Protein AF-0000000066903814 (afdb_homodimer)

Structure (mmCIF, N/CA/C/O backbone):
data_AF-0000000066903814-model_v1
#
loop_
_entity.id
_entity.type
_entity.pdbx_description
1 polymer 'BTB domain-containing protein'
#
loop_
_atom_site.group_PDB
_atom_site.id
_atom_site.type_symbol
_atom_site.label_atom_id
_atom_site.label_alt_id
_atom_site.label_comp_id
_atom_site.label_asym_id
_atom_site.label_entity_id
_atom_site.label_seq_id
_atom_site.pdbx_PDB_ins_code
_atom_site.Cartn_x
_atom_site.Cartn_y
_atom_site.Cartn_z
_atom_site.occupancy
_atom_site.B_iso_or_equiv
_atom_site.auth_seq_id
_atom_site.auth_comp_id
_atom_site.auth_asym_id
_atom_site.auth_atom_id
_atom_site.pdbx_PDB_model_num
ATOM 1 N N . MET A 1 1 ? 24.922 -21.5 35.406 1 16.2 1 MET A N 1
ATOM 2 C CA . MET A 1 1 ? 24.5 -22.562 36.312 1 16.2 1 MET A CA 1
ATOM 3 C C . MET A 1 1 ? 23.5 -22.047 37.344 1 16.2 1 MET A C 1
ATOM 5 O O . MET A 1 1 ? 22.547 -22.75 37.688 1 16.2 1 MET A O 1
ATOM 9 N N . SER A 1 2 ? 23.953 -20.922 37.969 1 14.81 2 SER A N 1
ATOM 10 C CA . SER A 1 2 ? 23.953 -20.484 39.344 1 14.81 2 SER A CA 1
ATOM 11 C C . SER A 1 2 ? 22.578 -19.953 39.781 1 14.81 2 SER A C 1
ATOM 13 O O . SER A 1 2 ? 21.766 -19.594 38.906 1 14.81 2 SER A O 1
ATOM 15 N N . GLU A 1 3 ? 22.594 -19.422 41.031 1 14.92 3 GLU A N 1
ATOM 16 C CA . GLU A 1 3 ? 21.828 -19.594 42.281 1 14.92 3 GLU A CA 1
ATOM 17 C C . GLU A 1 3 ? 20.609 -18.656 42.312 1 14.92 3 GLU A C 1
ATOM 19 O O . GLU A 1 3 ? 20.75 -17.453 42.094 1 14.92 3 GLU A O 1
ATOM 24 N N . ALA A 1 4 ? 19.469 -19.203 41.969 1 16.03 4 ALA A N 1
ATOM 25 C CA . ALA A 1 4 ? 18.047 -18.922 41.969 1 16.03 4 ALA A CA 1
ATOM 26 C C . ALA A 1 4 ? 17.594 -18.375 43.312 1 16.03 4 ALA A C 1
ATOM 28 O O . ALA A 1 4 ? 17.406 -19.156 44.281 1 16.03 4 ALA A O 1
ATOM 29 N N . LYS A 1 5 ? 18.266 -17.188 43.531 1 15.12 5 LYS A N 1
ATOM 30 C CA . LYS A 1 5 ? 18.094 -16.688 44.875 1 15.12 5 LYS A CA 1
ATOM 31 C C . LYS A 1 5 ? 16.609 -16.656 45.281 1 15.12 5 LYS A C 1
ATOM 33 O O . LYS A 1 5 ? 15.789 -16.094 44.562 1 15.12 5 LYS A O 1
ATOM 38 N N . SER A 1 6 ? 16.172 -17.328 46.344 1 14.8 6 SER A N 1
ATOM 39 C CA . SER A 1 6 ? 15.094 -17.953 47.094 1 14.8 6 SER A CA 1
ATOM 40 C C . SER A 1 6 ? 14.258 -16.891 47.844 1 14.8 6 SER A C 1
ATOM 42 O O . SER A 1 6 ? 13.078 -17.109 48.094 1 14.8 6 SER A O 1
ATOM 44 N N . SER A 1 7 ? 14.961 -15.773 48.281 1 14.45 7 SER A N 1
ATOM 45 C CA . SER A 1 7 ? 14.711 -15.703 49.719 1 14.45 7 SER A CA 1
ATOM 46 C C . SER A 1 7 ? 13.25 -15.383 50.031 1 14.45 7 SER A C 1
ATOM 48 O O . SER A 1 7 ? 12.539 -14.859 49.156 1 14.45 7 SER A O 1
ATOM 50 N N . ALA A 1 8 ? 12.992 -15.539 51.344 1 14.78 8 ALA A N 1
ATOM 51 C CA . ALA A 1 8 ? 12.086 -16 52.375 1 14.78 8 ALA A CA 1
ATOM 52 C C . ALA A 1 8 ? 11.078 -14.922 52.75 1 14.78 8 ALA A C 1
ATOM 54 O O . ALA A 1 8 ? 9.898 -15.211 52.938 1 14.78 8 ALA A O 1
ATOM 55 N N . VAL A 1 9 ? 11.625 -13.664 53.188 1 14.45 9 VAL A N 1
ATOM 56 C CA . VAL A 1 9 ? 11.375 -13.383 54.594 1 14.45 9 VAL A CA 1
ATOM 57 C C . VAL A 1 9 ? 9.93 -12.922 54.781 1 14.45 9 VAL A C 1
ATOM 59 O O . VAL A 1 9 ? 9.273 -12.508 53.812 1 14.45 9 VAL A O 1
ATOM 62 N N . LYS A 1 10 ? 9.836 -12.047 55.75 1 15.11 10 LYS A N 1
ATOM 63 C CA . LYS A 1 10 ? 9.297 -12.008 57.125 1 15.11 10 LYS A CA 1
ATOM 64 C C . LYS A 1 10 ? 7.902 -11.383 57.125 1 15.11 10 LYS A C 1
ATOM 66 O O . LYS A 1 10 ? 7.5 -10.727 56.156 1 15.11 10 LYS A O 1
ATOM 71 N N . VAL A 1 11 ? 7.691 -10.727 58.219 1 14.52 11 VAL A N 1
ATOM 72 C CA . VAL A 1 11 ? 6.914 -10.766 59.469 1 14.52 11 VAL A CA 1
ATOM 73 C C . VAL A 1 11 ? 5.723 -9.82 59.344 1 14.52 11 VAL A C 1
ATOM 75 O O . VAL A 1 11 ? 4.57 -10.25 59.438 1 14.52 11 VAL A O 1
ATOM 78 N N . SER A 1 12 ? 5.824 -8.844 60.156 1 13.85 12 SER A N 1
ATOM 79 C CA . SER A 1 12 ? 4.984 -8.711 61.344 1 13.85 12 SER A CA 1
ATOM 80 C C . SER A 1 12 ? 3.768 -7.836 61.094 1 13.85 12 SER A C 1
ATOM 82 O O . SER A 1 12 ? 2.637 -8.211 61.406 1 13.85 12 SER A O 1
ATOM 84 N N . ARG A 1 13 ? 4.043 -6.492 61.094 1 13.83 13 ARG A N 1
ATOM 85 C CA . ARG A 1 13 ? 3.641 -5.637 62.219 1 13.83 13 ARG A CA 1
ATOM 86 C C . ARG A 1 13 ? 2.18 -5.215 62.062 1 13.83 13 ARG A C 1
ATOM 88 O O . ARG A 1 13 ? 1.694 -4.996 60.969 1 13.83 13 ARG A O 1
ATOM 95 N N . LYS A 1 14 ? 1.655 -4.887 63.25 1 15.18 14 LYS A N 1
ATOM 96 C CA . LYS A 1 14 ? 0.518 -4.824 64.188 1 15.18 14 LYS A CA 1
ATOM 97 C C . LYS A 1 14 ? -0.471 -3.744 63.75 1 15.18 14 LYS A C 1
ATOM 99 O O . LYS A 1 14 ? -0.247 -3.049 62.75 1 15.18 14 LYS A O 1
ATOM 104 N N . SER A 1 15 ? -0.668 -2.914 64.812 1 13.88 15 SER A N 1
ATOM 105 C CA . SER A 1 15 ? -1.816 -2.699 65.688 1 13.88 15 SER A CA 1
ATOM 106 C C . SER A 1 15 ? -2.592 -1.45 65.25 1 13.88 15 SER A C 1
ATOM 108 O O . SER A 1 15 ? -3.822 -1.419 65.375 1 13.88 15 SER A O 1
ATOM 110 N N . ARG A 1 16 ? -1.778 -0.281 65.062 1 13.82 16 ARG A N 1
ATOM 111 C CA . ARG A 1 16 ? -2.082 0.854 65.938 1 13.82 16 ARG A CA 1
ATOM 112 C C . ARG A 1 16 ? -3.459 1.429 65.625 1 13.82 16 ARG A C 1
ATOM 114 O O . ARG A 1 16 ? -3.867 1.477 64.5 1 13.82 16 ARG A O 1
ATOM 121 N N . THR A 1 17 ? -4.105 1.935 66.75 1 14.23 17 THR A N 1
ATOM 122 C CA . THR A 1 17 ? -5.32 2.289 67.5 1 14.23 17 THR A CA 1
ATOM 123 C C . THR A 1 17 ? -5.906 3.592 66.938 1 14.23 17 THR A C 1
ATOM 125 O O . THR A 1 17 ? -7.121 3.707 66.812 1 14.23 17 THR A O 1
ATOM 128 N N . SER A 1 18 ? -5.047 4.727 67 1 13.9 18 SER A N 1
ATOM 129 C CA . SER A 1 18 ? -5.469 5.754 67.938 1 13.9 18 SER A CA 1
ATOM 130 C C . SER A 1 18 ? -6.684 6.52 67.438 1 13.9 18 SER A C 1
ATOM 132 O O . SER A 1 18 ? -6.977 6.488 66.25 1 13.9 18 SER A O 1
ATOM 134 N N . LYS A 1 19 ? -6.809 7.797 68.062 1 15.09 19 LYS A N 1
ATOM 135 C CA . LYS A 1 19 ? -7.66 8.602 68.938 1 15.09 19 LYS A CA 1
ATOM 136 C C . LYS A 1 19 ? -8.562 9.523 68.125 1 15.09 19 LYS A C 1
ATOM 138 O O . LYS A 1 19 ? -9.781 9.516 68.312 1 15.09 19 LYS A O 1
ATOM 143 N N . ASN A 1 20 ? -8.086 10.812 68.125 1 13.92 20 ASN A N 1
ATOM 144 C CA . ASN A 1 20 ? -8.562 11.906 68.938 1 13.92 20 ASN A CA 1
ATOM 145 C C . ASN A 1 20 ? -9.719 12.656 68.312 1 13.92 20 ASN A C 1
ATOM 147 O O . ASN A 1 20 ? -9.969 12.5 67.125 1 13.92 20 ASN A O 1
ATOM 151 N N . CYS A 1 21 ? -9.719 14 68.562 1 13.92 21 CYS A N 1
ATOM 152 C CA . CYS A 1 21 ? -10.523 14.961 69.312 1 13.92 21 CYS A CA 1
ATOM 153 C C . CYS A 1 21 ? -11.445 15.742 68.375 1 13.92 21 CYS A C 1
ATOM 155 O O . CYS A 1 21 ? -12.648 15.836 68.625 1 13.92 21 CYS A O 1
ATOM 157 N N . ARG A 1 22 ? -10.867 16.891 67.812 1 14.53 22 ARG A N 1
ATOM 158 C CA . ARG A 1 22 ? -11.195 18.219 68.375 1 14.53 22 ARG A CA 1
ATOM 159 C C . ARG A 1 22 ? -12.516 18.719 67.812 1 14.53 22 ARG A C 1
ATOM 161 O O . ARG A 1 22 ? -12.984 18.234 66.75 1 14.53 22 ARG A O 1
ATOM 168 N N . GLN A 1 23 ? -12.609 20.094 67.812 1 14.06 23 GLN A N 1
ATOM 169 C CA . GLN A 1 23 ? -13.398 21.172 68.375 1 14.06 23 GLN A CA 1
ATOM 170 C C . GLN A 1 23 ? -14.508 21.625 67.438 1 14.06 23 GLN A C 1
ATOM 172 O O . GLN A 1 23 ? -14.43 21.406 66.25 1 14.06 23 GLN A O 1
ATOM 177 N N . PRO A 1 24 ? -15.398 22.516 68 1 15 24 PRO A N 1
ATOM 178 C CA . PRO A 1 24 ? -16.797 22.938 68.062 1 15 24 PRO A CA 1
ATOM 179 C C . PRO A 1 24 ? -17.156 23.938 67 1 15 24 PRO A C 1
ATOM 181 O O . PRO A 1 24 ? -18.344 24.156 66.688 1 15 24 PRO A O 1
ATOM 184 N N . VAL A 1 25 ? -16.156 24.469 66.125 1 14.76 25 VAL A N 1
ATOM 185 C CA . VAL A 1 25 ? -16.297 25.922 66.125 1 14.76 25 VAL A CA 1
ATOM 186 C C . VAL A 1 25 ? -17.641 26.297 65.5 1 14.76 25 VAL A C 1
ATOM 188 O O . VAL A 1 25 ? -18.062 25.703 64.5 1 14.76 25 VAL A O 1
ATOM 191 N N . GLU A 1 26 ? -18.25 27.375 66.062 1 14.91 26 GLU A N 1
ATOM 192 C CA . GLU A 1 26 ? -19.484 28.109 66.375 1 14.91 26 GLU A CA 1
ATOM 193 C C . GLU A 1 26 ? -19.922 28.969 65.188 1 14.91 26 GLU A C 1
ATOM 195 O O . GLU A 1 26 ? -21.047 29.469 65.188 1 14.91 26 GLU A O 1
ATOM 200 N N . ALA A 1 27 ? -19.188 29.078 64.062 1 15.43 27 ALA A N 1
ATOM 201 C CA . ALA A 1 27 ? -19.25 30.469 63.656 1 15.43 27 ALA A CA 1
ATOM 202 C C . ALA A 1 27 ? -20.688 30.859 63.281 1 15.43 27 ALA A C 1
ATOM 204 O O . ALA A 1 27 ? -21.391 30.109 62.625 1 15.43 27 ALA A O 1
ATOM 205 N N . SER A 1 28 ? -21.094 32.031 63.906 1 14.28 28 SER A N 1
ATOM 206 C CA . SER A 1 28 ? -22.234 32.875 64.25 1 14.28 28 SER A CA 1
ATOM 207 C C . SER A 1 28 ? -22.844 33.5 62.969 1 14.28 28 SER A C 1
ATOM 209 O O . SER A 1 28 ? -22.125 33.938 62.094 1 14.28 28 SER A O 1
ATOM 211 N N . ILE A 1 29 ? -24.078 33.094 62.625 1 15.68 29 ILE A N 1
ATOM 212 C CA . ILE A 1 29 ? -25.078 33.375 61.594 1 15.68 29 ILE A CA 1
ATOM 213 C C . ILE A 1 29 ? -25.484 34.844 61.625 1 15.68 29 ILE A C 1
ATOM 215 O O . ILE A 1 29 ? -26.516 35.219 61.062 1 15.68 29 ILE A O 1
ATOM 219 N N . THR A 1 30 ? -24.328 35.719 61.812 1 14.16 30 THR A N 1
ATOM 220 C CA . THR A 1 30 ? -24.875 37.031 62.188 1 14.16 30 THR A CA 1
ATOM 221 C C . THR A 1 30 ? -25.938 37.5 61.188 1 14.16 30 THR A C 1
ATOM 223 O O . THR A 1 30 ? -25.766 37.312 59.969 1 14.16 30 THR A O 1
ATOM 226 N N . THR A 1 31 ? -26.984 38.188 61.75 1 14.65 31 THR A N 1
ATOM 227 C CA . THR A 1 31 ? -28.375 38.625 61.625 1 14.65 31 THR A CA 1
ATOM 228 C C . THR A 1 31 ? -28.484 39.844 60.75 1 14.65 31 THR A C 1
ATOM 230 O O . THR A 1 31 ? -29.578 40.188 60.281 1 14.65 31 THR A O 1
ATOM 233 N N . ILE A 1 32 ? -27.328 40.375 60.188 1 14.54 32 ILE A N 1
ATOM 234 C CA . ILE A 1 32 ? -27.562 41.812 60.344 1 14.54 32 ILE A CA 1
ATOM 235 C C . ILE A 1 32 ? -28.844 42.219 59.625 1 14.54 32 ILE A C 1
ATOM 237 O O . ILE A 1 32 ? -29.125 41.719 58.531 1 14.54 32 ILE A O 1
ATOM 241 N N . ALA A 1 33 ? -29.281 43.438 60.094 1 14.75 33 ALA A N 1
ATOM 242 C CA . ALA A 1 33 ? -30.422 44.312 60.344 1 14.75 33 ALA A CA 1
ATOM 243 C C . ALA A 1 33 ? -30.953 44.906 59.031 1 14.75 33 ALA A C 1
ATOM 245 O O . ALA A 1 33 ? -30.234 45 58.031 1 14.75 33 ALA A O 1
ATOM 246 N N . ALA A 1 34 ? -32.094 45.5 59.219 1 14.87 34 ALA A N 1
ATOM 247 C CA . ALA A 1 34 ? -33.438 45.75 58.656 1 14.87 34 ALA A CA 1
ATOM 248 C C . ALA A 1 34 ? -33.438 47 57.781 1 14.87 34 ALA A C 1
ATOM 250 O O . ALA A 1 34 ? -34.219 47.094 56.812 1 14.87 34 ALA A O 1
ATOM 251 N N . GLU A 1 35 ? -32.5 48 58.031 1 14.49 35 GLU A N 1
ATOM 252 C CA . GLU A 1 35 ? -33.312 49.219 58.156 1 14.49 35 GLU A CA 1
ATOM 253 C C . GLU A 1 35 ? -33.969 49.625 56.844 1 14.49 35 GLU A C 1
ATOM 255 O O . GLU A 1 35 ? -33.531 49.188 55.781 1 14.49 35 GLU A O 1
ATOM 260 N N . SER A 1 36 ? -34.406 50.969 56.875 1 14.44 36 SER A N 1
ATOM 261 C CA . SER A 1 36 ? -35.656 51.719 56.656 1 14.44 36 SER A CA 1
ATOM 262 C C . SER A 1 36 ? -35.781 52.188 55.219 1 14.44 36 SER A C 1
ATOM 264 O O . SER A 1 36 ? -34.844 52.062 54.438 1 14.44 36 SER A O 1
ATOM 266 N N . SER A 1 37 ? -36.281 53.531 55.031 1 14.49 37 SER A N 1
ATOM 267 C CA . SER A 1 37 ? -37.562 54.031 54.594 1 14.49 37 SER A CA 1
ATOM 268 C C . SER A 1 37 ? -37.469 54.656 53.188 1 14.49 37 SER A C 1
ATOM 270 O O . SER A 1 37 ? -38.344 54.406 52.344 1 14.49 37 SER A O 1
ATOM 272 N N . SER A 1 38 ? -36.625 55.719 53 1 14.78 38 SER A N 1
ATOM 273 C CA . SER A 1 38 ? -37.375 56.938 52.656 1 14.78 38 SER A CA 1
ATOM 274 C C . SER A 1 38 ? -37.75 56.969 51.188 1 14.78 38 SER A C 1
ATOM 276 O O . SER A 1 38 ? -37.094 56.312 50.375 1 14.78 38 SER A O 1
ATOM 278 N N . THR A 1 39 ? -38.781 57.875 50.812 1 14.84 39 THR A N 1
ATOM 279 C CA . THR A 1 39 ? -39.969 58.031 50 1 14.84 39 THR A CA 1
ATOM 280 C C . THR A 1 39 ? -39.656 58.656 48.656 1 14.84 39 THR A C 1
ATOM 282 O O . THR A 1 39 ? -40.219 58.25 47.625 1 14.84 39 THR A O 1
ATOM 285 N N . SER A 1 40 ? -38.75 59.688 48.469 1 14.96 40 SER A N 1
ATOM 286 C CA . SER A 1 40 ? -39.438 60.812 47.906 1 14.96 40 SER A CA 1
ATOM 287 C C . SER A 1 40 ? -39.656 60.625 46.406 1 14.96 40 SER A C 1
ATOM 289 O O . SER A 1 40 ? -38.938 59.906 45.75 1 14.96 40 SER A O 1
ATOM 291 N N . GLU A 1 41 ? -40.688 61.438 45.781 1 14.78 41 GLU A N 1
ATOM 292 C CA . GLU A 1 41 ? -41.781 61.375 44.812 1 14.78 41 GLU A CA 1
ATOM 293 C C . GLU A 1 41 ? -41.312 61.781 43.438 1 14.78 41 GLU A C 1
ATOM 295 O O . GLU A 1 41 ? -41.688 61.156 42.438 1 14.78 41 GLU A O 1
ATOM 300 N N . SER A 1 42 ? -40.594 62.906 43.219 1 14.84 42 SER A N 1
ATOM 301 C CA . SER A 1 42 ? -41.344 63.875 42.438 1 14.84 42 SER A CA 1
ATOM 302 C C . SER A 1 42 ? -41.344 63.469 40.969 1 14.84 42 SER A C 1
ATOM 304 O O . SER A 1 42 ? -40.5 62.719 40.5 1 14.84 42 SER A O 1
ATOM 306 N N . THR A 1 43 ? -42 64.438 40.094 1 14.77 43 THR A N 1
ATOM 307 C CA . THR A 1 43 ? -43.094 64.5 39.094 1 14.77 43 THR A CA 1
ATOM 308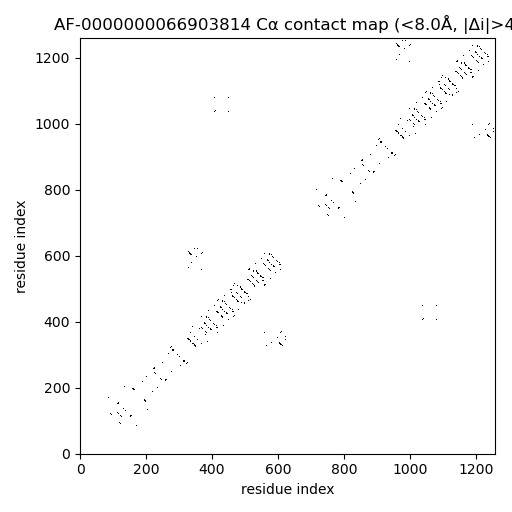 C C . THR A 1 43 ? -42.531 64.375 37.688 1 14.77 43 THR A C 1
ATOM 310 O O . THR A 1 43 ? -42.969 63.531 36.906 1 14.77 43 THR A O 1
ATOM 313 N N . THR A 1 44 ? -42.375 65.5 36.875 1 14.68 44 THR A N 1
ATOM 314 C CA . THR A 1 44 ? -43.344 65.812 35.844 1 14.68 44 THR A CA 1
ATOM 315 C C . THR A 1 44 ? -42.844 65.375 34.469 1 14.68 44 THR A C 1
ATOM 317 O O . THR A 1 44 ? -41.656 65.062 34.312 1 14.68 44 THR A O 1
ATOM 320 N N . PRO A 1 45 ? -42.938 66.312 33.281 1 15.23 45 PRO A N 1
ATOM 321 C CA . PRO A 1 45 ? -43.875 66.25 32.156 1 15.23 45 PRO A CA 1
ATOM 322 C C . PRO A 1 45 ? -43.219 65.688 30.906 1 15.23 45 PRO A C 1
ATOM 324 O O . PRO A 1 45 ? -42 65.5 30.875 1 15.23 45 PRO A O 1
ATOM 327 N N . LEU A 1 46 ? -43.312 66.562 29.688 1 14.66 46 LEU A N 1
ATOM 328 C CA . LEU A 1 46 ? -44.156 66.438 28.484 1 14.66 46 LEU A CA 1
ATOM 329 C C . LEU A 1 46 ? -43.281 66.062 27.281 1 14.66 46 LEU A C 1
ATOM 331 O O . LEU A 1 46 ? -43.625 65.125 26.531 1 14.66 46 LEU A O 1
ATOM 335 N N . SER A 1 47 ? -42.375 66.938 26.609 1 14.28 47 SER A N 1
ATOM 336 C CA . SER A 1 47 ? -42.844 67.5 25.344 1 14.28 47 SER A CA 1
ATOM 337 C C . SER A 1 47 ? -42.406 66.625 24.172 1 14.28 47 SER A C 1
ATOM 339 O O . SER A 1 47 ? -41.531 65.75 24.312 1 14.28 47 SER A O 1
ATOM 341 N N . THR A 1 48 ? -42.125 67.25 22.859 1 14.46 48 THR A N 1
ATOM 342 C CA . THR A 1 48 ? -42.719 67.312 21.531 1 14.46 48 THR A CA 1
ATOM 343 C C . THR A 1 48 ? -41.938 66.438 20.547 1 14.46 48 THR A C 1
ATOM 345 O O . THR A 1 48 ? -40.75 66.125 20.75 1 14.46 48 THR A O 1
ATOM 348 N N . ARG A 1 49 ? -42.562 66.25 19.25 1 15.1 49 ARG A N 1
ATOM 349 C CA . ARG A 1 49 ? -42.812 65.312 18.188 1 15.1 49 ARG A CA 1
ATOM 350 C C . ARG A 1 49 ? -41.656 65.25 17.188 1 15.1 49 ARG A C 1
ATOM 352 O O . ARG A 1 49 ? -41.531 64.312 16.406 1 15.1 49 ARG A O 1
ATOM 359 N N . SER A 1 50 ? -40.656 66.125 17 1 14.76 50 SER A N 1
ATOM 360 C CA . SER A 1 50 ? -40.656 66.625 15.633 1 14.76 50 SER A CA 1
ATOM 361 C C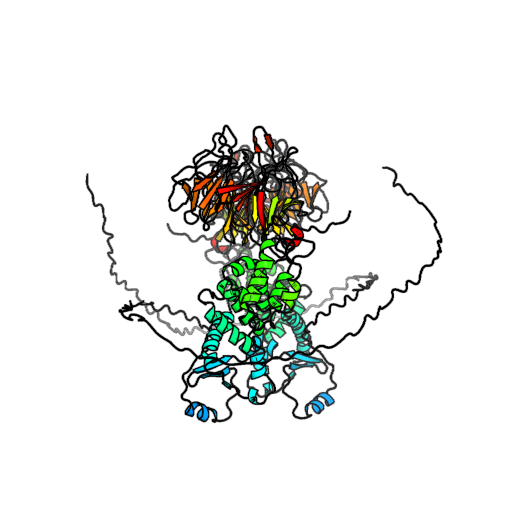 . SER A 1 50 ? -40.25 65.562 14.641 1 14.76 50 SER A C 1
ATOM 363 O O . SER A 1 50 ? -39.562 64.625 15.008 1 14.76 50 SER A O 1
ATOM 365 N N . THR A 1 51 ? -40.5 65.812 13.18 1 15.45 51 THR A N 1
ATOM 366 C CA . THR A 1 51 ? -41.094 65.25 11.953 1 15.45 51 THR A CA 1
ATOM 367 C C . THR A 1 51 ? -40.031 64.5 11.133 1 15.45 51 THR A C 1
ATOM 369 O O . THR A 1 51 ? -40.25 63.406 10.68 1 15.45 51 THR A O 1
ATOM 372 N N . GLU A 1 52 ? -39.062 65.188 10.266 1 15.67 52 GLU A N 1
ATOM 373 C CA . GLU A 1 52 ? -39.219 65.125 8.812 1 15.67 52 GLU A CA 1
ATOM 374 C C . GLU A 1 52 ? -38.406 64 8.211 1 15.67 52 GLU A C 1
ATOM 376 O O . GLU A 1 52 ? -37.312 63.688 8.672 1 15.67 52 GLU A O 1
ATOM 381 N N . PHE A 1 53 ? -38.969 63.125 7.168 1 15.74 53 PHE A N 1
ATOM 382 C CA . PHE A 1 53 ? -38.906 61.844 6.473 1 15.74 53 PHE A CA 1
ATOM 383 C C . PHE A 1 53 ? -37.844 61.844 5.398 1 15.74 53 PHE A C 1
ATOM 385 O O . PHE A 1 53 ? -37.5 60.812 4.84 1 15.74 53 PHE A O 1
ATOM 392 N N . ASN A 1 54 ? -37.125 62.875 4.91 1 14.98 54 ASN A N 1
ATOM 393 C CA . ASN A 1 54 ? -37.188 62.969 3.455 1 14.98 54 ASN A CA 1
ATOM 394 C C . ASN A 1 54 ? -36.469 61.812 2.783 1 14.98 54 ASN A C 1
ATOM 396 O O . ASN A 1 54 ? -37.094 61.062 2.018 1 14.98 54 ASN A O 1
ATOM 400 N N . ASP A 1 55 ? -35.344 62.031 1.832 1 15.88 55 ASP A N 1
ATOM 401 C CA . ASP A 1 55 ? -35.219 62 0.376 1 15.88 55 ASP A CA 1
ATOM 402 C C . ASP A 1 55 ? -34.594 60.719 -0.098 1 15.88 55 ASP A C 1
ATOM 404 O O . ASP A 1 55 ? -33.5 60.344 0.373 1 15.88 55 ASP A O 1
ATOM 408 N N . TYR A 1 56 ? -35.281 59.781 -0.982 1 15.56 56 TYR A N 1
ATOM 409 C CA . TYR A 1 56 ? -35.406 58.438 -1.56 1 15.56 56 TYR A CA 1
ATOM 410 C C . TYR A 1 56 ? -34.375 58.25 -2.689 1 15.56 56 TYR A C 1
ATOM 412 O O . TYR A 1 56 ? -34.531 57.344 -3.52 1 15.56 56 TYR A O 1
ATOM 420 N N . GLY A 1 57 ? -33.281 58.969 -2.924 1 15.77 57 GLY A N 1
ATOM 421 C CA . GLY A 1 57 ? -32.938 59 -4.34 1 15.77 57 GLY A CA 1
ATOM 422 C C . GLY A 1 57 ? -32.812 57.625 -4.953 1 15.77 57 GLY A C 1
ATOM 423 O O . GLY A 1 57 ? -32.656 56.625 -4.234 1 15.77 57 GLY A O 1
ATOM 424 N N . SER A 1 58 ? -32.625 57.469 -6.48 1 15.64 58 SER A N 1
ATOM 425 C CA . SER A 1 58 ? -33 56.875 -7.758 1 15.64 58 SER A CA 1
ATOM 426 C C . SER A 1 58 ? -32.156 55.656 -8.055 1 15.64 58 SER A C 1
ATOM 428 O O . SER A 1 58 ? -30.922 55.688 -8.016 1 15.64 58 SER A O 1
ATOM 430 N N . LEU A 1 59 ? -32.719 54.406 -8 1 15.51 59 LEU A N 1
ATOM 431 C CA . LEU A 1 59 ? -32.5 52.969 -8.273 1 15.51 59 LEU A CA 1
ATOM 432 C C . LEU A 1 59 ? -32.219 52.75 -9.758 1 15.51 59 LEU A C 1
ATOM 434 O O . LEU A 1 59 ? -33.156 52.719 -10.555 1 15.51 59 LEU A O 1
ATOM 438 N N . ALA A 1 60 ? -31.266 53.406 -10.352 1 15.66 60 ALA A N 1
ATOM 439 C CA . ALA A 1 60 ? -31.297 53.344 -11.812 1 15.66 60 ALA A CA 1
ATOM 440 C C . ALA A 1 60 ? -31.375 51.906 -12.281 1 15.66 60 ALA A C 1
ATOM 442 O O . ALA A 1 60 ? -30.969 50.969 -11.562 1 15.66 60 ALA A O 1
ATOM 443 N N . ILE A 1 61 ? -31.516 51.625 -13.758 1 15.52 61 ILE A N 1
ATOM 444 C CA . ILE A 1 61 ? -32.25 50.969 -14.844 1 15.52 61 ILE A CA 1
ATOM 445 C C . ILE A 1 61 ? -31.609 49.625 -15.148 1 15.52 61 ILE A C 1
ATOM 447 O O . ILE A 1 61 ? -30.391 49.438 -15.023 1 15.52 61 ILE A O 1
ATOM 451 N N . LEU A 1 62 ? -32.281 48.5 -15.945 1 15.45 62 LEU A N 1
ATOM 452 C CA . LEU A 1 62 ? -32.844 47.188 -16.219 1 15.45 62 LEU A CA 1
ATOM 453 C C . LEU A 1 62 ? -32.031 46.469 -17.297 1 15.45 62 LEU A C 1
ATOM 455 O O . LEU A 1 62 ? -31.906 45.219 -17.266 1 15.45 62 LEU A O 1
ATOM 459 N N . SER A 1 63 ? -31.406 46.906 -18.438 1 15.55 63 SER A N 1
ATOM 460 C CA . SER A 1 63 ? -31.938 46.375 -19.688 1 15.55 63 SER A CA 1
ATOM 461 C C . SER A 1 63 ? -31.297 45.031 -20.062 1 15.55 63 SER A C 1
ATOM 463 O O . SER A 1 63 ? -32 44.094 -20.359 1 15.55 63 SER A O 1
ATOM 465 N N . SER A 1 64 ? -30.078 44.844 -20.859 1 17.39 64 SER A N 1
ATOM 466 C CA . SER A 1 64 ? -30.062 44.344 -22.219 1 17.39 64 SER A CA 1
ATOM 467 C C . SER A 1 64 ? -29.922 42.812 -22.219 1 17.39 64 SER A C 1
ATOM 469 O O . SER A 1 64 ? -29.484 42.219 -21.234 1 17.39 64 SER A O 1
ATOM 471 N N . ALA A 1 65 ? -29.828 42 -23.609 1 17.22 65 ALA A N 1
ATOM 472 C CA . ALA A 1 65 ? -30.375 40.938 -24.484 1 17.22 65 ALA A CA 1
ATOM 473 C C . ALA A 1 65 ? -29.5 39.688 -24.438 1 17.22 65 ALA A C 1
ATOM 475 O O . ALA A 1 65 ? -28.297 39.75 -24.703 1 17.22 65 ALA A O 1
ATOM 476 N N . LEU A 1 66 ? -29.891 38.5 -23.797 1 17.09 66 LEU A N 1
ATOM 477 C CA . LEU A 1 66 ? -29.438 37.156 -23.438 1 17.09 66 LEU A CA 1
ATOM 478 C C . LEU A 1 66 ? -29.406 36.25 -24.672 1 17.09 66 LEU A C 1
ATOM 480 O O . LEU A 1 66 ? -30.406 35.625 -24.984 1 17.09 66 LEU A O 1
ATOM 484 N N . SER A 1 67 ? -28.812 36.594 -25.828 1 17.69 67 SER A N 1
ATOM 485 C CA . SER A 1 67 ? -29.078 35.75 -27 1 17.69 67 SER A CA 1
ATOM 486 C C . SER A 1 67 ? -28.469 34.375 -26.859 1 17.69 67 SER A C 1
ATOM 488 O O . SER A 1 67 ? -27.25 34.25 -26.641 1 17.69 67 SER A O 1
ATOM 490 N N . LEU A 1 68 ? -29.266 33.219 -26.531 1 17.08 68 LEU A N 1
ATOM 491 C CA . LEU A 1 68 ? -29.109 31.812 -26.188 1 17.08 68 LEU A CA 1
ATOM 492 C C . LEU A 1 68 ? -28.859 30.984 -27.438 1 17.08 68 LEU A C 1
ATOM 494 O O . LEU A 1 68 ? -29.781 30.734 -28.219 1 17.08 68 LEU A O 1
ATOM 498 N N . SER A 1 69 ? -27.953 31.219 -28.359 1 18.25 69 SER A N 1
ATOM 499 C CA . SER A 1 69 ? -28.031 30.406 -29.578 1 18.25 69 SER A CA 1
ATOM 500 C C . SER A 1 69 ? -27.797 28.922 -29.266 1 18.25 69 SER A C 1
ATOM 502 O O . SER A 1 69 ? -26.922 28.594 -28.469 1 18.25 69 SER A O 1
ATOM 504 N N . SER A 1 70 ? -28.797 27.906 -29.594 1 18.48 70 SER A N 1
ATOM 505 C CA . SER A 1 70 ? -29.281 26.547 -29.438 1 18.48 70 SER A CA 1
ATOM 506 C C . SER A 1 70 ? -28.422 25.562 -30.234 1 18.48 70 SER A C 1
ATOM 508 O O . SER A 1 70 ? -28.891 24.484 -30.594 1 18.48 70 SER A O 1
ATOM 510 N N . ALA A 1 71 ? -27.062 25.547 -30.297 1 18.91 71 ALA A N 1
ATOM 511 C CA . ALA A 1 71 ? -26.438 24.672 -31.281 1 18.91 71 ALA A CA 1
ATOM 512 C C . ALA A 1 71 ? -26.75 23.203 -31 1 18.91 71 ALA A C 1
ATOM 514 O O . ALA A 1 71 ? -26.766 22.781 -29.844 1 18.91 71 ALA A O 1
ATOM 515 N N . SER A 1 72 ? -27.312 22.297 -31.969 1 19.03 72 SER A N 1
ATOM 516 C CA . SER A 1 72 ? -27.969 21.016 -32.25 1 19.03 72 SER A CA 1
ATOM 517 C C . SER A 1 72 ? -27.031 19.844 -31.969 1 19.03 72 SER A C 1
ATOM 519 O O . SER A 1 72 ? -26 19.688 -32.625 1 19.03 72 SER A O 1
ATOM 521 N N . LEU A 1 73 ? -26.891 19.359 -30.688 1 17.86 73 LEU A N 1
ATOM 522 C CA . LEU A 1 73 ? -26.141 18.188 -30.25 1 17.86 73 LEU A CA 1
ATOM 523 C C . LEU A 1 73 ? -26.734 16.906 -30.844 1 17.86 73 LEU A C 1
ATOM 525 O O . LEU A 1 73 ? -27.844 16.516 -30.5 1 17.86 73 LEU A O 1
ATOM 529 N N . ILE A 1 74 ? -26.547 16.594 -32.062 1 18.83 74 ILE A N 1
ATOM 530 C CA . ILE A 1 74 ? -27.047 15.398 -32.75 1 18.83 74 ILE A CA 1
ATOM 531 C C . ILE A 1 74 ? -26.453 14.148 -32.094 1 18.83 74 ILE A C 1
ATOM 533 O O . ILE A 1 74 ? -25.234 13.93 -32.188 1 18.83 74 ILE A O 1
ATOM 537 N N . VAL A 1 75 ? -26.906 13.766 -30.828 1 18.7 75 VAL A N 1
ATOM 538 C CA . VAL A 1 75 ? -26.578 12.547 -30.094 1 18.7 75 VAL A CA 1
ATOM 539 C C . VAL A 1 75 ? -27.031 11.328 -30.891 1 18.7 75 VAL A C 1
ATOM 541 O O . VAL A 1 75 ? -28.234 11.172 -31.172 1 18.7 75 VAL A O 1
ATOM 544 N N . GLY A 1 76 ? -26.219 10.75 -31.688 1 19.09 76 GLY A N 1
ATOM 545 C CA . GLY A 1 76 ? -26.438 9.539 -32.469 1 19.09 76 GLY A CA 1
ATOM 546 C C . GLY A 1 76 ? -26.875 8.359 -31.594 1 19.09 76 GLY A C 1
ATOM 547 O O . GLY A 1 76 ? -26.672 8.359 -30.391 1 19.09 76 GLY A O 1
ATOM 548 N N . SER A 1 77 ? -27.828 7.332 -31.953 1 20.53 77 SER A N 1
ATOM 549 C CA . SER A 1 77 ? -28.844 6.352 -31.594 1 20.53 77 SER A CA 1
ATOM 550 C C . SER A 1 77 ? -28.219 5.098 -30.984 1 20.53 77 SER A C 1
ATOM 552 O O . SER A 1 77 ? -28.375 4 -31.531 1 20.53 77 SER A O 1
ATOM 554 N N . ALA A 1 78 ? -27.266 5.125 -30.016 1 18.73 78 ALA A N 1
ATOM 555 C CA . ALA A 1 78 ? -26.719 3.828 -29.625 1 18.73 78 ALA A CA 1
ATOM 556 C C . ALA A 1 78 ? -27.781 2.988 -28.922 1 18.73 78 ALA A C 1
ATOM 558 O O . ALA A 1 78 ? -28.484 3.479 -28.016 1 18.73 78 ALA A O 1
ATOM 559 N N . ALA A 1 79 ? -28.234 1.729 -29.297 1 22.3 79 ALA A N 1
ATOM 560 C CA . ALA A 1 79 ? -29.312 0.794 -28.953 1 22.3 79 ALA A CA 1
ATOM 561 C C . ALA A 1 79 ? -29.078 0.186 -27.578 1 22.3 79 ALA A C 1
ATOM 563 O O . ALA A 1 79 ? -28.344 -0.794 -27.438 1 22.3 79 ALA A O 1
ATOM 564 N N . LYS A 1 80 ? -28.734 0.951 -26.469 1 22.02 80 LYS A N 1
ATOM 565 C CA . LYS A 1 80 ? -28.344 0.467 -25.156 1 22.02 80 LYS A CA 1
ATOM 566 C C . LYS A 1 80 ? -29.531 -0.103 -24.391 1 22.02 80 LYS A C 1
ATOM 568 O O . LYS A 1 80 ? -30.469 0.627 -24.062 1 22.02 80 LYS A O 1
ATOM 573 N N . PHE A 1 81 ? -29.938 -1.326 -24.625 1 21.31 81 PHE A N 1
ATOM 574 C CA . PHE A 1 81 ? -31.078 -1.959 -23.969 1 21.31 81 PHE A CA 1
ATOM 575 C C . PHE A 1 81 ? -30.891 -1.976 -22.453 1 21.31 81 PHE A C 1
ATOM 577 O O . PHE A 1 81 ? -30.266 -2.889 -21.906 1 21.31 81 PHE A O 1
ATOM 584 N N . THR A 1 82 ? -30.438 -0.931 -21.844 1 22.94 82 THR A N 1
ATOM 585 C CA . THR A 1 82 ? -30.203 -0.828 -20.422 1 22.94 82 THR A CA 1
ATOM 586 C C . THR A 1 82 ? -31.516 -0.857 -19.656 1 22.94 82 THR A C 1
ATOM 588 O O . THR A 1 82 ? -32.344 0.046 -19.797 1 22.94 82 THR A O 1
ATOM 591 N N . THR A 1 83 ? -32.094 -2.055 -19.484 1 23.81 83 THR A N 1
ATOM 592 C CA . THR A 1 83 ? -33.344 -2.066 -18.734 1 23.81 83 THR A CA 1
ATOM 593 C C . THR A 1 83 ? -33.156 -1.441 -17.344 1 23.81 83 THR A C 1
ATOM 595 O O . THR A 1 83 ? -32.469 -1.999 -16.5 1 23.81 83 THR A O 1
ATOM 598 N N . GLN A 1 84 ? -33.062 -0.234 -17.234 1 24.44 84 GLN A N 1
ATOM 599 C CA . GLN A 1 84 ? -32.875 0.72 -16.141 1 24.44 84 GLN A CA 1
ATOM 600 C C . GLN A 1 84 ? -34.062 0.72 -15.203 1 24.44 84 GLN A C 1
ATOM 602 O O . GLN A 1 84 ? -35.188 1.06 -15.602 1 24.44 84 GLN A O 1
ATOM 607 N N . ARG A 1 85 ? -34.062 -0.218 -14.234 1 26.36 85 ARG A N 1
ATOM 608 C CA . ARG A 1 85 ? -35.188 -0.068 -13.32 1 26.36 85 ARG A CA 1
ATOM 609 C C . ARG A 1 85 ? -35.219 1.327 -12.703 1 26.36 85 ARG A C 1
ATOM 611 O O . ARG A 1 85 ? -34.344 1.675 -11.914 1 26.36 85 ARG A O 1
ATOM 618 N N . HIS A 1 86 ? -35.719 2.393 -13.453 1 28.77 86 HIS A N 1
ATOM 619 C CA . HIS A 1 86 ? -35.906 3.793 -13.094 1 28.77 86 HIS A CA 1
ATOM 620 C C . HIS A 1 86 ? -36.812 3.934 -11.883 1 28.77 86 HIS A C 1
ATOM 622 O O . HIS A 1 86 ? -37.875 3.312 -11.82 1 28.77 86 HIS A O 1
ATOM 628 N N . PHE A 1 87 ? -36.312 4.098 -10.82 1 30.77 87 PHE A N 1
ATOM 629 C CA . PHE A 1 87 ? -37.125 4.621 -9.742 1 30.77 87 PHE A CA 1
ATOM 630 C C . PHE A 1 87 ? -37.906 5.863 -10.188 1 30.77 87 PHE A C 1
ATOM 632 O O . PHE A 1 87 ? -37.281 6.887 -10.516 1 30.77 87 PHE A O 1
ATOM 639 N N . ASN A 1 88 ? -39 5.773 -10.961 1 34.47 88 ASN A N 1
ATOM 640 C CA . ASN A 1 88 ? -39.75 6.801 -11.664 1 34.47 88 ASN A CA 1
ATOM 641 C C . ASN A 1 88 ? -40.625 7.605 -10.703 1 34.47 88 ASN A C 1
ATOM 643 O O . ASN A 1 88 ? -41.594 7.086 -10.164 1 34.47 88 ASN A O 1
ATOM 647 N N . ILE A 1 89 ? -40.062 8.5 -9.945 1 38.25 89 ILE A N 1
ATOM 648 C CA . ILE A 1 89 ? -40.906 9.523 -9.367 1 38.25 89 ILE A CA 1
ATOM 649 C C . ILE A 1 89 ? -41.594 10.328 -10.484 1 38.25 89 ILE A C 1
ATOM 651 O O . ILE A 1 89 ? -40.906 10.953 -11.305 1 38.25 89 ILE A O 1
ATOM 655 N N . THR A 1 90 ? -42.688 10.016 -10.992 1 40.31 90 THR A N 1
ATOM 656 C CA . THR A 1 90 ? -43.406 10.734 -12.047 1 40.31 90 THR A CA 1
ATOM 657 C C . THR A 1 90 ? -44.312 11.82 -11.461 1 40.31 90 THR A C 1
ATOM 659 O O . THR A 1 90 ? -45.188 11.539 -10.641 1 40.31 90 THR A O 1
ATOM 662 N N . ALA A 1 91 ? -43.906 13.039 -11.547 1 42.19 91 ALA A N 1
ATOM 663 C CA . ALA A 1 91 ? -44.75 14.195 -11.242 1 42.19 91 ALA A CA 1
ATOM 664 C C . ALA A 1 91 ? -45.781 14.406 -12.336 1 42.19 91 ALA A C 1
ATOM 666 O O . ALA A 1 91 ? -45.438 14.539 -13.508 1 42.19 91 ALA A O 1
ATOM 667 N N . THR A 1 92 ? -47 13.953 -12.289 1 41.34 92 THR A N 1
ATOM 668 C CA . THR A 1 92 ? -48.031 14.211 -13.305 1 41.34 92 THR A CA 1
ATOM 669 C C . THR A 1 92 ? -48.906 15.391 -12.898 1 41.34 92 THR A C 1
ATOM 671 O O . THR A 1 92 ? -49.281 15.523 -11.727 1 41.34 92 THR A O 1
ATOM 674 N N . ALA A 1 93 ? -49.062 16.344 -13.68 1 40.41 93 ALA A N 1
ATOM 675 C CA . ALA A 1 93 ? -50 17.453 -13.555 1 40.41 93 ALA A CA 1
ATOM 676 C C . ALA A 1 93 ? -51.438 16.969 -13.57 1 40.41 93 ALA A C 1
ATOM 678 O O . ALA A 1 93 ? -51.875 16.328 -14.523 1 40.41 93 ALA A O 1
ATOM 679 N N . VAL A 1 94 ? -52.156 16.594 -12.547 1 37.38 94 VAL A N 1
ATOM 680 C CA . VAL A 1 94 ? -53.531 16.109 -12.656 1 37.38 94 VAL A CA 1
ATOM 681 C C . VAL A 1 94 ? -54.5 17.234 -12.305 1 37.38 94 VAL A C 1
ATOM 683 O O . VAL A 1 94 ? -54.219 18.078 -11.453 1 37.38 94 VAL A O 1
ATOM 686 N N . ASN A 1 95 ? -55.531 17.594 -13.172 1 33.56 95 ASN A N 1
ATOM 687 C CA . ASN A 1 95 ? -56.719 18.422 -12.914 1 33.56 95 ASN A CA 1
ATOM 688 C C . ASN A 1 95 ? -57.469 17.953 -11.68 1 33.56 95 ASN A C 1
ATOM 690 O O . ASN A 1 95 ? -57.719 16.75 -11.508 1 33.56 95 ASN A O 1
ATOM 694 N N . ARG A 1 96 ? -57.844 18.75 -10.719 1 36.34 96 ARG A N 1
ATOM 695 C CA . ARG A 1 96 ? -58.375 18.578 -9.367 1 36.34 96 ARG A CA 1
ATOM 696 C C . ARG A 1 96 ? -59.562 17.625 -9.359 1 36.34 96 ARG A C 1
ATOM 698 O O . ARG A 1 96 ? -59.719 16.844 -8.422 1 36.34 96 ARG A O 1
ATOM 705 N N . LYS A 1 97 ? -60.719 17.969 -10.203 1 38.47 97 LYS A N 1
ATOM 706 C CA . LYS A 1 97 ? -62.031 17.328 -10.164 1 38.47 97 LYS A CA 1
ATOM 707 C C . LYS A 1 97 ? -61.938 15.852 -10.531 1 38.47 97 LYS A C 1
ATOM 709 O O . LYS A 1 97 ? -62.688 15.031 -10.023 1 38.47 97 LYS A O 1
ATOM 714 N N . ARG A 1 98 ? -61.219 15.484 -11.531 1 34.75 98 ARG A N 1
ATOM 715 C CA . ARG A 1 98 ? -61.125 14.125 -12.062 1 34.75 98 ARG A CA 1
ATOM 716 C C . ARG A 1 98 ? -60.312 13.227 -11.156 1 34.75 98 ARG A C 1
ATOM 718 O O . ARG A 1 98 ? -60.344 12 -11.273 1 34.75 98 ARG A O 1
ATOM 725 N N . ALA A 1 99 ? -59.406 13.867 -10.398 1 34.31 99 ALA A N 1
ATOM 726 C CA . ALA A 1 99 ? -58.594 13.094 -9.477 1 34.31 99 ALA A CA 1
ATOM 727 C C . ALA A 1 99 ? -59.406 12.586 -8.289 1 34.31 99 ALA A C 1
ATOM 729 O O . ALA A 1 99 ? -59.188 11.461 -7.832 1 34.31 99 ALA A O 1
ATOM 730 N N . HIS A 1 100 ? -60.312 13.438 -7.762 1 32.5 100 HIS A N 1
ATOM 731 C CA . HIS A 1 100 ? -61.219 12.992 -6.707 1 32.5 100 HIS A CA 1
ATOM 732 C C . HIS A 1 100 ? -62.156 11.906 -7.215 1 32.5 100 HIS A C 1
ATOM 734 O O . HIS A 1 100 ? -62.5 10.984 -6.477 1 32.5 100 HIS A O 1
ATOM 740 N N . ALA A 1 101 ? -62.938 12.102 -8.391 1 34.66 101 ALA A N 1
ATOM 741 C CA . ALA A 1 101 ? -63.969 11.195 -8.938 1 34.66 101 ALA A CA 1
ATOM 742 C C . ALA A 1 101 ? -63.344 9.867 -9.352 1 34.66 101 ALA A C 1
ATOM 744 O O . ALA A 1 101 ? -63.969 8.82 -9.266 1 34.66 101 ALA A O 1
ATOM 745 N N . GLU A 1 102 ? -62.219 9.922 -10.102 1 33.31 102 GLU A N 1
ATOM 746 C CA . GLU A 1 102 ? -61.562 8.688 -10.523 1 33.31 102 GLU A CA 1
ATOM 747 C C . GLU A 1 102 ? -60.938 7.945 -9.336 1 33.31 102 GLU A C 1
ATOM 749 O O . GLU A 1 102 ? -60.5 6.805 -9.469 1 33.31 102 GLU A O 1
ATOM 754 N N . LEU A 1 103 ? -60.812 8.562 -8.25 1 31.94 103 LEU A N 1
ATOM 755 C CA . LEU A 1 103 ? -60.469 7.98 -6.965 1 31.94 103 LEU A CA 1
ATOM 756 C C . LEU A 1 103 ? -61.625 7.168 -6.391 1 31.94 103 LEU A C 1
ATOM 758 O O . LEU A 1 103 ? -61.469 6.48 -5.379 1 31.94 103 LEU A O 1
ATOM 762 N N . CYS A 1 104 ? -62.875 7.508 -6.633 1 30.44 104 CYS A N 1
ATOM 763 C CA . CYS A 1 104 ? -64 6.77 -6.094 1 30.44 104 CYS A CA 1
ATOM 764 C C . CYS A 1 104 ? -64.188 5.449 -6.824 1 30.44 104 CYS A C 1
ATOM 766 O O . CYS A 1 104 ? -65.25 4.789 -6.672 1 30.44 104 CYS A O 1
ATOM 768 N N . LYS A 1 105 ? -63.719 5.254 -8.086 1 32.44 105 LYS A N 1
ATOM 769 C CA . LYS A 1 105 ? -64.062 3.947 -8.625 1 32.44 105 LYS A CA 1
ATOM 770 C C . LYS A 1 105 ? -63.469 2.822 -7.781 1 32.44 105 LYS A C 1
ATOM 772 O O . LYS A 1 105 ? -62.312 2.918 -7.332 1 32.44 105 LYS A O 1
ATOM 777 N N . PRO A 1 106 ? -64.25 1.633 -7.516 1 28.08 106 PRO A N 1
ATOM 778 C CA . PRO A 1 106 ? -64.125 0.676 -6.414 1 28.08 106 PRO A CA 1
ATOM 779 C C . PRO A 1 106 ? -62.656 0.225 -6.188 1 28.08 106 PRO A C 1
ATOM 781 O O . PRO A 1 106 ? -61.781 0.535 -6.992 1 28.08 106 PRO A O 1
ATOM 784 N N . GLN A 1 107 ? -62.438 -1.227 -6.102 1 27.91 107 GLN A N 1
ATOM 785 C CA . GLN A 1 107 ? -61.781 -2.182 -5.227 1 27.91 107 GLN A CA 1
ATOM 786 C C . GLN A 1 107 ? -60.281 -2.279 -5.559 1 27.91 107 GLN A C 1
ATOM 788 O O . GLN A 1 107 ? -59.656 -3.311 -5.312 1 27.91 107 GLN A O 1
ATOM 793 N N . LEU A 1 108 ? -59.719 -1.523 -6.355 1 30.84 108 LEU A N 1
ATOM 794 C CA . LEU A 1 108 ? -58.469 -1.997 -6.91 1 30.84 108 LEU A CA 1
ATOM 795 C C . LEU A 1 108 ? -57.406 -2.096 -5.824 1 30.84 108 LEU A C 1
ATOM 797 O O . LEU A 1 108 ? -57.375 -1.285 -4.898 1 30.84 108 LEU A O 1
ATOM 801 N N . PRO A 1 109 ? -56.406 -3.178 -5.797 1 34.81 109 PRO A N 1
ATOM 802 C CA . PRO A 1 109 ? -55.469 -3.643 -4.785 1 34.81 109 PRO A CA 1
ATOM 803 C C . PRO A 1 109 ? -54.562 -2.523 -4.262 1 34.81 109 PRO A C 1
ATOM 805 O O . PRO A 1 109 ? -54.312 -1.543 -4.969 1 34.81 109 PRO A O 1
ATOM 808 N N . ALA A 1 110 ? -54.375 -2.18 -2.986 1 39.62 110 ALA A N 1
ATOM 809 C CA . ALA A 1 110 ? -53.875 -1.061 -2.186 1 39.62 110 ALA A CA 1
ATOM 810 C C . ALA A 1 110 ? -52.531 -0.565 -2.703 1 39.62 110 ALA A C 1
ATOM 812 O O . ALA A 1 110 ? -51.562 -1.327 -2.756 1 39.62 110 ALA A O 1
ATOM 813 N N . PRO A 1 111 ? -52.125 0.429 -3.529 1 45.12 111 PRO A N 1
ATOM 814 C CA . PRO A 1 111 ? -51.031 0.998 -4.301 1 45.12 111 PRO A CA 1
ATOM 815 C C . PRO A 1 111 ? -49.812 1.307 -3.438 1 45.12 111 PRO A C 1
ATOM 817 O O . PRO A 1 111 ? -49.938 1.869 -2.348 1 45.12 111 PRO A O 1
ATOM 820 N N . THR A 1 112 ? -48.562 0.439 -3.445 1 55.12 112 THR A N 1
ATOM 821 C CA . THR A 1 112 ? -47.219 0.585 -2.895 1 55.12 112 THR A CA 1
ATOM 822 C C . THR A 1 112 ? -46.75 2.027 -3.021 1 55.12 112 THR A C 1
ATOM 824 O O . THR A 1 112 ? -45.719 2.398 -2.445 1 55.12 112 THR A O 1
ATOM 827 N N . ASN A 1 113 ? -47.281 2.777 -3.693 1 61.56 113 ASN A N 1
ATOM 828 C CA . ASN A 1 113 ? -46.906 4.176 -3.896 1 61.56 113 ASN A CA 1
ATOM 829 C C . ASN A 1 113 ? -47.844 5.109 -3.129 1 61.56 113 ASN A C 1
ATOM 831 O O . ASN A 1 113 ? -49 4.762 -2.852 1 61.56 113 ASN A O 1
ATOM 835 N N . ALA A 1 114 ? -47.281 5.922 -2.469 1 66.31 114 ALA A N 1
ATOM 836 C CA . ALA A 1 114 ? -48.062 7.008 -1.873 1 66.31 114 ALA A CA 1
ATOM 837 C C . ALA A 1 114 ? -48.031 8.258 -2.752 1 66.31 114 ALA A C 1
ATOM 839 O O . ALA A 1 114 ? -47.031 8.508 -3.443 1 66.31 114 ALA A O 1
ATOM 840 N N . THR A 1 115 ? -49.219 8.688 -2.9 1 65.56 115 THR A N 1
ATOM 841 C CA . THR A 1 115 ? -49.312 9.914 -3.676 1 65.56 115 THR A CA 1
ATOM 842 C C . THR A 1 115 ? -49.25 11.141 -2.762 1 65.56 115 THR A C 1
ATOM 844 O O . THR A 1 115 ? -50.031 11.234 -1.805 1 65.56 115 THR A O 1
ATOM 847 N N . LEU A 1 116 ? -48.25 11.914 -2.932 1 68.56 116 LEU A N 1
ATOM 848 C CA . LEU A 1 116 ? -48.125 13.148 -2.176 1 68.56 116 LEU A CA 1
ATOM 849 C C . LEU A 1 116 ? -48.562 14.352 -3.008 1 68.56 116 LEU A C 1
ATOM 851 O O . LEU A 1 116 ? -48.062 14.555 -4.121 1 68.56 116 LEU A O 1
ATOM 855 N N . ILE A 1 117 ? -49.562 14.977 -2.506 1 59.72 117 ILE A N 1
ATOM 856 C CA . ILE A 1 117 ? -50.031 16.188 -3.176 1 59.72 117 ILE A CA 1
ATOM 857 C C . ILE A 1 117 ? -49.219 17.391 -2.68 1 59.72 117 ILE A C 1
ATOM 859 O O . ILE A 1 117 ? -49.281 17.75 -1.503 1 59.72 117 ILE A O 1
ATOM 863 N N . LEU A 1 118 ? -48.281 17.891 -3.311 1 62.69 118 LEU A N 1
ATOM 864 C CA . LEU A 1 118 ? -47.406 18.984 -2.91 1 62.69 118 LEU A CA 1
ATOM 865 C C . LEU A 1 118 ? -48.094 20.328 -3.129 1 62.69 118 LEU A C 1
ATOM 867 O O . LEU A 1 118 ? -48.031 21.219 -2.27 1 62.69 118 LEU A O 1
ATOM 871 N N . ASN A 1 119 ? -48.625 20.625 -4.312 1 57.56 119 ASN A N 1
ATOM 872 C CA . ASN A 1 119 ? -49.438 21.797 -4.625 1 57.56 119 ASN A CA 1
ATOM 873 C C . ASN A 1 119 ? -50.625 21.438 -5.516 1 57.56 119 ASN A C 1
ATOM 875 O O . ASN A 1 119 ? -50.875 20.266 -5.77 1 57.56 119 ASN A O 1
ATOM 879 N N . ARG A 1 120 ? -51.469 22.516 -5.805 1 55.94 120 ARG A N 1
ATOM 880 C CA . ARG A 1 120 ? -52.688 22.344 -6.605 1 55.94 120 ARG A CA 1
ATOM 881 C C . ARG A 1 120 ? -52.375 21.594 -7.898 1 55.94 120 ARG A C 1
ATOM 883 O O . ARG A 1 120 ? -53.219 20.859 -8.422 1 55.94 120 ARG A O 1
ATOM 890 N N . ASN A 1 121 ? -51.062 21.672 -8.312 1 57 121 ASN A N 1
ATOM 891 C CA . ASN A 1 121 ? -50.812 21.172 -9.656 1 57 121 ASN A CA 1
ATOM 892 C C . ASN A 1 121 ? -49.719 20.109 -9.656 1 57 121 ASN A C 1
ATOM 894 O O . ASN A 1 121 ? -49.312 19.641 -10.719 1 57 121 ASN A O 1
ATOM 898 N N . THR A 1 122 ? -49.219 19.766 -8.359 1 63 122 THR A N 1
ATOM 899 C CA . THR A 1 122 ? -48.094 18.828 -8.422 1 63 122 THR A CA 1
ATOM 900 C C . THR A 1 122 ? -48.344 17.656 -7.488 1 63 122 THR A C 1
ATOM 902 O O . THR A 1 122 ? -48.594 17.844 -6.297 1 63 122 THR A O 1
ATOM 905 N N . VAL A 1 123 ? -48.5 16.469 -8.109 1 64.81 123 VAL A N 1
ATOM 906 C CA . VAL A 1 123 ? -48.625 15.234 -7.348 1 64.81 123 VAL A CA 1
ATOM 907 C C . VAL A 1 123 ? -47.438 14.336 -7.594 1 64.81 123 VAL A C 1
ATOM 909 O O . VAL A 1 123 ? -46.969 14.211 -8.727 1 64.81 123 VAL A O 1
ATOM 912 N N . ILE A 1 124 ? -46.75 13.984 -6.398 1 69 124 ILE A N 1
ATOM 913 C CA . ILE A 1 124 ? -45.625 13.062 -6.566 1 69 124 ILE A CA 1
ATOM 914 C C . ILE A 1 124 ? -46 11.711 -5.957 1 69 124 ILE A C 1
ATOM 916 O O . ILE A 1 124 ? -46.781 11.633 -5.02 1 69 124 ILE A O 1
ATOM 920 N N . THR A 1 125 ? -45.5 10.773 -6.684 1 68.81 125 THR A N 1
ATOM 921 C CA . THR A 1 125 ? -45.688 9.422 -6.16 1 68.81 125 THR A CA 1
ATOM 922 C C . THR A 1 125 ? -44.375 8.891 -5.582 1 68.81 125 THR A C 1
ATOM 924 O O . THR A 1 125 ? -43.312 9 -6.215 1 68.81 125 THR A O 1
ATOM 927 N N . ILE A 1 126 ? -44.5 8.625 -4.301 1 73.06 126 ILE A N 1
ATOM 928 C CA . ILE A 1 126 ? -43.312 8.109 -3.658 1 73.06 126 ILE A CA 1
ATOM 929 C C . ILE A 1 126 ? -43.531 6.668 -3.213 1 73.06 126 ILE A C 1
ATOM 931 O O . ILE A 1 126 ? -44.656 6.23 -3.064 1 73.06 126 ILE A O 1
ATOM 935 N N . ASP A 1 127 ? -42.406 6.066 -3.08 1 68.06 127 ASP A N 1
ATOM 936 C CA . ASP A 1 127 ? -42.469 4.711 -2.541 1 68.06 127 ASP A CA 1
ATOM 937 C C . ASP A 1 127 ? -42.625 4.73 -1.022 1 68.06 127 ASP A C 1
ATOM 939 O O . ASP A 1 127 ? -41.781 5.246 -0.306 1 68.06 127 ASP A O 1
ATOM 943 N N . ARG A 1 128 ? -43.75 4.281 -0.579 1 70.75 128 ARG A N 1
ATOM 944 C CA . ARG A 1 128 ? -44.094 4.352 0.839 1 70.75 128 ARG A CA 1
ATOM 945 C C . ARG A 1 128 ? -43.031 3.641 1.687 1 70.75 128 ARG A C 1
ATOM 947 O O . ARG A 1 128 ? -42.625 4.148 2.732 1 70.75 128 ARG A O 1
ATOM 954 N N . LYS A 1 129 ? -42.562 2.59 1.19 1 61.88 129 LYS A N 1
ATOM 955 C CA . LYS A 1 129 ? -41.625 1.791 1.971 1 61.88 129 LYS A CA 1
ATOM 956 C C . LYS A 1 129 ? -40.25 2.475 2.057 1 61.88 129 LYS A C 1
ATOM 958 O O . LYS A 1 129 ? -39.656 2.535 3.131 1 61.88 129 LYS A O 1
ATOM 963 N N . GLU A 1 130 ? -39.844 2.922 0.973 1 72.06 130 GLU A N 1
ATOM 964 C CA . GLU A 1 130 ? -38.562 3.602 0.925 1 72.06 130 GLU A CA 1
ATOM 965 C C . GLU A 1 130 ? -38.531 4.824 1.841 1 72.06 130 GLU A C 1
ATOM 967 O O . GLU A 1 130 ? -37.594 5.023 2.6 1 72.06 130 GLU A O 1
ATOM 972 N N . PHE A 1 131 ? -39.562 5.484 1.857 1 76.44 131 PHE A N 1
ATOM 973 C CA . PHE A 1 131 ? -39.594 6.727 2.625 1 76.44 131 PHE A CA 1
ATOM 974 C C . PHE A 1 131 ? -39.844 6.441 4.102 1 76.44 131 PHE A C 1
ATOM 976 O O . PHE A 1 131 ? -39.375 7.176 4.969 1 76.44 131 PHE A O 1
ATOM 983 N N . ALA A 1 132 ? -40.531 5.383 4.289 1 72.56 132 ALA A N 1
ATOM 984 C CA . ALA A 1 132 ? -40.781 5.023 5.684 1 72.56 132 ALA A CA 1
ATOM 985 C C . ALA A 1 132 ? -39.5 4.559 6.355 1 72.56 132 ALA A C 1
ATOM 987 O O . ALA A 1 132 ? -39.312 4.715 7.566 1 72.56 132 ALA A O 1
ATOM 988 N N . GLN A 1 133 ? -38.594 4.07 5.527 1 70.38 133 GLN A N 1
ATOM 989 C CA . GLN A 1 133 ? -37.344 3.578 6.059 1 70.38 133 GLN A CA 1
ATOM 990 C C . GLN A 1 133 ? -36.438 4.734 6.453 1 70.38 133 GLN A C 1
ATOM 992 O O . GLN A 1 133 ? -35.625 4.609 7.391 1 70.38 133 GLN A O 1
ATOM 997 N N . ILE A 1 134 ? -36.562 5.715 5.801 1 77.94 134 ILE A N 1
ATOM 998 C CA . ILE A 1 134 ? -35.562 6.766 6 1 77.94 134 ILE A CA 1
ATOM 999 C C . ILE A 1 134 ? -36.156 7.898 6.828 1 77.94 134 ILE A C 1
ATOM 1001 O O . ILE A 1 134 ? -35.469 8.812 7.25 1 77.94 134 ILE A O 1
ATOM 1005 N N . SER A 1 135 ? -37.531 7.832 7.172 1 79.88 135 SER A N 1
ATOM 1006 C CA . SER A 1 135 ? -38.219 8.93 7.855 1 79.88 135 SER A CA 1
ATOM 1007 C C . SER A 1 135 ? -39.281 8.406 8.82 1 79.88 135 SER A C 1
ATOM 1009 O O . SER A 1 135 ? -40.281 7.824 8.398 1 79.88 135 SER A O 1
ATOM 1011 N N . PRO A 1 136 ? -39 8.664 10.07 1 72.88 136 PRO A N 1
ATOM 1012 C CA . PRO A 1 136 ? -40.062 8.32 11.031 1 72.88 136 PRO A CA 1
ATOM 1013 C C . PRO A 1 136 ? -41.375 9.016 10.734 1 72.88 136 PRO A C 1
ATOM 1015 O O . PRO A 1 136 ? -42.469 8.469 11.039 1 72.88 136 PRO A O 1
ATOM 1018 N N . TYR A 1 137 ? -41.312 10.188 10.242 1 75.62 137 TYR A N 1
ATOM 1019 C CA . TYR A 1 137 ? -42.531 10.891 9.859 1 75.62 137 TYR A CA 1
ATOM 1020 C C . TYR A 1 137 ? -43.375 10.07 8.875 1 75.62 137 TYR A C 1
ATOM 1022 O O . TYR A 1 137 ? -44.562 9.852 9.094 1 75.62 137 TYR A O 1
ATOM 1030 N N . PHE A 1 138 ? -42.688 9.695 7.879 1 75.56 138 PHE A N 1
ATOM 1031 C CA . PHE A 1 138 ? -43.406 8.93 6.855 1 75.56 138 PHE A CA 1
ATOM 1032 C C . PHE A 1 138 ? -43.75 7.547 7.379 1 75.56 138 PHE A C 1
ATOM 1034 O O . PHE A 1 138 ? -44.781 6.988 6.996 1 75.56 138 PHE A O 1
ATOM 1041 N N . ARG A 1 139 ? -42.938 7.184 8.203 1 71.12 139 ARG A N 1
ATOM 1042 C CA . ARG A 1 139 ? -43.281 5.914 8.836 1 71.12 139 ARG A CA 1
ATOM 1043 C C . ARG A 1 139 ? -44.594 6.027 9.633 1 71.12 139 ARG A C 1
ATOM 1045 O O . ARG A 1 139 ? -45.438 5.141 9.57 1 71.12 139 ARG A O 1
ATOM 1052 N N . ALA A 1 140 ? -44.719 7.125 10.32 1 68 140 ALA A N 1
ATOM 1053 C CA . ALA A 1 140 ? -45.906 7.387 11.094 1 68 140 ALA A CA 1
ATOM 1054 C C . ALA A 1 140 ? -47.094 7.684 10.172 1 68 140 ALA A C 1
ATOM 1056 O O . ALA A 1 140 ? -48.219 7.242 10.438 1 68 140 ALA A O 1
ATOM 1057 N N . ALA A 1 141 ? -46.812 8.383 9.156 1 70.62 141 ALA A N 1
ATOM 1058 C CA . ALA A 1 141 ? -47.875 8.789 8.25 1 70.62 141 ALA A CA 1
ATOM 1059 C C . ALA A 1 141 ? -48.469 7.586 7.512 1 70.62 141 ALA A C 1
ATOM 1061 O O . ALA A 1 141 ? -49.656 7.504 7.305 1 70.62 141 ALA A O 1
ATOM 1062 N N . PHE A 1 142 ? -47.531 6.738 7.156 1 68.88 142 PHE A N 1
ATOM 1063 C CA . PHE A 1 142 ? -48 5.652 6.289 1 68.88 142 PHE A CA 1
ATOM 1064 C C . PHE A 1 142 ? -48.375 4.426 7.113 1 68.88 142 PHE A C 1
ATOM 1066 O O . PHE A 1 142 ? -49.25 3.645 6.711 1 68.88 142 PHE A O 1
ATOM 1073 N N . TYR A 1 143 ? -47.594 4.41 8.141 1 58.06 143 TYR A N 1
ATOM 1074 C CA . TYR A 1 143 ? -47.781 3.156 8.867 1 58.06 143 TYR A CA 1
ATOM 1075 C C . TYR A 1 143 ? -48.25 3.414 10.289 1 58.06 143 TYR A C 1
ATOM 1077 O O . TYR A 1 143 ? -48.312 2.49 11.109 1 58.06 143 TYR A O 1
ATOM 1085 N N . GLY A 1 144 ? -48.5 4.77 10.609 1 54.94 144 GLY A N 1
ATOM 1086 C CA . GLY A 1 144 ? -49 5.129 11.93 1 54.94 144 GLY A CA 1
ATOM 1087 C C . GLY A 1 144 ? -50.5 4.938 12.078 1 54.94 144 GLY A C 1
ATOM 1088 O O . GLY A 1 144 ? -51.188 4.82 11.086 1 54.94 144 GLY A O 1
ATOM 1089 N N . GLY A 1 145 ? -51.094 4.312 13.109 1 46.72 145 GLY A N 1
ATOM 1090 C CA . GLY A 1 145 ? -52.438 3.951 13.531 1 46.72 145 GLY A CA 1
ATOM 1091 C C . GLY A 1 145 ? -53.438 5.074 13.352 1 46.72 145 GLY A C 1
ATOM 1092 O O . GLY A 1 145 ? -54.594 4.961 13.781 1 46.72 145 GLY A O 1
ATOM 1093 N N . PHE A 1 146 ? -53.031 6.262 12.961 1 44.34 146 PHE A N 1
ATOM 1094 C CA . PHE A 1 146 ? -54 7.34 13.031 1 44.34 146 PHE A CA 1
ATOM 1095 C C . PHE A 1 146 ? -54.875 7.352 11.789 1 44.34 146 PHE A C 1
ATOM 1097 O O . PHE A 1 146 ? -54.5 6.844 10.734 1 44.34 146 PHE A O 1
ATOM 1104 N N . SER A 1 147 ? -56.062 7.75 11.883 1 44.22 147 SER A N 1
ATOM 1105 C CA . SER A 1 147 ? -57.125 7.805 10.883 1 44.22 147 SER A CA 1
ATOM 1106 C C . SER A 1 147 ? -56.625 8.422 9.578 1 44.22 147 SER A C 1
ATOM 1108 O O . SER A 1 147 ? -57.031 8.031 8.492 1 44.22 147 SER A O 1
ATOM 1110 N N . GLU A 1 148 ? -55.844 9.398 9.703 1 42.78 148 GLU A N 1
ATOM 1111 C CA . GLU A 1 148 ? -55.281 10.18 8.602 1 42.78 148 GLU A CA 1
ATOM 1112 C C . GLU A 1 148 ? -54.219 9.398 7.84 1 42.78 148 GLU A C 1
ATOM 1114 O O . GLU A 1 148 ? -53.875 9.75 6.715 1 42.78 148 GLU A O 1
ATOM 1119 N N . THR A 1 149 ? -53.688 8.398 8.516 1 43.34 149 THR A N 1
ATOM 1120 C CA . THR A 1 149 ? -52.688 7.527 7.918 1 43.34 149 THR A CA 1
ATOM 1121 C C . THR A 1 149 ? -53.281 6.73 6.758 1 43.34 149 THR A C 1
ATOM 1123 O O . THR A 1 149 ? -52.531 6.137 5.965 1 43.34 149 THR A O 1
ATOM 1126 N N . LYS A 1 150 ? -54.562 6.594 6.82 1 42.88 150 LYS A N 1
ATOM 1127 C CA . LYS A 1 150 ? -55.312 5.91 5.766 1 42.88 150 LYS A CA 1
ATOM 1128 C C . LYS A 1 150 ? -55.281 6.719 4.473 1 42.88 150 LYS A C 1
ATOM 1130 O O . LYS A 1 150 ? -55.719 6.23 3.422 1 42.88 150 LYS A O 1
ATOM 1135 N N . SER A 1 151 ? -55.094 7.934 4.688 1 43.53 151 SER A N 1
ATOM 1136 C CA . SER A 1 151 ? -55.125 8.727 3.463 1 43.53 151 SER A CA 1
ATOM 1137 C C . SER A 1 151 ? -53.781 8.703 2.746 1 43.53 151 SER A C 1
ATOM 1139 O O . SER A 1 151 ? -52.75 8.891 3.371 1 43.53 151 SER A O 1
ATOM 1141 N N . ARG A 1 152 ? -53.625 7.977 1.747 1 49 152 ARG A N 1
ATOM 1142 C CA . ARG A 1 152 ? -52.5 7.891 0.815 1 49 152 ARG A CA 1
ATOM 1143 C C . ARG A 1 152 ? -52 9.273 0.406 1 49 152 ARG A C 1
ATOM 1145 O O . ARG A 1 152 ? -51.062 9.406 -0.366 1 49 152 ARG A O 1
ATOM 1152 N N . LEU A 1 153 ? -52.781 10.242 0.883 1 47.62 153 LEU A N 1
ATOM 1153 C CA . LEU A 1 153 ? -52.5 11.594 0.405 1 47.62 153 LEU A CA 1
ATOM 1154 C C . LEU A 1 153 ? -51.844 12.43 1.487 1 47.62 153 LEU A C 1
ATOM 1156 O O . LEU A 1 153 ? -52.344 12.562 2.594 1 47.62 153 LEU A O 1
ATOM 1160 N N . LEU A 1 154 ? -50.594 12.57 1.473 1 55.84 154 LEU A N 1
ATOM 1161 C CA . LEU A 1 154 ? -49.938 13.539 2.33 1 55.84 154 LEU A CA 1
ATOM 1162 C C . LEU A 1 154 ? -49.875 14.914 1.66 1 55.84 154 LEU A C 1
ATOM 1164 O O . LEU A 1 154 ? -49.438 15.031 0.516 1 55.84 154 LEU A O 1
ATOM 1168 N N . SER A 1 155 ? -50.625 15.82 2.098 1 55.69 155 SER A N 1
ATOM 1169 C CA . SER A 1 155 ? -50.656 17.156 1.517 1 55.69 155 SER A CA 1
ATOM 1170 C C . SER A 1 155 ? -49.688 18.094 2.234 1 55.69 155 SER A C 1
ATOM 1172 O O . SER A 1 155 ? -49.688 18.156 3.467 1 55.69 155 SER A O 1
ATOM 1174 N N . PHE A 1 156 ? -48.719 18.531 1.604 1 58.97 156 PHE A N 1
ATOM 1175 C CA . PHE A 1 156 ? -47.781 19.516 2.143 1 58.97 156 PHE A CA 1
ATOM 1176 C C . PHE A 1 156 ? -48.188 20.938 1.76 1 58.97 156 PHE A C 1
ATOM 1178 O O . PHE A 1 156 ? -48.812 21.141 0.723 1 58.97 156 PHE A O 1
ATOM 1185 N N . ASP A 1 157 ? -48 21.844 2.645 1 56.09 157 ASP A N 1
ATOM 1186 C CA . ASP A 1 157 ? -48.219 23.25 2.305 1 56.09 157 ASP A CA 1
ATOM 1187 C C . ASP A 1 157 ? -47.312 23.672 1.149 1 56.09 157 ASP A C 1
ATOM 1189 O O . ASP A 1 157 ? -46.219 23.094 0.95 1 56.09 157 ASP A O 1
ATOM 1193 N N . ARG A 1 158 ? -47.719 24.625 0.246 1 50.88 158 ARG A N 1
ATOM 1194 C CA . ARG A 1 158 ? -47.094 25.094 -0.993 1 50.88 158 ARG A CA 1
ATOM 1195 C C . ARG A 1 158 ? -45.594 25.344 -0.809 1 50.88 158 ARG A C 1
ATOM 1197 O O . ARG A 1 158 ? -44.812 24.984 -1.668 1 50.88 158 ARG A O 1
ATOM 1204 N N . THR A 1 159 ? -45.188 25.984 0.171 1 53.19 159 THR A N 1
ATOM 1205 C CA . THR A 1 159 ? -43.812 26.391 0.369 1 53.19 159 THR A CA 1
ATOM 1206 C C . THR A 1 159 ? -42.906 25.172 0.601 1 53.19 159 THR A C 1
ATOM 1208 O O . THR A 1 159 ? -41.781 25.141 0.139 1 53.19 159 THR A O 1
ATOM 1211 N N . LYS A 1 160 ? -43.5 24.188 1.021 1 63.5 160 LYS A N 1
ATOM 1212 C CA . LYS A 1 160 ? -42.719 23 1.4 1 63.5 160 LYS A CA 1
ATOM 1213 C C . LYS A 1 160 ? -42.656 22 0.25 1 63.5 160 LYS A C 1
ATOM 1215 O O . LYS A 1 160 ? -41.812 21.125 0.238 1 63.5 160 LYS A O 1
ATOM 1220 N N . SER A 1 161 ? -43.5 22.453 -0.76 1 65.19 161 SER A N 1
ATOM 1221 C CA . SER A 1 161 ? -43.594 21.5 -1.858 1 65.19 161 SER A CA 1
ATOM 1222 C C . SER A 1 161 ? -42.344 21.516 -2.717 1 65.19 161 SER A C 1
ATOM 1224 O O . SER A 1 161 ? -41.812 20.469 -3.102 1 65.19 161 SER A O 1
ATOM 1226 N N . GLU A 1 162 ? -41.875 22.781 -3.008 1 68.62 162 GLU A N 1
ATOM 1227 C CA . GLU A 1 162 ? -40.688 22.875 -3.824 1 68.62 162 GLU A CA 1
ATOM 1228 C C . GLU A 1 162 ? -39.469 22.281 -3.1 1 68.62 162 GLU A C 1
ATOM 1230 O O . GLU A 1 162 ? -38.656 21.578 -3.707 1 68.62 162 GLU A O 1
ATOM 1235 N N . GLU A 1 163 ? -39.469 22.562 -1.824 1 74.19 163 GLU A N 1
ATOM 1236 C CA . GLU A 1 163 ? -38.344 22.062 -1.021 1 74.19 163 GLU A CA 1
ATOM 1237 C C . GLU A 1 163 ? -38.375 20.531 -0.95 1 74.19 163 GLU A C 1
ATOM 1239 O O . GLU A 1 163 ? -37.312 19.891 -0.985 1 74.19 163 GLU A O 1
ATOM 1244 N N . PHE A 1 164 ? -39.531 20.062 -0.949 1 79.75 164 PHE A N 1
ATOM 1245 C CA . PHE A 1 164 ? -39.656 18.609 -0.865 1 79.75 164 PHE A CA 1
ATOM 1246 C C . PHE A 1 164 ? -39.25 17.953 -2.182 1 79.75 164 PHE A C 1
ATOM 1248 O O . PHE A 1 164 ? -38.656 16.875 -2.189 1 79.75 164 PHE A O 1
ATOM 1255 N N . LEU A 1 165 ? -39.594 18.656 -3.227 1 75.38 165 LEU A N 1
ATOM 1256 C CA . LEU A 1 165 ? -39.188 18.141 -4.523 1 75.38 165 LEU A CA 1
ATOM 1257 C C . LEU A 1 165 ? -37.656 18.047 -4.613 1 75.38 165 LEU A C 1
ATOM 1259 O O . LEU A 1 165 ? -37.125 17.078 -5.148 1 75.38 165 LEU A O 1
ATOM 1263 N N . HIS A 1 166 ? -37.062 19.016 -4.082 1 76.69 166 HIS A N 1
ATOM 1264 C CA . HIS A 1 166 ? -35.594 18.984 -4.055 1 76.69 166 HIS A CA 1
ATOM 1265 C C . HIS A 1 166 ? -35.094 17.828 -3.184 1 76.69 166 HIS A C 1
ATOM 1267 O O . HIS A 1 166 ? -34.125 17.172 -3.527 1 76.69 166 HIS A O 1
ATOM 1273 N N . CYS A 1 167 ? -35.75 17.625 -2.133 1 80.12 167 CYS A N 1
ATOM 1274 C CA . CYS A 1 167 ? -35.406 16.516 -1.253 1 80.12 167 CYS A CA 1
ATOM 1275 C C . CYS A 1 167 ? -35.5 15.18 -1.987 1 80.12 167 CYS A C 1
ATOM 1277 O O . CYS A 1 167 ? -34.625 14.328 -1.875 1 80.12 167 CYS A O 1
ATOM 1279 N N . CYS A 1 168 ? -36.531 15.109 -2.705 1 77.75 168 CYS A N 1
ATOM 1280 C CA . CYS A 1 168 ? -36.781 13.859 -3.42 1 77.75 168 CYS A CA 1
ATOM 1281 C C . CYS A 1 168 ? -35.719 13.617 -4.477 1 77.75 168 CYS A C 1
ATOM 1283 O O . CYS A 1 168 ? -35.281 12.484 -4.684 1 77.75 168 CYS A O 1
ATOM 1285 N N . ALA A 1 169 ? -35.344 14.695 -5.051 1 76.5 169 ALA A N 1
ATOM 1286 C CA . ALA A 1 169 ? -34.281 14.57 -6.062 1 76.5 169 ALA A CA 1
ATOM 1287 C C . ALA A 1 169 ? -33 14.039 -5.453 1 76.5 169 ALA A C 1
ATOM 1289 O O . ALA A 1 169 ? -32.344 13.172 -6.035 1 76.5 169 ALA A O 1
ATOM 1290 N N . ILE A 1 170 ? -32.656 14.5 -4.324 1 81.75 170 ILE A N 1
ATOM 1291 C CA . ILE A 1 170 ? -31.438 14.078 -3.658 1 81.75 170 ILE A CA 1
ATOM 1292 C C . ILE A 1 170 ? -31.578 12.648 -3.154 1 81.75 170 ILE A C 1
ATOM 1294 O O . ILE A 1 170 ? -30.656 11.836 -3.285 1 81.75 170 ILE A O 1
ATOM 1298 N N . LEU A 1 171 ? -32.75 12.367 -2.686 1 79.31 171 LEU A N 1
ATOM 1299 C CA . LEU A 1 171 ? -33 11.031 -2.15 1 79.31 171 LEU A CA 1
ATOM 1300 C C . LEU A 1 171 ? -32.938 9.984 -3.258 1 79.31 171 LEU A C 1
ATOM 1302 O O . LEU A 1 171 ? -32.469 8.867 -3.047 1 79.31 171 LEU A O 1
ATOM 1306 N N . ASN A 1 172 ? -33.5 10.32 -4.348 1 72.88 172 ASN A N 1
ATOM 1307 C CA . ASN A 1 172 ? -33.438 9.414 -5.488 1 72.88 172 ASN A CA 1
ATOM 1308 C C . ASN A 1 172 ? -32 9.078 -5.867 1 72.88 172 ASN A C 1
ATOM 1310 O O . ASN A 1 172 ? -31.688 7.941 -6.227 1 72.88 172 ASN A O 1
ATOM 1314 N N . GLN A 1 173 ? -31.219 10.07 -5.766 1 71.44 173 GLN A N 1
ATOM 1315 C CA . GLN A 1 173 ? -29.812 9.836 -6.055 1 71.44 173 GLN A CA 1
ATOM 1316 C C . GLN A 1 173 ? -29.172 8.945 -4.992 1 71.44 173 GLN A C 1
ATOM 1318 O O . GLN A 1 173 ? -28.328 8.102 -5.309 1 71.44 173 GLN A O 1
ATOM 1323 N N . LEU A 1 174 ? -29.578 9.18 -3.787 1 70.44 174 LEU A N 1
ATOM 1324 C CA . LEU A 1 174 ? -29.016 8.422 -2.676 1 70.44 174 LEU A CA 1
ATOM 1325 C C . LEU A 1 174 ? -29.484 6.969 -2.719 1 70.44 174 LEU A C 1
ATOM 1327 O O . LEU A 1 174 ? -28.719 6.062 -2.377 1 70.44 174 LEU A O 1
ATOM 1331 N N . MET A 1 175 ? -30.719 6.742 -3.055 1 60.5 175 MET A N 1
ATOM 1332 C CA . MET A 1 175 ? -31.328 5.414 -2.961 1 60.5 175 MET A CA 1
ATOM 1333 C C . MET A 1 175 ? -31.078 4.613 -4.234 1 60.5 175 MET A C 1
ATOM 1335 O O . MET A 1 175 ? -31.312 3.406 -4.27 1 60.5 175 MET A O 1
ATOM 1339 N N . SER A 1 176 ? -30.766 5.188 -5.227 1 53.84 176 SER A N 1
ATOM 1340 C CA . SER A 1 176 ? -30.484 4.422 -6.441 1 53.84 176 SER A CA 1
ATOM 1341 C C . SER A 1 176 ? -29.359 3.422 -6.219 1 53.84 176 SER A C 1
ATOM 1343 O O . SER A 1 176 ? -28.469 3.656 -5.402 1 53.84 176 SER A O 1
ATOM 1345 N N . GLU A 1 177 ? -29.609 2.037 -6.348 1 45.53 177 GLU A N 1
ATOM 1346 C CA . GLU A 1 177 ? -28.953 0.761 -6.086 1 45.53 177 GLU A CA 1
ATOM 1347 C C . GLU A 1 177 ? -27.438 0.934 -5.977 1 45.53 177 GLU A C 1
ATOM 1349 O O . GLU A 1 177 ? -26.797 0.338 -5.109 1 45.53 177 GLU A O 1
ATOM 1354 N N . ASN A 1 178 ? -26.672 0.904 -7.168 1 43.53 178 ASN A N 1
ATOM 1355 C CA . ASN A 1 178 ? -25.312 0.406 -7.316 1 43.53 178 ASN A CA 1
ATOM 1356 C C . ASN A 1 178 ? -24.312 1.283 -6.57 1 43.53 178 ASN A C 1
ATOM 1358 O O . ASN A 1 178 ? -23.125 0.963 -6.508 1 43.53 178 ASN A O 1
ATOM 1362 N N . LYS A 1 179 ? -24.562 2.639 -6.219 1 45.38 179 LYS A N 1
ATOM 1363 C CA . LYS A 1 179 ? -23.359 3.393 -5.887 1 45.38 179 LYS A CA 1
ATOM 1364 C C . LYS A 1 179 ? -23.609 4.336 -4.711 1 45.38 179 LYS A C 1
ATOM 1366 O O . LYS A 1 179 ? -24.406 5.266 -4.816 1 45.38 179 LYS A O 1
ATOM 1371 N N . TRP A 1 180 ? -23.984 3.889 -3.615 1 44 180 TRP A N 1
ATOM 1372 C CA . TRP A 1 180 ? -24.016 4.75 -2.438 1 44 180 TRP A CA 1
ATOM 1373 C C . TRP A 1 180 ? -22.969 5.859 -2.551 1 44 180 TRP A C 1
ATOM 1375 O O . TRP A 1 180 ? -22.297 6.184 -1.572 1 44 180 TRP A O 1
ATOM 1385 N N . LYS A 1 181 ? -22.672 6.059 -3.719 1 56.56 181 LYS A N 1
ATOM 1386 C CA . LYS A 1 181 ? -21.766 7.203 -3.857 1 56.56 181 LYS A CA 1
ATOM 1387 C C . LYS A 1 181 ? -22.453 8.484 -3.385 1 56.56 181 LYS A C 1
ATOM 1389 O O . LYS A 1 181 ? -23.609 8.742 -3.713 1 56.56 181 LYS A O 1
ATOM 1394 N N . VAL A 1 182 ? -21.891 9.086 -2.43 1 60.81 182 VAL A N 1
ATOM 1395 C CA . VAL A 1 182 ? -22.328 10.391 -1.955 1 60.81 182 VAL A CA 1
ATOM 1396 C C . VAL A 1 182 ? -22.469 11.352 -3.137 1 60.81 182 VAL A C 1
ATOM 1398 O O . VAL A 1 182 ? -21.516 11.547 -3.904 1 60.81 182 VAL A O 1
ATOM 1401 N N . PRO A 1 183 ? -23.766 11.625 -3.465 1 67.88 183 PRO A N 1
ATOM 1402 C CA . PRO A 1 183 ? -23.969 12.547 -4.582 1 67.88 183 PRO A CA 1
ATOM 1403 C C . PRO A 1 183 ? -23.125 13.82 -4.453 1 67.88 183 PRO A C 1
ATOM 1405 O O . PRO A 1 183 ? -22.828 14.258 -3.342 1 67.88 183 PRO A O 1
ATOM 1408 N N . ASN A 1 184 ? -22.688 14.219 -5.566 1 72.56 184 ASN A N 1
ATOM 1409 C CA . ASN A 1 184 ? -21.984 15.5 -5.605 1 72.56 184 ASN A CA 1
ATOM 1410 C C . ASN A 1 184 ? -22.922 16.672 -5.383 1 72.56 184 ASN A C 1
ATOM 1412 O O . ASN A 1 184 ? -23.75 16.984 -6.25 1 72.56 184 ASN A O 1
ATOM 1416 N N . LEU A 1 185 ? -22.938 17.188 -4.258 1 79.88 185 LEU A N 1
ATOM 1417 C CA . LEU A 1 185 ? -23.844 18.281 -3.887 1 79.88 185 LEU 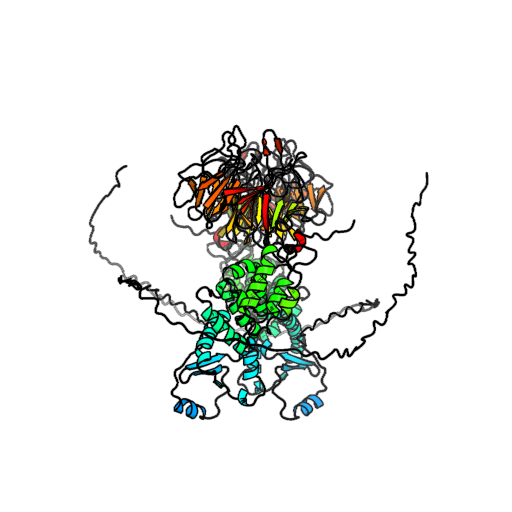A CA 1
ATOM 1418 C C . LEU A 1 185 ? -23.109 19.609 -3.883 1 79.88 185 LEU A C 1
ATOM 1420 O O . LEU A 1 185 ? -23.5 20.531 -3.162 1 79.88 185 LEU A O 1
ATOM 1424 N N . GLU A 1 186 ? -22.094 19.75 -4.602 1 76.62 186 GLU A N 1
ATOM 1425 C CA . GLU A 1 186 ? -21.297 20.984 -4.652 1 76.62 186 GLU A CA 1
ATOM 1426 C C . GLU A 1 186 ? -22.109 22.141 -5.238 1 76.62 186 GLU A C 1
ATOM 1428 O O . GLU A 1 186 ? -21.859 23.297 -4.918 1 76.62 186 GLU A O 1
ATOM 1433 N N . TRP A 1 187 ? -23.141 21.766 -6 1 77.88 187 TRP A N 1
ATOM 1434 C CA . TRP A 1 187 ? -23.938 22.781 -6.676 1 77.88 187 TRP A CA 1
ATOM 1435 C C . TRP A 1 187 ? -24.891 23.469 -5.691 1 77.88 187 TRP A C 1
ATOM 1437 O O . TRP A 1 187 ? -25.391 24.562 -5.965 1 77.88 187 TRP A O 1
ATOM 1447 N N . MET A 1 188 ? -25.062 22.922 -4.648 1 83.5 188 MET A N 1
ATOM 1448 C CA . MET A 1 188 ? -26.047 23.406 -3.691 1 83.5 188 MET A CA 1
ATOM 1449 C C . MET A 1 188 ? -25.484 24.578 -2.889 1 83.5 188 MET A C 1
ATOM 1451 O O . MET A 1 188 ? -24.422 24.469 -2.281 1 83.5 188 MET A O 1
ATOM 1455 N N . ASN A 1 189 ? -26.188 25.766 -2.975 1 86.5 189 ASN A N 1
ATOM 1456 C CA . ASN A 1 189 ? -25.781 26.891 -2.131 1 86.5 189 ASN A CA 1
ATOM 1457 C C . ASN A 1 189 ? -26.344 26.766 -0.717 1 86.5 189 ASN A C 1
ATOM 1459 O O . ASN A 1 189 ? -27.109 25.844 -0.43 1 86.5 189 ASN A O 1
ATOM 1463 N N . LEU A 1 190 ? -25.984 27.672 0.138 1 90.5 190 LEU A N 1
ATOM 1464 C CA . LEU A 1 190 ? -26.297 27.562 1.558 1 90.5 190 LEU A CA 1
ATOM 1465 C C . LEU A 1 190 ? -27.797 27.75 1.792 1 90.5 190 LEU A C 1
ATOM 1467 O O . LEU A 1 190 ? -28.391 27.094 2.648 1 90.5 190 LEU A O 1
ATOM 1471 N N . GLN A 1 191 ? -28.438 28.656 1.085 1 87.69 191 GLN A N 1
ATOM 1472 C CA . GLN A 1 191 ? -29.875 28.906 1.236 1 87.69 191 GLN A CA 1
ATOM 1473 C C . GLN A 1 191 ? -30.688 27.656 0.897 1 87.69 191 GLN A C 1
ATOM 1475 O O . GLN A 1 191 ? -31.609 27.297 1.631 1 87.69 191 GLN A O 1
ATOM 1480 N N . LYS A 1 192 ? -30.266 27.109 -0.211 1 87.25 192 LYS A N 1
ATOM 1481 C CA . LYS A 1 192 ? -30.953 25.875 -0.616 1 87.25 192 LYS A CA 1
ATOM 1482 C C . LYS A 1 192 ? -30.719 24.766 0.395 1 87.25 192 LYS A C 1
ATOM 1484 O O . LYS A 1 192 ? -31.609 23.953 0.655 1 87.25 192 LYS A O 1
ATOM 1489 N N . ALA A 1 193 ? -29.531 24.75 0.904 1 91 193 ALA A N 1
ATOM 1490 C CA . ALA A 1 193 ? -29.219 23.734 1.904 1 91 193 ALA A CA 1
ATOM 1491 C C . ALA A 1 193 ? -30.094 23.891 3.143 1 91 193 ALA A C 1
ATOM 1493 O O . ALA A 1 193 ? -30.562 22.906 3.709 1 91 193 ALA A O 1
ATOM 1494 N N . PHE A 1 194 ? -30.375 25.094 3.502 1 89.81 194 PHE A N 1
ATOM 1495 C CA . PHE A 1 194 ? -31.203 25.344 4.668 1 89.81 194 PHE A CA 1
ATOM 1496 C C . PHE A 1 194 ? -32.656 24.953 4.391 1 89.81 194 PHE A C 1
ATOM 1498 O O . PHE A 1 194 ? -33.344 24.453 5.277 1 89.81 194 PHE A O 1
ATOM 1505 N N . GLU A 1 195 ? -33.062 25.188 3.223 1 86.62 195 GLU A N 1
ATOM 1506 C CA . GLU A 1 195 ? -34.406 24.797 2.84 1 86.62 195 GLU A CA 1
ATOM 1507 C C . GLU A 1 195 ? -34.594 23.281 2.938 1 86.62 195 GLU A C 1
ATOM 1509 O O . GLU A 1 195 ? -35.594 22.812 3.451 1 86.62 195 GLU A O 1
ATOM 1514 N N . ILE A 1 196 ? -33.625 22.734 2.449 1 88 196 ILE A N 1
ATOM 1515 C CA . ILE A 1 196 ? -33.688 21.266 2.488 1 88 196 ILE A CA 1
ATOM 1516 C C . ILE A 1 196 ? -33.594 20.797 3.934 1 88 196 ILE A C 1
ATOM 1518 O O . ILE A 1 196 ? -34.25 19.828 4.32 1 88 196 ILE A O 1
ATOM 1522 N N . LEU A 1 197 ? -32.719 21.422 4.707 1 90.31 197 LEU A N 1
ATOM 1523 C CA . LEU A 1 197 ? -32.594 21.094 6.121 1 90.31 197 LEU A CA 1
ATOM 1524 C C . LEU A 1 197 ? -33.969 21.219 6.824 1 90.31 197 LEU A C 1
ATOM 1526 O O . LEU A 1 197 ? -34.312 20.359 7.629 1 90.31 197 LEU A O 1
ATOM 1530 N N . ASP A 1 198 ? -34.688 22.234 6.52 1 86.56 198 ASP A N 1
ATOM 1531 C CA . ASP A 1 198 ? -35.969 22.484 7.148 1 86.56 198 ASP A CA 1
ATOM 1532 C C . ASP A 1 198 ? -36.969 21.359 6.852 1 86.56 198 ASP A C 1
ATOM 1534 O O . ASP A 1 198 ? -37.594 20.812 7.766 1 86.56 198 ASP A O 1
ATOM 1538 N N . ILE A 1 199 ? -36.969 21.016 5.625 1 83.62 199 ILE A N 1
ATOM 1539 C CA . ILE A 1 199 ? -37.938 20 5.23 1 83.62 199 ILE A CA 1
ATOM 1540 C C . ILE A 1 199 ? -37.5 18.641 5.73 1 83.62 199 ILE A C 1
ATOM 1542 O O . ILE A 1 199 ? -38.312 17.828 6.16 1 83.62 199 ILE A O 1
ATOM 1546 N N . ALA A 1 200 ? -36.25 18.406 5.598 1 87.25 200 ALA A N 1
ATOM 1547 C CA . ALA A 1 200 ? -35.75 17.125 6.074 1 87.25 200 ALA A CA 1
ATOM 1548 C C . ALA A 1 200 ? -35.969 16.953 7.574 1 87.25 200 ALA A C 1
ATOM 1550 O O . ALA A 1 200 ? -36.25 15.859 8.055 1 87.25 200 ALA A O 1
ATOM 1551 N N . SER A 1 201 ? -35.75 18.031 8.289 1 86.62 201 SER A N 1
ATOM 1552 C CA . SER A 1 201 ? -35.969 18 9.727 1 86.62 201 SER A CA 1
ATOM 1553 C C . SER A 1 201 ? -37.438 17.812 10.039 1 86.62 201 SER A C 1
ATOM 1555 O O . SER A 1 201 ? -37.812 17.031 10.93 1 86.62 201 SER A O 1
ATOM 1557 N N . TYR A 1 202 ? -38.25 18.484 9.258 1 79.62 202 TYR A N 1
ATOM 1558 C CA . TYR A 1 202 ? -39.688 18.391 9.445 1 79.62 202 TYR A CA 1
ATOM 1559 C C . TYR A 1 202 ? -40.156 16.969 9.195 1 79.62 202 TYR A C 1
ATOM 1561 O O . TYR A 1 202 ? -41 16.453 9.945 1 79.62 202 TYR A O 1
ATOM 1569 N N . LEU A 1 203 ? -39.625 16.406 8.211 1 78.81 203 LEU A N 1
ATOM 1570 C CA . LEU A 1 203 ? -40.062 15.078 7.82 1 78.81 203 LEU A CA 1
ATOM 1571 C C . LEU A 1 203 ? -39.219 14.008 8.484 1 78.81 203 LEU A C 1
ATOM 1573 O O . LEU A 1 203 ? -39.438 12.812 8.281 1 78.81 203 LEU A O 1
ATOM 1577 N N . LEU A 1 204 ? -38.25 14.406 9.156 1 81.06 204 LEU A N 1
ATOM 1578 C CA . LEU A 1 204 ? -37.375 13.523 9.914 1 81.06 204 LEU A CA 1
ATOM 1579 C C . LEU A 1 204 ? -36.688 12.523 9 1 81.06 204 LEU A C 1
ATOM 1581 O O . LEU A 1 204 ? -36.719 11.312 9.242 1 81.06 204 LEU A O 1
ATOM 1585 N N . ILE A 1 205 ? -36.156 12.977 7.973 1 84.94 205 ILE A N 1
ATOM 1586 C CA . ILE A 1 205 ? -35.406 12.141 7.043 1 84.94 205 ILE A CA 1
ATOM 1587 C C . ILE A 1 205 ? -33.906 12.117 7.449 1 84.94 205 ILE A C 1
ATOM 1589 O O . ILE A 1 205 ? -33.125 12.938 6.988 1 84.94 205 ILE A O 1
ATOM 1593 N N . ASP A 1 206 ? -33.5 11.125 8.062 1 82.38 206 ASP A N 1
ATOM 1594 C CA . ASP A 1 206 ? -32.219 11.094 8.766 1 82.38 206 ASP A CA 1
ATOM 1595 C C . ASP A 1 206 ? -31.047 11.078 7.785 1 82.38 206 ASP A C 1
ATOM 1597 O O . ASP A 1 206 ? -30.094 11.852 7.93 1 82.38 206 ASP A O 1
ATOM 1601 N N . PRO A 1 207 ? -31.078 10.195 6.754 1 82 207 PRO A N 1
ATOM 1602 C CA . PRO A 1 207 ? -29.938 10.172 5.836 1 82 207 PRO A CA 1
ATOM 1603 C C . PRO A 1 207 ? -29.734 11.516 5.133 1 82 207 PRO A C 1
ATOM 1605 O O . PRO A 1 207 ? -28.578 11.898 4.863 1 82 207 PRO A O 1
ATOM 1608 N N . LEU A 1 208 ? -30.781 12.109 4.902 1 86.19 208 LEU A N 1
ATOM 1609 C CA . LEU A 1 208 ? -30.688 13.406 4.23 1 86.19 208 LEU A CA 1
ATOM 1610 C C . LEU A 1 208 ? -30.188 14.477 5.191 1 86.19 208 LEU A C 1
ATOM 1612 O O . LEU A 1 208 ? -29.469 15.398 4.785 1 86.19 208 LEU A O 1
ATOM 1616 N N . LEU A 1 209 ? -30.531 14.344 6.387 1 88.75 209 LEU A N 1
ATOM 1617 C CA . LEU A 1 209 ? -30.078 15.305 7.391 1 88.75 209 LEU A CA 1
ATOM 1618 C C . LEU A 1 209 ? -28.562 15.234 7.551 1 88.75 209 LEU A C 1
ATOM 1620 O O . LEU A 1 209 ? -27.891 16.266 7.617 1 88.75 209 LEU A O 1
ATOM 1624 N N . THR A 1 210 ? -28.109 14.094 7.551 1 88.38 210 THR A N 1
ATOM 1625 C CA . THR A 1 210 ? -26.672 13.914 7.691 1 88.38 210 THR A CA 1
ATOM 1626 C C . THR A 1 210 ? -25.938 14.469 6.477 1 88.38 210 THR A C 1
ATOM 1628 O O . THR A 1 210 ? -24.922 15.164 6.617 1 88.38 210 THR A O 1
ATOM 1631 N N . LEU A 1 211 ? -26.469 14.156 5.352 1 88 211 LEU A N 1
ATOM 1632 C CA . LEU A 1 211 ? -25.844 14.594 4.109 1 88 211 LEU A CA 1
ATOM 1633 C C . LEU A 1 211 ? -25.844 16.125 4.004 1 88 211 LEU A C 1
ATOM 1635 O O . LEU A 1 211 ? -24.844 16.734 3.646 1 88 211 LEU A O 1
ATOM 1639 N N . ILE A 1 212 ? -26.938 16.641 4.293 1 89.5 212 ILE A N 1
ATOM 1640 C CA . ILE A 1 212 ? -27.078 18.078 4.156 1 89.5 212 ILE A CA 1
ATOM 1641 C C . ILE A 1 212 ? -26.266 18.797 5.234 1 89.5 212 ILE A C 1
ATOM 1643 O O . ILE A 1 212 ? -25.75 19.891 5.012 1 89.5 212 ILE A O 1
ATOM 1647 N N . SER A 1 213 ? -26.203 18.188 6.348 1 91.75 213 SER A N 1
ATOM 1648 C CA . SER A 1 213 ? -25.359 18.734 7.406 1 91.75 213 SER A CA 1
ATOM 1649 C C . SER A 1 213 ? -23.922 18.891 6.934 1 91.75 213 SER A C 1
ATOM 1651 O O . SER A 1 213 ? -23.281 19.906 7.184 1 91.75 213 SER A O 1
ATOM 1653 N N . ASP A 1 214 ? -23.469 17.969 6.246 1 90.19 214 ASP A N 1
ATOM 1654 C CA . ASP A 1 214 ? -22.094 18 5.742 1 90.19 214 ASP A CA 1
ATOM 1655 C C . ASP A 1 214 ? -21.922 19.094 4.699 1 90.19 214 ASP A C 1
ATOM 1657 O O . ASP A 1 214 ? -20.875 19.734 4.637 1 90.19 214 ASP A O 1
ATOM 1661 N N . VAL A 1 215 ? -22.938 19.234 3.949 1 89.75 215 VAL A N 1
ATOM 1662 C CA . VAL A 1 215 ? -22.891 20.297 2.941 1 89.75 215 VAL A CA 1
ATOM 1663 C C . VAL A 1 215 ? -22.844 21.656 3.621 1 89.75 215 VAL A C 1
ATOM 1665 O O . VAL A 1 215 ? -22.078 22.531 3.217 1 89.75 215 VAL A O 1
ATOM 1668 N N . ILE A 1 216 ? -23.625 21.828 4.57 1 92.56 216 ILE A N 1
ATOM 1669 C CA . ILE A 1 216 ? -23.688 23.094 5.281 1 92.56 216 ILE A CA 1
ATOM 1670 C C . ILE A 1 216 ? -22.344 23.391 5.934 1 92.56 216 ILE A C 1
ATOM 1672 O O . ILE A 1 216 ? -21.812 24.5 5.809 1 92.56 216 ILE A O 1
ATOM 1676 N N . VAL A 1 217 ? -21.812 22.438 6.523 1 92.5 217 VAL A N 1
ATOM 1677 C CA . VAL A 1 217 ? -20.547 22.625 7.219 1 92.5 217 VAL A CA 1
ATOM 1678 C C . VAL A 1 217 ? -19.438 22.969 6.215 1 92.5 217 VAL A C 1
ATOM 1680 O O . VAL A 1 217 ? -18.562 23.781 6.5 1 92.5 217 VAL A O 1
ATOM 1683 N N . SER A 1 218 ? -19.562 22.375 5.082 1 87.88 218 SER A N 1
ATOM 1684 C CA . SER A 1 218 ? -18.531 22.594 4.078 1 87.88 218 SER A CA 1
ATOM 1685 C C . SER A 1 218 ? -18.641 23.984 3.451 1 87.88 218 SER A C 1
ATOM 1687 O O . SER A 1 218 ? -17.656 24.531 2.963 1 87.88 218 SER A O 1
ATOM 1689 N N . LYS A 1 219 ? -19.781 24.594 3.506 1 89.81 219 LYS A N 1
ATOM 1690 C CA . LYS A 1 219 ? -20 25.844 2.766 1 89.81 219 LYS A CA 1
ATOM 1691 C C . LYS A 1 219 ? -20.125 27.031 3.713 1 89.81 219 LYS A C 1
ATOM 1693 O O . LYS A 1 219 ? -20.062 28.188 3.283 1 89.81 219 LYS A O 1
ATOM 1698 N N . ILE A 1 220 ? -20.141 26.797 4.891 1 91.12 220 ILE A N 1
ATOM 1699 C CA . ILE A 1 220 ? -20.438 27.859 5.852 1 91.12 220 ILE A CA 1
ATOM 1700 C C . ILE A 1 220 ? -19.203 28.734 6.047 1 91.12 220 ILE A C 1
ATOM 1702 O O . ILE A 1 220 ? -18.078 28.25 5.934 1 91.12 220 ILE A O 1
ATOM 1706 N N . ASN A 1 221 ? -19.484 30.047 6.191 1 90.25 221 ASN A N 1
ATOM 1707 C CA . ASN A 1 221 ? -18.422 31 6.527 1 90.25 221 ASN A CA 1
ATOM 1708 C C . ASN A 1 221 ? -18.734 31.734 7.828 1 90.25 221 ASN A C 1
ATOM 1710 O O . ASN A 1 221 ? -19.781 31.516 8.438 1 90.25 221 ASN A O 1
ATOM 1714 N N . ALA A 1 222 ? -17.844 32.594 8.242 1 90.38 222 ALA A N 1
ATOM 1715 C CA . ALA A 1 222 ? -17.953 33.25 9.539 1 90.38 222 ALA A CA 1
ATOM 1716 C C . ALA A 1 222 ? -19.172 34.188 9.578 1 90.38 222 ALA A C 1
ATOM 1718 O O . ALA A 1 222 ? -19.781 34.344 10.633 1 90.38 222 ALA A O 1
ATOM 1719 N N . ASP A 1 223 ? -19.562 34.656 8.438 1 92.44 223 ASP A N 1
ATOM 1720 C CA . ASP A 1 223 ? -20.672 35.594 8.383 1 92.44 223 ASP A CA 1
ATOM 1721 C C . ASP A 1 223 ? -22.016 34.906 8.602 1 92.44 223 ASP A C 1
ATOM 1723 O O . ASP A 1 223 ? -22.969 35.5 9.109 1 92.44 223 ASP A O 1
ATOM 1727 N N . SER A 1 224 ? -22.016 33.719 8.172 1 93.12 224 SER A N 1
ATOM 1728 C CA . SER A 1 224 ? -23.297 33 8.219 1 93.12 224 SER A CA 1
ATOM 1729 C C . SER A 1 224 ? -23.297 31.984 9.344 1 93.12 224 SER A C 1
ATOM 1731 O O . SER A 1 224 ? -24.297 31.281 9.539 1 93.12 224 SER A O 1
ATOM 1733 N N . LEU A 1 225 ? -22.297 31.906 10.086 1 95.12 225 LEU A N 1
ATOM 1734 C CA . LEU A 1 225 ? -22.094 30.844 11.047 1 95.12 225 LEU A CA 1
ATOM 1735 C C . LEU A 1 225 ? -23.125 30.891 12.164 1 95.12 225 LEU A C 1
ATOM 1737 O O . LEU A 1 225 ? -23.734 29.875 12.508 1 95.12 225 LEU A O 1
ATOM 1741 N N . VAL A 1 226 ? -23.344 32.062 12.781 1 95.69 226 VAL A N 1
ATOM 1742 C CA . VAL A 1 226 ? -24.266 32.219 13.906 1 95.69 226 VAL A CA 1
ATOM 1743 C C . VAL A 1 226 ? -25.703 31.938 13.438 1 95.69 226 VAL A C 1
ATOM 1745 O O . VAL A 1 226 ? -26.469 31.266 14.117 1 95.69 226 VAL A O 1
ATOM 1748 N N . LEU A 1 227 ? -26 32.469 12.297 1 92.44 227 LEU A N 1
ATOM 1749 C CA . LEU A 1 227 ? -27.312 32.219 11.727 1 92.44 227 LEU A CA 1
ATOM 1750 C C . LEU A 1 227 ? -27.547 30.734 11.477 1 92.44 227 LEU A C 1
ATOM 1752 O O . LEU A 1 227 ? -28.625 30.203 11.773 1 92.44 227 LEU A O 1
ATOM 1756 N N . ALA A 1 228 ? -26.578 30.125 10.898 1 94.94 228 ALA A N 1
ATOM 1757 C CA . ALA A 1 228 ? -26.656 28.703 10.617 1 94.94 228 ALA A CA 1
ATOM 1758 C C . ALA A 1 228 ? -26.828 27.906 11.906 1 94.94 228 ALA A C 1
ATOM 1760 O O . ALA A 1 228 ? -27.594 26.938 11.953 1 94.94 228 ALA A O 1
ATOM 1761 N N . TYR A 1 229 ? -26.141 28.25 12.945 1 95.62 229 TYR A N 1
ATOM 1762 C CA . TYR A 1 229 ? -26.219 27.578 14.234 1 95.62 229 TYR A CA 1
ATOM 1763 C C . TYR A 1 229 ? -27.625 27.688 14.812 1 95.62 229 TYR A C 1
ATOM 1765 O O . TYR A 1 229 ? -28.219 26.688 15.219 1 95.62 229 TYR A O 1
ATOM 1773 N N . HIS A 1 230 ? -28.125 28.875 14.805 1 93.44 230 HIS A N 1
ATOM 1774 C CA . HIS A 1 230 ? -29.453 29.078 15.359 1 93.44 230 HIS A CA 1
ATOM 1775 C C . HIS A 1 230 ? -30.516 28.328 14.562 1 93.44 230 HIS A C 1
ATOM 1777 O O . HIS A 1 230 ? -31.484 27.812 15.133 1 93.44 230 HIS A O 1
ATOM 1783 N N . LYS A 1 231 ? -30.312 28.266 13.305 1 89.56 231 LYS A N 1
ATOM 1784 C CA . LYS A 1 231 ? -31.234 27.516 12.469 1 89.56 231 LYS A CA 1
ATOM 1785 C C . LYS A 1 231 ? -31.141 26.016 12.766 1 89.56 231 LYS A C 1
ATOM 1787 O O . LYS A 1 231 ? -32.156 25.312 12.773 1 89.56 231 LYS A O 1
ATOM 1792 N N . ALA A 1 232 ? -29.984 25.562 13.008 1 93.38 232 ALA A N 1
ATOM 1793 C CA . ALA A 1 232 ? -29.734 24.141 13.219 1 93.38 232 ALA A CA 1
ATOM 1794 C C . ALA A 1 232 ? -30.219 23.703 14.594 1 93.38 232 ALA A C 1
ATOM 1796 O O . ALA A 1 232 ? -30.625 22.547 14.781 1 93.38 232 ALA A O 1
ATOM 1797 N N . GLU A 1 233 ? -30.156 24.547 15.57 1 89.44 233 GLU A N 1
ATOM 1798 C CA . GLU A 1 233 ? -30.516 24.203 16.953 1 89.44 233 GLU A CA 1
ATOM 1799 C C . GLU A 1 233 ? -31.891 23.578 17.016 1 89.44 233 GLU A C 1
ATOM 1801 O O . GLU A 1 233 ? -32.125 22.641 17.797 1 89.44 233 GLU A O 1
ATOM 1806 N N . ASN A 1 234 ? -32.781 24.016 16.141 1 82.81 234 ASN A N 1
ATOM 1807 C CA . ASN A 1 234 ? -34.156 23.547 16.203 1 82.81 234 ASN A CA 1
ATOM 1808 C C . ASN A 1 234 ? -34.438 22.5 15.125 1 82.81 234 ASN A C 1
ATOM 1810 O O . ASN A 1 234 ? -35.531 21.922 15.062 1 82.81 234 ASN A O 1
ATOM 1814 N N . ARG A 1 235 ? -33.469 22.234 14.359 1 87.06 235 ARG A N 1
ATOM 1815 C CA . ARG A 1 235 ? -33.719 21.359 13.211 1 87.06 235 ARG A CA 1
ATOM 1816 C C . ARG A 1 235 ? -32.906 20.078 13.312 1 87.06 235 ARG A C 1
ATOM 1818 O O . ARG A 1 235 ? -33.406 19 12.984 1 87.06 235 ARG A O 1
ATOM 1825 N N . HIS A 1 236 ? -31.688 20.172 13.688 1 90.69 236 HIS A N 1
ATOM 1826 C CA . HIS A 1 236 ? -30.781 19.047 13.734 1 90.69 236 HIS A CA 1
ATOM 1827 C C . HIS A 1 236 ? -29.688 19.266 14.781 1 90.69 236 HIS A C 1
ATOM 1829 O O . HIS A 1 236 ? -28.656 19.891 14.492 1 90.69 236 HIS A O 1
ATOM 1835 N N . VAL A 1 237 ? -29.781 18.547 15.805 1 88.56 237 VAL A N 1
ATOM 1836 C CA . VAL A 1 237 ? -28.953 18.797 16.984 1 88.56 237 VAL A CA 1
ATOM 1837 C C . VAL A 1 237 ? -27.5 18.469 16.672 1 88.56 237 VAL A C 1
ATOM 1839 O O . VAL A 1 237 ? -26.594 19.25 17 1 88.56 237 VAL A O 1
ATOM 1842 N N . PRO A 1 238 ? -27.25 17.406 16 1 90.06 238 PRO A N 1
ATOM 1843 C CA . PRO A 1 238 ? -25.844 17.109 15.695 1 90.06 238 PRO A CA 1
ATOM 1844 C C . PRO A 1 238 ? -25.188 18.203 14.852 1 90.06 238 PRO A C 1
ATOM 1846 O O . PRO A 1 238 ? -24.016 18.531 15.062 1 90.06 238 PRO A O 1
ATOM 1849 N N . LEU A 1 239 ? -25.906 18.719 13.953 1 92.94 239 LEU A N 1
ATOM 1850 C CA . LEU A 1 239 ? -25.375 19.812 13.148 1 92.94 239 LEU A CA 1
ATOM 1851 C C . LEU A 1 239 ? -25.109 21.047 14.016 1 92.94 239 LEU A C 1
ATOM 1853 O O . LEU A 1 239 ? -24.078 21.719 13.859 1 92.94 239 LEU A O 1
ATOM 1857 N N . ALA A 1 240 ? -26.016 21.328 14.859 1 93.44 240 ALA A N 1
ATOM 1858 C CA . ALA A 1 240 ? -25.859 22.469 15.758 1 93.44 240 ALA A CA 1
ATOM 1859 C C . ALA A 1 240 ? -24.594 22.328 16.609 1 93.44 240 ALA A C 1
ATOM 1861 O O . ALA A 1 240 ? -23.891 23.297 16.844 1 93.44 240 ALA A O 1
ATOM 1862 N N . GLN A 1 241 ? -24.422 21.188 17.016 1 93.38 241 GLN A N 1
ATOM 1863 C CA . GLN A 1 241 ? -23.234 20.938 17.828 1 93.38 241 GLN A CA 1
ATOM 1864 C C . GLN A 1 241 ? -21.969 21.156 17.031 1 93.38 241 GLN A C 1
ATOM 1866 O O . GLN A 1 241 ? -21 21.75 17.531 1 93.38 241 GLN A O 1
ATOM 1871 N N . LYS A 1 242 ? -21.969 20.734 15.828 1 92.5 242 LYS A N 1
ATOM 1872 C CA . LYS A 1 242 ? -20.812 20.953 14.953 1 92.5 242 LYS A CA 1
ATOM 1873 C C . LYS A 1 242 ? -20.594 22.438 14.695 1 92.5 242 LYS A C 1
ATOM 1875 O O . LYS A 1 242 ? -19.453 22.906 14.734 1 92.5 242 LYS A O 1
ATOM 1880 N N . LEU A 1 243 ? -21.625 23.078 14.469 1 94.81 243 LEU A N 1
ATOM 1881 C CA . LEU A 1 243 ? -21.531 24.5 14.18 1 94.81 243 LEU A CA 1
ATOM 1882 C C . LEU A 1 243 ? -21.062 25.281 15.406 1 94.81 243 LEU A C 1
ATOM 1884 O O . LEU A 1 243 ? -20.328 26.25 15.289 1 94.81 243 LEU A O 1
ATOM 1888 N N . TRP A 1 244 ? -21.5 24.859 16.547 1 94.44 244 TRP A N 1
ATOM 1889 C CA . TRP A 1 244 ? -21.062 25.516 17.766 1 94.44 244 TRP A CA 1
ATOM 1890 C C . TRP A 1 244 ? -19.562 25.375 17.953 1 94.44 244 TRP A C 1
ATOM 1892 O O . TRP A 1 244 ? -18.875 26.328 18.328 1 94.44 244 TRP A O 1
ATOM 1902 N N . LYS A 1 245 ? -19.141 24.234 17.703 1 91.69 245 LYS A N 1
ATOM 1903 C CA . LYS A 1 245 ? -17.703 24.016 17.797 1 91.69 245 LYS A CA 1
ATOM 1904 C C . LYS A 1 245 ? -16.938 24.938 16.859 1 91.69 245 LYS A C 1
ATOM 1906 O O . LYS A 1 245 ? -15.875 25.469 17.203 1 91.69 245 LYS A O 1
ATOM 1911 N N . ILE A 1 246 ? -17.531 25.156 15.742 1 91.88 246 ILE A N 1
ATOM 1912 C CA . ILE A 1 246 ? -16.906 26.047 14.773 1 91.88 246 ILE A CA 1
ATOM 1913 C C . ILE A 1 246 ? -16.953 27.484 15.281 1 91.88 246 ILE A C 1
ATOM 1915 O O . ILE A 1 246 ? -16 28.25 15.125 1 91.88 246 ILE A O 1
ATOM 1919 N N . ILE A 1 247 ? -18 27.812 15.836 1 94.69 247 ILE A N 1
ATOM 1920 C CA . ILE A 1 247 ? -18.141 29.141 16.406 1 94.69 247 ILE A CA 1
ATOM 1921 C C . ILE A 1 247 ? -17.047 29.391 17.453 1 94.69 247 ILE A C 1
ATOM 1923 O O . ILE A 1 247 ? -16.406 30.422 17.453 1 94.69 247 ILE A O 1
ATOM 1927 N N . VAL A 1 248 ? -16.891 28.422 18.266 1 93.12 248 VAL A N 1
ATOM 1928 C CA . VAL A 1 248 ? -15.898 28.531 19.328 1 93.12 248 VAL A CA 1
ATOM 1929 C C . VAL A 1 248 ? -14.508 28.672 18.719 1 93.12 248 VAL A C 1
ATOM 1931 O O . VAL A 1 248 ? -13.734 29.562 19.109 1 93.12 248 VAL A O 1
ATOM 1934 N N . ARG A 1 249 ? -14.258 27.938 17.688 1 88.31 249 ARG A N 1
ATOM 1935 C CA . ARG A 1 249 ? -12.93 27.859 17.109 1 88.31 249 ARG A CA 1
ATOM 1936 C C . ARG A 1 249 ? -12.633 29.078 16.234 1 88.31 249 ARG A C 1
ATOM 1938 O O . ARG A 1 249 ? -11.477 29.5 16.109 1 88.31 249 ARG A O 1
ATOM 1945 N N . GLN A 1 250 ? -13.664 29.594 15.68 1 89.12 250 GLN A N 1
ATOM 1946 C CA . GLN A 1 250 ? -13.469 30.719 14.773 1 89.12 250 GLN A CA 1
ATOM 1947 C C . GLN A 1 250 ? -14.055 32 15.367 1 89.12 250 GLN A C 1
ATOM 1949 O O . GLN A 1 250 ? -14.484 32.906 14.625 1 89.12 250 GLN A O 1
ATOM 1954 N N . PHE A 1 251 ? -14.039 32.062 16.609 1 93.5 251 PHE A N 1
ATOM 1955 C CA . PHE A 1 251 ? -14.688 33.219 17.234 1 93.5 251 PHE A CA 1
ATOM 1956 C C . PHE A 1 251 ? -13.945 34.5 16.891 1 93.5 251 PHE A C 1
ATOM 1958 O O . PHE A 1 251 ? -14.539 35.594 16.875 1 93.5 251 PHE A O 1
ATOM 1965 N N . ASP A 1 252 ? -12.664 34.5 16.703 1 89 252 ASP A N 1
ATOM 1966 C CA . ASP A 1 252 ? -11.891 35.656 16.297 1 89 252 ASP A CA 1
ATOM 1967 C C . ASP A 1 252 ? -12.461 36.281 15.023 1 89 252 ASP A C 1
ATOM 1969 O O . ASP A 1 252 ? -12.477 37.5 14.875 1 89 252 ASP A O 1
ATOM 1973 N N . ARG A 1 253 ? -12.945 35.438 14.164 1 91.25 253 ARG A N 1
ATOM 1974 C CA . ARG A 1 253 ? -13.555 35.938 12.938 1 91.25 253 ARG A CA 1
ATOM 1975 C C . ARG A 1 253 ? -14.914 36.562 13.219 1 91.25 253 ARG A C 1
ATOM 1977 O O . ARG A 1 253 ? -15.289 37.562 12.594 1 91.25 253 ARG A O 1
ATOM 1984 N N . LEU A 1 254 ? -15.625 35.969 14.117 1 94.25 254 LEU A N 1
ATOM 1985 C CA . LEU A 1 254 ? -16.922 36.5 14.5 1 94.25 254 LEU A CA 1
ATOM 1986 C C . LEU A 1 254 ? -16.766 37.875 15.188 1 94.25 254 LEU A C 1
ATOM 1988 O O . LEU A 1 254 ? -17.641 38.719 15.078 1 94.25 254 LEU A O 1
ATOM 1992 N N . LEU A 1 255 ? -15.695 38.031 15.891 1 93.81 255 LEU A N 1
ATOM 1993 C CA . LEU A 1 255 ? -15.398 39.312 16.547 1 93.81 255 LEU A CA 1
ATOM 1994 C C . LEU A 1 255 ? -15.18 40.406 15.508 1 93.81 255 LEU A C 1
ATOM 1996 O O . LEU A 1 255 ? -15.633 41.531 15.695 1 93.81 255 LEU A O 1
ATOM 2000 N N . ILE A 1 256 ? -14.523 40.031 14.484 1 91.56 256 ILE A N 1
ATOM 2001 C CA . ILE A 1 256 ? -14.188 41 13.438 1 91.56 256 ILE A CA 1
ATOM 2002 C C . ILE A 1 256 ? -15.445 41.406 12.68 1 91.56 256 ILE A C 1
ATOM 2004 O O . ILE A 1 256 ? -15.664 42.594 12.414 1 91.56 256 ILE A O 1
ATOM 2008 N N . ASN A 1 257 ? -16.266 40.469 12.383 1 93.44 257 ASN A N 1
ATOM 2009 C CA . ASN A 1 257 ? -17.438 40.75 11.578 1 93.44 257 ASN A CA 1
ATOM 2010 C C . ASN A 1 257 ? -18.641 41.094 12.453 1 93.44 257 ASN A C 1
ATOM 2012 O O . ASN A 1 257 ? -19.734 41.375 11.945 1 93.44 257 ASN A O 1
ATOM 2016 N N . ASN A 1 258 ? -18.578 41.062 13.734 1 94.5 258 ASN A N 1
ATOM 2017 C CA . ASN A 1 258 ? -19.562 41.438 14.75 1 94.5 258 ASN A CA 1
ATOM 2018 C C . ASN A 1 258 ? -20.781 40.531 14.711 1 94.5 258 ASN A C 1
ATOM 2020 O O . ASN A 1 258 ? -21.844 40.906 15.242 1 94.5 258 ASN A O 1
ATOM 2024 N N . THR A 1 259 ? -20.609 39.406 14.094 1 95.44 259 THR A N 1
ATOM 2025 C CA . THR A 1 259 ? -21.75 38.5 14.023 1 95.44 259 THR A CA 1
ATOM 2026 C C . THR A 1 259 ? -22.031 37.875 15.391 1 95.44 259 THR A C 1
ATOM 2028 O O . THR A 1 259 ? -23.125 37.344 15.633 1 95.44 259 THR A O 1
ATOM 2031 N N . PHE A 1 260 ? -21.094 37.938 16.297 1 96.38 260 PHE A N 1
ATOM 2032 C CA . PHE A 1 260 ? -21.281 37.406 17.625 1 96.38 260 PHE A CA 1
ATOM 2033 C C . PHE A 1 260 ? -22.375 38.125 18.375 1 96.38 260 PHE A C 1
ATOM 2035 O O . PHE A 1 260 ? -22.906 37.625 19.375 1 96.38 260 PHE A O 1
ATOM 2042 N N . LEU A 1 261 ? -22.734 39.312 17.984 1 95.19 261 LEU A N 1
ATOM 2043 C CA . LEU A 1 261 ? -23.75 40.125 18.625 1 95.19 261 LEU A CA 1
ATOM 2044 C C . LEU A 1 261 ? -25.125 39.469 18.531 1 95.19 261 LEU A C 1
ATOM 2046 O O . LEU A 1 261 ? -26.031 39.781 19.312 1 95.19 261 LEU A O 1
ATOM 2050 N N . ALA A 1 262 ? -25.266 38.562 17.547 1 94.56 262 ALA A N 1
ATOM 2051 C CA . ALA A 1 262 ? -26.547 37.875 17.359 1 94.56 262 ALA A CA 1
ATOM 2052 C C . ALA A 1 262 ? -26.703 36.719 18.344 1 94.56 262 ALA A C 1
ATOM 2054 O O . ALA A 1 262 ? -27.781 36.125 18.453 1 94.56 262 ALA A O 1
ATOM 2055 N N . LEU A 1 263 ? -25.734 36.406 19.125 1 95 263 LEU A N 1
ATOM 2056 C CA . LEU A 1 263 ? -25.797 35.344 20.125 1 95 263 LEU A CA 1
ATOM 2057 C C . LEU A 1 263 ? -26.578 35.812 21.344 1 95 263 LEU A C 1
ATOM 2059 O O . LEU A 1 263 ? -26.609 37 21.656 1 95 263 LEU A O 1
ATOM 2063 N N . SER A 1 264 ? -27.172 34.844 22.016 1 91.69 264 SER A N 1
ATOM 2064 C CA . SER A 1 264 ? -27.906 35.156 23.234 1 91.69 264 SER A CA 1
ATOM 2065 C C . SER A 1 264 ? -26.969 35.312 24.422 1 91.69 264 SER A C 1
ATOM 2067 O O . SER A 1 264 ? -25.781 35 24.328 1 91.69 264 SER A O 1
ATOM 2069 N N . GLU A 1 265 ? -27.5 35.875 25.469 1 91.31 265 GLU A N 1
ATOM 2070 C CA . GLU A 1 265 ? -26.688 36.031 26.672 1 91.31 265 GLU A CA 1
ATOM 2071 C C . GLU A 1 265 ? -26.172 34.688 27.172 1 91.31 265 GLU A C 1
ATOM 2073 O O . GLU A 1 265 ? -25.016 34.594 27.594 1 91.31 265 GLU A O 1
ATOM 2078 N N . ILE A 1 266 ? -27.031 33.719 27.156 1 92.06 266 ILE A N 1
ATOM 2079 C CA . ILE A 1 266 ? -26.672 32.406 27.625 1 92.06 266 ILE A CA 1
ATOM 2080 C C . ILE A 1 266 ? -25.562 31.812 26.766 1 92.06 266 ILE A C 1
ATOM 2082 O O . ILE A 1 266 ? -24.656 31.156 27.266 1 92.06 266 ILE A O 1
ATOM 2086 N N . GLU A 1 267 ? -25.625 32.094 25.516 1 94.44 267 GLU A N 1
ATOM 2087 C CA . GLU A 1 267 ? -24.609 31.594 24.578 1 94.44 267 GLU A CA 1
ATOM 2088 C C . GLU A 1 267 ? -23.281 32.281 24.797 1 94.44 267 GLU A C 1
ATOM 2090 O O . GLU A 1 267 ? -22.219 31.672 24.719 1 94.44 267 GLU A O 1
ATOM 2095 N N . ILE A 1 268 ? -23.344 33.562 25.047 1 94.81 268 ILE A N 1
ATOM 2096 C CA . ILE A 1 268 ? -22.125 34.312 25.328 1 94.81 268 ILE A CA 1
ATOM 2097 C C . ILE A 1 268 ? -21.484 33.781 26.609 1 94.81 268 ILE A C 1
ATOM 2099 O O . ILE A 1 268 ? -20.266 33.625 26.688 1 94.81 268 ILE A O 1
ATOM 2103 N N . LEU A 1 269 ? -22.25 33.562 27.609 1 92.19 269 LEU A N 1
ATOM 2104 C CA . LEU A 1 269 ? -21.734 33 28.859 1 92.19 269 LEU A CA 1
ATOM 2105 C C . LEU A 1 269 ? -21.125 31.625 28.656 1 92.19 269 LEU A C 1
ATOM 2107 O O . LEU A 1 269 ? -20.078 31.312 29.234 1 92.19 269 LEU A O 1
ATOM 2111 N N . LYS A 1 270 ? -21.781 30.875 27.812 1 93.06 270 LYS A N 1
ATOM 2112 C CA . LYS A 1 270 ? -21.266 29.547 27.469 1 93.06 270 LYS A CA 1
ATOM 2113 C C . LYS A 1 270 ? -19.906 29.656 26.766 1 93.06 270 LYS A C 1
ATOM 2115 O O . LYS A 1 270 ? -19.016 28.859 27.031 1 93.06 270 LYS A O 1
ATOM 2120 N N . LEU A 1 271 ? -19.766 30.609 25.906 1 94 271 LEU A N 1
ATOM 2121 C CA . LEU A 1 271 ? -18.516 30.844 25.188 1 94 271 LEU A CA 1
ATOM 2122 C C . LEU A 1 271 ? -17.391 31.203 26.156 1 94 271 LEU A C 1
ATOM 2124 O O . LEU A 1 271 ? -16.266 30.688 26.031 1 94 271 LEU A O 1
ATOM 2128 N N . LEU A 1 272 ? -17.719 32.062 27.062 1 90.88 272 LEU A N 1
ATOM 2129 C CA . LEU A 1 272 ? -16.703 32.594 27.969 1 90.88 272 LEU A CA 1
ATOM 2130 C C . LEU A 1 272 ? -16.172 31.484 28.891 1 90.88 272 LEU A C 1
ATOM 2132 O O . LEU A 1 272 ? -15.055 31.578 29.391 1 90.88 272 LEU A O 1
ATOM 2136 N N . CYS A 1 273 ? -16.938 30.438 29 1 89 273 CYS A N 1
ATOM 2137 C CA . CYS A 1 273 ? -16.516 29.328 29.859 1 89 273 CYS A CA 1
ATOM 2138 C C . CYS A 1 273 ? -15.789 28.266 29.047 1 89 273 CYS A C 1
ATOM 2140 O O . CYS A 1 273 ? -15.188 27.344 29.625 1 89 273 CYS A O 1
ATOM 2142 N N . ASP A 1 274 ? -15.812 28.344 27.812 1 90.44 274 ASP A N 1
ATOM 2143 C CA . ASP A 1 274 ? -15.219 27.328 26.969 1 90.44 274 ASP A CA 1
ATOM 2144 C C . ASP A 1 274 ? -13.703 27.5 26.875 1 90.44 274 ASP A C 1
ATOM 2146 O O . ASP A 1 274 ? -13.219 28.562 26.469 1 90.44 274 ASP A O 1
ATOM 2150 N N . ARG A 1 275 ? -12.938 26.453 27.156 1 87.12 275 ARG A N 1
ATOM 2151 C CA . ARG A 1 275 ? -11.484 26.5 27.156 1 87.12 275 ARG A CA 1
ATOM 2152 C C . ARG A 1 275 ? -10.938 26.609 25.734 1 87.12 275 ARG A C 1
ATOM 2154 O O . ARG A 1 275 ? -9.773 26.984 25.547 1 87.12 275 ARG A O 1
ATOM 2161 N N . HIS A 1 276 ? -11.789 26.359 24.734 1 88.62 276 HIS A N 1
ATOM 2162 C CA . HIS A 1 276 ? -11.336 26.359 23.344 1 88.62 276 HIS A CA 1
ATOM 2163 C C . HIS A 1 276 ? -11.688 27.672 22.656 1 88.62 276 HIS A C 1
ATOM 2165 O O . HIS A 1 276 ? -11.391 27.844 21.469 1 88.62 276 HIS A O 1
ATOM 2171 N N . LEU A 1 277 ? -12.234 28.562 23.359 1 91.25 277 LEU A N 1
ATOM 2172 C CA . LEU A 1 277 ? -12.672 29.812 22.75 1 91.25 277 LEU A CA 1
ATOM 2173 C C . LEU A 1 277 ? -11.5 30.562 22.141 1 91.25 277 LEU A C 1
ATOM 2175 O O . LEU A 1 277 ? -10.531 30.875 22.828 1 91.25 277 LEU A O 1
ATOM 2179 N N . ASN A 1 278 ? -11.672 30.828 20.859 1 89 278 ASN A N 1
ATOM 2180 C CA . ASN A 1 278 ? -10.586 31.484 20.141 1 89 278 ASN A CA 1
ATOM 2181 C C . ASN A 1 278 ? -10.703 33 20.234 1 89 278 ASN A C 1
ATOM 2183 O O . ASN A 1 278 ? -11.141 33.656 19.297 1 89 278 ASN A O 1
ATOM 2187 N N . ILE A 1 279 ? -10.234 33.5 21.344 1 89.44 279 ILE A N 1
ATOM 2188 C CA . ILE A 1 279 ? -10.234 34.938 21.609 1 89.44 279 ILE A CA 1
ATOM 2189 C C . ILE A 1 279 ? -9.031 35.312 22.484 1 89.44 279 ILE A C 1
ATOM 2191 O O . ILE A 1 279 ? -8.609 34.5 23.328 1 89.44 279 ILE A O 1
ATOM 2195 N N . ASN A 1 280 ? -8.438 36.438 22.203 1 83.25 280 ASN A N 1
ATOM 2196 C CA . ASN A 1 280 ? -7.371 36.906 23.078 1 83.25 280 ASN A CA 1
ATOM 2197 C C . ASN A 1 280 ? -7.914 37.406 24.422 1 83.25 280 ASN A C 1
ATOM 2199 O O . ASN A 1 280 ? -8.977 38 24.484 1 83.25 280 ASN A O 1
ATOM 2203 N N . LYS A 1 281 ? -7.148 37.156 25.406 1 83.31 281 LYS A N 1
ATOM 2204 C CA . LYS A 1 281 ? -7.57 37.469 26.766 1 83.31 281 LYS A CA 1
ATOM 2205 C C . LYS A 1 281 ? -7.887 38.969 26.891 1 83.31 281 LYS A C 1
ATOM 2207 O O . LYS A 1 281 ? -8.859 39.344 27.547 1 83.31 281 LYS A O 1
ATOM 2212 N N . ASN A 1 282 ? -7.141 39.812 26.25 1 86.12 282 ASN A N 1
ATOM 2213 C CA . ASN A 1 282 ? -7.301 41.25 26.391 1 86.12 282 ASN A CA 1
ATOM 2214 C C . ASN A 1 282 ? -8.516 41.75 25.609 1 86.12 282 ASN A C 1
ATOM 2216 O O . ASN A 1 282 ? -8.922 42.906 25.766 1 86.12 282 ASN A O 1
ATOM 2220 N N . GLU A 1 283 ? -9.133 40.875 24.875 1 89.62 283 GLU A N 1
ATOM 2221 C CA . GLU A 1 283 ? -10.281 41.281 24.062 1 89.62 283 GLU A CA 1
ATOM 2222 C C . GLU A 1 283 ? -11.586 40.812 24.688 1 89.62 283 GLU A C 1
ATOM 2224 O O . GLU A 1 283 ? -12.672 41.219 24.266 1 89.62 283 GLU A O 1
ATOM 2229 N N . GLU A 1 284 ? -11.523 40.031 25.641 1 91.38 284 GLU A N 1
ATOM 2230 C CA . GLU A 1 284 ? -12.711 39.375 26.203 1 91.38 284 GLU A CA 1
ATOM 2231 C C . GLU A 1 284 ? -13.656 40.406 26.828 1 91.38 284 GLU A C 1
ATOM 2233 O O . GLU A 1 284 ? -14.859 40.375 26.562 1 91.38 284 GLU A O 1
ATOM 2238 N N . THR A 1 285 ? -13.078 41.25 27.672 1 92.38 285 THR A N 1
ATOM 2239 C CA . THR A 1 285 ? -13.906 42.25 28.359 1 92.38 285 THR A CA 1
ATOM 2240 C C . THR A 1 285 ? -14.523 43.219 27.375 1 92.38 285 THR A C 1
ATOM 2242 O O . THR A 1 285 ? -15.688 43.594 27.516 1 92.38 285 THR A O 1
ATOM 2245 N N . THR A 1 286 ? -13.734 43.594 26.469 1 92.88 286 THR A N 1
ATOM 2246 C CA . THR A 1 286 ? -14.234 44.5 25.438 1 92.88 286 THR A CA 1
ATOM 2247 C C . THR A 1 286 ? -15.367 43.844 24.641 1 92.88 286 THR A C 1
ATOM 2249 O O . THR A 1 286 ? -16.359 44.5 24.297 1 92.88 286 THR A O 1
ATOM 2252 N N . MET A 1 287 ? -15.195 42.656 24.359 1 94.25 287 MET A N 1
ATOM 2253 C CA . MET A 1 287 ? -16.219 41.906 23.625 1 94.25 287 MET A CA 1
ATOM 2254 C C . MET A 1 287 ? -17.516 41.844 24.406 1 94.25 287 MET A C 1
ATOM 2256 O O . MET A 1 287 ? -18.594 42.062 23.844 1 94.25 287 MET A O 1
ATOM 2260 N N . VAL A 1 288 ? -17.469 41.594 25.656 1 93.94 288 VAL A N 1
ATOM 2261 C CA . VAL A 1 288 ? -18.656 41.5 26.5 1 93.94 288 VAL A CA 1
ATOM 2262 C C . VAL A 1 288 ? -19.312 42.875 26.594 1 93.94 288 VAL A C 1
ATOM 2264 O O . VAL A 1 288 ? -20.547 42.969 26.516 1 93.94 288 VAL A O 1
ATOM 2267 N N . ARG A 1 289 ? -18.562 43.906 26.797 1 92.69 289 ARG A N 1
ATOM 2268 C CA . ARG A 1 289 ? -19.094 45.25 26.859 1 92.69 289 ARG A CA 1
ATOM 2269 C C . ARG A 1 289 ? -19.812 45.625 25.562 1 92.69 289 ARG A C 1
ATOM 2271 O O . ARG A 1 289 ? -20.891 46.219 25.578 1 92.69 289 ARG A O 1
ATOM 2278 N N . LYS A 1 290 ? -19.188 45.25 24.531 1 94.19 290 LYS A N 1
ATOM 2279 C CA . LYS A 1 290 ? -19.781 45.531 23.219 1 94.19 290 LYS A CA 1
ATOM 2280 C C . LYS A 1 290 ? -21.109 44.781 23.078 1 94.19 290 LYS A C 1
ATOM 2282 O O . LYS A 1 290 ? -22.078 45.344 22.531 1 94.19 290 LYS A O 1
ATOM 2287 N N . TRP A 1 291 ? -21.094 43.594 23.484 1 94.88 291 TRP A N 1
ATOM 2288 C CA . TRP A 1 291 ? -22.328 42.812 23.406 1 94.88 291 TRP A CA 1
ATOM 2289 C C . TRP A 1 291 ? -23.406 43.438 24.281 1 94.88 291 TRP A C 1
ATOM 2291 O O . TRP A 1 291 ? -24.562 43.531 23.859 1 94.88 291 TRP A O 1
ATOM 2301 N N . ILE A 1 292 ? -23.125 43.875 25.469 1 92.56 292 ILE A N 1
ATOM 2302 C CA . ILE A 1 292 ? -24.078 44.469 26.391 1 92.56 292 ILE A CA 1
ATOM 2303 C C . ILE A 1 292 ? -24.641 45.75 25.781 1 92.56 292 ILE A C 1
ATOM 2305 O O . ILE A 1 292 ? -25.844 46 25.828 1 92.56 292 ILE A O 1
ATOM 2309 N N . THR A 1 293 ? -23.812 46.562 25.25 1 91.56 293 THR A N 1
ATOM 2310 C CA . THR A 1 293 ? -24.219 47.812 24.641 1 91.56 293 THR A CA 1
ATOM 2311 C C . THR A 1 293 ? -25.188 47.562 23.484 1 91.56 293 THR A C 1
ATOM 2313 O O . THR A 1 293 ? -26.156 48.312 23.328 1 91.56 293 THR A O 1
ATOM 2316 N N . ALA A 1 294 ? -24.984 46.5 22.797 1 92.12 294 ALA A N 1
ATOM 2317 C CA . ALA A 1 294 ? -25.781 46.25 21.594 1 92.12 294 ALA A CA 1
ATOM 2318 C C . ALA A 1 294 ? -27.109 45.562 21.969 1 92.12 294 ALA A C 1
ATOM 2320 O O . ALA A 1 294 ? -28.109 45.719 21.25 1 92.12 294 ALA A O 1
ATOM 2321 N N . ASN A 1 295 ? -27.172 44.812 23.047 1 89.19 295 ASN A N 1
ATOM 2322 C CA . ASN A 1 295 ? -28.328 43.969 23.297 1 89.19 295 ASN A CA 1
ATOM 2323 C C . ASN A 1 295 ? -29.094 44.406 24.531 1 89.19 295 ASN A C 1
ATOM 2325 O O . ASN A 1 295 ? -30.203 43.938 24.781 1 89.19 295 ASN A O 1
ATOM 2329 N N . ASP A 1 296 ? -28.547 45.125 25.344 1 80.5 296 ASP A N 1
ATOM 2330 C CA . ASP A 1 296 ? -29.219 45.531 26.578 1 80.5 296 ASP A CA 1
ATOM 2331 C C . ASP A 1 296 ? -29.812 46.938 26.453 1 80.5 296 ASP A C 1
ATOM 2333 O O . ASP A 1 296 ? -29.234 47.906 26.953 1 80.5 296 ASP A O 1
ATOM 2337 N N . TYR A 1 297 ? -30.891 47.125 25.703 1 67.44 297 TYR A N 1
ATOM 2338 C CA . TYR A 1 297 ? -31.516 48.438 25.469 1 67.44 297 TYR A CA 1
ATOM 2339 C C . TYR A 1 297 ? -32.219 48.938 26.719 1 67.44 297 TYR A C 1
ATOM 2341 O O . TYR A 1 297 ? -32.188 50.125 27 1 67.44 297 TYR A O 1
ATOM 2349 N N . ASP A 1 298 ? -32.844 48 27.438 1 63.94 298 ASP A N 1
ATOM 2350 C CA . ASP A 1 298 ? -33.656 48.5 28.531 1 63.94 298 ASP A CA 1
ATOM 2351 C C . ASP A 1 298 ? -33 48.219 29.891 1 63.94 298 ASP A C 1
ATOM 2353 O O . ASP A 1 298 ? -33.625 48.406 30.938 1 63.94 298 ASP A O 1
ATOM 2357 N N . GLY A 1 299 ? -31.672 47.875 30 1 62.06 299 GLY A N 1
ATOM 2358 C CA . GLY A 1 299 ? -30.953 47.625 31.234 1 62.06 299 GLY A CA 1
ATOM 2359 C C . GLY A 1 299 ? -31.297 46.312 31.859 1 62.06 299 GLY A C 1
ATOM 2360 O O . GLY A 1 299 ? -30.672 45.906 32.844 1 62.06 299 GLY A O 1
ATOM 2361 N N . SER A 1 300 ? -32.25 45.562 31.375 1 61.97 300 SER A N 1
ATOM 2362 C CA . SER A 1 300 ? -32.75 44.375 32.031 1 61.97 300 SER A CA 1
ATOM 2363 C C . SER A 1 300 ? -32.25 43.094 31.344 1 61.97 300 SER A C 1
ATOM 2365 O O . SER A 1 300 ? -32.344 42 31.875 1 61.97 300 SER A O 1
ATOM 2367 N N . GLY A 1 301 ? -31.641 43.156 30.234 1 69.62 301 GLY A N 1
ATOM 2368 C CA . GLY A 1 301 ? -31.453 41.938 29.453 1 69.62 301 GLY A CA 1
ATOM 2369 C C . GLY A 1 301 ? -30.094 41.312 29.641 1 69.62 301 GLY A C 1
ATOM 2370 O O . GLY A 1 301 ? -29.922 40.094 29.406 1 69.62 301 GLY A O 1
ATOM 2371 N N . ALA A 1 302 ? -29.109 42.031 30.219 1 85.44 302 ALA A N 1
ATOM 2372 C CA . ALA A 1 302 ? -27.75 41.469 30.312 1 85.44 302 ALA A CA 1
ATOM 2373 C C . ALA A 1 302 ? -27.297 41.406 31.766 1 85.44 302 ALA A C 1
ATOM 2375 O O . ALA A 1 302 ? -26.172 41.781 32.094 1 85.44 302 ALA A O 1
ATOM 2376 N N . ILE A 1 303 ? -28.219 40.969 32.562 1 84.56 303 ILE A N 1
ATOM 2377 C CA . ILE A 1 303 ? -27.984 41 34 1 84.56 303 ILE A CA 1
ATOM 2378 C C . ILE A 1 303 ? -26.828 40.094 34.344 1 84.56 303 ILE A C 1
ATOM 2380 O O . ILE A 1 303 ? -25.906 40.5 35.062 1 84.56 303 ILE A O 1
ATOM 2384 N N . GLN A 1 304 ? -26.891 38.938 33.875 1 88.31 304 GLN A N 1
ATOM 2385 C CA . GLN A 1 304 ? -25.875 37.969 34.219 1 88.31 304 GLN A CA 1
ATOM 2386 C C . GLN A 1 304 ? -24.5 38.375 33.688 1 88.31 304 GLN A C 1
ATOM 2388 O O . GLN A 1 304 ? -23.5 38.25 34.375 1 88.31 304 GLN A O 1
ATOM 2393 N N . LEU A 1 305 ? -24.438 38.906 32.562 1 90.25 305 LEU A N 1
ATOM 2394 C CA . LEU A 1 305 ? -23.188 39.312 31.953 1 90.25 305 LEU A CA 1
ATOM 2395 C C . LEU A 1 305 ? -22.594 40.531 32.688 1 90.25 305 LEU A C 1
ATOM 2397 O O . LEU A 1 305 ? -21.375 40.625 32.812 1 90.25 305 LEU A O 1
ATOM 2401 N N . ARG A 1 306 ? -23.453 41.438 33.062 1 88.5 306 ARG A N 1
ATOM 2402 C CA . ARG A 1 306 ? -23 42.594 33.812 1 88.5 306 ARG A CA 1
ATOM 2403 C C . ARG A 1 306 ? -22.391 42.156 35.156 1 88.5 306 ARG A C 1
ATOM 2405 O O . ARG A 1 306 ? -21.391 42.75 35.594 1 88.5 306 ARG A O 1
ATOM 2412 N N . GLN A 1 307 ? -23.078 41.188 35.656 1 88 307 GLN A N 1
ATOM 2413 C CA . GLN A 1 307 ? -22.562 40.688 36.906 1 88 307 GLN A CA 1
ATOM 2414 C C . GLN A 1 307 ? -21.188 40.031 36.719 1 88 307 GLN A C 1
ATOM 2416 O O . GLN A 1 307 ? -20.297 40.219 37.531 1 88 307 GLN A O 1
ATOM 2421 N N . GLU A 1 308 ? -21.031 39.281 35.719 1 87.81 308 GLU A N 1
ATOM 2422 C CA . GLU A 1 308 ? -19.766 38.594 35.438 1 87.81 308 GLU A CA 1
ATOM 2423 C C . GLU A 1 308 ? -18.672 39.594 35.094 1 87.81 308 GLU A C 1
ATOM 2425 O O . GLU A 1 308 ? -17.484 39.312 35.344 1 87.81 308 GLU A O 1
ATOM 2430 N N . LEU A 1 309 ? -19.078 40.656 34.469 1 89.06 309 LEU A N 1
ATOM 2431 C CA . LEU A 1 309 ? -18.125 41.656 34.031 1 89.06 309 LEU A CA 1
ATOM 2432 C C . LEU A 1 309 ? -17.578 42.469 35.219 1 89.06 309 LEU A C 1
ATOM 2434 O O . LEU A 1 309 ? -16.469 43 35.125 1 89.06 309 LEU A O 1
ATOM 2438 N N . CYS A 1 310 ? -18.312 42.344 36.25 1 86.94 310 CYS A N 1
ATOM 2439 C CA . CYS A 1 310 ? -17.922 43.156 37.406 1 86.94 310 CYS A CA 1
ATOM 2440 C C . CYS A 1 310 ? -16.578 42.656 37.938 1 86.94 310 CYS A C 1
ATOM 2442 O O . CYS A 1 310 ? -16.406 41.469 38.25 1 86.94 310 CYS A O 1
ATOM 2444 N N . GLY A 1 311 ? -15.664 43.469 38.094 1 83.12 311 GLY A N 1
ATOM 2445 C CA . GLY A 1 311 ? -14.367 43.188 38.688 1 83.12 311 GLY A CA 1
ATOM 2446 C C . GLY A 1 311 ? -13.375 42.625 37.688 1 83.12 311 GLY A C 1
ATOM 2447 O O . GLY A 1 311 ? -12.258 42.25 38.031 1 83.12 311 GLY A O 1
ATOM 2448 N N . ARG A 1 312 ? -13.805 42.5 36.469 1 87 312 ARG A N 1
ATOM 2449 C CA . ARG A 1 312 ? -12.906 41.938 35.438 1 87 312 ARG A CA 1
ATOM 2450 C C . ARG A 1 312 ? -12.352 43.031 34.531 1 87 312 ARG A C 1
ATOM 2452 O O . ARG A 1 312 ? -13.023 44.031 34.281 1 87 312 ARG A O 1
ATOM 2459 N N . ASN A 1 313 ? -11.094 42.906 34.25 1 83.56 313 ASN A N 1
ATOM 2460 C CA . ASN A 1 313 ? -10.438 43.781 33.281 1 83.56 313 ASN A CA 1
ATOM 2461 C C . ASN A 1 313 ? -9.672 43 32.219 1 83.56 313 ASN A C 1
ATOM 2463 O O . ASN A 1 313 ? -9.773 41.781 32.156 1 83.56 313 ASN A O 1
ATOM 2467 N N . ASP A 1 314 ? -9.078 43.75 31.312 1 81 314 ASP A N 1
ATOM 2468 C CA . ASP A 1 314 ? -8.43 43.156 30.141 1 81 314 ASP A CA 1
ATOM 2469 C C . ASP A 1 314 ? -7.293 42.219 30.562 1 81 314 ASP A C 1
ATOM 2471 O O . ASP A 1 314 ? -6.875 41.375 29.797 1 81 314 ASP A O 1
ATOM 2475 N N . THR A 1 315 ? -6.801 42.344 31.75 1 80.31 315 THR A N 1
ATOM 2476 C CA . THR A 1 315 ? -5.691 41.531 32.25 1 80.31 315 THR A CA 1
ATOM 2477 C C . THR A 1 315 ? -6.199 40.25 32.844 1 80.31 315 THR A C 1
ATOM 2479 O O . THR A 1 315 ? -5.57 39.188 32.719 1 80.31 315 THR A O 1
ATOM 2482 N N . VAL A 1 316 ? -7.273 40.375 33.562 1 80.19 316 VAL A N 1
ATOM 2483 C CA . VAL A 1 316 ? -7.812 39.219 34.281 1 80.19 316 VAL A CA 1
ATOM 2484 C C . VAL A 1 316 ? -8.625 38.344 33.312 1 80.19 316 VAL A C 1
ATOM 2486 O O . VAL A 1 316 ? -8.477 37.125 33.312 1 80.19 316 VAL A O 1
ATOM 2489 N N . GLY A 1 317 ? -9.398 39 32.438 1 83.81 317 GLY A N 1
ATOM 2490 C CA . GLY A 1 317 ? -10.258 38.281 31.5 1 83.81 317 GLY A CA 1
ATOM 2491 C C . GLY A 1 317 ? -11.266 37.375 32.188 1 83.81 317 GLY A C 1
ATOM 2492 O O . GLY A 1 317 ? -11.742 37.688 33.281 1 83.81 317 GLY A O 1
ATOM 2493 N N . PHE A 1 318 ? -11.789 36.406 31.422 1 85 318 PHE A N 1
ATOM 2494 C CA . PHE A 1 318 ? -12.82 35.5 31.953 1 85 318 PHE A CA 1
ATOM 2495 C C . PHE A 1 318 ? -12.273 34.094 32.156 1 85 318 PHE A C 1
ATOM 2497 O O . PHE A 1 318 ? -12.938 33.25 32.75 1 85 318 PHE A O 1
ATOM 2504 N N . SER A 1 319 ? -11.094 33.906 31.578 1 75.5 319 SER A N 1
ATOM 2505 C CA . SER A 1 319 ? -10.523 32.562 31.719 1 75.5 319 SER A CA 1
ATOM 2506 C C . SER A 1 319 ? -9.992 32.312 33.125 1 75.5 319 SER A C 1
ATOM 2508 O O . SER A 1 319 ? -9.5 33.25 33.781 1 75.5 319 SER A O 1
ATOM 2510 N N . GLU A 1 320 ? -10.367 31.203 33.688 1 68.25 320 GLU A N 1
ATOM 2511 C CA . GLU A 1 320 ? -9.938 30.844 35.031 1 68.25 320 GLU A CA 1
ATOM 2512 C C . GLU A 1 320 ? -8.414 30.844 35.156 1 68.25 320 GLU A C 1
ATOM 2514 O O . GLU A 1 320 ? -7.727 31.406 34.281 1 68.25 320 GLU A O 1
ATOM 2519 N N . ASN A 1 321 ? -7.824 30.141 36.125 1 69.69 321 ASN A N 1
ATOM 2520 C CA . ASN A 1 321 ? -6.441 30.078 36.562 1 69.69 321 ASN A CA 1
ATOM 2521 C C . ASN A 1 321 ? -5.508 29.562 35.5 1 69.69 321 ASN A C 1
ATOM 2523 O O . ASN A 1 321 ? -4.285 29.641 35.625 1 69.69 321 ASN A O 1
ATOM 2527 N N . GLU A 1 322 ? -6.129 29.094 34.281 1 77.44 322 GLU A N 1
ATOM 2528 C CA . GLU A 1 322 ? -5.266 28.594 33.219 1 77.44 322 GLU A CA 1
ATOM 2529 C C . GLU A 1 322 ? -5.598 29.25 31.875 1 77.44 322 GLU A C 1
ATOM 2531 O O . GLU A 1 322 ? -6.762 29.531 31.594 1 77.44 322 GLU A O 1
ATOM 2536 N N . PRO A 1 323 ? -4.551 29.5 31.141 1 82.44 323 PRO A N 1
ATOM 2537 C CA . PRO A 1 323 ? -4.824 30.047 29.812 1 82.44 323 PRO A CA 1
ATOM 2538 C C . PRO A 1 323 ? -5.688 29.125 28.953 1 82.44 323 PRO A C 1
ATOM 2540 O O . PRO A 1 323 ? -5.625 27.906 29.109 1 82.44 323 PRO A O 1
ATOM 2543 N N . ARG A 1 324 ? -6.422 29.766 28.094 1 88.12 324 ARG A N 1
ATOM 2544 C CA . ARG A 1 324 ? -7.223 28.969 27.156 1 88.12 324 ARG A CA 1
ATOM 2545 C C . ARG A 1 324 ? -6.332 28.141 26.234 1 88.12 324 ARG A C 1
ATOM 2547 O O . ARG A 1 324 ? -5.168 28.484 26.016 1 88.12 324 ARG A O 1
ATOM 2554 N N . LEU A 1 325 ? -6.91 27.109 25.75 1 88.81 325 LEU A N 1
ATOM 2555 C CA . LEU A 1 325 ? -6.172 26.219 24.859 1 88.81 325 LEU A CA 1
ATOM 2556 C C . LEU A 1 325 ? -5.938 26.875 23.5 1 88.81 325 LEU A C 1
ATOM 2558 O O . LEU A 1 325 ? -6.797 27.609 23.016 1 88.81 325 LEU A O 1
ATOM 2562 N N . PRO A 1 326 ? -4.773 26.688 23.016 1 89.31 326 PRO A N 1
ATOM 2563 C CA . PRO A 1 326 ? -4.543 27.203 21.672 1 89.31 326 PRO A CA 1
ATOM 2564 C C . PRO A 1 326 ? -5.324 26.422 20.609 1 89.31 326 PRO A C 1
ATOM 2566 O O . PRO A 1 326 ? -5.66 25.25 20.812 1 89.31 326 PRO A O 1
ATOM 2569 N N . ASN A 1 327 ? -5.594 27.125 19.484 1 86.88 327 ASN A N 1
ATOM 2570 C CA . ASN A 1 327 ? -6.309 26.469 18.406 1 86.88 327 ASN A CA 1
ATOM 2571 C C . ASN A 1 327 ? -5.375 25.625 17.547 1 86.88 327 ASN A C 1
ATOM 2573 O O . ASN A 1 327 ? -5.828 24.719 16.828 1 86.88 327 ASN A O 1
ATOM 2577 N N . SER A 1 328 ? -4.145 25.969 17.562 1 91.69 328 SER A N 1
ATOM 2578 C CA . SER A 1 328 ? -3.113 25.203 16.859 1 91.69 328 SER A CA 1
ATOM 2579 C C . SER A 1 328 ? -1.808 25.188 17.641 1 91.69 328 SER A C 1
ATOM 2581 O O . SER A 1 328 ? -1.539 26.094 18.438 1 91.69 328 SER A O 1
ATOM 2583 N N . VAL A 1 329 ? -1.138 24.141 17.453 1 94.44 329 VAL A N 1
ATOM 2584 C CA . VAL A 1 329 ? 0.152 24.031 18.141 1 94.44 329 VAL A CA 1
ATOM 2585 C C . VAL A 1 329 ? 1.229 23.625 17.125 1 94.44 329 VAL A C 1
ATOM 2587 O O . VAL A 1 329 ? 0.919 23.203 16.016 1 94.44 329 VAL A O 1
ATOM 2590 N N . LEU A 1 330 ? 2.465 23.844 17.484 1 97.12 330 LEU A N 1
ATOM 2591 C CA . LEU A 1 330 ? 3.602 23.422 16.688 1 97.12 330 LEU A CA 1
ATOM 2592 C C . LEU A 1 330 ? 4.359 22.297 17.375 1 97.12 330 LEU A C 1
ATOM 2594 O O . LEU A 1 330 ? 4.746 22.422 18.531 1 97.12 330 LEU A O 1
ATOM 2598 N N . LEU A 1 331 ? 4.535 21.234 16.656 1 97.44 331 LEU A N 1
ATOM 2599 C CA . LEU A 1 331 ? 5.359 20.141 17.125 1 97.44 331 LEU A CA 1
ATOM 2600 C C . LEU A 1 331 ? 6.773 20.219 16.562 1 97.44 331 LEU A C 1
ATOM 2602 O O . LEU A 1 331 ? 6.953 20.312 15.344 1 97.44 331 LEU A O 1
ATOM 2606 N N . ALA A 1 332 ? 7.73 20.281 17.375 1 98.5 332 ALA A N 1
ATOM 2607 C CA . ALA A 1 332 ? 9.117 20.078 16.984 1 98.5 332 ALA A CA 1
ATOM 2608 C C . ALA A 1 332 ? 9.539 18.625 17.188 1 98.5 332 ALA A C 1
ATOM 2610 O O . ALA A 1 332 ? 9.578 18.141 18.312 1 98.5 332 ALA A O 1
ATOM 2611 N N . SER A 1 333 ? 9.883 17.984 16.141 1 98.5 333 SER A N 1
ATOM 2612 C CA . SER A 1 333 ? 10.156 16.547 16.266 1 98.5 333 SER A CA 1
ATOM 2613 C C . SER A 1 333 ? 11.57 16.219 15.797 1 98.5 333 SER A C 1
ATOM 2615 O O . SER A 1 333 ? 12.031 16.734 14.781 1 98.5 333 SER A O 1
ATOM 2617 N N . GLY A 1 334 ? 12.219 15.359 16.578 1 98.5 334 GLY A N 1
ATOM 2618 C CA . GLY A 1 334 ? 13.539 14.859 16.234 1 98.5 334 GLY A CA 1
ATOM 2619 C C . GLY A 1 334 ? 14.578 15.961 16.094 1 98.5 334 GLY A C 1
ATOM 2620 O O . GLY A 1 334 ? 14.492 16.984 16.781 1 98.5 334 GLY A O 1
ATOM 2621 N N . GLY A 1 335 ? 15.617 15.648 15.305 1 98.69 335 GLY A N 1
ATOM 2622 C CA . GLY A 1 335 ? 16.703 16.609 15.078 1 98.69 335 GLY A CA 1
ATOM 2623 C C . GLY A 1 335 ? 18.047 16.109 15.562 1 98.69 335 GLY A C 1
ATOM 2624 O O . GLY A 1 335 ? 18.156 14.977 16.047 1 98.69 335 GLY A O 1
ATOM 2625 N N . TRP A 1 336 ? 18.969 16.891 15.297 1 98.56 336 TRP A N 1
ATOM 2626 C CA . TRP A 1 336 ? 20.359 16.609 15.68 1 98.56 336 TRP A CA 1
ATOM 2627 C C . TRP A 1 336 ? 20.797 17.516 16.828 1 98.56 336 TRP A C 1
ATOM 2629 O O . TRP A 1 336 ? 20.969 18.719 16.641 1 98.56 336 TRP A O 1
ATOM 2639 N N . SER A 1 337 ? 21.016 16.938 17.953 1 97.88 337 SER A N 1
ATOM 2640 C CA . SER A 1 337 ? 21.484 17.656 19.125 1 97.88 337 SER A CA 1
ATOM 2641 C C . SER A 1 337 ? 23.016 17.578 19.234 1 97.88 337 SER A C 1
ATOM 2643 O O . SER A 1 337 ? 23.672 17.016 18.375 1 97.88 337 SER A O 1
ATOM 2645 N N . ASN A 1 338 ? 23.547 18.141 20.266 1 94.81 338 ASN A N 1
ATOM 2646 C CA . ASN A 1 338 ? 24.984 18.062 20.5 1 94.81 338 ASN A CA 1
ATOM 2647 C C . ASN A 1 338 ? 25.438 16.625 20.719 1 94.81 338 ASN A C 1
ATOM 2649 O O . ASN A 1 338 ? 26.609 16.297 20.484 1 94.81 338 ASN A O 1
ATOM 2653 N N . LEU A 1 339 ? 24.516 15.805 21.125 1 95.06 339 LEU A N 1
ATOM 2654 C CA . LEU A 1 339 ? 24.859 14.414 21.422 1 95.06 339 LEU A CA 1
ATOM 2655 C C . LEU A 1 339 ? 24.5 13.508 20.234 1 95.06 339 LEU A C 1
ATOM 2657 O O . LEU A 1 339 ? 24.656 12.289 20.328 1 95.06 339 LEU A O 1
ATOM 2661 N N . GLY A 1 340 ? 24.016 14.117 19.234 1 96.81 340 GLY A N 1
ATOM 2662 C CA . GLY A 1 340 ? 23.578 13.32 18.094 1 96.81 340 GLY A CA 1
ATOM 2663 C C . GLY A 1 340 ? 22.078 13.414 17.828 1 96.81 340 GLY A C 1
ATOM 2664 O O . GLY A 1 340 ? 21.422 14.32 18.344 1 96.81 340 GLY A O 1
ATOM 2665 N N . PRO A 1 341 ? 21.625 12.438 16.969 1 98.19 341 PRO A N 1
ATOM 2666 C CA . PRO A 1 341 ? 20.188 12.469 16.688 1 98.19 341 PRO A CA 1
ATOM 2667 C C . PRO A 1 341 ? 19.328 12.203 17.922 1 98.19 341 PRO A C 1
ATOM 2669 O O . PRO A 1 341 ? 19.734 11.445 18.812 1 98.19 341 PRO A O 1
ATOM 2672 N N . THR A 1 342 ? 18.125 12.789 17.953 1 97.88 342 THR A N 1
ATOM 2673 C CA . THR A 1 342 ? 17.234 12.641 19.109 1 97.88 342 THR A CA 1
ATOM 2674 C C . THR A 1 342 ? 15.836 12.25 18.641 1 97.88 342 THR A C 1
ATOM 2676 O O . THR A 1 342 ? 15.461 12.477 17.5 1 97.88 342 THR A O 1
ATOM 2679 N N . MET A 1 343 ? 15.094 11.656 19.547 1 96.94 343 MET A N 1
ATOM 2680 C CA . MET A 1 343 ? 13.703 11.305 19.281 1 96.94 343 MET A CA 1
ATOM 2681 C C . MET A 1 343 ? 12.758 12.281 19.969 1 96.94 343 MET A C 1
ATOM 2683 O O . MET A 1 343 ? 11.539 12.086 19.953 1 96.94 343 MET A O 1
ATOM 2687 N N . LEU A 1 344 ? 13.227 13.281 20.562 1 96.75 344 LEU A N 1
ATOM 2688 C CA . LEU A 1 344 ? 12.461 14.211 21.391 1 96.75 344 LEU A CA 1
ATOM 2689 C C . LEU A 1 344 ? 11.422 14.945 20.547 1 96.75 344 LEU A C 1
ATOM 2691 O O . LEU A 1 344 ? 11.719 15.375 19.422 1 96.75 344 LEU A O 1
ATOM 2695 N N . VAL A 1 345 ? 10.219 15.031 21.109 1 97 345 VAL A N 1
ATOM 2696 C CA . VAL A 1 345 ? 9.148 15.844 20.547 1 97 345 VAL A CA 1
ATOM 2697 C C . VAL A 1 345 ? 8.695 16.891 21.562 1 97 345 VAL A C 1
ATOM 2699 O O . VAL A 1 345 ? 8.445 16.562 22.734 1 97 345 VAL A O 1
ATOM 2702 N N . GLU A 1 346 ? 8.664 18.125 21.125 1 97.31 346 GLU A N 1
ATOM 2703 C CA . GLU A 1 346 ? 8.164 19.219 21.953 1 97.31 346 GLU A CA 1
ATOM 2704 C C . GLU A 1 346 ? 7.035 19.969 21.25 1 97.31 346 GLU A C 1
ATOM 2706 O O . GLU A 1 346 ? 7.023 20.062 20.016 1 97.31 346 GLU A O 1
ATOM 2711 N N . THR A 1 347 ? 6.184 20.453 22.062 1 96.94 347 THR A N 1
ATOM 2712 C CA . THR A 1 347 ? 5.047 21.203 21.531 1 96.94 347 THR A CA 1
ATOM 2713 C C . THR A 1 347 ? 5.109 22.656 21.984 1 96.94 347 THR A C 1
ATOM 2715 O O . THR A 1 347 ? 5.281 22.938 23.172 1 96.94 347 THR A O 1
ATOM 2718 N N . LEU A 1 348 ? 4.977 23.531 21.062 1 97.38 348 LEU A N 1
ATOM 2719 C CA . LEU A 1 348 ? 4.898 24.953 21.391 1 97.38 348 LEU A CA 1
ATOM 2720 C C . LEU A 1 348 ? 3.453 25.391 21.594 1 97.38 348 LEU A C 1
ATOM 2722 O O . LEU A 1 348 ? 2.633 25.312 20.688 1 97.38 348 LEU A O 1
ATOM 2726 N N . ASP A 1 349 ? 3.184 25.75 22.781 1 93.31 349 ASP A N 1
ATOM 2727 C CA . ASP A 1 349 ? 1.945 26.438 23.109 1 93.31 349 ASP A CA 1
ATOM 2728 C C . ASP A 1 349 ? 2.133 27.953 23.062 1 93.31 349 ASP A C 1
ATOM 2730 O O . ASP A 1 349 ? 2.631 28.562 24.016 1 93.31 349 ASP A O 1
ATOM 2734 N N . SER A 1 350 ? 1.676 28.516 21.984 1 88 350 SER A N 1
ATOM 2735 C CA . SER A 1 350 ? 1.923 29.938 21.766 1 88 350 SER A CA 1
ATOM 2736 C C . SER A 1 350 ? 1.104 30.781 22.719 1 88 350 SER A C 1
ATOM 2738 O O . SER A 1 350 ? 1.479 31.922 23.031 1 88 350 SER A O 1
ATOM 2740 N N . ARG A 1 351 ? 0.025 30.281 23.156 1 85.38 351 ARG A N 1
ATOM 2741 C CA . ARG A 1 351 ? -0.793 31.031 24.094 1 85.38 351 ARG A CA 1
ATOM 2742 C C . ARG A 1 351 ? -0.143 31.062 25.469 1 85.38 351 ARG A C 1
ATOM 2744 O O . ARG A 1 351 ? -0.122 32.125 26.141 1 85.38 351 ARG A O 1
ATOM 2751 N N . ALA A 1 352 ? 0.308 29.938 25.891 1 87.56 352 ALA A N 1
ATOM 2752 C CA . ALA A 1 352 ? 1.002 29.875 27.172 1 87.56 352 ALA A CA 1
ATOM 2753 C C . ALA A 1 352 ? 2.463 30.281 27.031 1 87.56 352 ALA A C 1
ATOM 2755 O O . ALA A 1 352 ? 3.174 30.438 28.031 1 87.56 352 ALA A O 1
ATOM 2756 N N . GLN A 1 353 ? 2.986 30.5 25.859 1 90.88 353 GLN A N 1
ATOM 2757 C CA . GLN A 1 353 ? 4.344 30.922 25.547 1 90.88 353 GLN A CA 1
ATOM 2758 C C . GLN A 1 353 ? 5.375 29.984 26.156 1 90.88 353 GLN A C 1
ATOM 2760 O O . GLN A 1 353 ? 6.266 30.438 26.891 1 90.88 353 GLN A O 1
ATOM 2765 N N . ARG A 1 354 ? 5.281 28.781 25.766 1 94.62 354 ARG A N 1
ATOM 2766 C CA . ARG A 1 354 ? 6.234 27.797 26.297 1 94.62 354 ARG A CA 1
ATOM 2767 C C . ARG A 1 354 ? 6.301 26.562 25.391 1 94.62 354 ARG A C 1
ATOM 2769 O O . ARG A 1 354 ? 5.328 26.234 24.719 1 94.62 354 ARG A O 1
ATOM 2776 N N . TRP A 1 355 ? 7.473 25.922 25.438 1 97.12 355 TRP A N 1
ATOM 2777 C CA . TRP A 1 355 ? 7.633 24.578 24.875 1 97.12 355 TRP A CA 1
ATOM 2778 C C . TRP A 1 355 ? 7.375 23.516 25.938 1 97.12 355 TRP A C 1
ATOM 2780 O O . TRP A 1 355 ? 7.809 23.641 27.078 1 97.12 355 TRP A O 1
ATOM 2790 N N . ILE A 1 356 ? 6.633 22.531 25.531 1 95.19 356 ILE A N 1
ATOM 2791 C CA . ILE A 1 356 ? 6.324 21.422 26.422 1 95.19 356 ILE A CA 1
ATOM 2792 C C . ILE A 1 356 ? 6.824 20.109 25.828 1 95.19 356 ILE A C 1
ATOM 2794 O O . ILE A 1 356 ? 6.562 19.828 24.656 1 95.19 356 ILE A O 1
ATOM 2798 N N . ARG A 1 357 ? 7.531 19.359 26.656 1 94.19 357 ARG A N 1
ATOM 2799 C CA . ARG A 1 357 ? 7.93 18.031 26.172 1 94.19 357 ARG A CA 1
ATOM 2800 C C . ARG A 1 357 ? 6.711 17.156 25.938 1 94.19 357 ARG A C 1
ATOM 2802 O O . ARG A 1 357 ? 5.855 17.016 26.812 1 94.19 357 ARG A O 1
ATOM 2809 N N . SER A 1 358 ? 6.695 16.609 24.766 1 90.19 358 SER A N 1
ATOM 2810 C CA . SER A 1 358 ? 5.559 15.773 24.391 1 90.19 358 SER A CA 1
ATOM 2811 C C . SER A 1 358 ? 5.844 14.305 24.688 1 90.19 358 SER A C 1
ATOM 2813 O O . SER A 1 358 ? 6.988 13.859 24.609 1 90.19 358 SER A O 1
ATOM 2815 N N . GLU A 1 359 ? 4.766 13.539 24.938 1 83.56 359 GLU A N 1
ATOM 2816 C CA . GLU A 1 359 ? 4.887 12.102 25.172 1 83.56 359 GLU A CA 1
ATOM 2817 C C . GLU A 1 359 ? 4.625 11.305 23.891 1 83.56 359 GLU A C 1
ATOM 2819 O O . GLU A 1 359 ? 4.605 10.078 23.922 1 83.56 359 GLU A O 1
ATOM 2824 N N . LEU A 1 360 ? 4.48 12.031 22.906 1 86.62 360 LEU A N 1
ATOM 2825 C CA . LEU A 1 360 ? 4.203 11.367 21.641 1 86.62 360 LEU A CA 1
ATOM 2826 C C . LEU A 1 360 ? 5.387 10.508 21.203 1 86.62 360 LEU A C 1
ATOM 2828 O O . LEU A 1 360 ? 6.523 10.977 21.172 1 86.62 360 LEU A O 1
ATOM 2832 N N . LYS A 1 361 ? 5.09 9.289 20.859 1 87.06 361 LYS A N 1
ATOM 2833 C CA . LYS A 1 361 ? 6.117 8.383 20.359 1 87.06 361 LYS A CA 1
ATOM 2834 C C . LYS A 1 361 ? 6.105 8.336 18.828 1 87.06 361 LYS A C 1
ATOM 2836 O O . LYS A 1 361 ? 5.762 7.312 18.234 1 87.06 361 LYS A O 1
ATOM 2841 N N . LEU A 1 362 ? 6.613 9.352 18.25 1 91.94 362 LEU A N 1
ATOM 2842 C CA . LEU A 1 362 ? 6.609 9.469 16.797 1 91.94 362 LEU A CA 1
ATOM 2843 C C . LEU A 1 362 ? 7.699 8.602 16.172 1 91.94 362 LEU A C 1
ATOM 2845 O O . LEU A 1 362 ? 7.594 8.195 15.016 1 91.94 362 LEU A O 1
ATOM 2849 N N . PHE A 1 363 ? 8.773 8.406 16.984 1 92.69 363 PHE A N 1
ATOM 2850 C CA . PHE A 1 363 ? 9.938 7.691 16.484 1 92.69 363 PHE A CA 1
ATOM 2851 C C . PHE A 1 363 ? 10.25 6.484 17.359 1 92.69 363 PHE A C 1
ATOM 2853 O O . PHE A 1 363 ? 10.117 6.543 18.578 1 92.69 363 PHE A O 1
ATOM 2860 N N . GLU A 1 364 ? 10.711 5.379 16.75 1 90.44 364 GLU A N 1
ATOM 2861 C CA . GLU A 1 364 ? 11.242 4.242 17.484 1 90.44 364 GLU A CA 1
ATOM 2862 C C . GLU A 1 364 ? 12.711 4.438 17.828 1 90.44 364 GLU A C 1
ATOM 2864 O O . GLU A 1 364 ? 13.195 3.918 18.844 1 90.44 364 GLU A O 1
ATOM 2869 N N . LEU A 1 365 ? 13.383 5.109 17 1 94.69 365 LEU A N 1
ATOM 2870 C CA . LEU A 1 365 ? 14.797 5.43 17.141 1 94.69 365 LEU A CA 1
ATOM 2871 C C . LEU A 1 365 ? 15.055 6.902 16.844 1 94.69 365 LEU A C 1
ATOM 2873 O O . LEU A 1 365 ? 14.25 7.559 16.188 1 94.69 365 LEU A O 1
ATOM 2877 N N . PRO A 1 366 ? 16.203 7.422 17.406 1 97.38 366 PRO A N 1
ATOM 2878 C CA . PRO A 1 366 ? 16.531 8.82 17.094 1 97.38 366 PRO A CA 1
ATOM 2879 C C . PRO A 1 366 ? 16.547 9.102 15.594 1 97.38 366 PRO A C 1
ATOM 2881 O O . PRO A 1 366 ? 16.891 8.219 14.805 1 97.38 366 PRO A O 1
ATOM 2884 N N . ARG A 1 367 ? 16.203 10.328 15.234 1 98.38 367 ARG A N 1
ATOM 2885 C CA . ARG A 1 367 ? 16.062 10.633 13.812 1 98.38 367 ARG A CA 1
ATOM 2886 C C . ARG A 1 367 ? 16.312 12.117 13.547 1 98.38 367 ARG A C 1
ATOM 2888 O O . ARG A 1 367 ? 15.836 12.977 14.281 1 98.38 367 ARG A O 1
ATOM 2895 N N . ALA A 1 368 ? 17.109 12.398 12.57 1 98.75 368 ALA A N 1
ATOM 2896 C CA . ALA A 1 368 ? 17.375 13.75 12.086 1 98.75 368 ALA A CA 1
ATOM 2897 C C . ALA A 1 368 ? 17.297 13.82 10.562 1 98.75 368 ALA A C 1
ATOM 2899 O O . ALA A 1 368 ? 17.328 12.789 9.891 1 98.75 368 ALA A O 1
ATOM 2900 N N . TYR A 1 369 ? 17.125 15.062 10.016 1 98.75 369 TYR A N 1
ATOM 2901 C CA . TYR A 1 369 ? 17.125 15.289 8.57 1 98.75 369 TYR A CA 1
ATOM 2902 C C . TYR A 1 369 ? 15.977 14.547 7.902 1 98.75 369 TYR A C 1
ATOM 2904 O O . TYR A 1 369 ? 16.125 14.023 6.797 1 98.75 369 TYR A O 1
ATOM 2912 N N . HIS A 1 370 ? 14.883 14.406 8.656 1 98.81 370 HIS A N 1
ATOM 2913 C CA . HIS A 1 370 ? 13.648 13.766 8.203 1 98.81 370 HIS A CA 1
ATOM 2914 C C . HIS A 1 370 ? 12.562 14.789 7.926 1 98.81 370 HIS A C 1
ATOM 2916 O O . HIS A 1 370 ? 12.773 15.992 8.102 1 98.81 370 HIS A O 1
ATOM 2922 N N . ALA A 1 371 ? 11.453 14.305 7.426 1 98.75 371 ALA A N 1
ATOM 2923 C CA . ALA A 1 371 ? 10.25 15.125 7.301 1 98.75 371 ALA A CA 1
ATOM 2924 C C . ALA A 1 371 ? 9.078 14.5 8.055 1 98.75 371 ALA A C 1
ATOM 2926 O O . ALA A 1 371 ? 9.008 13.281 8.203 1 98.75 371 ALA A O 1
ATOM 2927 N N . VAL A 1 372 ? 8.234 15.336 8.57 1 98.75 372 VAL A N 1
ATOM 2928 C CA . VAL A 1 372 ? 6.98 14.914 9.188 1 98.75 372 VAL A CA 1
ATOM 2929 C C . VAL A 1 372 ? 5.812 15.688 8.57 1 98.75 372 VAL A C 1
ATOM 2931 O O . VAL A 1 372 ? 5.617 16.875 8.852 1 98.75 372 VAL A O 1
ATOM 2934 N N . ILE A 1 373 ? 4.996 14.984 7.824 1 98.56 373 ILE A N 1
ATOM 2935 C CA . ILE A 1 373 ? 3.92 15.617 7.066 1 98.56 373 ILE A CA 1
ATOM 2936 C C . ILE A 1 373 ? 2.58 15.336 7.746 1 98.56 373 ILE A C 1
ATOM 2938 O O . ILE A 1 373 ? 2.256 14.188 8.039 1 98.56 373 ILE A O 1
ATOM 2942 N N . ASN A 1 374 ? 1.855 16.406 7.992 1 97.62 374 ASN A N 1
ATOM 2943 C CA . ASN A 1 374 ? 0.528 16.297 8.586 1 97.62 374 ASN A CA 1
ATOM 2944 C C . ASN A 1 374 ? -0.562 16.219 7.523 1 97.62 374 ASN A C 1
ATOM 2946 O O . ASN A 1 374 ? -0.718 17.141 6.719 1 97.62 374 ASN A O 1
ATOM 2950 N N . THR A 1 375 ? -1.346 15.133 7.539 1 96.5 375 THR A N 1
ATOM 2951 C CA . THR A 1 375 ? -2.441 14.977 6.59 1 96.5 375 THR A CA 1
ATOM 2952 C C . THR A 1 375 ? -3.783 15.258 7.262 1 96.5 375 THR A C 1
ATOM 2954 O O . THR A 1 375 ? -4.836 14.945 6.707 1 96.5 375 THR A O 1
ATOM 2957 N N . GLY A 1 376 ? -3.779 15.828 8.43 1 93 376 GLY A N 1
ATOM 2958 C CA . GLY A 1 376 ? -4.984 16.062 9.211 1 93 376 GLY A CA 1
ATOM 2959 C C . GLY A 1 376 ? -5.238 15 10.258 1 93 376 GLY A C 1
ATOM 2960 O O . GLY A 1 376 ? -5.199 15.281 11.461 1 93 376 GLY A O 1
ATOM 2961 N N . GLU A 1 377 ? -5.348 13.75 9.867 1 92 377 GLU A N 1
ATOM 2962 C CA . GLU A 1 377 ? -5.602 12.625 10.766 1 92 377 GLU A CA 1
ATOM 2963 C C . GLU A 1 377 ? -4.305 11.922 11.148 1 92 377 GLU A C 1
ATOM 2965 O O . GLU A 1 377 ? -4.219 11.305 12.211 1 92 377 GLU A O 1
ATOM 2970 N N . TYR A 1 378 ? -3.346 12.102 10.258 1 96.38 378 TYR A N 1
ATOM 2971 C CA . TYR A 1 378 ? -2.121 11.336 10.453 1 96.38 378 TYR A CA 1
ATOM 2972 C C . TYR A 1 378 ? -0.89 12.219 10.273 1 96.38 378 TYR A C 1
ATOM 2974 O O . TYR A 1 378 ? -0.934 13.219 9.562 1 96.38 378 TYR A O 1
ATOM 2982 N N . LEU A 1 379 ? 0.186 11.789 10.992 1 97.44 379 LEU A N 1
ATOM 2983 C CA . LEU A 1 379 ? 1.526 12.305 10.742 1 97.44 379 LEU A CA 1
ATOM 2984 C C . LEU A 1 379 ? 2.393 11.258 10.047 1 97.44 379 LEU A C 1
ATOM 2986 O O . LEU A 1 379 ? 2.52 10.133 10.531 1 97.44 379 LEU A O 1
ATOM 2990 N N . PHE A 1 380 ? 2.957 11.625 8.898 1 98.5 380 PHE A N 1
ATOM 2991 C CA . PHE A 1 380 ? 3.855 10.727 8.18 1 98.5 380 PHE A CA 1
ATOM 2992 C C . PHE A 1 380 ? 5.309 11.125 8.398 1 98.5 380 PHE A C 1
ATOM 2994 O O . PHE A 1 380 ? 5.719 12.227 8.023 1 98.5 380 PHE A O 1
ATOM 3001 N N . THR A 1 381 ? 6.098 10.242 9.008 1 98.56 381 THR A N 1
ATOM 3002 C CA . THR A 1 381 ? 7.535 10.438 9.141 1 98.56 381 THR A CA 1
ATOM 3003 C C . THR A 1 381 ? 8.273 9.812 7.953 1 98.56 381 THR A C 1
ATOM 3005 O O . THR A 1 381 ? 8.102 8.633 7.66 1 98.56 381 THR A O 1
ATOM 3008 N N . ILE A 1 382 ? 9.141 10.625 7.316 1 98.69 382 ILE A N 1
ATOM 3009 C CA . ILE A 1 382 ? 9.719 10.18 6.051 1 98.69 382 ILE A CA 1
ATOM 3010 C C . ILE A 1 382 ? 11.227 10.406 6.059 1 98.69 382 ILE A C 1
ATOM 3012 O O . ILE A 1 382 ? 11.688 11.523 6.289 1 98.69 382 ILE A O 1
ATOM 3016 N N . GLY A 1 383 ? 11.984 9.32 5.766 1 98.56 383 GLY A N 1
ATOM 3017 C CA . GLY A 1 383 ? 13.422 9.406 5.602 1 98.56 383 GLY A CA 1
ATOM 3018 C C . GLY A 1 383 ? 14.148 9.789 6.879 1 98.56 383 GLY A C 1
ATOM 3019 O O . GLY A 1 383 ? 13.672 9.5 7.98 1 98.56 383 GLY A O 1
ATOM 3020 N N . GLY A 1 384 ? 15.414 10.312 6.68 1 98.56 384 GLY A N 1
ATOM 3021 C CA . GLY A 1 384 ? 16.203 10.75 7.816 1 98.56 384 GLY A CA 1
ATOM 3022 C C . GLY A 1 384 ? 17.391 9.844 8.094 1 98.56 384 GLY A C 1
ATOM 3023 O O . GLY A 1 384 ? 17.797 9.047 7.242 1 98.56 384 GLY A O 1
ATOM 3024 N N . PHE A 1 385 ? 17.938 10.164 9.25 1 98.31 385 PHE A N 1
ATOM 3025 C CA . PHE A 1 385 ? 19.172 9.531 9.672 1 98.31 385 PHE A CA 1
ATOM 3026 C C . PHE A 1 385 ? 19.234 9.398 11.188 1 98.31 385 PHE A C 1
ATOM 3028 O O . PHE A 1 385 ? 18.859 10.328 11.906 1 98.31 385 PHE A O 1
ATOM 3035 N N . ASN A 1 386 ? 19.672 8.211 11.648 1 97.31 386 ASN A N 1
ATOM 3036 C CA . ASN A 1 386 ? 19.688 8.016 13.094 1 97.31 386 ASN A CA 1
ATOM 3037 C C . ASN A 1 386 ? 21.125 8.031 13.641 1 97.31 386 ASN A C 1
ATOM 3039 O O . ASN A 1 386 ? 21.344 7.711 14.805 1 97.31 386 ASN A O 1
ATOM 3043 N N . GLY A 1 387 ? 22.062 8.32 12.828 1 95.94 387 GLY A N 1
ATOM 3044 C CA . GLY A 1 387 ? 23.453 8.312 13.227 1 95.94 387 GLY A CA 1
ATOM 3045 C C . GLY A 1 387 ? 24.219 7.109 12.703 1 95.94 387 GLY A C 1
ATOM 3046 O O . GLY A 1 387 ? 25.453 7.137 12.625 1 95.94 387 GLY A O 1
ATOM 3047 N N . ALA A 1 388 ? 23.453 6.109 12.281 1 94.19 388 ALA A N 1
ATOM 3048 C CA . ALA A 1 388 ? 24.078 4.871 11.82 1 94.19 388 ALA A CA 1
ATOM 3049 C C . ALA A 1 388 ? 23.469 4.418 10.492 1 94.19 388 ALA A C 1
ATOM 3051 O O . ALA A 1 388 ? 24.188 3.936 9.609 1 94.19 388 ALA A O 1
ATOM 3052 N N . GLU A 1 389 ? 22.219 4.602 10.406 1 93.94 389 GLU A N 1
ATOM 3053 C CA . GLU A 1 389 ? 21.5 4.125 9.227 1 93.94 389 GLU A CA 1
ATOM 3054 C C . GLU A 1 389 ? 20.734 5.262 8.547 1 93.94 389 GLU A C 1
ATOM 3056 O O . GLU A 1 389 ? 20.125 6.086 9.219 1 93.94 389 GLU A O 1
ATOM 3061 N N . TYR A 1 390 ? 20.906 5.293 7.164 1 96.44 390 TYR A N 1
ATOM 3062 C CA . TYR A 1 390 ? 20.094 6.195 6.355 1 96.44 390 TYR A CA 1
ATOM 3063 C C . TYR A 1 390 ? 18.766 5.551 6 1 96.44 390 TYR A C 1
ATOM 3065 O O . TYR A 1 390 ? 18.719 4.387 5.594 1 96.44 390 TYR A O 1
ATOM 3073 N N . TYR A 1 391 ? 17.672 6.316 6.137 1 96.25 391 TYR A N 1
ATOM 3074 C CA . TYR A 1 391 ? 16.359 5.68 6.094 1 96.25 391 TYR A CA 1
ATOM 3075 C C . TYR A 1 391 ? 15.695 5.898 4.738 1 96.25 391 TYR A C 1
ATOM 3077 O O . TYR A 1 391 ? 15.789 6.98 4.16 1 96.25 391 TYR A O 1
ATOM 3085 N N . ARG A 1 392 ? 15.07 4.852 4.238 1 96.5 392 ARG A N 1
ATOM 3086 C CA . ARG A 1 392 ? 14.047 4.945 3.205 1 96.5 392 ARG A CA 1
ATOM 3087 C C . ARG A 1 392 ? 12.656 4.715 3.787 1 96.5 392 ARG A C 1
ATOM 3089 O O . ARG A 1 392 ? 11.656 4.797 3.07 1 96.5 392 ARG A O 1
ATOM 3096 N N . SER A 1 393 ? 12.57 4.555 5.07 1 95.69 393 SER A N 1
ATOM 3097 C CA . SER A 1 393 ? 11.344 4.148 5.742 1 95.69 393 SER A CA 1
ATOM 3098 C C . SER A 1 393 ? 10.344 5.301 5.82 1 95.69 393 SER A C 1
ATOM 3100 O O . SER A 1 393 ? 10.742 6.469 5.852 1 95.69 393 SER A O 1
ATOM 3102 N N . THR A 1 394 ? 9.141 4.988 5.789 1 97.62 394 THR A N 1
ATOM 3103 C CA . THR A 1 394 ? 7.992 5.844 6.07 1 97.62 394 THR A CA 1
ATOM 3104 C C . THR A 1 394 ? 7.109 5.227 7.152 1 97.62 394 THR A C 1
ATOM 3106 O O . THR A 1 394 ? 6.887 4.016 7.164 1 97.62 394 THR A O 1
ATOM 3109 N N . ARG A 1 395 ? 6.711 6.07 8.078 1 97.19 395 ARG A N 1
ATOM 3110 C CA . ARG A 1 395 ? 5.785 5.629 9.117 1 97.19 395 ARG A CA 1
ATOM 3111 C C . ARG A 1 395 ? 4.602 6.586 9.234 1 97.19 395 ARG A C 1
ATOM 3113 O O . ARG A 1 395 ? 4.734 7.781 8.961 1 97.19 395 ARG A O 1
ATOM 3120 N N . ARG A 1 396 ? 3.506 6.055 9.617 1 97.25 396 ARG A N 1
ATOM 3121 C CA . ARG A 1 396 ? 2.285 6.836 9.805 1 97.25 396 ARG A CA 1
ATOM 3122 C C . ARG A 1 396 ? 1.82 6.777 11.258 1 97.25 396 ARG A C 1
ATOM 3124 O O . ARG A 1 396 ? 1.656 5.691 11.82 1 97.25 396 ARG A O 1
ATOM 3131 N N . PHE A 1 397 ? 1.631 7.914 11.906 1 96.75 397 PHE A N 1
ATOM 3132 C CA . PHE A 1 397 ? 1.16 8.07 13.281 1 96.75 397 PHE A CA 1
ATOM 3133 C C . PHE A 1 397 ? -0.253 8.641 13.305 1 96.75 397 PHE A C 1
ATOM 3135 O O . PHE A 1 397 ? -0.5 9.727 12.781 1 96.75 397 PHE A O 1
ATOM 3142 N N . SER A 1 398 ? -1.155 7.895 13.953 1 95.06 398 SER A N 1
ATOM 3143 C CA . SER A 1 398 ? -2.527 8.367 14.094 1 95.06 398 SER A CA 1
ATOM 3144 C C . SER A 1 398 ? -2.656 9.352 15.25 1 95.06 398 SER A C 1
ATOM 3146 O O . SER A 1 398 ? -2.375 9.008 16.406 1 95.06 398 SER A O 1
ATOM 3148 N N . LEU A 1 399 ? -3.09 10.5 14.969 1 92.38 399 LEU A N 1
ATOM 3149 C CA . LEU A 1 399 ? -3.256 11.508 16 1 92.38 399 LEU A CA 1
ATOM 3150 C C . LEU A 1 399 ? -4.359 11.109 16.984 1 92.38 399 LEU A C 1
ATOM 3152 O O . LEU A 1 399 ? -4.27 11.391 18.172 1 92.38 399 LEU A O 1
ATOM 3156 N N . ASN A 1 400 ? -5.309 10.383 16.531 1 88 400 ASN A N 1
ATOM 3157 C CA . ASN A 1 400 ? -6.449 10 17.359 1 88 400 ASN A CA 1
ATOM 3158 C C . ASN A 1 400 ? -6.113 8.812 18.266 1 88 400 ASN A C 1
ATOM 3160 O O . ASN A 1 400 ? -6.422 8.836 19.469 1 88 400 ASN A O 1
ATOM 3164 N N . ASN A 1 401 ? -5.465 7.84 17.703 1 88.44 401 ASN A N 1
ATOM 3165 C CA . ASN A 1 401 ? -5.207 6.625 18.469 1 88.44 401 ASN A CA 1
ATOM 3166 C C . ASN A 1 401 ? -3.768 6.574 18.984 1 88.44 401 ASN A C 1
ATOM 3168 O O . ASN A 1 401 ? -3.424 5.73 19.812 1 88.44 401 ASN A O 1
ATOM 3172 N N . GLN A 1 402 ? -2.932 7.445 18.5 1 88.38 402 GLN A N 1
ATOM 3173 C CA . GLN A 1 402 ? -1.534 7.582 18.906 1 88.38 402 GLN A CA 1
ATOM 3174 C C . GLN A 1 402 ? -0.762 6.289 18.641 1 88.38 402 GLN A C 1
ATOM 3176 O O . GLN A 1 402 ? -0.018 5.824 19.516 1 88.38 402 GLN A O 1
ATOM 3181 N N . GLU A 1 403 ? -1.089 5.715 17.562 1 91.44 403 GLU A N 1
ATOM 3182 C CA . GLU A 1 403 ? -0.396 4.504 17.141 1 91.44 403 GLU A CA 1
ATOM 3183 C C . GLU A 1 403 ? 0.416 4.75 15.875 1 91.44 403 GLU A C 1
ATOM 3185 O O . GLU A 1 403 ? -0.026 5.469 14.977 1 91.44 403 GLU A O 1
ATOM 3190 N N . CYS A 1 404 ? 1.567 4.117 15.914 1 93.75 404 CYS A N 1
ATOM 3191 C CA . CYS A 1 404 ? 2.463 4.227 14.773 1 93.75 404 CYS A CA 1
ATOM 3192 C C . CYS A 1 404 ? 2.496 2.924 13.977 1 93.75 404 CYS A C 1
ATOM 3194 O O . CYS A 1 404 ? 2.672 1.848 14.547 1 93.75 404 CYS A O 1
ATOM 3196 N N . VAL A 1 405 ? 2.281 3.051 12.656 1 93.69 405 VAL A N 1
ATOM 3197 C CA . VAL A 1 405 ? 2.318 1.867 11.805 1 93.69 405 VAL A CA 1
ATOM 3198 C C . VAL A 1 405 ? 3.307 2.084 10.664 1 93.69 405 VAL A C 1
ATOM 3200 O O . VAL A 1 405 ? 3.576 3.225 10.273 1 93.69 405 VAL A O 1
ATOM 3203 N N . GLU A 1 406 ? 3.816 0.955 10.133 1 93.69 406 GLU A N 1
ATOM 3204 C CA . GLU A 1 406 ? 4.742 1.002 9.008 1 93.69 406 GLU A CA 1
ATOM 3205 C C . GLU A 1 406 ? 4 1.25 7.691 1 93.69 406 GLU A C 1
ATOM 3207 O O . GLU A 1 406 ? 2.895 0.743 7.492 1 93.69 406 GLU A O 1
ATOM 3212 N N . VAL A 1 407 ? 4.613 2.059 6.828 1 96.25 407 VAL A N 1
ATOM 3213 C CA . VAL A 1 407 ? 4.168 2.352 5.473 1 96.25 407 VAL A CA 1
ATOM 3214 C C . VAL A 1 407 ? 5.219 1.885 4.469 1 96.25 407 VAL A C 1
ATOM 3216 O O . VAL A 1 407 ? 6.387 1.696 4.824 1 96.25 407 VAL A O 1
ATOM 3219 N N . ALA A 1 408 ? 4.75 1.59 3.223 1 96.06 408 ALA A N 1
ATOM 3220 C CA . ALA A 1 408 ? 5.688 1.158 2.189 1 96.06 408 ALA A CA 1
ATOM 3221 C C . ALA A 1 408 ? 6.922 2.055 2.162 1 96.06 408 ALA A C 1
ATOM 3223 O O . ALA A 1 408 ? 6.812 3.277 2.277 1 96.06 408 ALA A O 1
ATOM 3224 N N . PRO A 1 409 ? 8.094 1.471 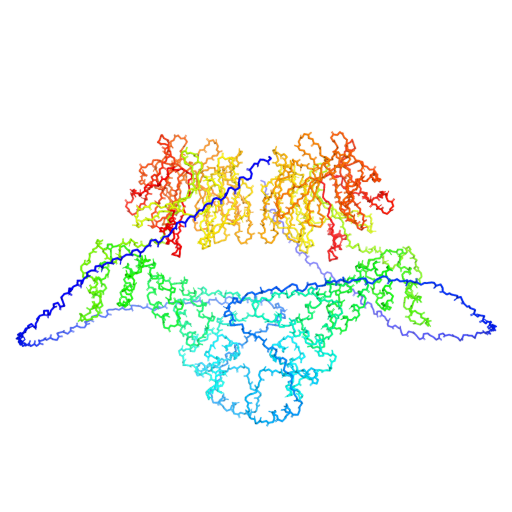2.045 1 96.25 409 PRO A N 1
ATOM 3225 C CA . PRO A 1 409 ? 9.312 2.285 2.008 1 96.25 409 PRO A CA 1
ATOM 3226 C C . PRO A 1 409 ? 9.516 2.986 0.667 1 96.25 409 PRO A C 1
ATOM 3228 O O . PRO A 1 409 ? 8.977 2.543 -0.352 1 96.25 409 PRO A O 1
ATOM 3231 N N . MET A 1 410 ? 10.25 4.051 0.686 1 97.69 410 MET A N 1
ATOM 3232 C CA . MET A 1 410 ? 10.664 4.707 -0.549 1 97.69 410 MET A CA 1
ATOM 3233 C C . MET A 1 410 ? 11.656 3.84 -1.319 1 97.69 410 MET A C 1
ATOM 3235 O O . MET A 1 410 ? 12.234 2.904 -0.762 1 97.69 410 MET A O 1
ATOM 3239 N N . TYR A 1 411 ? 11.828 4.145 -2.586 1 95.75 411 TYR A N 1
ATOM 3240 C CA . TYR A 1 411 ? 12.828 3.463 -3.398 1 95.75 411 TYR A CA 1
ATOM 3241 C C . TYR A 1 411 ? 14.234 3.869 -2.984 1 95.75 411 TYR A C 1
ATOM 3243 O O . TYR A 1 411 ? 15.141 3.035 -2.938 1 95.75 411 TYR A O 1
ATOM 3251 N N . ASP A 1 412 ? 14.367 5.141 -2.668 1 96.38 412 ASP A N 1
ATOM 3252 C CA . ASP A 1 412 ? 15.688 5.637 -2.287 1 96.38 412 ASP A CA 1
ATOM 3253 C C . ASP A 1 412 ? 15.742 5.965 -0.796 1 96.38 412 ASP A C 1
ATOM 3255 O O . ASP A 1 412 ? 14.75 6.422 -0.221 1 96.38 412 ASP A O 1
ATOM 3259 N N . GLN A 1 413 ? 16.922 5.695 -0.211 1 97.19 413 GLN A N 1
ATOM 3260 C CA . GLN A 1 413 ? 17.188 6.309 1.087 1 97.19 413 GLN A CA 1
ATOM 3261 C C . GLN A 1 413 ? 17.297 7.824 0.966 1 97.19 413 GLN A C 1
ATOM 3263 O O . GLN A 1 413 ? 17.906 8.336 0.019 1 97.19 413 GLN A O 1
ATOM 3268 N N . ARG A 1 414 ? 16.625 8.531 1.896 1 98.56 414 ARG A N 1
ATOM 3269 C CA . ARG A 1 414 ? 16.641 9.984 1.762 1 98.56 414 ARG A CA 1
ATOM 3270 C C . ARG A 1 414 ? 16.906 10.656 3.105 1 98.56 414 ARG A C 1
ATOM 3272 O O . ARG A 1 414 ? 15.969 11.102 3.777 1 98.56 414 ARG A O 1
ATOM 3279 N N . CYS A 1 415 ? 18.203 10.852 3.367 1 98.44 415 CYS A N 1
ATOM 3280 C CA . CYS A 1 415 ? 18.625 11.82 4.375 1 98.44 415 CYS A CA 1
ATOM 3281 C C . CYS A 1 415 ? 18.625 13.234 3.805 1 98.44 415 CYS A C 1
ATOM 3283 O O . CYS A 1 415 ? 18.984 13.438 2.645 1 98.44 415 CYS A O 1
ATOM 3285 N N . TYR A 1 416 ? 18.172 14.328 4.59 1 98.38 416 TYR A N 1
ATOM 3286 C CA . TYR A 1 416 ? 18.094 15.695 4.09 1 98.38 416 TYR A CA 1
ATOM 3287 C C . TYR A 1 416 ? 16.938 15.836 3.094 1 98.38 416 TYR A C 1
ATOM 3289 O O . TYR A 1 416 ? 17.062 16.562 2.1 1 98.38 416 TYR A O 1
ATOM 3297 N N . VAL A 1 417 ? 15.859 15.156 3.342 1 98.81 417 VAL A N 1
ATOM 3298 C CA . VAL A 1 417 ? 14.758 15.055 2.387 1 98.81 417 VAL A CA 1
ATOM 3299 C C . VAL A 1 417 ? 13.875 16.297 2.484 1 98.81 417 VAL A C 1
ATOM 3301 O O . VAL A 1 417 ? 13.711 16.875 3.566 1 98.81 417 VAL A O 1
ATOM 3304 N N . GLY A 1 418 ? 13.336 16.812 1.354 1 98.75 418 GLY A N 1
ATOM 3305 C CA . GLY A 1 418 ? 12.211 17.719 1.303 1 98.75 418 GLY A CA 1
ATOM 3306 C C . GLY A 1 418 ? 10.898 17.031 0.968 1 98.75 418 GLY A C 1
ATOM 3307 O O . GLY A 1 418 ? 10.844 16.219 0.052 1 98.75 418 GLY A O 1
ATOM 3308 N N . CYS A 1 419 ? 9.875 17.344 1.763 1 98.81 419 CYS A N 1
ATOM 3309 C CA . CYS A 1 419 ? 8.594 16.703 1.53 1 98.81 419 CYS A CA 1
ATOM 3310 C C . CYS A 1 419 ? 7.453 17.703 1.598 1 98.81 419 CYS A C 1
ATOM 3312 O O . CYS A 1 419 ? 7.617 18.797 2.15 1 98.81 419 CYS A O 1
ATOM 3314 N N . GLY A 1 420 ? 6.32 17.328 1.025 1 98.19 420 GLY A N 1
ATOM 3315 C CA . GLY A 1 420 ? 5.105 18.125 1.103 1 98.19 420 GLY A CA 1
ATOM 3316 C C . GLY A 1 420 ? 3.852 17.344 0.76 1 98.19 420 GLY A C 1
ATOM 3317 O O . GLY A 1 420 ? 3.922 16.328 0.073 1 98.19 420 GLY A O 1
ATOM 3318 N N . LEU A 1 421 ? 2.805 17.828 1.274 1 97.88 421 LEU A N 1
ATOM 3319 C CA . LEU A 1 421 ? 1.496 17.266 0.956 1 97.88 421 LEU A CA 1
ATOM 3320 C C . LEU A 1 421 ? 0.927 17.891 -0.31 1 97.88 421 LEU A C 1
ATOM 3322 O O . LEU A 1 421 ? 0.463 19.031 -0.284 1 97.88 421 LEU A O 1
ATOM 3326 N N . LEU A 1 422 ? 0.914 17.125 -1.364 1 96.62 422 LEU A N 1
ATOM 3327 C CA . LEU A 1 422 ? 0.433 17.641 -2.643 1 96.62 422 LEU A CA 1
ATOM 3328 C C . LEU A 1 422 ? -1.075 17.859 -2.605 1 96.62 422 LEU A C 1
ATOM 3330 O O . LEU A 1 422 ? -1.571 18.875 -3.104 1 96.62 422 LEU A O 1
ATOM 3334 N N . ASP A 1 423 ? -1.742 16.875 -2.16 1 94.56 423 ASP A N 1
ATOM 3335 C CA . ASP A 1 423 ? -3.186 16.859 -1.943 1 94.56 423 ASP A CA 1
ATOM 3336 C C . ASP A 1 423 ? -3.572 15.836 -0.876 1 94.56 423 ASP A C 1
ATOM 3338 O O . ASP A 1 423 ? -2.715 15.352 -0.138 1 94.56 423 ASP A O 1
ATOM 3342 N N . SER A 1 424 ? -4.867 15.57 -0.791 1 93.5 424 SER A N 1
ATOM 3343 C CA . SER A 1 424 ? -5.344 14.758 0.324 1 93.5 424 SER A CA 1
ATOM 3344 C C . SER A 1 424 ? -4.844 13.32 0.215 1 93.5 424 SER A C 1
ATOM 3346 O O . SER A 1 424 ? -4.875 12.57 1.192 1 93.5 424 SER A O 1
ATOM 3348 N N . GLU A 1 425 ? -4.344 12.914 -0.925 1 96.12 425 GLU A N 1
ATOM 3349 C CA . GLU A 1 425 ? -4.023 11.508 -1.113 1 96.12 425 GLU A CA 1
ATOM 3350 C C . GLU A 1 425 ? -2.549 11.312 -1.451 1 96.12 425 GLU A C 1
ATOM 3352 O O . GLU A 1 425 ? -2.08 10.18 -1.577 1 96.12 425 GLU A O 1
ATOM 3357 N N . ARG A 1 426 ? -1.819 12.391 -1.649 1 97.62 426 ARG A N 1
ATOM 3358 C CA . ARG A 1 426 ? -0.474 12.227 -2.189 1 97.62 426 ARG A CA 1
ATOM 3359 C C . ARG A 1 426 ? 0.539 13.047 -1.399 1 97.62 426 ARG A C 1
ATOM 3361 O O . ARG A 1 426 ? 0.314 14.227 -1.13 1 97.62 426 ARG A O 1
ATOM 3368 N N . ILE A 1 427 ? 1.698 12.469 -1.052 1 98.69 427 ILE A N 1
ATOM 3369 C CA . ILE A 1 427 ? 2.857 13.109 -0.447 1 98.69 427 ILE A CA 1
ATOM 3370 C C . ILE A 1 427 ? 4.055 13.008 -1.389 1 98.69 427 ILE A C 1
ATOM 3372 O O . ILE A 1 427 ? 4.312 11.953 -1.965 1 98.69 427 ILE A O 1
ATOM 3376 N N . ILE A 1 428 ? 4.758 14.094 -1.578 1 98.75 428 ILE A N 1
ATOM 3377 C CA . ILE A 1 428 ? 5.938 14.086 -2.436 1 98.75 428 ILE A CA 1
ATOM 3378 C C . ILE A 1 428 ? 7.199 14.156 -1.58 1 98.75 428 ILE A C 1
ATOM 3380 O O . ILE A 1 428 ? 7.234 14.859 -0.566 1 98.75 428 ILE A O 1
ATOM 3384 N N . ALA A 1 429 ? 8.219 13.406 -1.856 1 98.81 429 ALA A N 1
ATOM 3385 C CA . ALA A 1 429 ? 9.555 13.445 -1.274 1 98.81 429 ALA A CA 1
ATOM 3386 C C . ALA A 1 429 ? 10.609 13.727 -2.342 1 98.81 429 ALA A C 1
ATOM 3388 O O . ALA A 1 429 ? 10.656 13.047 -3.369 1 98.81 429 ALA A O 1
ATOM 3389 N N . ILE A 1 430 ? 11.477 14.703 -2.133 1 98.81 430 ILE A N 1
ATOM 3390 C CA . ILE A 1 430 ? 12.406 15.109 -3.178 1 98.81 430 ILE A CA 1
ATOM 3391 C C . ILE A 1 430 ? 13.828 15.148 -2.613 1 98.81 430 ILE A C 1
ATOM 3393 O O . ILE A 1 430 ? 14.031 15.523 -1.456 1 98.81 430 ILE A O 1
ATOM 3397 N N . GLY A 1 431 ? 14.789 14.766 -3.439 1 98.81 431 GLY A N 1
ATOM 3398 C CA . GLY A 1 431 ? 16.203 14.945 -3.137 1 98.81 431 GLY A CA 1
ATOM 3399 C C . GLY A 1 431 ? 16.656 14.133 -1.941 1 98.81 431 GLY A C 1
ATOM 3400 O O . GLY A 1 431 ? 16.188 13.016 -1.728 1 98.81 431 GLY A O 1
ATOM 3401 N N . GLY A 1 432 ? 17.656 14.664 -1.271 1 98.69 432 GLY A N 1
ATOM 3402 C CA . GLY A 1 432 ? 18.234 13.961 -0.137 1 98.69 432 GLY A CA 1
ATOM 3403 C C . GLY A 1 432 ? 19.578 13.312 -0.455 1 98.69 432 GLY A C 1
ATOM 3404 O O . GLY A 1 432 ? 20.25 13.695 -1.417 1 98.69 432 GLY A O 1
ATOM 3405 N N . TYR A 1 433 ? 19.906 12.492 0.443 1 98.5 433 TYR A N 1
ATOM 3406 C CA . TYR A 1 433 ? 21.172 11.781 0.385 1 98.5 433 TYR A CA 1
ATOM 3407 C C . TYR A 1 433 ? 21 10.312 0.75 1 98.5 433 TYR A C 1
ATOM 3409 O O . TYR A 1 433 ? 20.359 9.984 1.758 1 98.5 433 TYR A O 1
ATOM 3417 N N . ASN A 1 434 ? 21.562 9.375 -0.112 1 94.31 434 ASN A N 1
ATOM 3418 C CA . ASN A 1 434 ? 21.297 7.949 0.069 1 94.31 434 ASN A CA 1
ATOM 3419 C C . ASN A 1 434 ? 22.516 7.207 0.592 1 94.31 434 ASN A C 1
ATOM 3421 O O . ASN A 1 434 ? 22.719 6.031 0.281 1 94.31 434 ASN A O 1
ATOM 3425 N N . ASN A 1 435 ? 23.422 7.859 1.312 1 89.62 435 ASN A N 1
ATOM 3426 C CA . ASN A 1 435 ? 24.641 7.289 1.88 1 89.62 435 ASN A CA 1
ATOM 3427 C C . ASN A 1 435 ? 25.766 7.25 0.855 1 89.62 435 ASN A C 1
ATOM 3429 O O . ASN A 1 435 ? 26.922 7.039 1.213 1 89.62 435 ASN A O 1
ATOM 3433 N N . HIS A 1 436 ? 25.406 7.375 -0.435 1 91.12 436 HIS A N 1
ATOM 3434 C CA . HIS A 1 436 ? 26.422 7.332 -1.488 1 91.12 436 HIS A CA 1
ATOM 3435 C C . HIS A 1 436 ? 26.359 8.578 -2.367 1 91.12 436 HIS A C 1
ATOM 3437 O O . HIS A 1 436 ? 27.391 9.18 -2.682 1 91.12 436 HIS A O 1
ATOM 3443 N N . ASP A 1 437 ? 25.141 8.922 -2.74 1 94.06 437 ASP A N 1
ATOM 3444 C CA . ASP A 1 437 ? 24.953 10.031 -3.676 1 94.06 437 ASP A CA 1
ATOM 3445 C C . ASP A 1 437 ? 23.922 11.023 -3.158 1 94.06 437 ASP A C 1
ATOM 3447 O O . ASP A 1 437 ? 22.953 10.633 -2.494 1 94.06 437 ASP A O 1
ATOM 3451 N N . ARG A 1 438 ? 24.234 12.344 -3.531 1 98.06 438 ARG A N 1
ATOM 3452 C CA . ARG A 1 438 ? 23.141 13.297 -3.453 1 98.06 438 ARG A CA 1
ATOM 3453 C C . ARG A 1 438 ? 22.109 13.047 -4.551 1 98.06 438 ARG A C 1
ATOM 3455 O O . ARG A 1 438 ? 22.469 12.672 -5.668 1 98.06 438 ARG A O 1
ATOM 3462 N N . LEU A 1 439 ? 20.891 13.281 -4.266 1 98.44 439 LEU A N 1
ATOM 3463 C CA . LEU A 1 439 ? 19.859 12.781 -5.16 1 98.44 439 LEU A CA 1
ATOM 3464 C C . LEU A 1 439 ? 19.188 13.922 -5.922 1 98.44 439 LEU A C 1
ATOM 3466 O O . LEU A 1 439 ? 18.984 15.008 -5.371 1 98.44 439 LEU A O 1
ATOM 3470 N N . ARG A 1 440 ? 18.859 13.695 -7.137 1 98.38 440 ARG A N 1
ATOM 3471 C CA . ARG A 1 440 ? 17.938 14.539 -7.895 1 98.38 440 ARG A CA 1
ATOM 3472 C C . ARG A 1 440 ? 16.594 13.836 -8.102 1 98.38 440 ARG A C 1
ATOM 3474 O O . ARG A 1 440 ? 15.68 14.406 -8.695 1 98.38 440 ARG A O 1
ATOM 3481 N N . SER A 1 441 ? 16.5 12.586 -7.59 1 98.06 441 SER A N 1
ATOM 3482 C CA . SER A 1 441 ? 15.266 11.812 -7.742 1 98.06 441 SER A CA 1
ATOM 3483 C C . SER A 1 441 ? 14.164 12.336 -6.832 1 98.06 441 SER A C 1
ATOM 3485 O O . SER A 1 441 ? 14.438 13.07 -5.879 1 98.06 441 SER A O 1
ATOM 3487 N N . ALA A 1 442 ? 12.953 12.039 -7.195 1 98.75 442 ALA A N 1
ATOM 3488 C CA . ALA A 1 442 ? 11.75 12.367 -6.434 1 98.75 442 ALA A CA 1
ATOM 3489 C C . ALA A 1 442 ? 10.711 11.25 -6.535 1 98.75 442 ALA A C 1
ATOM 3491 O O . ALA A 1 442 ? 10.695 10.492 -7.508 1 98.75 442 ALA A O 1
ATOM 3492 N N . GLU A 1 443 ? 9.961 11.125 -5.504 1 98.44 443 GLU A N 1
ATOM 3493 C CA . GLU A 1 443 ? 8.93 10.094 -5.441 1 98.44 443 GLU A CA 1
ATOM 3494 C C . GLU A 1 443 ? 7.637 10.648 -4.84 1 98.44 443 GLU A C 1
ATOM 3496 O O . GLU A 1 443 ? 7.664 11.602 -4.066 1 98.44 443 GLU A O 1
ATOM 3501 N N . ILE A 1 444 ? 6.559 10.031 -5.211 1 98.5 444 ILE A N 1
ATOM 3502 C CA . ILE A 1 444 ? 5.254 10.383 -4.656 1 98.5 444 ILE A CA 1
ATOM 3503 C C . ILE A 1 444 ? 4.625 9.156 -4.008 1 98.5 444 ILE A C 1
ATOM 3505 O O . ILE A 1 444 ? 4.598 8.07 -4.602 1 98.5 444 ILE A O 1
ATOM 3509 N N . LEU A 1 445 ? 4.215 9.328 -2.812 1 98.56 445 LEU A N 1
ATOM 3510 C CA . LEU A 1 445 ? 3.416 8.32 -2.131 1 98.56 445 LEU A CA 1
ATOM 3511 C C . LEU A 1 445 ? 1.933 8.5 -2.436 1 98.56 445 LEU A C 1
ATOM 3513 O O . LEU A 1 445 ? 1.368 9.57 -2.176 1 98.56 445 LEU A O 1
ATOM 3517 N N . HIS A 1 446 ? 1.331 7.516 -3.021 1 97.88 446 HIS A N 1
ATOM 3518 C CA . HIS A 1 446 ? -0.125 7.434 -3.059 1 97.88 446 HIS A CA 1
ATOM 3519 C C . HIS A 1 446 ? -0.671 6.754 -1.81 1 97.88 446 HIS A C 1
ATOM 3521 O O . HIS A 1 446 ? -0.625 5.527 -1.695 1 97.88 446 HIS A O 1
ATOM 3527 N N . ILE A 1 447 ? -1.261 7.523 -0.922 1 97.5 447 ILE A N 1
ATOM 3528 C CA . ILE A 1 447 ? -1.576 7.098 0.438 1 97.5 447 ILE A CA 1
ATOM 3529 C C . ILE A 1 447 ? -2.594 5.957 0.399 1 97.5 447 ILE A C 1
ATOM 3531 O O . ILE A 1 447 ? -2.406 4.926 1.048 1 97.5 447 ILE A O 1
ATOM 3535 N N . PRO A 1 448 ? -3.674 6.004 -0.384 1 93.94 448 PRO A N 1
ATOM 3536 C CA . PRO A 1 448 ? -4.703 4.965 -0.336 1 93.94 448 PRO A CA 1
ATOM 3537 C C . PRO A 1 448 ? -4.18 3.596 -0.767 1 93.94 448 PRO A C 1
ATOM 3539 O O . PRO A 1 448 ? -4.598 2.57 -0.225 1 93.94 448 PRO A O 1
ATOM 3542 N N . THR A 1 449 ? -3.248 3.541 -1.664 1 94.62 449 THR A N 1
ATOM 3543 C CA . THR A 1 449 ? -2.748 2.264 -2.158 1 94.62 449 THR A CA 1
ATOM 3544 C C . THR A 1 449 ? -1.449 1.881 -1.452 1 94.62 449 THR A C 1
ATOM 3546 O O . THR A 1 449 ? -0.904 0.801 -1.688 1 94.62 449 THR A O 1
ATOM 3549 N N . ASN A 1 450 ? -0.906 2.736 -0.581 1 96.81 450 ASN A N 1
ATOM 3550 C CA . ASN A 1 450 ? 0.346 2.504 0.131 1 96.81 450 ASN A CA 1
ATOM 3551 C C . ASN A 1 450 ? 1.494 2.217 -0.832 1 96.81 450 ASN A C 1
ATOM 3553 O O . ASN A 1 450 ? 2.184 1.205 -0.698 1 96.81 450 ASN A O 1
ATOM 3557 N N . GLN A 1 451 ? 1.663 3.199 -1.799 1 96.12 451 GLN A N 1
ATOM 3558 C CA . GLN A 1 451 ? 2.602 2.939 -2.885 1 96.12 451 GLN A CA 1
ATOM 3559 C C . GLN A 1 451 ? 3.404 4.191 -3.23 1 96.12 451 GLN A C 1
ATOM 3561 O O . GLN A 1 451 ? 2.832 5.227 -3.57 1 96.12 451 GLN A O 1
ATOM 3566 N N . TRP A 1 452 ? 4.734 4.086 -3.066 1 97.75 452 TRP A N 1
ATOM 3567 C CA . TRP A 1 452 ? 5.609 5.117 -3.609 1 97.75 452 TRP A CA 1
ATOM 3568 C C . TRP A 1 452 ? 5.863 4.891 -5.094 1 97.75 452 TRP A C 1
ATOM 3570 O O . TRP A 1 452 ? 6.055 3.754 -5.531 1 97.75 452 TRP A O 1
ATOM 3580 N N . HIS A 1 453 ? 5.93 5.984 -5.863 1 95.69 453 HIS A N 1
ATOM 3581 C CA . HIS A 1 453 ? 6.266 5.961 -7.285 1 95.69 453 HIS A CA 1
ATOM 3582 C C . HIS A 1 453 ? 7.371 6.961 -7.605 1 95.69 453 HIS A C 1
ATOM 3584 O O . HIS A 1 453 ? 7.34 8.102 -7.137 1 95.69 453 HIS A O 1
ATOM 3590 N N . ARG A 1 454 ? 8.281 6.441 -8.422 1 96.12 454 ARG A N 1
ATOM 3591 C CA . ARG A 1 454 ? 9.297 7.379 -8.898 1 96.12 454 ARG A CA 1
ATOM 3592 C C . ARG A 1 454 ? 8.711 8.328 -9.938 1 96.12 454 ARG A C 1
ATOM 3594 O O . ARG A 1 454 ? 7.902 7.922 -10.773 1 96.12 454 ARG A O 1
ATOM 3601 N N . ILE A 1 455 ? 9.094 9.578 -9.859 1 97.88 455 ILE A N 1
ATOM 3602 C CA . ILE A 1 455 ? 8.695 10.57 -10.852 1 97.88 455 ILE A CA 1
ATOM 3603 C C . ILE A 1 455 ? 9.93 11.141 -11.539 1 97.88 455 ILE A C 1
ATOM 3605 O O . ILE A 1 455 ? 11.055 10.742 -11.242 1 97.88 455 ILE A O 1
ATOM 3609 N N . ALA A 1 456 ? 9.695 12.039 -12.453 1 97.94 456 ALA A N 1
ATOM 3610 C CA . ALA A 1 456 ? 10.797 12.648 -13.188 1 97.94 456 ALA A CA 1
ATOM 3611 C C . ALA A 1 456 ? 11.836 13.234 -12.227 1 97.94 456 ALA A C 1
ATOM 3613 O O . ALA A 1 456 ? 11.484 13.797 -11.188 1 97.94 456 ALA A O 1
ATOM 3614 N N . GLU A 1 457 ? 13.047 13.141 -12.586 1 98.19 457 GLU A N 1
ATOM 3615 C CA . GLU A 1 457 ? 14.133 13.656 -11.766 1 98.19 457 GLU A CA 1
ATOM 3616 C C . GLU A 1 457 ? 14.234 15.18 -11.891 1 98.19 457 GLU A C 1
ATOM 3618 O O . GLU A 1 457 ? 13.945 15.742 -12.945 1 98.19 457 GLU A O 1
ATOM 3623 N N . MET A 1 458 ? 14.609 15.797 -10.836 1 98.5 458 MET A N 1
ATOM 3624 C CA . MET A 1 458 ? 14.883 17.234 -10.852 1 98.5 458 MET A CA 1
ATOM 3625 C C . MET A 1 458 ? 16.078 17.547 -11.742 1 98.5 458 MET A C 1
ATOM 3627 O O . MET A 1 458 ? 16.812 16.641 -12.133 1 98.5 458 MET A O 1
ATOM 3631 N N . SER A 1 459 ? 16.25 18.797 -12.016 1 97.75 459 SER A N 1
ATOM 3632 C CA . SER A 1 459 ? 17.312 19.234 -12.914 1 97.75 459 SER A CA 1
ATOM 3633 C C . SER A 1 459 ? 18.688 19.094 -12.258 1 97.75 459 SER A C 1
ATOM 3635 O O . SER A 1 459 ? 19.688 18.906 -12.945 1 97.75 459 SER A O 1
ATOM 3637 N N . VAL A 1 460 ? 18.719 19.219 -10.969 1 97.88 460 VAL A N 1
ATOM 3638 C CA . VAL A 1 460 ? 19.969 19.109 -10.234 1 97.88 460 VAL A CA 1
ATOM 3639 C C . VAL A 1 460 ? 19.75 18.297 -8.961 1 97.88 460 VAL A C 1
ATOM 3641 O O . VAL A 1 460 ? 18.609 18.109 -8.523 1 97.88 460 VAL A O 1
ATOM 3644 N N . ARG A 1 461 ? 20.859 17.828 -8.422 1 98.56 461 ARG A N 1
ATOM 3645 C CA . ARG A 1 461 ? 20.812 17.141 -7.133 1 98.56 461 ARG A CA 1
ATOM 3646 C C . ARG A 1 461 ? 20.547 18.125 -6.004 1 98.56 461 ARG A C 1
ATOM 3648 O O . ARG A 1 461 ? 21.125 19.219 -5.973 1 98.56 461 ARG A O 1
ATOM 3655 N N . ARG A 1 462 ? 19.625 17.812 -5.129 1 98.69 462 ARG A N 1
ATOM 3656 C CA . ARG A 1 462 ? 19.281 18.719 -4.047 1 98.69 462 ARG A CA 1
ATOM 3657 C C . ARG A 1 462 ? 19.203 17.984 -2.713 1 98.69 462 ARG A C 1
ATOM 3659 O O . ARG A 1 462 ? 18.109 17.594 -2.268 1 98.69 462 ARG A O 1
ATOM 3666 N N . SER A 1 463 ? 20.328 17.875 -2.105 1 98.44 463 SER A N 1
ATOM 3667 C CA . SER A 1 463 ? 20.312 17.531 -0.687 1 98.44 463 SER A CA 1
ATOM 3668 C C . SER A 1 463 ? 20.172 18.781 0.179 1 98.44 463 SER A C 1
ATOM 3670 O O . SER A 1 463 ? 20.688 19.844 -0.162 1 98.44 463 SER A O 1
ATOM 3672 N N . ASP A 1 464 ? 19.391 18.719 1.299 1 97.62 464 ASP A N 1
ATOM 3673 C CA . ASP A 1 464 ? 19.234 19.844 2.213 1 97.62 464 ASP A CA 1
ATOM 3674 C C . ASP A 1 464 ? 18.484 21 1.551 1 97.62 464 ASP A C 1
ATOM 3676 O O . ASP A 1 464 ? 18.75 22.172 1.817 1 97.62 464 ASP A O 1
ATOM 3680 N N . GLY A 1 465 ? 17.734 20.625 0.575 1 98.25 465 GLY A N 1
ATOM 3681 C CA . GLY A 1 465 ? 16.75 21.578 0.055 1 98.25 465 GLY A CA 1
ATOM 3682 C C . GLY A 1 465 ? 15.445 21.562 0.827 1 98.25 465 GLY A C 1
ATOM 3683 O O . GLY A 1 465 ? 15.297 20.812 1.798 1 98.25 465 GLY A O 1
ATOM 3684 N N . HIS A 1 466 ? 14.531 22.422 0.399 1 98.75 466 HIS A N 1
ATOM 3685 C CA . HIS A 1 466 ? 13.211 22.453 1.008 1 98.75 466 HIS A CA 1
ATOM 3686 C C . HIS A 1 466 ? 12.117 22.266 -0.039 1 98.75 466 HIS A C 1
ATOM 3688 O O . HIS A 1 466 ? 12.344 22.484 -1.229 1 98.75 466 HIS A O 1
ATOM 3694 N N . CYS A 1 467 ? 11.047 21.719 0.402 1 98.62 467 CYS A N 1
ATOM 3695 C CA . CYS A 1 467 ? 9.891 21.531 -0.466 1 98.62 467 CYS A CA 1
ATOM 3696 C C . CYS A 1 467 ? 8.664 22.25 0.08 1 98.62 467 CYS A C 1
ATOM 3698 O O . CYS A 1 467 ? 8.32 22.094 1.254 1 98.62 467 CYS A O 1
ATOM 3700 N N . VAL A 1 468 ? 8.023 23.047 -0.737 1 97.44 468 VAL A N 1
ATOM 3701 C CA . VAL A 1 468 ? 6.762 23.688 -0.364 1 97.44 468 VAL A CA 1
ATOM 3702 C C . VAL A 1 468 ? 5.703 23.406 -1.429 1 97.44 468 VAL A C 1
ATOM 3704 O O . VAL A 1 468 ? 6.031 23.203 -2.6 1 97.44 468 VAL A O 1
ATOM 3707 N N . ILE A 1 469 ? 4.531 23.312 -0.983 1 96.62 469 ILE A N 1
ATOM 3708 C CA . ILE A 1 469 ? 3.402 23.078 -1.878 1 96.62 469 ILE A CA 1
ATOM 3709 C C . ILE A 1 469 ? 2.568 24.359 -1.996 1 96.62 469 ILE A C 1
ATOM 3711 O O . ILE A 1 469 ? 2.119 24.906 -0.989 1 96.62 469 ILE A O 1
ATOM 3715 N N . MET A 1 470 ? 2.457 24.812 -3.186 1 92.62 470 MET A N 1
ATOM 3716 C CA . MET A 1 470 ? 1.578 25.938 -3.475 1 92.62 470 MET A CA 1
ATOM 3717 C C . MET A 1 470 ? 0.553 25.562 -4.543 1 92.62 470 MET A C 1
ATOM 3719 O O . MET A 1 470 ? 0.917 25.266 -5.684 1 92.62 470 MET A O 1
ATOM 3723 N N . LYS A 1 471 ? -0.763 25.547 -4.18 1 87.69 471 LYS A N 1
ATOM 3724 C CA . LYS A 1 471 ? -1.848 25.172 -5.078 1 87.69 471 LYS A CA 1
ATOM 3725 C C . LYS A 1 471 ? -1.575 23.812 -5.73 1 87.69 471 LYS A C 1
ATOM 3727 O O . LYS A 1 471 ? -1.596 23.703 -6.957 1 87.69 471 LYS A O 1
ATOM 3732 N N . ASN A 1 472 ? -1.163 22.844 -4.996 1 90.25 472 ASN A N 1
ATOM 3733 C CA . ASN A 1 472 ? -0.952 21.438 -5.359 1 90.25 472 ASN A CA 1
ATOM 3734 C C . ASN A 1 472 ? 0.263 21.281 -6.27 1 90.25 472 ASN A C 1
ATOM 3736 O O . ASN A 1 472 ? 0.375 20.281 -6.988 1 90.25 472 ASN A O 1
ATOM 3740 N N . VAL A 1 473 ? 1.057 22.359 -6.254 1 94.44 473 VAL A N 1
ATOM 3741 C CA . VAL A 1 473 ? 2.305 22.297 -7.008 1 94.44 473 VAL A CA 1
ATOM 3742 C C . VAL A 1 473 ? 3.488 22.266 -6.043 1 94.44 473 VAL A C 1
ATOM 3744 O O . VAL A 1 473 ? 3.562 23.078 -5.117 1 94.44 473 VAL A O 1
ATOM 3747 N N . ALA A 1 474 ? 4.379 21.359 -6.289 1 97.62 474 ALA A N 1
ATOM 3748 C CA . ALA A 1 474 ? 5.551 21.234 -5.426 1 97.62 474 ALA A CA 1
ATOM 3749 C C . ALA A 1 474 ? 6.703 22.094 -5.945 1 97.62 474 ALA A C 1
ATOM 3751 O O . ALA A 1 474 ? 7.027 22.047 -7.133 1 97.62 474 ALA A O 1
ATOM 3752 N N . TYR A 1 475 ? 7.289 22.828 -5.094 1 97.06 475 TYR A N 1
ATOM 3753 C CA . TYR A 1 475 ? 8.469 23.625 -5.395 1 97.06 475 TYR A CA 1
ATOM 3754 C C . TYR A 1 475 ? 9.688 23.109 -4.633 1 97.06 475 TYR A C 1
ATOM 3756 O O . TYR A 1 475 ? 9.641 22.969 -3.408 1 97.06 475 TYR A O 1
ATOM 3764 N N . ALA A 1 476 ? 10.703 22.812 -5.344 1 98.56 476 ALA A N 1
ATOM 3765 C CA . ALA A 1 476 ? 11.992 22.453 -4.758 1 98.56 476 ALA A CA 1
ATOM 3766 C C . ALA A 1 476 ? 12.906 23.656 -4.648 1 98.56 476 ALA A C 1
ATOM 3768 O O . ALA A 1 476 ? 13.195 24.328 -5.648 1 98.56 476 ALA A O 1
ATOM 3769 N N . ILE A 1 477 ? 13.398 23.891 -3.471 1 98.38 477 ILE A N 1
ATOM 3770 C CA . ILE A 1 477 ? 14.07 25.172 -3.197 1 98.38 477 ILE A CA 1
ATOM 3771 C C . ILE A 1 477 ? 15.492 24.906 -2.693 1 98.38 477 ILE A C 1
ATOM 3773 O O . ILE A 1 477 ? 15.68 24.234 -1.669 1 98.38 477 ILE A O 1
ATOM 3777 N N . GLY A 1 478 ? 16.453 25.484 -3.375 1 98.75 478 GLY A N 1
ATOM 3778 C CA . GLY A 1 478 ? 17.844 25.422 -2.924 1 98.75 478 GLY A CA 1
ATOM 3779 C C . GLY A 1 478 ? 18.375 24 -2.85 1 98.75 478 GLY A C 1
ATOM 3780 O O . GLY A 1 478 ? 18.047 23.172 -3.697 1 98.75 478 GLY A O 1
ATOM 3781 N N . GLY A 1 479 ? 19.312 23.797 -1.91 1 98.75 479 GLY A N 1
ATOM 3782 C CA . GLY A 1 479 ? 19.906 22.484 -1.724 1 98.75 479 GLY A CA 1
ATOM 3783 C C . GLY A 1 479 ? 21.391 22.438 -2.045 1 98.75 479 GLY A C 1
ATOM 3784 O O . GLY A 1 479 ? 22 23.484 -2.264 1 98.75 479 GLY A O 1
ATOM 3785 N N . PHE A 1 480 ? 21.875 21.266 -1.947 1 98.69 480 PHE A N 1
ATOM 3786 C CA . PHE A 1 480 ? 23.312 21.016 -2.113 1 98.69 480 PHE A CA 1
ATOM 3787 C C . PHE A 1 480 ? 23.531 19.781 -2.994 1 98.69 480 PHE A C 1
ATOM 3789 O O . PHE A 1 480 ? 22.891 18.75 -2.799 1 98.69 480 PHE A O 1
ATOM 3796 N N . ASP A 1 481 ? 24.406 19.875 -3.93 1 97.94 481 ASP A N 1
ATOM 3797 C CA . ASP A 1 481 ? 24.578 18.766 -4.871 1 97.94 481 ASP A CA 1
ATOM 3798 C C . ASP A 1 481 ? 25.859 17.984 -4.566 1 97.94 481 ASP A C 1
ATOM 3800 O O . ASP A 1 481 ? 26.25 17.109 -5.332 1 97.94 481 ASP A O 1
ATOM 3804 N N . GLY A 1 482 ? 26.516 18.297 -3.479 1 96.31 482 GLY A N 1
ATOM 3805 C CA . GLY A 1 482 ? 27.781 17.656 -3.139 1 96.31 482 GLY A CA 1
ATOM 3806 C C . GLY A 1 482 ? 28.984 18.547 -3.391 1 96.31 482 GLY A C 1
ATOM 3807 O O . GLY A 1 482 ? 30.047 18.344 -2.797 1 96.31 482 GLY A O 1
ATOM 3808 N N . MET A 1 483 ? 28.75 19.531 -4.238 1 96.62 483 MET A N 1
ATOM 3809 C CA . MET A 1 483 ? 29.828 20.453 -4.586 1 96.62 483 MET A CA 1
ATOM 3810 C C . MET A 1 483 ? 29.375 21.906 -4.367 1 96.62 483 MET A C 1
ATOM 3812 O O . MET A 1 483 ? 30.156 22.719 -3.877 1 96.62 483 MET A O 1
ATOM 3816 N N . ASN A 1 484 ? 28.156 22.141 -4.805 1 96.88 484 ASN A N 1
ATOM 3817 C CA . ASN A 1 484 ? 27.656 23.516 -4.746 1 96.88 484 ASN A CA 1
ATOM 3818 C C . ASN A 1 484 ? 26.297 23.578 -4.078 1 96.88 484 ASN A C 1
ATOM 3820 O O . ASN A 1 484 ? 25.469 22.688 -4.25 1 96.88 484 ASN A O 1
ATOM 3824 N N . CYS A 1 485 ? 26.109 24.766 -3.359 1 98.44 485 CYS A N 1
ATOM 3825 C CA . CYS A 1 485 ? 24.75 25.141 -2.939 1 98.44 485 CYS A CA 1
ATOM 3826 C C . CYS A 1 485 ? 23.984 25.797 -4.078 1 98.44 485 CYS A C 1
ATOM 3828 O O . CYS A 1 485 ? 24.594 26.406 -4.965 1 98.44 485 CYS A O 1
ATOM 3830 N N . HIS A 1 486 ? 22.688 25.719 -4.012 1 98.44 486 HIS A N 1
ATOM 3831 C CA . HIS A 1 486 ? 21.891 26.203 -5.137 1 98.44 486 HIS A CA 1
ATOM 3832 C C . HIS A 1 486 ? 21.094 27.453 -4.746 1 98.44 486 HIS A C 1
ATOM 3834 O O . HIS A 1 486 ? 20.594 27.547 -3.627 1 98.44 486 HIS A O 1
ATOM 3840 N N . ALA A 1 487 ? 20.922 28.359 -5.723 1 98.19 487 ALA A N 1
ATOM 3841 C CA . ALA A 1 487 ? 19.984 29.469 -5.598 1 98.19 487 ALA A CA 1
ATOM 3842 C C . ALA A 1 487 ? 18.734 29.219 -6.422 1 98.19 487 ALA A C 1
ATOM 3844 O O . ALA A 1 487 ? 17.766 29.984 -6.328 1 98.19 487 ALA A O 1
ATOM 3845 N N . SER A 1 488 ? 18.719 28.156 -7.094 1 97.56 488 SER A N 1
ATOM 3846 C CA . SER A 1 488 ? 17.641 27.891 -8.047 1 97.56 488 SER A CA 1
ATOM 3847 C C . SER A 1 488 ? 16.438 27.25 -7.355 1 97.56 488 SER A C 1
ATOM 3849 O O . SER A 1 488 ? 16.562 26.688 -6.266 1 97.56 488 SER A O 1
ATOM 3851 N N . ILE A 1 489 ? 15.32 27.438 -7.992 1 97.06 489 ILE A N 1
ATOM 3852 C CA . ILE A 1 489 ? 14.047 26.828 -7.629 1 97.06 489 ILE A CA 1
ATOM 3853 C C . ILE A 1 489 ? 13.445 26.141 -8.844 1 97.06 489 ILE A C 1
ATOM 3855 O O . ILE A 1 489 ? 13.547 26.625 -9.969 1 97.06 489 ILE A O 1
ATOM 3859 N N . GLU A 1 490 ? 12.891 25.016 -8.641 1 97.62 490 GLU A N 1
ATOM 3860 C CA . GLU A 1 490 ? 12.148 24.359 -9.703 1 97.62 490 GLU A CA 1
ATOM 3861 C C . GLU A 1 490 ? 10.812 23.812 -9.188 1 97.62 490 GLU A C 1
ATOM 3863 O O . GLU A 1 490 ? 10.648 23.609 -7.988 1 97.62 490 GLU A O 1
ATOM 3868 N N . TYR A 1 491 ? 9.867 23.734 -10.023 1 96.69 491 TYR A N 1
ATOM 3869 C CA . TYR A 1 491 ? 8.555 23.234 -9.648 1 96.69 491 TYR A CA 1
ATOM 3870 C C . TYR A 1 491 ? 8.164 22.047 -10.516 1 96.69 491 TYR A C 1
ATOM 3872 O O . TYR A 1 491 ? 8.594 21.938 -11.664 1 96.69 491 TYR A O 1
ATOM 3880 N N . TYR A 1 492 ? 7.363 21.219 -9.891 1 97.75 492 TYR A N 1
ATOM 3881 C CA . TYR A 1 492 ? 6.965 19.969 -10.531 1 97.75 492 TYR A CA 1
ATOM 3882 C C . TYR A 1 492 ? 5.578 20.109 -11.156 1 97.75 492 TYR A C 1
ATOM 3884 O O . TYR A 1 492 ? 4.641 20.578 -10.508 1 97.75 492 TYR A O 1
ATOM 3892 N N . GLU A 1 493 ? 5.48 19.594 -12.453 1 92.81 493 GLU A N 1
ATOM 3893 C CA . GLU A 1 493 ? 4.203 19.484 -13.148 1 92.81 493 GLU A CA 1
ATOM 3894 C C . GLU A 1 493 ? 3.768 18.031 -13.297 1 92.81 493 GLU A C 1
ATOM 3896 O O . GLU A 1 493 ? 4.23 17.328 -14.195 1 92.81 493 GLU A O 1
ATOM 3901 N N . PRO A 1 494 ? 2.764 17.625 -12.453 1 89.75 494 PRO A N 1
ATOM 3902 C CA . PRO A 1 494 ? 2.391 16.219 -12.438 1 89.75 494 PRO A CA 1
ATOM 3903 C C . PRO A 1 494 ? 1.815 15.742 -13.773 1 89.75 494 PRO A C 1
ATOM 3905 O O . PRO A 1 494 ? 1.976 14.578 -14.141 1 89.75 494 PRO A O 1
ATOM 3908 N N . GLN A 1 495 ? 1.12 16.578 -14.469 1 87.06 495 GLN A N 1
ATOM 3909 C CA . GLN A 1 495 ? 0.487 16.188 -15.727 1 87.06 495 GLN A CA 1
ATOM 3910 C C . GLN A 1 495 ? 1.528 15.773 -16.766 1 87.06 495 GLN A C 1
ATOM 3912 O O . GLN A 1 495 ? 1.331 14.797 -17.484 1 87.06 495 GLN A O 1
ATOM 3917 N N . ARG A 1 496 ? 2.641 16.391 -16.812 1 90.81 496 ARG A N 1
ATOM 3918 C CA . ARG A 1 496 ? 3.691 16.109 -17.781 1 90.81 496 ARG A CA 1
ATOM 3919 C C . ARG A 1 496 ? 4.82 15.305 -17.141 1 90.81 496 ARG A C 1
ATOM 3921 O O . ARG A 1 496 ? 5.746 14.867 -17.812 1 90.81 496 ARG A O 1
ATOM 3928 N N . ASP A 1 497 ? 4.703 15.133 -15.836 1 94.94 497 ASP A N 1
ATOM 3929 C CA . ASP A 1 497 ? 5.773 14.477 -15.086 1 94.94 497 ASP A CA 1
ATOM 3930 C C . ASP A 1 497 ? 7.133 15.094 -15.414 1 94.94 497 ASP A C 1
ATOM 3932 O O . ASP A 1 497 ? 8.055 14.398 -15.836 1 94.94 497 ASP A O 1
ATOM 3936 N N . ARG A 1 498 ? 7.215 16.359 -15.117 1 96.94 498 ARG A N 1
ATOM 3937 C CA . ARG A 1 498 ? 8.43 17.109 -15.422 1 96.94 498 ARG A CA 1
ATOM 3938 C C . ARG A 1 498 ? 8.648 18.219 -14.414 1 96.94 498 ARG A C 1
ATOM 3940 O O . ARG A 1 498 ? 7.691 18.781 -13.867 1 96.94 498 ARG A O 1
ATOM 3947 N N . TRP A 1 499 ? 9.945 18.578 -14.227 1 98.06 499 TRP A N 1
ATOM 3948 C CA . TRP A 1 499 ? 10.328 19.719 -13.398 1 98.06 499 TRP A CA 1
ATOM 3949 C C . TRP A 1 499 ? 10.711 20.922 -14.266 1 98.06 499 TRP A C 1
ATOM 3951 O O . TRP A 1 499 ? 11.375 20.766 -15.289 1 98.06 499 TRP A O 1
ATOM 3961 N N . PHE A 1 500 ? 10.312 22.047 -13.852 1 96.38 500 PHE A N 1
ATOM 3962 C CA . PHE A 1 500 ? 10.633 23.297 -14.547 1 96.38 500 PHE A CA 1
ATOM 3963 C C . PHE A 1 500 ? 11.414 24.234 -13.641 1 96.38 500 PHE A C 1
ATOM 3965 O O . PHE A 1 500 ? 11.055 24.422 -12.477 1 96.38 500 PHE A O 1
ATOM 3972 N N . ILE A 1 501 ? 12.406 24.812 -14.188 1 95.31 501 ILE A N 1
ATOM 3973 C CA . ILE A 1 501 ? 13.219 25.75 -13.43 1 95.31 501 ILE A CA 1
ATOM 3974 C C . ILE A 1 501 ? 12.531 27.125 -13.391 1 95.31 501 ILE A C 1
ATOM 3976 O O . ILE A 1 501 ? 12.086 27.625 -14.422 1 95.31 501 ILE A O 1
ATOM 3980 N N . VAL A 1 502 ? 12.43 27.656 -12.188 1 92.38 502 VAL A N 1
ATOM 3981 C CA . VAL A 1 502 ? 11.914 29.016 -12.055 1 92.38 502 VAL A CA 1
ATOM 3982 C C . VAL A 1 502 ? 12.945 30.016 -12.562 1 92.38 502 VAL A C 1
ATOM 3984 O O . VAL A 1 502 ? 14.133 29.906 -12.258 1 92.38 502 VAL A O 1
ATOM 3987 N N . SER A 1 503 ? 12.547 30.891 -13.352 1 87.06 503 SER A N 1
ATOM 3988 C CA . SER A 1 503 ? 13.438 31.797 -14.07 1 87.06 503 SER A CA 1
ATOM 3989 C C . SER A 1 503 ? 14.266 32.656 -13.109 1 87.06 503 SER A C 1
ATOM 3991 O O . SER A 1 503 ? 15.438 32.906 -13.367 1 87.06 503 SER A O 1
ATOM 3993 N N . ASN A 1 504 ? 13.727 33.094 -12.047 1 90 504 ASN A N 1
ATOM 3994 C CA . ASN A 1 504 ? 14.461 33.969 -11.133 1 90 504 ASN A CA 1
ATOM 3995 C C . ASN A 1 504 ? 15.023 33.188 -9.945 1 90 504 ASN A C 1
ATOM 3997 O O . ASN A 1 504 ? 14.266 32.656 -9.133 1 90 504 ASN A O 1
ATOM 4001 N N . ASN A 1 505 ? 16.312 33.312 -9.852 1 94.38 505 ASN A N 1
ATOM 4002 C CA . ASN A 1 505 ? 16.984 32.688 -8.727 1 94.38 505 ASN A CA 1
ATOM 4003 C C . ASN A 1 505 ? 16.812 33.5 -7.445 1 94.38 505 ASN A C 1
ATOM 4005 O O . ASN A 1 505 ? 16.547 34.688 -7.496 1 94.38 505 ASN A O 1
ATOM 4009 N N . MET A 1 506 ? 16.938 32.812 -6.355 1 96.5 506 MET A N 1
ATOM 4010 C CA . MET A 1 506 ? 17.062 33.5 -5.086 1 96.5 506 MET A CA 1
ATOM 4011 C C . MET A 1 506 ? 18.281 34.406 -5.082 1 96.5 506 MET A C 1
ATOM 4013 O O . MET A 1 506 ? 19.203 34.25 -5.891 1 96.5 506 MET A O 1
ATOM 4017 N N . SER A 1 507 ? 18.328 35.312 -4.145 1 95.5 507 SER A N 1
ATOM 4018 C CA . SER A 1 507 ? 19.438 36.25 -4.062 1 95.5 507 SER A CA 1
ATOM 4019 C C . SER A 1 507 ? 20.703 35.562 -3.596 1 95.5 507 SER A C 1
ATOM 4021 O O . SER A 1 507 ? 21.812 36.031 -3.855 1 95.5 507 SER A O 1
ATOM 4023 N N . SER A 1 508 ? 20.578 34.469 -2.857 1 96.88 508 SER A N 1
ATOM 4024 C CA . SER A 1 508 ? 21.719 33.719 -2.35 1 96.88 508 SER A CA 1
ATOM 4025 C C . SER A 1 508 ? 21.516 32.219 -2.58 1 96.88 508 SER A C 1
ATOM 4027 O O . SER A 1 508 ? 20.391 31.734 -2.66 1 96.88 508 SER A O 1
ATOM 4029 N N . ARG A 1 509 ? 22.688 31.562 -2.721 1 98.31 509 ARG A N 1
ATOM 4030 C CA . ARG A 1 509 ? 22.641 30.094 -2.656 1 98.31 509 ARG A CA 1
ATOM 4031 C C . ARG A 1 509 ? 22.312 29.625 -1.244 1 98.31 509 ARG A C 1
ATOM 4033 O O . ARG A 1 509 ? 22.797 30.203 -0.266 1 98.31 509 ARG A O 1
ATOM 4040 N N . ARG A 1 510 ? 21.547 28.625 -1.159 1 98.75 510 ARG A N 1
ATOM 4041 C CA . ARG A 1 510 ? 21.109 28.234 0.177 1 98.75 510 ARG A CA 1
ATOM 4042 C C . ARG A 1 510 ? 21 26.719 0.287 1 98.75 510 ARG A C 1
ATOM 4044 O O . ARG A 1 510 ? 20.219 26.094 -0.438 1 98.75 510 ARG A O 1
ATOM 4051 N N . SER A 1 511 ? 21.734 26.094 1.118 1 98.69 511 SER A N 1
ATOM 4052 C CA . SER A 1 511 ? 21.547 24.734 1.614 1 98.69 511 SER A CA 1
ATOM 4053 C C . SER A 1 511 ? 21.062 24.75 3.059 1 98.69 511 SER A C 1
ATOM 4055 O O . SER A 1 511 ? 21.422 25.625 3.84 1 98.69 511 SER A O 1
ATOM 4057 N N . GLY A 1 512 ? 20.203 23.75 3.451 1 98.69 512 GLY A N 1
ATOM 4058 C CA . GLY A 1 512 ? 19.562 23.828 4.758 1 98.69 512 GLY A CA 1
ATOM 4059 C C . GLY A 1 512 ? 18.625 25 4.895 1 98.69 512 GLY A C 1
ATOM 4060 O O . GLY A 1 512 ? 18.547 25.641 5.949 1 98.69 512 GLY A O 1
ATOM 4061 N N . VAL A 1 513 ? 17.969 25.359 3.84 1 98.56 513 VAL A N 1
ATOM 4062 C CA . VAL A 1 513 ? 17.094 26.531 3.711 1 98.56 513 VAL A CA 1
ATOM 4063 C C . VAL A 1 513 ? 15.719 26.203 4.273 1 98.56 513 VAL A C 1
ATOM 4065 O O . VAL A 1 513 ? 15.305 25.047 4.305 1 98.56 513 VAL A O 1
ATOM 4068 N N . GLY A 1 514 ? 15.055 27.25 4.766 1 98.5 514 GLY A N 1
ATOM 4069 C CA . GLY A 1 514 ? 13.648 27.172 5.129 1 98.5 514 GLY A CA 1
ATOM 4070 C C . GLY A 1 514 ? 12.75 27.969 4.203 1 98.5 514 GLY A C 1
ATOM 4071 O O . GLY A 1 514 ? 13.109 29.062 3.768 1 98.5 514 GLY A O 1
ATOM 4072 N N . ALA A 1 515 ? 11.633 27.344 3.895 1 98.25 515 ALA A N 1
ATOM 4073 C CA . ALA A 1 515 ? 10.656 28.016 3.039 1 98.25 515 ALA A CA 1
ATOM 4074 C C . ALA A 1 515 ? 9.234 27.75 3.514 1 98.25 515 ALA A C 1
ATOM 4076 O O . ALA A 1 515 ? 8.961 26.703 4.121 1 98.25 515 ALA A O 1
ATOM 4077 N N . ALA A 1 516 ? 8.359 28.688 3.281 1 97.25 516 ALA A N 1
ATOM 4078 C CA . ALA A 1 516 ? 6.945 28.578 3.633 1 97.25 516 ALA A CA 1
ATOM 4079 C C . ALA A 1 516 ? 6.078 29.422 2.707 1 97.25 516 ALA A C 1
ATOM 4081 O O . ALA A 1 516 ? 6.574 30.344 2.043 1 97.25 516 ALA A O 1
ATOM 4082 N N . ILE A 1 517 ? 4.844 29.047 2.631 1 93.81 517 ILE A N 1
ATOM 4083 C CA . ILE A 1 517 ? 3.869 29.844 1.899 1 93.81 517 ILE A CA 1
ATOM 4084 C C . ILE A 1 517 ? 3.025 30.656 2.881 1 93.81 517 ILE A C 1
ATOM 4086 O O . ILE A 1 517 ? 2.406 30.094 3.787 1 93.81 517 ILE A O 1
ATOM 4090 N N . LEU A 1 518 ? 3.055 31.859 2.771 1 87.19 518 LEU A N 1
ATOM 4091 C CA . LEU A 1 518 ? 2.258 32.75 3.604 1 87.19 518 LEU A CA 1
ATOM 4092 C C . LEU A 1 518 ? 1.543 33.781 2.748 1 87.19 518 LEU A C 1
ATOM 4094 O O . LEU A 1 518 ? 2.18 34.5 1.973 1 87.19 518 LEU A O 1
ATOM 4098 N N . GLU A 1 519 ? 0.289 33.906 2.875 1 81 519 GLU A N 1
ATOM 4099 C CA . GLU A 1 519 ? -0.527 34.875 2.133 1 81 519 GLU A CA 1
ATOM 4100 C C . GLU A 1 519 ? -0.295 34.75 0.63 1 81 519 GLU A C 1
ATOM 4102 O O . GLU A 1 519 ? -0.113 35.75 -0.061 1 81 519 GLU A O 1
ATOM 4107 N N . GLY A 1 520 ? -0.009 33.594 0.176 1 83.5 520 GLY A N 1
ATOM 4108 C CA . GLY A 1 520 ? 0.082 33.281 -1.242 1 83.5 520 GLY A CA 1
ATOM 4109 C C . GLY A 1 520 ? 1.465 33.531 -1.817 1 83.5 520 GLY A C 1
ATOM 4110 O O . GLY A 1 520 ? 1.684 33.344 -3.018 1 83.5 520 GLY A O 1
ATOM 4111 N N . VAL A 1 521 ? 2.342 33.938 -1.013 1 90.38 521 VAL A N 1
ATOM 4112 C CA . VAL A 1 521 ? 3.686 34.188 -1.522 1 90.38 521 VAL A CA 1
ATOM 4113 C C . VAL A 1 521 ? 4.648 33.156 -0.972 1 90.38 521 VAL A C 1
ATOM 4115 O O . VAL A 1 521 ? 4.41 32.562 0.092 1 90.38 521 VAL A O 1
ATOM 4118 N N . LEU A 1 522 ? 5.695 32.969 -1.733 1 94.5 522 LEU A N 1
ATOM 4119 C CA . LEU A 1 522 ? 6.758 32.062 -1.312 1 94.5 522 LEU A CA 1
ATOM 4120 C C . LEU A 1 522 ? 7.789 32.812 -0.459 1 94.5 522 LEU A C 1
ATOM 4122 O O . LEU A 1 522 ? 8.469 33.719 -0.941 1 94.5 522 LEU A O 1
ATOM 4126 N N . PHE A 1 523 ? 7.852 32.5 0.83 1 96.38 523 PHE A N 1
ATOM 4127 C CA . PHE A 1 523 ? 8.766 33.062 1.813 1 96.38 523 PHE A CA 1
ATOM 4128 C C . PHE A 1 523 ? 9.977 32.156 2.002 1 96.38 523 PHE A C 1
ATOM 4130 O O . PHE A 1 523 ? 9.836 30.938 2.178 1 96.38 523 PHE A O 1
ATOM 4137 N N . ILE A 1 524 ? 11.203 32.688 1.896 1 97.75 524 ILE A N 1
ATOM 4138 C CA . ILE A 1 524 ? 12.445 31.938 2.064 1 97.75 524 ILE A CA 1
ATOM 4139 C C . ILE A 1 524 ? 13.312 32.594 3.131 1 97.75 524 ILE A C 1
ATOM 4141 O O . ILE A 1 524 ? 13.383 33.844 3.201 1 97.75 524 ILE A O 1
ATOM 4145 N N . CYS A 1 525 ? 14.031 31.812 3.945 1 98.06 525 CYS A N 1
ATOM 4146 C CA . CYS A 1 525 ? 14.945 32.406 4.91 1 98.06 525 CYS A CA 1
ATOM 4147 C C . CYS A 1 525 ? 16.062 31.422 5.281 1 98.06 525 CYS A C 1
ATOM 4149 O O . CYS A 1 525 ? 15.906 30.203 5.102 1 98.06 525 CYS A O 1
ATOM 4151 N N . GLY A 1 526 ? 17.172 31.938 5.73 1 98.69 526 GLY A N 1
ATOM 4152 C CA . GLY A 1 526 ? 18.266 31.156 6.289 1 98.69 526 GLY A CA 1
ATOM 4153 C C . GLY A 1 526 ? 18.969 30.297 5.262 1 98.69 526 GLY A C 1
ATOM 4154 O O . GLY A 1 526 ? 18.953 30.594 4.066 1 98.69 526 GLY A O 1
ATOM 4155 N N . GLY A 1 527 ? 19.719 29.344 5.77 1 98.75 527 GLY A N 1
ATOM 4156 C CA . GLY A 1 527 ? 20.5 28.453 4.918 1 98.75 527 GLY A CA 1
ATOM 4157 C C . GLY A 1 527 ? 21.984 28.703 4.992 1 98.75 527 GLY A C 1
ATOM 4158 O O . GLY A 1 527 ? 22.453 29.531 5.789 1 98.75 527 GLY A O 1
ATOM 4159 N N . PHE A 1 528 ? 22.641 27.906 4.293 1 98.62 528 PHE A N 1
ATOM 4160 C CA . PHE A 1 528 ? 24.094 27.969 4.141 1 98.62 528 PHE A CA 1
ATOM 4161 C C . PHE A 1 528 ? 24.469 28.281 2.695 1 98.62 528 PHE A C 1
ATOM 4163 O O . PHE A 1 528 ? 24.016 27.594 1.774 1 98.62 528 PHE A O 1
ATOM 4170 N N . ASP A 1 529 ? 25.281 29.219 2.486 1 98 529 ASP A N 1
ATOM 4171 C CA . ASP A 1 529 ? 25.562 29.641 1.12 1 98 529 ASP A CA 1
ATOM 4172 C C . ASP A 1 529 ? 26.875 29.047 0.619 1 98 529 ASP A C 1
ATOM 4174 O O . ASP A 1 529 ? 27.359 29.406 -0.454 1 98 529 ASP A O 1
ATOM 4178 N N . GLY A 1 530 ? 27.422 28.188 1.369 1 96.31 530 GLY A N 1
ATOM 4179 C CA . GLY A 1 530 ? 28.719 27.609 1.049 1 96.31 530 GLY A CA 1
ATOM 4180 C C . GLY A 1 530 ? 29.844 28.172 1.894 1 96.31 530 GLY A C 1
ATOM 4181 O O . GLY A 1 530 ? 30.891 27.531 2.051 1 96.31 530 GLY A O 1
ATOM 4182 N N . THR A 1 531 ? 29.625 29.312 2.434 1 95.88 531 THR A N 1
ATOM 4183 C CA . THR A 1 531 ? 30.656 29.984 3.232 1 95.88 531 THR A CA 1
ATOM 4184 C C . THR A 1 531 ? 30.125 30.328 4.621 1 95.88 531 THR A C 1
ATOM 4186 O O . THR A 1 531 ? 30.812 30.094 5.625 1 95.88 531 THR A O 1
ATOM 4189 N N . SER A 1 532 ? 28.922 30.844 4.633 1 96.06 532 SER A N 1
ATOM 4190 C CA . SER A 1 532 ? 28.359 31.281 5.902 1 96.06 532 SER A CA 1
ATOM 4191 C C . SER A 1 532 ? 26.891 30.875 6.035 1 96.06 532 SER A C 1
ATOM 4193 O O . SER A 1 532 ? 26.219 30.656 5.031 1 96.06 532 SER A O 1
ATOM 4195 N N . ARG A 1 533 ? 26.531 30.75 7.297 1 98.06 533 ARG A N 1
ATOM 4196 C CA . ARG A 1 533 ? 25.094 30.609 7.57 1 98.06 533 ARG A CA 1
ATOM 4197 C C . ARG A 1 533 ? 24.375 31.938 7.445 1 98.06 533 ARG A C 1
ATOM 4199 O O . ARG A 1 533 ? 24.891 32.969 7.859 1 98.06 533 ARG A O 1
ATOM 4206 N N . LEU A 1 534 ? 23.203 31.906 6.941 1 98.31 534 LEU A N 1
ATOM 4207 C CA . LEU A 1 534 ? 22.5 33.125 6.59 1 98.31 534 LEU A CA 1
ATOM 4208 C C . LEU A 1 534 ? 21.375 33.406 7.582 1 98.31 534 LEU A C 1
ATOM 4210 O O . LEU A 1 534 ? 20.797 32.5 8.148 1 98.31 534 LEU A O 1
ATOM 4214 N N . GLN A 1 535 ? 21.078 34.688 7.781 1 98.06 535 GLN A N 1
ATOM 4215 C CA . GLN A 1 535 ? 19.891 35.125 8.516 1 98.06 535 GLN A CA 1
ATOM 4216 C C . GLN A 1 535 ? 18.922 35.844 7.602 1 98.06 535 GLN A C 1
ATOM 4218 O O . GLN A 1 535 ? 17.828 36.219 8.023 1 98.06 535 GLN A O 1
ATOM 4223 N N . THR A 1 536 ? 19.312 36.031 6.371 1 98.06 536 THR A N 1
ATOM 4224 C CA . THR A 1 536 ? 18.531 36.844 5.438 1 98.06 536 THR A CA 1
ATOM 4225 C C . THR A 1 536 ? 17.25 36.125 5.047 1 98.06 536 THR A C 1
ATOM 4227 O O . THR A 1 536 ? 17.188 34.906 5.059 1 98.06 536 THR A O 1
ATOM 4230 N N . CYS A 1 537 ? 16.219 36.938 4.711 1 97.88 537 CYS A N 1
ATOM 4231 C CA . CYS A 1 537 ? 14.906 36.469 4.281 1 97.88 537 CYS A CA 1
ATOM 4232 C C . CYS A 1 537 ? 14.445 37.188 3.037 1 97.88 537 CYS A C 1
ATOM 4234 O O . CYS A 1 537 ? 14.781 38.375 2.844 1 97.88 537 CYS A O 1
ATOM 4236 N N . GLU A 1 538 ? 13.758 36.562 2.207 1 96.69 538 GLU A N 1
ATOM 4237 C CA . GLU A 1 538 ? 13.195 37.156 1.005 1 96.69 538 GLU A CA 1
ATOM 4238 C C . GLU A 1 538 ? 11.906 36.438 0.584 1 96.69 538 GLU A C 1
ATOM 4240 O O . GLU A 1 538 ? 11.609 35.344 1.073 1 96.69 538 GLU A O 1
ATOM 4245 N N . PHE A 1 539 ? 11.117 37.094 -0.156 1 95.19 539 PHE A N 1
ATOM 4246 C CA . PHE A 1 539 ? 9.906 36.469 -0.69 1 95.19 539 PHE A CA 1
ATOM 4247 C C . PHE A 1 539 ? 9.734 36.812 -2.166 1 95.19 539 PHE A C 1
ATOM 4249 O O . PHE A 1 539 ? 10.344 37.75 -2.668 1 95.19 539 PHE A O 1
ATOM 4256 N N . ILE A 1 540 ? 9 35.938 -2.832 1 91.75 540 ILE A N 1
ATOM 4257 C CA . ILE A 1 540 ? 8.664 36.188 -4.23 1 91.75 540 ILE A CA 1
ATOM 4258 C C . ILE A 1 540 ? 7.16 36 -4.438 1 91.75 540 ILE A C 1
ATOM 4260 O O . ILE A 1 540 ? 6.574 35.062 -3.904 1 91.75 540 ILE A O 1
ATOM 4264 N N . ASP A 1 541 ? 6.582 37 -4.992 1 82.31 541 ASP A N 1
ATOM 4265 C CA . ASP A 1 541 ? 5.234 36.812 -5.523 1 82.31 541 ASP A CA 1
ATOM 4266 C C . ASP A 1 541 ? 5.27 36.219 -6.918 1 82.31 541 ASP A C 1
ATOM 4268 O O . ASP A 1 541 ? 5.758 36.844 -7.863 1 82.31 541 ASP A O 1
ATOM 4272 N N . THR A 1 542 ? 4.793 35.031 -7.055 1 73.81 542 THR A N 1
ATOM 4273 C CA . THR A 1 542 ? 4.922 34.281 -8.297 1 73.81 542 THR A CA 1
ATOM 4274 C C . THR A 1 542 ? 4.262 35 -9.453 1 73.81 542 THR A C 1
ATOM 4276 O O . THR A 1 542 ? 4.602 34.781 -10.617 1 73.81 542 THR A O 1
ATOM 4279 N N . ARG A 1 543 ? 3.303 35.906 -9.141 1 74.88 543 ARG A N 1
ATOM 4280 C CA . ARG A 1 543 ? 2.648 36.688 -10.18 1 74.88 543 ARG A CA 1
ATOM 4281 C C . ARG A 1 543 ? 3.576 37.781 -10.711 1 74.88 543 ARG A C 1
ATOM 4283 O O . ARG A 1 543 ? 3.619 38.031 -11.914 1 74.88 543 ARG A O 1
ATOM 4290 N N . GLU A 1 544 ? 4.32 38.344 -9.844 1 79.44 544 GLU A N 1
ATOM 4291 C CA . GLU A 1 544 ? 5.246 39.406 -10.195 1 79.44 544 GLU A CA 1
ATOM 4292 C C . GLU A 1 544 ? 6.578 38.844 -10.695 1 79.44 544 GLU A C 1
ATOM 4294 O O . GLU A 1 544 ? 7.195 39.438 -11.602 1 79.44 544 GLU A O 1
ATOM 4299 N N . GLY A 1 545 ? 7.035 37.844 -10.109 1 78.69 545 GLY A N 1
ATOM 4300 C CA . GLY A 1 545 ? 8.258 37.156 -10.5 1 78.69 545 GLY A CA 1
ATOM 4301 C C . GLY A 1 545 ? 9.516 37.844 -9.984 1 78.69 545 GLY A C 1
ATOM 4302 O O . GLY A 1 545 ? 10.586 37.719 -10.57 1 78.69 545 GLY A O 1
ATOM 4303 N N . LYS A 1 546 ? 9.398 38.719 -9.023 1 87.62 546 LYS A N 1
ATOM 4304 C CA . LYS A 1 546 ? 10.555 39.406 -8.477 1 87.62 546 LYS A CA 1
ATOM 4305 C C . LYS A 1 546 ? 10.727 39.094 -6.988 1 87.62 546 LYS A C 1
ATOM 4307 O O . LYS A 1 546 ? 9.742 39 -6.25 1 87.62 546 LYS A O 1
ATOM 4312 N N . TRP A 1 547 ? 12.008 39.031 -6.586 1 92.81 547 TRP A N 1
ATOM 4313 C CA . TRP A 1 547 ? 12.312 38.781 -5.184 1 92.81 547 TRP A CA 1
ATOM 4314 C C . TRP A 1 547 ? 12.391 40.062 -4.391 1 92.81 547 TRP A C 1
ATOM 4316 O O . TRP A 1 547 ? 12.914 41.062 -4.883 1 92.81 547 TRP A O 1
ATOM 4326 N N . HIS A 1 548 ? 11.898 40.031 -3.248 1 93.94 548 HIS A N 1
ATOM 4327 C CA . HIS A 1 548 ? 11.953 41.156 -2.314 1 93.94 548 HIS A CA 1
ATOM 4328 C C . HIS A 1 548 ? 12.625 40.75 -1.004 1 93.94 548 HIS A C 1
ATOM 4330 O O . HIS A 1 548 ? 12.32 39.688 -0.453 1 93.94 548 HIS A O 1
ATOM 4336 N N . ARG A 1 549 ? 13.453 41.656 -0.546 1 95.12 549 ARG A N 1
ATOM 4337 C CA . ARG A 1 549 ? 14.133 41.375 0.715 1 95.12 549 ARG A CA 1
ATOM 4338 C C . ARG A 1 549 ? 13.242 41.719 1.904 1 95.12 549 ARG A C 1
ATOM 4340 O O . ARG A 1 549 ? 12.484 42.688 1.854 1 95.12 549 ARG A O 1
ATOM 4347 N N . LEU A 1 550 ? 13.367 40.938 2.938 1 96.44 550 LEU A N 1
ATOM 4348 C CA . LEU A 1 550 ? 12.672 41.156 4.199 1 96.44 550 LEU A CA 1
ATOM 4349 C C . LEU A 1 550 ? 13.664 41.344 5.344 1 96.44 550 LEU A C 1
ATOM 4351 O O . LEU A 1 550 ? 14.867 41.125 5.168 1 96.44 550 LEU A O 1
ATOM 4355 N N . ARG A 1 551 ? 13.117 41.781 6.484 1 97.5 551 ARG A N 1
ATOM 4356 C CA . ARG A 1 551 ? 13.961 41.875 7.668 1 97.5 551 ARG A CA 1
ATOM 4357 C C . ARG A 1 551 ? 14.617 40.531 7.996 1 97.5 551 ARG A C 1
ATOM 4359 O O . ARG A 1 551 ? 13.977 39.5 7.898 1 97.5 551 ARG A O 1
ATOM 4366 N N . SER A 1 552 ? 15.898 40.594 8.367 1 98.12 552 SER A N 1
ATOM 4367 C CA . SER A 1 552 ? 16.656 39.375 8.672 1 98.12 552 SER A CA 1
ATOM 4368 C C . SER A 1 552 ? 16.25 38.781 10.023 1 98.12 552 SER A C 1
ATOM 4370 O O . SER A 1 552 ? 15.828 39.531 10.914 1 98.12 552 SER A O 1
ATOM 4372 N N . MET A 1 553 ? 16.391 37.531 10.07 1 98.19 553 MET A N 1
ATOM 4373 C CA . MET A 1 553 ? 16.234 36.875 11.359 1 98.19 553 MET A CA 1
ATOM 4374 C C . MET A 1 553 ? 17.219 37.438 12.375 1 98.19 553 MET A C 1
ATOM 4376 O O . MET A 1 553 ? 18.234 38.031 12.008 1 98.19 553 MET A O 1
ATOM 4380 N N . ASN A 1 554 ? 16.906 37.156 13.656 1 96.88 554 ASN A N 1
ATOM 4381 C CA . ASN A 1 554 ? 17.797 37.625 14.719 1 96.88 554 ASN A CA 1
ATOM 4382 C C . ASN A 1 554 ? 19.094 36.812 14.742 1 96.88 554 ASN A C 1
ATOM 4384 O O . ASN A 1 554 ? 20.109 37.281 15.266 1 96.88 554 ASN A O 1
ATOM 4388 N N . ARG A 1 555 ? 19.047 35.531 14.266 1 95.69 555 ARG A N 1
ATOM 4389 C CA . ARG A 1 555 ? 20.203 34.656 14.273 1 95.69 555 ARG A CA 1
ATOM 4390 C C . ARG A 1 555 ? 20.328 33.906 12.945 1 95.69 555 ARG A C 1
ATOM 4392 O O . ARG A 1 555 ? 19.328 33.5 12.359 1 95.69 555 ARG A O 1
ATOM 4399 N N . PRO A 1 556 ? 21.641 33.781 12.516 1 97.75 556 PRO A N 1
ATOM 4400 C CA . PRO A 1 556 ? 21.828 32.938 11.344 1 97.75 556 PRO A CA 1
ATOM 4401 C C . PRO A 1 556 ? 21.562 31.453 11.648 1 97.75 556 PRO A C 1
ATOM 4403 O O . PRO A 1 556 ? 21.875 30.984 12.742 1 97.75 556 PRO A O 1
ATOM 4406 N N . ARG A 1 557 ? 21.062 30.734 10.727 1 98.5 557 ARG A N 1
ATOM 4407 C CA . ARG A 1 557 ? 20.781 29.328 10.969 1 98.5 557 ARG A CA 1
ATOM 4408 C C . ARG A 1 557 ? 20.609 28.578 9.656 1 98.5 557 ARG A C 1
ATOM 4410 O O . ARG A 1 557 ? 20.047 29.109 8.695 1 98.5 557 ARG A O 1
ATOM 4417 N N . SER A 1 558 ? 21.062 27.422 9.617 1 98.69 558 SER A N 1
ATOM 4418 C CA . SER A 1 558 ? 20.75 26.422 8.602 1 98.69 558 SER A CA 1
ATOM 4419 C C . SER A 1 558 ? 20.156 25.172 9.234 1 98.69 558 SER A C 1
ATOM 4421 O O . SER A 1 558 ? 20.281 24.953 10.445 1 98.69 558 SER A O 1
ATOM 4423 N N . ASN A 1 559 ? 19.391 24.344 8.422 1 98.69 559 ASN A N 1
ATOM 4424 C CA . ASN A 1 559 ? 18.828 23.078 8.883 1 98.69 559 ASN A CA 1
ATOM 4425 C C . ASN A 1 559 ? 17.984 23.25 10.148 1 98.69 559 ASN A C 1
ATOM 4427 O O . ASN A 1 559 ? 18.203 22.562 11.141 1 98.69 559 ASN A O 1
ATOM 4431 N N . PHE A 1 560 ? 17.062 24.188 10.125 1 98.81 560 PHE A N 1
ATOM 4432 C CA . PHE A 1 560 ? 16.141 24.5 11.211 1 98.81 560 PHE A CA 1
ATOM 4433 C C . PHE A 1 560 ? 14.719 24.109 10.844 1 98.81 560 PHE A C 1
ATOM 4435 O O . PHE A 1 560 ? 14.445 23.734 9.703 1 98.81 560 PHE A O 1
ATOM 4442 N N . GLY A 1 561 ? 13.859 24.062 11.852 1 98.81 561 GLY A N 1
ATOM 4443 C CA . GLY A 1 561 ? 12.445 23.875 11.578 1 98.81 561 GLY A CA 1
ATOM 4444 C C . GLY A 1 561 ? 11.742 25.141 11.141 1 98.81 561 GLY A C 1
ATOM 4445 O O . GLY A 1 561 ? 12.07 26.234 11.617 1 98.81 561 GLY A O 1
ATOM 4446 N N . ILE A 1 562 ? 10.773 25.031 10.305 1 98.81 562 ILE A N 1
ATOM 4447 C CA . ILE A 1 562 ? 10 26.172 9.836 1 98.81 562 ILE A CA 1
ATOM 4448 C C . ILE A 1 562 ? 8.555 25.75 9.594 1 98.81 562 ILE A C 1
ATOM 4450 O O . ILE A 1 562 ? 8.297 24.672 9.078 1 98.81 562 ILE A O 1
ATOM 4454 N N . GLU A 1 563 ? 7.637 26.547 10.008 1 98.25 563 GLU A N 1
ATOM 4455 C CA . GLU A 1 563 ? 6.211 26.312 9.805 1 98.25 563 GLU A CA 1
ATOM 4456 C C . GLU A 1 563 ? 5.406 27.594 10 1 98.25 563 GLU A C 1
ATOM 4458 O O . GLU A 1 563 ? 5.887 28.547 10.609 1 98.25 563 GLU A O 1
ATOM 4463 N N . VAL A 1 564 ? 4.289 27.609 9.414 1 96.56 564 VAL A N 1
ATOM 4464 C CA . VAL A 1 564 ? 3.393 28.75 9.594 1 96.56 564 VAL A CA 1
ATOM 4465 C C . VAL A 1 564 ? 2.447 28.469 10.766 1 96.56 564 VAL A C 1
ATOM 4467 O O . VAL A 1 564 ? 1.815 27.422 10.828 1 96.56 564 VAL A O 1
ATOM 4470 N N . LEU A 1 565 ? 2.408 29.344 11.68 1 93.81 565 LEU A N 1
ATOM 4471 C CA . LEU A 1 565 ? 1.512 29.297 12.828 1 93.81 565 LEU A CA 1
ATOM 4472 C C . LEU A 1 565 ? 0.884 30.656 13.086 1 93.81 565 LEU A C 1
ATOM 4474 O O . LEU A 1 565 ? 1.594 31.672 13.203 1 93.81 565 LEU A O 1
ATOM 4478 N N . ASN A 1 566 ? -0.455 30.75 13.219 1 85.5 566 ASN A N 1
ATOM 4479 C CA . ASN A 1 566 ? -1.182 31.984 13.492 1 85.5 566 ASN A CA 1
ATOM 4480 C C . ASN A 1 566 ? -0.783 33.094 12.523 1 85.5 566 ASN A C 1
ATOM 4482 O O . ASN A 1 566 ? -0.472 34.219 12.945 1 85.5 566 ASN A O 1
ATOM 4486 N N . ASN A 1 567 ? -0.604 32.781 11.273 1 86.38 567 ASN A N 1
ATOM 4487 C CA . ASN A 1 567 ? -0.305 33.656 10.164 1 86.38 567 ASN A CA 1
ATOM 4488 C C . ASN A 1 567 ? 1.082 34.281 10.305 1 86.38 567 ASN A C 1
ATOM 4490 O O . ASN A 1 567 ? 1.311 35.406 9.859 1 86.38 567 ASN A O 1
ATOM 4494 N N . GLN A 1 568 ? 1.895 33.656 11.023 1 94.31 568 GLN A N 1
ATOM 4495 C CA . GLN A 1 568 ? 3.307 34 11.125 1 94.31 568 GLN A CA 1
ATOM 4496 C C . GLN A 1 568 ? 4.199 32.844 10.703 1 94.31 568 GLN A C 1
ATOM 4498 O O . GLN A 1 568 ? 3.795 31.688 10.789 1 94.31 568 GLN A O 1
ATOM 4503 N N . VAL A 1 569 ? 5.379 33.156 10.211 1 97.38 569 VAL A N 1
ATOM 4504 C CA . VAL A 1 569 ? 6.371 32.125 9.938 1 97.38 569 VAL A CA 1
ATOM 4505 C C . VAL A 1 569 ? 7.227 31.906 11.18 1 97.38 569 VAL A C 1
ATOM 4507 O O . VAL A 1 569 ? 7.918 32.812 11.648 1 97.38 569 VAL A O 1
ATOM 4510 N N . VAL A 1 570 ? 7.16 30.734 11.719 1 98.25 570 VAL A N 1
ATOM 4511 C CA . VAL A 1 570 ? 7.922 30.391 12.922 1 98.25 570 VAL A CA 1
ATOM 4512 C C . VAL A 1 570 ? 9.125 29.531 12.539 1 98.25 570 VAL A C 1
ATOM 4514 O O . VAL A 1 570 ? 8.992 28.578 11.781 1 98.25 570 VAL A O 1
ATOM 4517 N N . VAL A 1 571 ? 10.297 29.875 12.977 1 98.75 571 VAL A N 1
ATOM 4518 C CA . VAL A 1 571 ? 11.508 29.078 12.797 1 98.75 571 VAL A CA 1
ATOM 4519 C C . VAL A 1 571 ? 12.047 28.641 14.156 1 98.75 571 VAL A C 1
ATOM 4521 O O . VAL A 1 571 ? 11.969 29.406 15.133 1 98.75 571 VAL A O 1
ATOM 4524 N N . ALA A 1 572 ? 12.547 27.469 14.281 1 98.81 572 ALA A N 1
ATOM 4525 C CA . ALA A 1 572 ? 13.047 26.938 15.555 1 98.81 572 ALA A CA 1
ATOM 4526 C C . ALA A 1 572 ? 14.328 26.125 15.344 1 98.81 572 ALA A C 1
ATOM 4528 O O . ALA A 1 572 ? 14.406 25.312 14.43 1 98.81 572 ALA A O 1
ATOM 4529 N N . GLY A 1 573 ?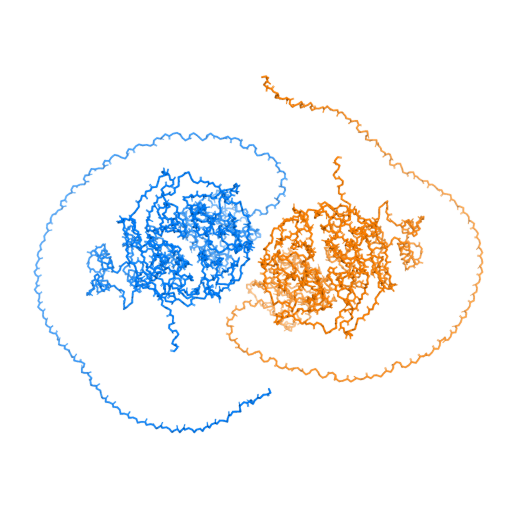 15.281 26.375 16.203 1 98.75 573 GLY A N 1
ATOM 4530 C CA . GLY A 1 573 ? 16.531 25.625 16.188 1 98.75 573 GLY A CA 1
ATOM 4531 C C . GLY A 1 573 ? 17.359 25.891 14.945 1 98.75 573 GLY A C 1
ATOM 4532 O O . GLY A 1 573 ? 17.297 26.969 14.359 1 98.75 573 GLY A O 1
ATOM 4533 N N . GLY A 1 574 ? 18.266 24.938 14.672 1 98.69 574 GLY A N 1
ATOM 4534 C CA . GLY A 1 574 ? 19.156 25.047 13.531 1 98.69 574 GLY A CA 1
ATOM 4535 C C . GLY A 1 574 ? 20.625 25.094 13.922 1 98.69 574 GLY A C 1
ATOM 4536 O O . GLY A 1 574 ? 20.953 25.016 15.102 1 98.69 574 GLY A O 1
ATOM 4537 N N . TYR A 1 575 ? 21.375 25.172 12.906 1 98.44 575 TYR A N 1
ATOM 4538 C CA . TYR A 1 575 ? 22.828 25.297 13.078 1 98.44 575 TYR A CA 1
ATOM 4539 C C . TYR A 1 575 ? 23.281 26.719 12.75 1 98.44 575 TYR A C 1
ATOM 4541 O O . TYR A 1 575 ? 23.094 27.188 11.625 1 98.44 575 TYR A O 1
ATOM 4549 N N . GLY A 1 576 ? 23.969 27.312 13.727 1 96.56 576 GLY A N 1
ATOM 4550 C CA . GLY A 1 576 ? 24.297 28.734 13.609 1 96.56 576 GLY A CA 1
ATOM 4551 C C . GLY A 1 576 ? 25.734 28.969 13.195 1 96.56 576 GLY A C 1
ATOM 4552 O O . GLY A 1 576 ? 26.234 30.078 13.32 1 96.56 576 GLY A O 1
ATOM 4553 N N . GLY A 1 577 ? 26.406 27.953 12.734 1 93.56 577 GLY A N 1
ATOM 4554 C CA . GLY A 1 577 ? 27.812 28.125 12.375 1 93.56 577 GLY A CA 1
ATOM 4555 C C . GLY A 1 577 ? 28.734 28.109 13.57 1 93.56 577 GLY A C 1
ATOM 4556 O O . GLY A 1 577 ? 28.797 27.125 14.305 1 93.56 577 GLY A O 1
ATOM 4557 N N . MET A 1 578 ? 29.266 29.297 13.812 1 90.38 578 MET A N 1
ATOM 4558 C CA . MET A 1 578 ? 30.266 29.406 14.875 1 90.38 578 MET A CA 1
ATOM 4559 C C . MET A 1 578 ? 29.641 29.125 16.234 1 90.38 578 MET A C 1
ATOM 4561 O O . MET A 1 578 ? 30.297 28.562 17.125 1 90.38 578 MET A O 1
ATOM 4565 N N . VAL A 1 579 ? 28.406 29.422 16.406 1 92.81 579 VAL A N 1
ATOM 4566 C CA . VAL A 1 579 ? 27.766 29.266 17.703 1 92.81 579 VAL A CA 1
ATOM 4567 C C . VAL A 1 579 ? 27.25 27.844 17.859 1 92.81 579 VAL A C 1
ATOM 4569 O O . VAL A 1 579 ? 26.859 27.438 18.969 1 92.81 579 VAL A O 1
ATOM 4572 N N . GLY A 1 580 ? 27.359 27.078 16.797 1 95.56 580 GLY A N 1
ATOM 4573 C CA . GLY A 1 580 ? 26.922 25.688 16.844 1 95.56 580 GLY A CA 1
ATOM 4574 C C . GLY A 1 580 ? 25.406 25.547 16.766 1 95.56 580 GLY A C 1
ATOM 4575 O O . GLY A 1 580 ? 24.734 26.359 16.125 1 95.56 580 GLY A O 1
ATOM 4576 N N . THR A 1 581 ? 24.906 24.438 17.328 1 98 581 THR A N 1
ATOM 4577 C CA . THR A 1 581 ? 23.484 24.141 17.328 1 98 581 THR A CA 1
ATOM 4578 C C . THR A 1 581 ? 22.734 25.047 18.297 1 98 581 THR A C 1
ATOM 4580 O O . THR A 1 581 ? 23.188 25.25 19.422 1 98 581 THR A O 1
ATOM 4583 N N . ILE A 1 582 ? 21.609 25.609 17.875 1 97.88 582 ILE A N 1
ATOM 4584 C CA . ILE A 1 582 ? 20.891 26.547 18.719 1 97.88 582 ILE A CA 1
ATOM 4585 C C . ILE A 1 582 ? 19.484 26.031 19.016 1 97.88 582 ILE A C 1
ATOM 4587 O O . ILE A 1 582 ? 19.016 25.094 18.344 1 97.88 582 ILE A O 1
ATOM 4591 N N . GLY A 1 583 ? 18.812 26.562 20.016 1 98.19 583 GLY A N 1
ATOM 4592 C CA . GLY A 1 583 ? 17.469 26.156 20.406 1 98.19 583 GLY A CA 1
ATOM 4593 C C . GLY A 1 583 ? 16.453 27.281 20.297 1 98.19 583 GLY A C 1
ATOM 4594 O O . GLY A 1 583 ? 15.266 27.078 20.547 1 98.19 583 GLY A O 1
ATOM 4595 N N . GLU A 1 584 ? 16.922 28.469 19.891 1 98.19 584 GLU A N 1
ATOM 4596 C CA . GLU A 1 584 ? 16.094 29.672 19.859 1 98.19 584 GLU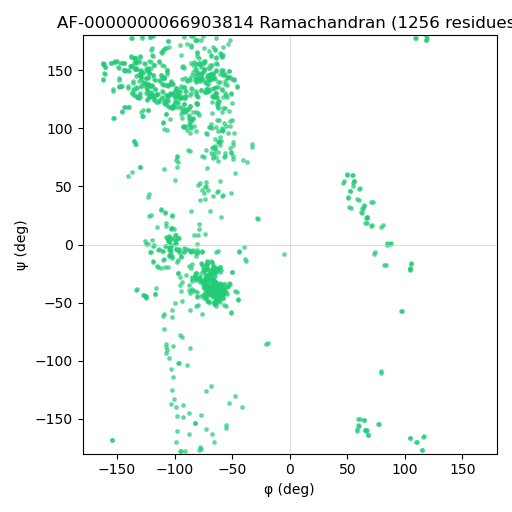 A CA 1
ATOM 4597 C C . GLU A 1 584 ? 14.984 29.562 18.812 1 98.19 584 GLU A C 1
ATOM 4599 O O . GLU A 1 584 ? 15.195 28.984 17.75 1 98.19 584 GLU A O 1
ATOM 4604 N N . THR A 1 585 ? 13.875 30.094 19.141 1 98.62 585 THR A N 1
ATOM 4605 C CA . THR A 1 585 ? 12.695 30.156 18.281 1 98.62 585 THR A CA 1
ATOM 4606 C C . THR A 1 585 ? 12.273 31.609 18.047 1 98.62 585 THR A C 1
ATOM 4608 O O . THR A 1 585 ? 12.328 32.438 18.969 1 98.62 585 THR A O 1
ATOM 4611 N N . GLU A 1 586 ? 11.938 31.969 16.859 1 98.19 586 GLU A N 1
ATOM 4612 C CA . GLU A 1 586 ? 11.438 33.312 16.547 1 98.19 586 GLU A CA 1
ATOM 4613 C C . GLU A 1 586 ? 10.367 33.25 15.453 1 98.19 586 GLU A C 1
ATOM 4615 O O . GLU A 1 586 ? 10.242 32.25 14.742 1 98.19 586 GLU A O 1
ATOM 4620 N N . ALA A 1 587 ? 9.539 34.219 15.406 1 97.81 587 ALA A N 1
ATOM 4621 C CA . ALA A 1 587 ? 8.414 34.281 14.469 1 97.81 587 ALA A CA 1
ATOM 4622 C C . ALA A 1 587 ? 8.445 35.594 13.68 1 97.81 587 ALA A C 1
ATOM 4624 O O . ALA A 1 587 ? 8.758 36.656 14.227 1 97.81 587 ALA A O 1
ATOM 4625 N N . TYR A 1 588 ? 8.164 35.469 12.438 1 96.94 588 TYR A N 1
ATOM 4626 C CA . TYR A 1 588 ? 8.109 36.656 11.555 1 96.94 588 TYR A CA 1
ATOM 4627 C C . TYR A 1 588 ? 6.672 37.125 11.375 1 96.94 588 TYR A C 1
ATOM 4629 O O . TYR A 1 588 ? 5.789 36.344 11.016 1 96.94 588 TYR A O 1
ATOM 4637 N N . ASP A 1 589 ? 6.484 38.312 11.602 1 90.88 589 ASP A N 1
ATOM 4638 C CA . ASP A 1 589 ? 5.199 38.969 11.344 1 90.88 589 ASP A CA 1
ATOM 4639 C C . ASP A 1 589 ? 5.25 39.812 10.062 1 90.88 589 ASP A C 1
ATOM 4641 O O . ASP A 1 589 ? 5.918 40.844 10.016 1 90.88 589 ASP A O 1
ATOM 4645 N N . PHE A 1 590 ? 4.504 39.531 9.109 1 87.44 590 PHE A N 1
ATOM 4646 C CA . PHE A 1 590 ? 4.527 40.156 7.809 1 87.44 590 PHE A CA 1
ATOM 4647 C C . PHE A 1 590 ? 4.02 41.594 7.91 1 87.44 590 PHE A C 1
ATOM 4649 O O . PHE A 1 590 ? 4.484 42.469 7.184 1 87.44 590 PHE A O 1
ATOM 4656 N N . ARG A 1 591 ? 3.047 41.812 8.742 1 85.56 591 ARG A N 1
ATOM 4657 C CA . ARG A 1 591 ? 2.447 43.125 8.859 1 85.56 591 ARG A CA 1
ATOM 4658 C C . ARG A 1 591 ? 3.455 44.125 9.391 1 85.56 591 ARG A C 1
ATOM 4660 O O . ARG A 1 591 ? 3.561 45.25 8.867 1 85.56 591 ARG A O 1
ATOM 4667 N N . SER A 1 592 ? 4.199 43.719 10.344 1 90.56 592 SER A N 1
ATOM 4668 C CA . SER A 1 592 ? 5.164 44.625 10.953 1 90.56 592 SER A CA 1
ATOM 4669 C C . SER A 1 592 ? 6.551 44.438 10.344 1 90.56 592 SER A C 1
ATOM 4671 O O . SER A 1 592 ? 7.469 45.219 10.648 1 90.56 592 SER A O 1
ATOM 4673 N N . ASN A 1 593 ? 6.75 43.469 9.461 1 93 593 ASN A N 1
ATOM 4674 C CA . ASN A 1 593 ? 8.055 43.125 8.898 1 93 593 ASN A CA 1
ATOM 4675 C C . ASN A 1 593 ? 9.117 43.031 9.992 1 93 593 ASN A C 1
ATOM 4677 O O . ASN A 1 593 ? 10.156 43.688 9.914 1 93 593 ASN A O 1
ATOM 4681 N N . SER A 1 594 ? 8.836 42.25 10.914 1 95.88 594 SER A N 1
ATOM 4682 C CA . SER A 1 594 ? 9.75 42.125 12.039 1 95.88 594 SER A CA 1
ATOM 4683 C C . SER A 1 594 ? 9.727 40.688 12.594 1 95.88 594 SER A C 1
ATOM 4685 O O . SER A 1 594 ? 8.766 39.969 12.375 1 95.88 594 SER A O 1
ATOM 4687 N N . TRP A 1 595 ? 10.82 40.375 13.234 1 97.62 595 TRP A N 1
ATOM 4688 C CA . TRP A 1 595 ? 10.93 39.094 13.922 1 97.62 595 TRP A CA 1
ATOM 4689 C C . TRP A 1 595 ? 10.727 39.25 15.422 1 97.62 595 TRP A C 1
ATOM 4691 O O . TRP A 1 595 ? 11.305 40.156 16.031 1 97.62 595 TRP A O 1
ATOM 4701 N N . ILE A 1 596 ? 9.859 38.406 15.969 1 95.56 596 ILE A N 1
ATOM 4702 C CA . ILE A 1 596 ? 9.609 38.406 17.406 1 95.56 596 ILE A CA 1
ATOM 4703 C C . ILE A 1 596 ? 10.203 37.125 18.016 1 95.56 596 ILE A C 1
ATOM 4705 O O . ILE A 1 596 ? 10.055 36.031 17.469 1 95.56 596 ILE A O 1
ATOM 4709 N N . GLU A 1 597 ? 10.859 37.312 19.172 1 96.56 597 GLU A N 1
ATOM 4710 C CA . GLU A 1 597 ? 11.438 36.156 19.844 1 96.56 597 GLU A CA 1
ATOM 4711 C C . GLU A 1 597 ? 10.367 35.344 20.562 1 96.56 597 GLU A C 1
ATOM 4713 O O . GLU A 1 597 ? 9.484 35.906 21.219 1 96.56 597 GLU A O 1
ATOM 4718 N N . LEU A 1 598 ? 10.398 34.062 20.375 1 97.25 598 LEU A N 1
ATOM 4719 C CA . LEU A 1 598 ? 9.555 33.125 21.094 1 97.25 598 LEU A CA 1
ATOM 4720 C C . LEU A 1 598 ? 10.375 32.312 22.094 1 97.25 598 LEU A C 1
ATOM 4722 O O . LEU A 1 598 ? 11.602 32.406 22.109 1 97.25 598 LEU A O 1
ATOM 4726 N N . PRO A 1 599 ? 9.641 31.578 22.984 1 97.31 599 PRO A N 1
ATOM 4727 C CA . PRO A 1 599 ? 10.406 30.781 23.938 1 97.31 599 PRO A CA 1
ATOM 4728 C C . PRO A 1 599 ? 11.367 29.812 23.266 1 97.31 599 PRO A C 1
ATOM 4730 O O . PRO A 1 599 ? 11.055 29.25 22.219 1 97.31 599 PRO A O 1
ATOM 4733 N N . THR A 1 600 ? 12.492 29.594 23.922 1 98 600 THR A N 1
ATOM 4734 C CA . THR A 1 600 ? 13.523 28.688 23.422 1 98 600 THR A CA 1
ATOM 4735 C C . THR A 1 600 ? 13.164 27.234 23.719 1 98 600 THR A C 1
ATOM 4737 O O . THR A 1 600 ? 12.641 26.938 24.797 1 98 600 THR A O 1
ATOM 4740 N N . MET A 1 601 ? 13.484 26.359 22.797 1 98.06 601 MET A N 1
ATOM 4741 C CA . MET A 1 601 ? 13.242 24.953 23.031 1 98.06 601 MET A CA 1
ATOM 4742 C C . MET A 1 601 ? 14.078 24.438 24.203 1 98.06 601 MET A C 1
ATOM 4744 O O . MET A 1 601 ? 15.094 25.047 24.562 1 98.06 601 MET A O 1
ATOM 4748 N N . SER A 1 602 ? 13.648 23.297 24.734 1 96.69 602 SER A N 1
ATOM 4749 C CA . SER A 1 602 ? 14.367 22.734 25.875 1 96.69 602 SER A CA 1
ATOM 4750 C C . SER A 1 602 ? 15.695 22.125 25.438 1 96.69 602 SER A C 1
ATOM 4752 O O . SER A 1 602 ? 16.641 22.047 26.234 1 96.69 602 SER A O 1
ATOM 4754 N N . LEU A 1 603 ? 15.742 21.672 24.25 1 97.31 603 LEU A N 1
ATOM 4755 C CA . LEU A 1 603 ? 16.938 21.047 23.703 1 97.31 603 LEU A CA 1
ATOM 4756 C C . LEU A 1 603 ? 17.406 21.781 22.438 1 97.31 603 LEU A C 1
ATOM 4758 O O . LEU A 1 603 ? 16.625 22.031 21.531 1 97.31 603 LEU A O 1
ATOM 4762 N N . ARG A 1 604 ? 18.703 22.156 22.484 1 98.12 604 ARG A N 1
ATOM 4763 C CA . ARG A 1 604 ? 19.312 22.672 21.266 1 98.12 604 ARG A CA 1
ATOM 4764 C C . ARG A 1 604 ? 19.422 21.594 20.188 1 98.12 604 ARG A C 1
ATOM 4766 O O . ARG A 1 604 ? 19.984 20.531 20.438 1 98.12 604 ARG A O 1
ATOM 4773 N N . ARG A 1 605 ? 18.922 21.859 19.031 1 98 605 ARG A N 1
ATOM 4774 C CA . ARG A 1 605 ? 18.984 20.844 18 1 98 605 ARG A CA 1
ATOM 4775 C C . ARG A 1 605 ? 18.797 21.453 16.609 1 98 605 ARG A C 1
ATOM 4777 O O . ARG A 1 605 ? 18.109 22.469 16.453 1 98 605 ARG A O 1
ATOM 4784 N N . SER A 1 606 ? 19.438 20.906 15.641 1 98.62 606 SER A N 1
ATOM 4785 C CA . SER A 1 606 ? 19.297 21.188 14.211 1 98.62 606 SER A CA 1
ATOM 4786 C C . SER A 1 606 ? 18.641 20.031 13.477 1 98.62 606 SER A C 1
ATOM 4788 O O . SER A 1 606 ? 18.438 18.953 14.062 1 98.62 606 SER A O 1
ATOM 4790 N N . ALA A 1 607 ? 18.234 20.25 12.258 1 98.75 607 ALA A N 1
ATOM 4791 C CA . ALA A 1 607 ? 17.719 19.203 11.398 1 98.75 607 ALA A CA 1
ATOM 4792 C C . ALA A 1 607 ? 16.453 18.578 12 1 98.75 607 ALA A C 1
ATOM 4794 O O . ALA A 1 607 ? 16.219 17.391 11.859 1 98.75 607 ALA A O 1
ATOM 4795 N N . LEU A 1 608 ? 15.703 19.391 12.805 1 98.69 608 LEU A N 1
ATOM 4796 C CA . LEU A 1 608 ? 14.391 19 13.312 1 98.69 608 LEU A CA 1
ATOM 4797 C C . LEU A 1 608 ? 13.297 19.328 12.305 1 98.69 608 LEU A C 1
ATOM 4799 O O . LEU A 1 608 ? 13.555 19.984 11.297 1 98.69 608 LEU A O 1
ATOM 4803 N N . TYR A 1 609 ? 12.109 18.875 12.562 1 98.75 609 TYR A N 1
ATOM 4804 C CA . TYR A 1 609 ? 10.969 19.188 11.703 1 98.75 609 TYR A CA 1
ATOM 4805 C C . TYR A 1 609 ? 9.836 19.812 12.5 1 98.75 609 TYR A C 1
ATOM 4807 O O . TYR A 1 609 ? 9.516 19.359 13.602 1 98.75 609 TYR A O 1
ATOM 4815 N N . LEU A 1 610 ? 9.312 20.906 12.055 1 98.69 610 LEU A N 1
ATOM 4816 C CA . LEU A 1 610 ? 8.148 21.531 12.664 1 98.69 610 LEU A CA 1
ATOM 4817 C C . LEU A 1 610 ? 6.871 21.156 11.93 1 98.69 610 LEU A C 1
ATOM 4819 O O . LEU A 1 610 ? 6.812 21.219 10.703 1 98.69 610 LEU A O 1
ATOM 4823 N N . THR A 1 611 ? 5.938 20.75 12.695 1 98.06 611 THR A N 1
ATOM 4824 C CA . THR A 1 611 ? 4.645 20.375 12.141 1 98.06 611 THR A CA 1
ATOM 4825 C C . THR A 1 611 ? 3.508 21.062 12.891 1 98.06 611 THR A C 1
ATOM 4827 O O . THR A 1 611 ? 3.445 21 14.125 1 98.06 611 THR A O 1
ATOM 4830 N N . ARG A 1 612 ? 2.613 21.672 12.164 1 97 612 ARG A N 1
ATOM 4831 C CA . ARG A 1 612 ? 1.446 22.312 12.766 1 97 612 ARG A CA 1
ATOM 4832 C C . ARG A 1 612 ? 0.308 21.312 12.945 1 97 612 ARG A C 1
ATOM 4834 O O . ARG A 1 612 ? -0.005 20.547 12.023 1 97 612 ARG A O 1
ATOM 4841 N N . VAL A 1 613 ? -0.205 21.281 14.133 1 95 613 VAL A N 1
ATOM 4842 C CA . VAL A 1 613 ? -1.35 20.438 14.438 1 95 613 VAL A CA 1
ATOM 4843 C C . VAL A 1 613 ? -2.531 21.297 14.875 1 95 613 VAL A C 1
ATOM 4845 O O . VAL A 1 613 ? -2.406 22.109 15.797 1 95 613 VAL A O 1
ATOM 4848 N N . GLU A 1 614 ? -3.68 21.156 14.25 1 88.69 614 GLU A N 1
ATOM 4849 C CA . GLU A 1 614 ? -4.875 21.938 14.539 1 88.69 614 GLU A CA 1
ATOM 4850 C C . GLU A 1 614 ? -6.035 21.047 14.953 1 88.69 614 GLU A C 1
ATOM 4852 O O . GLU A 1 614 ? -7.172 21.516 15.086 1 88.69 614 GLU A O 1
ATOM 4857 N N . ASN A 1 615 ? -5.809 19.969 15.438 1 79.44 615 ASN A N 1
ATOM 4858 C CA . ASN A 1 615 ? -6.844 19.047 15.914 1 79.44 615 ASN A CA 1
ATOM 4859 C C . ASN A 1 615 ? -7.273 19.375 17.344 1 79.44 615 ASN A C 1
ATOM 4861 O O . ASN A 1 615 ? -6.582 19.016 18.297 1 79.44 615 ASN A O 1
ATOM 4865 N N . HIS A 1 616 ? -8.477 19.922 17.547 1 78.5 616 HIS A N 1
ATOM 4866 C CA . HIS A 1 616 ? -8.945 20.422 18.828 1 78.5 616 HIS A CA 1
ATOM 4867 C C . HIS A 1 616 ? -9.188 19.281 19.812 1 78.5 616 HIS A C 1
ATOM 4869 O O . HIS A 1 616 ? -9.148 19.484 21.031 1 78.5 616 HIS A O 1
ATOM 4875 N N . GLU A 1 617 ? -9.391 18.172 19.234 1 78.75 617 GLU A N 1
ATOM 4876 C CA . GLU A 1 617 ? -9.672 17.031 20.109 1 78.75 617 GLU A CA 1
ATOM 4877 C C . GLU A 1 617 ? -8.398 16.547 20.797 1 78.75 617 GLU A C 1
ATOM 4879 O O . GLU A 1 617 ? -8.461 15.961 21.875 1 78.75 617 GLU A O 1
ATOM 4884 N N . ILE A 1 618 ? -7.324 16.906 20.234 1 86.69 618 ILE A N 1
ATOM 4885 C CA . ILE A 1 618 ? -6.113 16.266 20.734 1 86.69 618 ILE A CA 1
ATOM 4886 C C . ILE A 1 618 ? -5.176 17.328 21.312 1 86.69 618 ILE A C 1
ATOM 4888 O O . ILE A 1 618 ? -4.238 17.016 22.047 1 86.69 618 ILE A O 1
ATOM 4892 N N . ILE A 1 619 ? -5.375 18.562 21.047 1 88.56 619 ILE A N 1
ATOM 4893 C CA . ILE A 1 619 ? -4.469 19.641 21.406 1 88.56 619 ILE A CA 1
ATOM 4894 C C . ILE A 1 619 ? -4.312 19.688 22.922 1 88.56 619 ILE A C 1
ATOM 4896 O O . ILE A 1 619 ? -3.225 19.969 23.438 1 88.56 619 ILE A O 1
ATOM 4900 N N . ASP A 1 620 ? -5.395 19.391 23.609 1 86.25 620 ASP A N 1
ATOM 4901 C CA . ASP A 1 620 ? -5.324 19.422 25.062 1 86.25 620 ASP A CA 1
ATOM 4902 C C . ASP A 1 620 ? -4.262 18.453 25.578 1 86.25 620 ASP A C 1
ATOM 4904 O O . ASP A 1 620 ? -3.48 18.797 26.469 1 86.25 620 ASP A O 1
ATOM 4908 N N . ALA A 1 621 ? -4.188 17.344 24.984 1 84.75 621 ALA A N 1
ATOM 4909 C CA . ALA A 1 621 ? -3.229 16.328 25.391 1 84.75 621 ALA A CA 1
ATOM 4910 C C . ALA A 1 621 ? -1.798 16.766 25.078 1 84.75 621 ALA A C 1
ATOM 4912 O O . ALA A 1 621 ? -0.857 16.344 25.766 1 84.75 621 ALA A O 1
ATOM 4913 N N . PHE A 1 622 ? -1.62 17.609 24.109 1 87.88 622 PHE A N 1
ATOM 4914 C CA . PHE A 1 622 ? -0.296 18.047 23.688 1 87.88 622 PHE A CA 1
ATOM 4915 C C . PHE A 1 622 ? 0.218 19.172 24.578 1 87.88 622 PHE A C 1
ATOM 4917 O O . PHE A 1 622 ? 1.427 19.328 24.766 1 87.88 622 PHE A O 1
ATOM 4924 N N . VAL A 1 623 ? -0.704 19.906 25.109 1 89 623 VAL A N 1
ATOM 4925 C CA . VAL A 1 623 ? -0.257 21.094 25.812 1 89 623 VAL A CA 1
ATOM 4926 C C . VAL A 1 623 ? -0.372 20.891 27.328 1 89 623 VAL A C 1
ATOM 4928 O O . VAL A 1 623 ? 0.247 21.609 28.109 1 89 623 VAL A O 1
ATOM 4931 N N . ARG A 1 624 ? -1.138 19.984 27.719 1 85.5 624 ARG A N 1
ATOM 4932 C CA . ARG A 1 624 ? -1.286 19.641 29.141 1 85.5 624 ARG A CA 1
ATOM 4933 C C . ARG A 1 624 ? -1.13 18.141 29.359 1 85.5 624 ARG A C 1
ATOM 4935 O O . ARG A 1 624 ? -2.102 17.453 29.672 1 85.5 624 ARG A O 1
ATOM 4942 N N . PRO A 1 625 ? 0.109 17.672 29.109 1 78.31 625 PRO A N 1
ATOM 4943 C CA . PRO A 1 625 ? 0.313 16.234 29.266 1 78.31 625 PRO A CA 1
ATOM 4944 C C . PRO A 1 625 ? -0.001 15.75 30.688 1 78.31 625 PRO A C 1
ATOM 4946 O O . PRO A 1 625 ? 0.162 16.5 31.656 1 78.31 625 PRO A O 1
ATOM 4949 N N . LYS A 1 626 ? -0.81 14.594 30.75 1 67.31 626 LYS A N 1
ATOM 4950 C CA . LYS A 1 626 ? -1.193 14.023 32.031 1 67.31 626 LYS A CA 1
ATOM 4951 C C . LYS A 1 626 ? 0.035 13.633 32.875 1 67.31 626 LYS A C 1
ATOM 4953 O O . LYS A 1 626 ? 1.018 13.125 32.312 1 67.31 626 LYS A O 1
ATOM 4958 N N . CYS A 1 627 ? 0.398 14.453 33.75 1 55.16 627 CYS A N 1
ATOM 4959 C CA . CYS A 1 627 ? 1.496 14.148 34.688 1 55.16 627 CYS A CA 1
ATOM 4960 C C . CYS A 1 627 ? 1.464 12.688 35.094 1 55.16 627 CYS A C 1
ATOM 4962 O O . CYS A 1 627 ? 0.502 12.242 35.719 1 55.16 627 CYS A O 1
ATOM 4964 N N . THR A 1 628 ? 1.757 11.688 34.344 1 42.94 628 THR A N 1
ATOM 4965 C CA . THR A 1 628 ? 1.997 10.453 35.062 1 42.94 628 THR A CA 1
ATOM 4966 C C . THR A 1 628 ? 2.973 10.688 36.219 1 42.94 628 THR A C 1
ATOM 4968 O O . THR A 1 628 ? 4.082 11.18 36 1 42.94 628 THR A O 1
ATOM 4971 N N . THR A 1 629 ? 2.447 11.102 37.344 1 35.38 629 THR A N 1
ATOM 4972 C CA . THR A 1 629 ? 3.199 10.992 38.594 1 35.38 629 THR A CA 1
ATOM 4973 C C . THR A 1 629 ? 4.109 9.766 38.594 1 35.38 629 THR A C 1
ATOM 4975 O O . THR A 1 629 ? 3.629 8.633 38.5 1 35.38 629 THR A O 1
ATOM 4978 N N . THR A 1 630 ? 5.258 9.906 38.031 1 29.92 630 THR A N 1
ATOM 4979 C CA . THR A 1 630 ? 6.184 9.039 38.75 1 29.92 630 THR A CA 1
ATOM 4980 C C . THR A 1 630 ? 6.301 9.453 40.219 1 29.92 630 THR A C 1
ATOM 4982 O O . THR A 1 630 ? 6.402 10.641 40.5 1 29.92 630 THR A O 1
ATOM 4985 N N . MET B 1 1 ? 16.375 24.734 -51.469 1 18.23 1 MET B N 1
ATOM 4986 C CA . MET B 1 1 ? 15.914 23.656 -52.344 1 18.23 1 MET B CA 1
ATOM 4987 C C . MET B 1 1 ? 14.672 22.984 -51.75 1 18.23 1 MET B C 1
ATOM 4989 O O . MET B 1 1 ? 14.633 22.641 -50.594 1 18.23 1 MET B O 1
ATOM 4993 N N . SER B 1 2 ? 13.359 22.766 -52.438 1 17.58 2 SER B N 1
ATOM 4994 C CA . SER B 1 2 ? 11.984 23.219 -52.312 1 17.58 2 SER B CA 1
ATOM 4995 C C . SER B 1 2 ? 11.164 22.297 -51.438 1 17.58 2 SER B C 1
ATOM 4997 O O . SER B 1 2 ? 11.57 21.156 -51.156 1 17.58 2 SER B O 1
ATOM 4999 N N . GLU B 1 3 ? 9.859 22.641 -51.219 1 17.7 3 GLU B N 1
ATOM 5000 C CA . GLU B 1 3 ? 8.828 22.844 -50.219 1 17.7 3 GLU B CA 1
ATOM 5001 C C . GLU B 1 3 ? 8.062 21.562 -49.938 1 17.7 3 GLU B C 1
ATOM 5003 O O . GLU B 1 3 ? 7.973 21.125 -48.781 1 17.7 3 GLU B O 1
ATOM 5008 N N . ALA B 1 4 ? 6.938 21.531 -50.469 1 19.12 4 ALA B N 1
ATOM 5009 C CA . ALA B 1 4 ? 5.531 21.344 -50.125 1 19.12 4 ALA B CA 1
ATOM 5010 C C . ALA B 1 4 ? 5.078 19.922 -50.438 1 19.12 4 ALA B C 1
ATOM 5012 O O . ALA B 1 4 ? 4.688 19.609 -51.562 1 19.12 4 ALA B O 1
ATOM 5013 N N . LYS B 1 5 ? 5.828 18.922 -49.844 1 17.95 5 LYS B N 1
ATOM 5014 C CA . LYS B 1 5 ? 5.93 17.484 -49.969 1 17.95 5 LYS B CA 1
ATOM 5015 C C . LYS B 1 5 ? 4.684 16.797 -49.438 1 17.95 5 LYS B C 1
ATOM 5017 O O . LYS B 1 5 ? 4.789 15.867 -48.625 1 17.95 5 LYS B O 1
ATOM 5022 N N . SER B 1 6 ? 3.352 17.562 -49.5 1 18.44 6 SER B N 1
ATOM 5023 C CA . SER B 1 6 ? 2.131 17.359 -48.719 1 18.44 6 SER B CA 1
ATOM 5024 C C . SER B 1 6 ? 1.33 16.172 -49.25 1 18.44 6 SER B C 1
ATOM 5026 O O . SER B 1 6 ? 0.13 16.297 -49.5 1 18.44 6 SER B O 1
ATOM 5028 N N . SER B 1 7 ? 1.934 15 -49.406 1 17.33 7 SER B N 1
ATOM 5029 C CA . SER B 1 7 ? 1.467 13.961 -50.312 1 17.33 7 SER B CA 1
ATOM 5030 C C . SER B 1 7 ? 0.099 13.43 -49.906 1 17.33 7 SER B C 1
ATOM 5032 O O . SER B 1 7 ? -0.111 13.094 -48.75 1 17.33 7 SER B O 1
ATOM 5034 N N . ALA B 1 8 ? -1.005 13.891 -50.594 1 17.95 8 ALA B N 1
ATOM 5035 C CA . ALA B 1 8 ? -2.465 13.875 -50.656 1 17.95 8 ALA B CA 1
ATOM 5036 C C . ALA B 1 8 ? -3.002 12.445 -50.688 1 17.95 8 ALA B C 1
ATOM 5038 O O . ALA B 1 8 ? -2.617 11.648 -51.531 1 17.95 8 ALA B O 1
ATOM 5039 N N . VAL B 1 9 ? -3.373 11.945 -49.469 1 18.28 9 VAL B N 1
ATOM 5040 C CA . VAL B 1 9 ? -3.783 10.609 -49.031 1 18.28 9 VAL B CA 1
ATOM 5041 C C . VAL B 1 9 ? -4.957 10.133 -49.875 1 18.28 9 VAL B C 1
ATOM 5043 O O . VAL B 1 9 ? -5.984 10.812 -49.969 1 18.28 9 VAL B O 1
ATOM 5046 N N . LYS B 1 10 ? -4.812 9.25 -50.875 1 17.08 10 LYS B N 1
ATOM 5047 C CA . LYS B 1 10 ? -5.508 8.648 -52.031 1 17.08 10 LYS B CA 1
ATOM 5048 C C . LYS B 1 10 ? -6.684 7.797 -51.562 1 17.08 10 LYS B C 1
ATOM 5050 O O . LYS B 1 10 ? -6.492 6.773 -50.875 1 17.08 10 LYS B O 1
ATOM 5055 N N . VAL B 1 11 ? -7.863 8.359 -51.094 1 17.61 11 VAL B N 1
ATOM 5056 C CA . VAL B 1 11 ? -9.023 7.727 -50.469 1 17.61 11 VAL B CA 1
ATOM 5057 C C . VAL B 1 11 ? -9.719 6.824 -51.5 1 17.61 11 VAL B C 1
ATOM 5059 O O . VAL B 1 11 ? -10.633 7.262 -52.219 1 17.61 11 VAL B O 1
ATOM 5062 N N . SER B 1 12 ? -9.086 6.031 -52.344 1 15.8 12 SER B N 1
ATOM 5063 C CA . SER B 1 12 ? -9.82 5.473 -53.5 1 15.8 12 SER B CA 1
ATOM 5064 C C . SER B 1 12 ? -10.812 4.406 -53.031 1 15.8 12 SER B C 1
ATOM 5066 O O . SER B 1 12 ? -10.422 3.377 -52.5 1 15.8 12 SER B O 1
ATOM 5068 N N . ARG B 1 13 ? -11.828 4.734 -52.281 1 16.69 13 ARG B N 1
ATOM 5069 C CA . ARG B 1 13 ? -12.672 3.682 -51.719 1 16.69 13 ARG B CA 1
ATOM 5070 C C . ARG B 1 13 ? -13.336 2.871 -52.844 1 16.69 13 ARG B C 1
ATOM 5072 O O . ARG B 1 13 ? -14.164 3.396 -53.594 1 16.69 13 ARG B O 1
ATOM 5079 N N . LYS B 1 14 ? -12.664 1.832 -53.312 1 15.33 14 LYS B N 1
ATOM 5080 C CA . LYS B 1 14 ? -12.977 0.88 -54.375 1 15.33 14 LYS B CA 1
ATOM 5081 C C . LYS B 1 14 ? -14.258 0.113 -54.062 1 15.33 14 LYS B C 1
ATOM 5083 O O . LYS B 1 14 ? -14.562 -0.146 -52.906 1 15.33 14 LYS B O 1
ATOM 5088 N N . SER B 1 15 ? -15.109 -0.284 -55.031 1 16.23 15 SER B N 1
ATOM 5089 C CA . SER B 1 15 ? -16.422 -0.559 -55.594 1 16.23 15 SER B CA 1
ATOM 5090 C C . SER B 1 15 ? -16.891 -1.976 -55.281 1 16.23 15 SER B C 1
ATOM 5092 O O . SER B 1 15 ? -18.062 -2.209 -55.031 1 16.23 15 SER B O 1
ATOM 5094 N N . ARG B 1 16 ? -15.875 -3.068 -55.219 1 15.11 16 ARG B N 1
ATOM 5095 C CA . ARG B 1 16 ? -16.172 -4.238 -56.031 1 15.11 16 ARG B CA 1
ATOM 5096 C C . ARG B 1 16 ? -17.234 -5.109 -55.375 1 15.11 16 ARG B C 1
ATOM 5098 O O . ARG B 1 16 ? -17.312 -5.188 -54.156 1 15.11 16 ARG B O 1
ATOM 5105 N N . THR B 1 17 ? -18.141 -5.84 -56.062 1 16.47 17 THR B N 1
ATOM 5106 C CA . THR B 1 17 ? -19.469 -6.391 -56.344 1 16.47 17 THR B CA 1
ATOM 5107 C C . THR B 1 17 ? -19.562 -7.832 -55.844 1 16.47 17 THR B C 1
ATOM 5109 O O . THR B 1 17 ? -20.656 -8.406 -55.781 1 16.47 17 THR B O 1
ATOM 5112 N N . SER B 1 18 ? -18.469 -8.414 -55.094 1 15.65 18 SER B N 1
ATOM 5113 C CA . SER B 1 18 ? -18.391 -9.828 -55.469 1 15.65 18 SER B CA 1
ATOM 5114 C C . SER B 1 18 ? -19.625 -10.578 -55 1 15.65 18 SER B C 1
ATOM 5116 O O . SER B 1 18 ? -20.25 -10.219 -54 1 15.65 18 SER B O 1
ATOM 5118 N N . LYS B 1 19 ? -20.062 -11.641 -55.781 1 16.91 19 LYS B N 1
ATOM 5119 C CA . LYS B 1 19 ? -21.141 -12.484 -56.281 1 16.91 19 LYS B CA 1
ATOM 5120 C C . LYS B 1 19 ? -21.438 -13.633 -55.312 1 16.91 19 LYS B C 1
ATOM 5122 O O . LYS B 1 19 ? -22.188 -14.555 -55.656 1 16.91 19 LYS B O 1
ATOM 5127 N N . ASN B 1 20 ? -21.203 -13.461 -54.031 1 16.77 20 ASN B N 1
ATOM 5128 C CA . ASN B 1 20 ? -21.109 -14.75 -53.375 1 16.77 20 ASN B CA 1
ATOM 5129 C C . ASN B 1 20 ? -22.422 -15.539 -53.5 1 16.77 20 ASN B C 1
ATOM 5131 O O . ASN B 1 20 ? -23.484 -15.023 -53.156 1 16.77 20 ASN B O 1
ATOM 5135 N N . CYS B 1 21 ? -22.359 -16.547 -54.344 1 15.61 21 CYS B N 1
ATOM 5136 C CA . CYS B 1 21 ? -23.297 -17.531 -54.906 1 15.61 21 CYS B CA 1
ATOM 5137 C C . CYS B 1 21 ? -23.891 -18.406 -53.812 1 15.61 21 CYS B C 1
ATOM 5139 O O . CYS B 1 21 ? -23.172 -19.031 -53.062 1 15.61 21 CYS B O 1
ATOM 5141 N N . ARG B 1 22 ? -25.031 -18.078 -53.375 1 17.34 22 ARG B N 1
ATOM 5142 C CA . ARG B 1 22 ? -25.922 -18.641 -52.344 1 17.34 22 ARG B CA 1
ATOM 5143 C C . ARG B 1 22 ? -26.359 -20.047 -52.75 1 17.34 22 ARG B C 1
ATOM 5145 O O . ARG B 1 22 ? -27.516 -20.422 -52.562 1 17.34 22 ARG B O 1
ATOM 5152 N N . GLN B 1 23 ? -25.281 -20.891 -53.25 1 15.47 23 GLN B N 1
ATOM 5153 C CA . GLN B 1 23 ? -25.875 -22.078 -53.875 1 15.47 23 GLN B CA 1
ATOM 5154 C C . GLN B 1 23 ? -26.781 -22.812 -52.875 1 15.47 23 GLN B C 1
ATOM 5156 O O . GLN B 1 23 ? -26.516 -22.812 -51.656 1 15.47 23 GLN B O 1
ATOM 5161 N N . PRO B 1 24 ? -27.938 -23.344 -53.312 1 17.42 24 PRO B N 1
ATOM 5162 C CA . PRO B 1 24 ? -29.234 -23.844 -52.844 1 17.42 24 PRO B CA 1
ATOM 5163 C C . PRO B 1 24 ? -29.156 -25.234 -52.25 1 17.42 24 PRO B C 1
ATOM 5165 O O . PRO B 1 24 ? -30.172 -25.797 -51.844 1 17.42 24 PRO B O 1
ATOM 5168 N N . VAL B 1 25 ? -28.062 -25.531 -51.5 1 16.98 25 VAL B N 1
ATOM 5169 C CA . VAL B 1 25 ? -27.844 -26.969 -51.438 1 16.98 25 VAL B CA 1
ATOM 5170 C C . VAL B 1 25 ? -29.125 -27.672 -50.969 1 16.98 25 VAL B C 1
ATOM 5172 O O . VAL B 1 25 ? -29.672 -27.312 -49.906 1 16.98 25 VAL B O 1
ATOM 5175 N N . GLU B 1 26 ? -29.734 -28.469 -51.812 1 15.44 26 GLU B N 1
ATOM 5176 C CA . GLU B 1 26 ? -30.938 -29.281 -51.969 1 15.44 26 GLU B CA 1
ATOM 5177 C C . GLU B 1 26 ? -31 -30.391 -50.938 1 15.44 26 GLU B C 1
ATOM 5179 O O . GLU B 1 26 ? -29.984 -31.016 -50.625 1 15.44 26 GLU B O 1
ATOM 5184 N N . ALA B 1 27 ? -32 -30.422 -50.062 1 17.52 27 ALA B N 1
ATOM 5185 C CA . ALA B 1 27 ? -32.562 -31.172 -48.906 1 17.52 27 ALA B CA 1
ATOM 5186 C C . ALA B 1 27 ? -32.875 -32.625 -49.312 1 17.52 27 ALA B C 1
ATOM 5188 O O . ALA B 1 27 ? -33.375 -33.375 -48.469 1 17.52 27 ALA B O 1
ATOM 5189 N N . SER B 1 28 ? -32.25 -33.25 -50.375 1 14.91 28 SER B N 1
ATOM 5190 C CA . SER B 1 28 ? -33.062 -34.344 -50.875 1 14.91 28 SER B CA 1
ATOM 5191 C C . SER B 1 28 ? -33.156 -35.5 -49.875 1 14.91 28 SER B C 1
ATOM 5193 O O . SER B 1 28 ? -32.219 -35.75 -49.125 1 14.91 28 SER B O 1
ATOM 5195 N N . ILE B 1 29 ? -34.406 -36.094 -49.594 1 17.48 29 ILE B N 1
ATOM 5196 C CA . ILE B 1 29 ? -35.281 -36.938 -48.781 1 17.48 29 ILE B CA 1
ATOM 5197 C C . ILE B 1 29 ? -34.938 -38.406 -49 1 17.48 29 ILE B C 1
ATOM 5199 O O . ILE B 1 29 ? -35.469 -39.281 -48.312 1 17.48 29 ILE B O 1
ATOM 5203 N N . THR B 1 30 ? -33.812 -38.781 -49.719 1 14.89 30 THR B N 1
ATOM 5204 C CA . THR B 1 30 ? -34.062 -40.031 -50.406 1 14.89 30 THR B CA 1
ATOM 5205 C C . THR B 1 30 ? -34.281 -41.156 -49.438 1 14.89 30 THR B C 1
ATOM 5207 O O . THR B 1 30 ? -33.625 -41.25 -48.406 1 14.89 30 THR B O 1
ATOM 5210 N N . THR B 1 31 ? -35.25 -42.156 -49.75 1 16.33 31 THR B N 1
ATOM 5211 C CA . THR B 1 31 ? -36.156 -43.25 -49.406 1 16.33 31 THR B CA 1
ATOM 5212 C C . THR B 1 31 ? -35.438 -44.562 -49.25 1 16.33 31 THR B C 1
ATOM 5214 O O . THR B 1 31 ? -35.938 -45.5 -48.625 1 16.33 31 THR B O 1
ATOM 5217 N N . ILE B 1 32 ? -34.031 -44.688 -49.25 1 15.09 32 ILE B N 1
ATOM 5218 C CA . ILE B 1 32 ? -33.75 -45.969 -49.906 1 15.09 32 ILE B CA 1
ATOM 5219 C C . ILE B 1 32 ? -34.219 -47.125 -49.031 1 15.09 32 ILE B C 1
ATOM 5221 O O . ILE B 1 32 ? -34 -47.125 -47.812 1 15.09 32 ILE B O 1
ATOM 5225 N N . ALA B 1 33 ? -34.781 -48.25 -49.656 1 15.96 33 ALA B N 1
ATOM 5226 C CA . ALA B 1 33 ? -35.625 -49.438 -49.625 1 15.96 33 ALA B CA 1
ATOM 5227 C C . ALA B 1 33 ? -34.812 -50.625 -49.094 1 15.96 33 ALA B C 1
ATOM 5229 O O . ALA B 1 33 ? -35.375 -51.656 -48.75 1 15.96 33 ALA B O 1
ATOM 5230 N N . ALA B 1 34 ? -33.594 -50.594 -48.844 1 15.76 34 ALA B N 1
ATOM 5231 C CA . ALA B 1 34 ? -33.062 -51.875 -49.312 1 15.76 34 ALA B CA 1
ATOM 5232 C C . ALA B 1 34 ? -33.688 -53.031 -48.5 1 15.76 34 ALA B C 1
ATOM 5234 O O . ALA B 1 34 ? -34.125 -52.812 -47.375 1 15.76 34 ALA B O 1
ATOM 5235 N N . GLU B 1 35 ? -33.25 -54.281 -48.938 1 15.55 35 GLU B N 1
ATOM 5236 C CA . GLU B 1 35 ? -33.594 -55.656 -49.281 1 15.55 35 GLU B CA 1
ATOM 5237 C C . GLU B 1 35 ? -33.5 -56.562 -48.031 1 15.55 35 GLU B C 1
ATOM 5239 O O . GLU B 1 35 ? -32.812 -56.219 -47.062 1 15.55 35 GLU B O 1
ATOM 5244 N N . SER B 1 36 ? -33.938 -57.844 -48.156 1 15.23 36 SER B N 1
ATOM 5245 C CA . SER B 1 36 ? -34.719 -58.938 -47.562 1 15.23 36 SER B CA 1
ATOM 5246 C C . SER B 1 36 ? -33.812 -59.875 -46.781 1 15.23 36 SER B C 1
ATOM 5248 O O . SER B 1 36 ? -34.25 -60.469 -45.812 1 15.23 36 SER B O 1
ATOM 5250 N N . SER B 1 37 ? -32.562 -60.188 -47.094 1 14.97 37 SER B N 1
ATOM 5251 C CA . SER B 1 37 ? -32.438 -61.656 -47.219 1 14.97 37 SER B CA 1
ATOM 5252 C C . SER B 1 37 ? -32.438 -62.312 -45.844 1 14.97 37 SER B C 1
ATOM 5254 O O . SER B 1 37 ? -32.125 -61.656 -44.844 1 14.97 37 SER B O 1
ATOM 5256 N N . SER B 1 38 ? -32.344 -63.75 -45.812 1 14.92 38 SER B N 1
ATOM 5257 C CA . SER B 1 38 ? -32.969 -64.938 -45.281 1 14.92 38 SER B CA 1
ATOM 5258 C C . SER B 1 38 ? -32.188 -65.5 -44.062 1 14.92 38 SER B C 1
ATOM 5260 O O . SER B 1 38 ? -32.812 -65.875 -43.062 1 14.92 38 SER B O 1
ATOM 5262 N N . THR B 1 39 ? -30.922 -65.938 -44.156 1 15.12 39 THR B N 1
ATOM 5263 C CA . THR B 1 39 ? -30.844 -67.375 -43.938 1 15.12 39 THR B CA 1
ATOM 5264 C C . THR B 1 39 ? -30.812 -67.75 -42.438 1 15.12 39 THR B C 1
ATOM 5266 O O . THR B 1 39 ? -30.453 -66.875 -41.625 1 15.12 39 THR B O 1
ATOM 5269 N N . SER B 1 40 ? -30.203 -68.938 -42.062 1 14.69 40 SER B N 1
ATOM 5270 C CA . SER B 1 40 ? -30.594 -70.188 -41.438 1 14.69 40 SER B CA 1
ATOM 5271 C C . SER B 1 40 ? -30.156 -70.25 -39.969 1 14.69 40 SER B C 1
ATOM 5273 O O . SER B 1 40 ? -29.375 -69.438 -39.531 1 14.69 40 SER B O 1
ATOM 5275 N N . GLU B 1 41 ? -29.609 -71.438 -39.469 1 14.83 41 GLU B N 1
ATOM 5276 C CA . GLU B 1 41 ? -30.172 -72.438 -38.562 1 14.83 41 GLU B CA 1
ATOM 5277 C C . GLU B 1 41 ? -29.562 -72.375 -37.156 1 14.83 41 GLU B C 1
ATOM 5279 O O . GLU B 1 41 ? -30.281 -72.25 -36.156 1 14.83 41 GLU B O 1
ATOM 5284 N N . SER B 1 42 ? -28.453 -73.125 -36.844 1 14.79 42 SER B N 1
ATOM 5285 C CA . SER B 1 42 ? -28.672 -74.312 -36 1 14.79 42 SER B CA 1
ATOM 5286 C C . SER B 1 42 ? -28.344 -74.062 -34.531 1 14.79 42 SER B C 1
ATOM 5288 O O . SER B 1 42 ? -27.734 -73 -34.219 1 14.79 42 SER B O 1
ATOM 5290 N N . THR B 1 43 ? -27.672 -75.062 -33.75 1 14.76 43 THR B N 1
ATOM 5291 C CA . THR B 1 43 ? -28.141 -75.938 -32.688 1 14.76 43 THR B CA 1
ATOM 5292 C C . THR B 1 43 ? -27.594 -75.5 -31.328 1 14.76 43 THR B C 1
ATOM 5294 O O . THR B 1 43 ? -28.359 -75.375 -30.375 1 14.76 43 THR B O 1
ATOM 5297 N N . THR B 1 44 ? -26.406 -76.062 -30.812 1 15.36 44 THR B N 1
ATOM 5298 C CA . THR B 1 44 ? -26.547 -77.062 -29.781 1 15.36 44 THR B CA 1
ATOM 5299 C C . THR B 1 44 ? -26.375 -76.5 -28.391 1 15.36 44 THR B C 1
ATOM 5301 O O . THR B 1 44 ? -25.781 -75.438 -28.234 1 15.36 44 THR B O 1
ATOM 5304 N N . PRO B 1 45 ? -26.078 -77.312 -27.281 1 15.52 45 PRO B N 1
ATOM 5305 C CA . PRO B 1 45 ? -26.781 -77.688 -26.047 1 15.52 45 PRO B CA 1
ATOM 5306 C C . PRO B 1 45 ? -26.25 -76.938 -24.828 1 15.52 45 PRO B C 1
ATOM 5308 O O . PRO B 1 45 ? -27 -76.25 -24.156 1 15.52 45 PRO B O 1
ATOM 5311 N N . LEU B 1 46 ? -25.484 -77.688 -23.938 1 14.86 46 LEU B N 1
ATOM 5312 C CA . LEU B 1 46 ? -25.938 -78.25 -22.672 1 14.86 46 LEU B CA 1
ATOM 5313 C C . LEU B 1 46 ? -25.391 -77.438 -21.484 1 14.86 46 LEU B C 1
ATOM 5315 O O . LEU B 1 46 ? -26.156 -77 -20.609 1 14.86 46 LEU B O 1
ATOM 5319 N N . SER B 1 47 ? -24.203 -77.875 -20.766 1 14.73 47 SER B N 1
ATOM 5320 C CA . SER B 1 47 ? -24.297 -78.5 -19.469 1 14.73 47 SER B CA 1
ATOM 5321 C C . SER B 1 47 ? -24.031 -77.562 -18.328 1 14.73 47 SER B C 1
ATOM 5323 O O . SER B 1 47 ? -23.469 -76.5 -18.547 1 14.73 47 SER B O 1
ATOM 5325 N N . THR B 1 48 ? -23.875 -78 -17 1 14.42 48 THR B N 1
ATOM 5326 C CA . THR B 1 48 ? -24.438 -77.938 -15.648 1 14.42 48 THR B CA 1
ATOM 5327 C C . THR B 1 48 ? -23.531 -77.125 -14.711 1 14.42 48 THR B C 1
ATOM 5329 O O . THR B 1 48 ? -24.016 -76.375 -13.898 1 14.42 48 THR B O 1
ATOM 5332 N N . ARG B 1 49 ? -22.156 -77.562 -14.43 1 14.8 49 ARG B N 1
ATOM 5333 C CA . ARG B 1 49 ? -21.828 -78.062 -13.102 1 14.8 49 ARG B CA 1
ATOM 5334 C C . ARG B 1 49 ? -21.672 -76.938 -12.102 1 14.8 49 ARG B C 1
ATOM 5336 O O . ARG B 1 49 ? -21.359 -75.812 -12.484 1 14.8 49 ARG B O 1
ATOM 5343 N N . SER B 1 50 ? -21.438 -77.188 -10.711 1 14.96 50 SER B N 1
ATOM 5344 C CA . SER B 1 50 ? -21.844 -77.125 -9.312 1 14.96 50 SER B CA 1
ATOM 5345 C C . SER B 1 50 ? -21 -76.062 -8.57 1 14.96 50 SER B C 1
ATOM 5347 O O . SER B 1 50 ? -21.531 -75.188 -7.926 1 14.96 50 SER B O 1
ATOM 5349 N N . THR B 1 51 ? -19.734 -76.5 -8.062 1 15.47 51 THR B N 1
ATOM 5350 C CA . THR B 1 51 ? -19.469 -76.75 -6.652 1 15.47 51 THR B CA 1
ATOM 5351 C C . THR B 1 51 ? -19.031 -75.5 -5.922 1 15.47 51 THR B C 1
ATOM 5353 O O . THR B 1 51 ? -18.594 -74.5 -6.547 1 15.47 51 THR B O 1
ATOM 5356 N N . GLU B 1 52 ? -18.359 -75.625 -4.594 1 16.02 52 GLU B N 1
ATOM 5357 C CA . GLU B 1 52 ? -18.469 -75.375 -3.154 1 16.02 52 GLU B CA 1
ATOM 5358 C C . GLU B 1 52 ? -17.453 -74.375 -2.686 1 16.02 52 GLU B C 1
ATOM 5360 O O . GLU B 1 52 ? -17.469 -73.938 -1.52 1 16.02 52 GLU B O 1
ATOM 5365 N N . PHE B 1 53 ? -16.797 -73.625 -3.471 1 15.16 53 PHE B N 1
ATOM 5366 C CA . PHE B 1 53 ? -15.555 -73.188 -2.846 1 15.16 53 PHE B CA 1
ATOM 5367 C C . PHE B 1 53 ? -15.82 -72.5 -1.526 1 15.16 53 PHE B C 1
ATOM 5369 O O . PHE B 1 53 ? -16.719 -71.625 -1.441 1 15.16 53 PHE B O 1
ATOM 5376 N N . ASN B 1 54 ? -15.109 -72.875 -0.363 1 15.45 54 ASN B N 1
ATOM 5377 C CA . ASN B 1 54 ? -14.914 -72.938 1.081 1 15.45 54 ASN B CA 1
ATOM 5378 C C . ASN B 1 54 ? -14.688 -71.562 1.688 1 15.45 54 ASN B C 1
ATOM 5380 O O . ASN B 1 54 ? -14.359 -70.625 0.974 1 15.45 54 ASN B O 1
ATOM 5384 N N . ASP B 1 55 ? -14.258 -71.438 3.104 1 15.91 55 ASP B N 1
ATOM 5385 C CA . ASP B 1 55 ? -14.57 -71.062 4.473 1 15.91 55 ASP B CA 1
ATOM 5386 C C . ASP B 1 55 ? -13.75 -69.812 4.891 1 15.91 55 ASP B C 1
ATOM 5388 O O . ASP B 1 55 ? -13.977 -69.25 5.965 1 15.91 55 ASP B O 1
ATOM 5392 N N . TYR B 1 56 ? -12.648 -69.438 4.281 1 15.64 56 TYR B N 1
ATOM 5393 C CA . TYR B 1 56 ? -11.586 -69.062 5.215 1 15.64 56 TYR B CA 1
ATOM 5394 C C . TYR B 1 56 ? -12.023 -67.938 6.152 1 15.64 56 TYR B C 1
ATOM 5396 O O . TYR B 1 56 ? -12.93 -67.188 5.828 1 15.64 56 TYR B O 1
ATOM 5404 N N . GLY B 1 57 ? -11.125 -67.625 7.277 1 15.9 57 GLY B N 1
ATOM 5405 C CA . GLY B 1 57 ? -10.93 -67.375 8.703 1 15.9 57 GLY B CA 1
ATOM 5406 C C . GLY B 1 57 ? -11.25 -65.938 9.125 1 15.9 57 GLY B C 1
ATOM 5407 O O . GLY B 1 57 ? -11.383 -65.062 8.281 1 15.9 57 GLY B O 1
ATOM 5408 N N . SER B 1 58 ? -11.164 -65.625 10.531 1 16.11 58 SER B N 1
ATOM 5409 C CA . SER B 1 58 ? -11.727 -65 11.719 1 16.11 58 SER B CA 1
ATOM 5410 C C . SER B 1 58 ? -11.109 -63.625 11.953 1 16.11 58 SER B C 1
ATOM 5412 O O . SER B 1 58 ? -9.922 -63.5 12.273 1 16.11 58 SER B O 1
ATOM 5414 N N . LEU B 1 59 ? -11.281 -62.594 11.164 1 14.98 59 LEU B N 1
ATOM 5415 C CA . LEU B 1 59 ? -10.812 -61.25 11.445 1 14.98 59 LEU B CA 1
ATOM 5416 C C . LEU B 1 59 ? -11.258 -60.781 12.828 1 14.98 59 LEU B C 1
ATOM 5418 O O . LEU B 1 59 ? -12.445 -60.562 13.047 1 14.98 59 LEU B O 1
ATOM 5422 N N . ALA B 1 60 ? -10.57 -61.125 13.906 1 15.59 60 ALA B N 1
ATOM 5423 C CA . ALA B 1 60 ? -10.742 -61 15.352 1 15.59 60 ALA B CA 1
ATOM 5424 C C . ALA B 1 60 ? -11.023 -59.531 15.727 1 15.59 60 ALA B C 1
ATOM 5426 O O . ALA B 1 60 ? -10.82 -58.625 14.914 1 15.59 60 ALA B O 1
ATOM 5427 N N . ILE B 1 61 ? -10.305 -58.938 16.922 1 15.93 61 ILE B N 1
ATOM 5428 C CA . ILE B 1 61 ? -10.656 -58.688 18.312 1 15.93 61 ILE B CA 1
ATOM 5429 C C . ILE B 1 61 ? -10.859 -57.188 18.547 1 15.93 61 ILE B C 1
ATOM 5431 O O . ILE B 1 61 ? -11.883 -56.781 19.078 1 15.93 61 ILE B O 1
ATOM 5435 N N . LEU B 1 62 ? -9.75 -56.219 18.922 1 16.34 62 LEU B N 1
ATOM 5436 C CA . LEU B 1 62 ? -9.586 -55.656 20.25 1 16.34 62 LEU B CA 1
ATOM 5437 C C . LEU B 1 62 ? -10.328 -54.312 20.359 1 16.34 62 LEU B C 1
ATOM 5439 O O . LEU B 1 62 ? -10.445 -53.594 19.375 1 16.34 62 LEU B O 1
ATOM 5443 N N . SER B 1 63 ? -10.922 -53.719 21.656 1 16.47 63 SER B N 1
ATOM 5444 C CA . SER B 1 63 ? -11.992 -53.062 22.406 1 16.47 63 SER B CA 1
ATOM 5445 C C . SER B 1 63 ? -11.688 -51.594 22.609 1 16.47 63 SER B C 1
ATOM 5447 O O . SER B 1 63 ? -12.586 -50.75 22.484 1 16.47 63 SER B O 1
ATOM 5449 N N . SER B 1 64 ? -10.523 -51 23.219 1 18 64 SER B N 1
ATOM 5450 C CA . SER B 1 64 ? -10.625 -50.25 24.453 1 18 64 SER B CA 1
ATOM 5451 C C . SER B 1 64 ? -11.148 -48.844 24.203 1 18 64 SER B C 1
ATOM 5453 O O . SER B 1 64 ? -11.125 -48.375 23.062 1 18 64 SER B O 1
ATOM 5455 N N . ALA B 1 65 ? -11.273 -47.75 25.469 1 17.34 65 ALA B N 1
ATOM 5456 C CA . ALA B 1 65 ? -12.102 -46.844 26.266 1 17.34 65 ALA B CA 1
ATOM 5457 C C . ALA B 1 65 ? -11.742 -45.406 25.984 1 17.34 65 ALA B C 1
ATOM 5459 O O . ALA B 1 65 ? -10.672 -44.938 26.375 1 17.34 65 ALA B O 1
ATOM 5460 N N . LEU B 1 66 ? -11.844 -44.719 24.938 1 16.89 66 LEU B N 1
ATOM 5461 C CA . LEU B 1 66 ? -11.461 -43.375 24.609 1 16.89 66 LEU B CA 1
ATOM 5462 C C . LEU B 1 66 ? -12.266 -42.375 25.453 1 16.89 66 LEU B C 1
ATOM 5464 O O . LEU B 1 66 ? -13.477 -42.25 25.281 1 16.89 66 LEU B O 1
ATOM 5468 N N . SER B 1 67 ? -11.883 -42.062 26.781 1 17.78 67 SER B N 1
ATOM 5469 C CA . SER B 1 67 ? -12.547 -41.219 27.781 1 17.78 67 SER B CA 1
ATOM 5470 C C . SER B 1 67 ? -12.523 -39.75 27.344 1 17.78 67 SER B C 1
ATOM 5472 O O . SER B 1 67 ? -11.461 -39.188 27.078 1 17.78 67 SER B O 1
ATOM 5474 N N . LEU B 1 68 ? -13.539 -39.156 26.797 1 17.89 68 LEU B N 1
ATOM 5475 C CA . LEU B 1 68 ? -13.875 -37.844 26.266 1 17.89 68 LEU B CA 1
ATOM 5476 C C . LEU B 1 68 ? -14.055 -36.812 27.391 1 17.89 68 LEU B C 1
ATOM 5478 O O . LEU B 1 68 ? -15.062 -36.844 28.094 1 17.89 68 LEU B O 1
ATOM 5482 N N . SER B 1 69 ? -13.125 -36.562 28.344 1 18.14 69 SER B N 1
ATOM 5483 C CA . SER B 1 69 ? -13.469 -35.688 29.453 1 18.14 69 SER B CA 1
ATOM 5484 C C . SER B 1 69 ? -13.797 -34.281 28.953 1 18.14 69 SER B C 1
ATOM 5486 O O . SER B 1 69 ? -13.078 -33.719 28.125 1 18.14 69 SER B O 1
ATOM 5488 N N . SER B 1 70 ? -15.117 -33.719 29.156 1 19.25 70 SER B N 1
ATOM 5489 C CA . SER B 1 70 ? -15.961 -32.562 28.828 1 19.25 70 SER B CA 1
ATOM 5490 C C . SER B 1 70 ? -15.523 -31.328 29.594 1 19.25 70 SER B C 1
ATOM 5492 O O . SER B 1 70 ? -15.891 -31.156 30.766 1 19.25 70 SER B O 1
ATOM 5494 N N . ALA B 1 71 ? -14.266 -30.859 29.656 1 18.72 71 ALA B N 1
ATOM 5495 C CA . ALA B 1 71 ? -13.898 -29.766 30.547 1 18.72 71 ALA B CA 1
ATOM 5496 C C . ALA B 1 71 ? -14.734 -28.516 30.25 1 18.72 71 ALA B C 1
ATOM 5498 O O . ALA B 1 71 ? -15.008 -28.219 29.094 1 18.72 71 ALA B O 1
ATOM 5499 N N . SER B 1 72 ? -15.477 -27.844 31.312 1 18.91 72 SER B N 1
ATOM 5500 C CA . SER B 1 72 ? -16.469 -26.812 31.594 1 18.91 72 SER B CA 1
ATOM 5501 C C . SER B 1 72 ? -15.953 -25.422 31.25 1 18.91 72 SER B C 1
ATOM 5503 O O . SER B 1 72 ? -14.969 -24.969 31.844 1 18.91 72 SER B O 1
ATOM 5505 N N . LEU B 1 73 ? -15.914 -24.953 30.047 1 18.5 73 LEU B N 1
ATOM 5506 C CA . LEU B 1 73 ? -15.57 -23.609 29.609 1 18.5 73 LEU B CA 1
ATOM 5507 C C . LEU B 1 73 ? -16.469 -22.578 30.281 1 18.5 73 LEU B C 1
ATOM 5509 O O . LEU B 1 73 ? -17.672 -22.516 30.016 1 18.5 73 LEU B O 1
ATOM 5513 N N . ILE B 1 74 ? -16.297 -22.234 31.516 1 18.66 74 ILE B N 1
ATOM 5514 C CA . ILE B 1 74 ? -17.062 -21.234 32.281 1 18.66 74 ILE B CA 1
ATOM 5515 C C . ILE B 1 74 ? -16.875 -19.859 31.641 1 18.66 74 ILE B C 1
ATOM 5517 O O . ILE B 1 74 ? -15.773 -19.312 31.625 1 18.66 74 ILE B O 1
ATOM 5521 N N . VAL B 1 75 ? -17.594 -19.547 30.531 1 19.5 75 VAL B N 1
ATOM 5522 C CA . VAL B 1 75 ? -17.734 -18.25 29.875 1 19.5 75 VAL B CA 1
ATOM 5523 C C . VAL B 1 75 ? -18.359 -17.25 30.844 1 19.5 75 VAL B C 1
ATOM 5525 O O . VAL B 1 75 ? -19.484 -17.438 31.297 1 19.5 75 VAL B O 1
ATOM 5528 N N . GLY B 1 76 ? -17.625 -16.578 31.688 1 19.11 76 GLY B N 1
ATOM 5529 C CA . GLY B 1 76 ? -18.047 -15.539 32.625 1 19.11 76 GLY B CA 1
ATOM 5530 C C . GLY B 1 76 ? -18.891 -14.461 31.953 1 19.11 76 GLY B C 1
ATOM 5531 O O . GLY B 1 76 ? -18.844 -14.297 30.734 1 19.11 76 GLY B O 1
ATOM 5532 N N . SER B 1 77 ? -20.016 -13.82 32.594 1 20.3 77 SER B N 1
ATOM 5533 C CA . SER B 1 77 ? -21.266 -13.086 32.469 1 20.3 77 SER B CA 1
ATOM 5534 C C . SER B 1 77 ? -21.031 -11.641 32.062 1 20.3 77 SER B C 1
ATOM 5536 O O . SER B 1 77 ? -21.469 -10.711 32.75 1 20.3 77 SER B O 1
ATOM 5538 N N . ALA B 1 78 ? -20.141 -11.203 31.188 1 19.62 78 ALA B N 1
ATOM 5539 C CA . ALA B 1 78 ? -20.109 -9.766 30.969 1 19.62 78 ALA B CA 1
ATOM 5540 C C . ALA B 1 78 ? -21.469 -9.258 30.484 1 19.62 78 ALA B C 1
ATOM 5542 O O . ALA B 1 78 ? -22.062 -9.844 29.578 1 19.62 78 ALA B O 1
ATOM 5543 N N . ALA B 1 79 ? -22.281 -8.438 31.172 1 21.22 79 ALA B N 1
ATOM 5544 C CA . ALA B 1 79 ? -23.609 -7.844 31.109 1 21.22 79 ALA B CA 1
ATOM 5545 C C . ALA B 1 79 ? -23.734 -6.945 29.875 1 21.22 79 ALA B C 1
ATOM 5547 O O . ALA B 1 79 ? -23.344 -5.777 29.922 1 21.22 79 ALA B O 1
ATOM 5548 N N . LYS B 1 80 ? -23.312 -7.336 28.625 1 22.72 80 LYS B N 1
ATOM 5549 C CA . LYS B 1 80 ? -23.312 -6.539 27.406 1 22.72 80 LYS B CA 1
ATOM 5550 C C . LYS B 1 80 ? -24.734 -6.227 26.969 1 22.72 80 LYS B C 1
ATOM 5552 O O . LYS B 1 80 ? -25.531 -7.141 26.688 1 22.72 80 LYS B O 1
ATOM 5557 N N . PHE B 1 81 ? -25.359 -5.199 27.5 1 21.69 81 PHE B N 1
ATOM 5558 C CA . PHE B 1 81 ? -26.703 -4.781 27.109 1 21.69 81 PHE B CA 1
ATOM 5559 C C . PHE B 1 81 ? -26.797 -4.637 25.594 1 21.69 81 PHE B C 1
ATOM 5561 O O . PHE B 1 81 ? -26.469 -3.58 25.047 1 21.69 81 PHE B O 1
ATOM 5568 N N . THR B 1 82 ? -26.25 -5.609 24.844 1 23.27 82 THR B N 1
ATOM 5569 C CA . THR B 1 82 ? -26.344 -5.613 23.375 1 23.27 82 THR B CA 1
ATOM 5570 C C . THR B 1 82 ? -27.797 -5.809 22.938 1 23.27 82 THR B C 1
ATOM 5572 O O . THR B 1 82 ? -28.391 -6.852 23.188 1 23.27 82 THR B O 1
ATOM 5575 N N . THR B 1 83 ? -28.625 -4.754 23.031 1 24.41 83 THR B N 1
ATOM 5576 C CA . THR B 1 83 ? -29.984 -4.945 22.516 1 24.41 83 THR B CA 1
ATOM 5577 C C . THR B 1 83 ? -29.953 -5.547 21.125 1 24.41 83 THR B C 1
ATOM 5579 O O . THR B 1 83 ? -29.531 -4.887 20.172 1 24.41 83 THR B O 1
ATOM 5582 N N . GLN B 1 84 ? -29.656 -6.746 21.016 1 24.8 84 GLN B N 1
ATOM 5583 C CA . GLN B 1 84 ? -29.531 -7.664 19.891 1 24.8 84 GLN B CA 1
ATOM 5584 C C . GLN B 1 84 ? -30.891 -7.887 19.219 1 24.8 84 GLN B C 1
ATOM 5586 O O . GLN B 1 84 ? -31.812 -8.406 19.844 1 24.8 84 GLN B O 1
ATOM 5591 N N . ARG B 1 85 ? -31.312 -6.984 18.312 1 26.53 85 ARG B N 1
ATOM 5592 C CA . ARG B 1 85 ? -32.531 -7.363 17.625 1 26.53 85 ARG B CA 1
ATOM 5593 C C . ARG B 1 85 ? -32.438 -8.773 17.047 1 26.53 85 ARG B C 1
ATOM 5595 O O . ARG B 1 85 ? -31.656 -9.016 16.125 1 26.53 85 ARG B O 1
ATOM 5602 N N . HIS B 1 86 ? -32.625 -9.836 17.906 1 28.98 86 HIS B N 1
ATOM 5603 C CA . HIS B 1 86 ? -32.656 -11.258 17.609 1 28.98 86 HIS B CA 1
ATOM 5604 C C . HIS B 1 86 ? -33.75 -11.586 16.594 1 28.98 86 HIS B C 1
ATOM 5606 O O . HIS B 1 86 ? -34.875 -11.156 16.75 1 28.98 86 HIS B O 1
ATOM 5612 N N . PHE B 1 87 ? -33.406 -11.703 15.445 1 30.42 87 PHE B N 1
ATOM 5613 C CA . PHE B 1 87 ? -34.344 -12.398 14.539 1 30.42 87 PHE B CA 1
ATOM 5614 C C . PHE B 1 87 ? -34.781 -13.734 15.133 1 30.42 87 PHE B C 1
ATOM 5616 O O . PHE B 1 87 ? -33.938 -14.617 15.352 1 30.42 87 PHE B O 1
ATOM 5623 N N . ASN B 1 88 ? -35.688 -13.781 16.062 1 34.31 88 ASN B N 1
ATOM 5624 C CA . ASN B 1 88 ? -36.156 -14.898 16.891 1 34.31 88 ASN B CA 1
ATOM 5625 C C . ASN B 1 88 ? -37.031 -15.867 16.094 1 34.31 88 ASN B C 1
ATOM 5627 O O . ASN B 1 88 ? -38.125 -15.531 15.719 1 34.31 88 ASN B O 1
ATOM 5631 N N . ILE B 1 89 ? -36.375 -16.688 15.242 1 38.69 89 ILE B N 1
ATOM 5632 C CA . ILE B 1 89 ? -37.125 -17.859 14.805 1 38.69 89 ILE B CA 1
ATOM 5633 C C . ILE B 1 89 ? -37.469 -18.734 16 1 38.69 89 ILE B C 1
ATOM 5635 O O . ILE B 1 89 ? -36.594 -19.203 16.719 1 38.69 89 ILE B O 1
ATOM 5639 N N . THR B 1 90 ? -38.531 -18.578 16.688 1 40.12 90 THR B N 1
ATOM 5640 C CA . THR B 1 90 ? -38.938 -19.375 17.828 1 40.12 90 THR B CA 1
ATOM 5641 C C . THR B 1 90 ? -39.719 -20.609 17.375 1 40.12 90 THR B C 1
ATOM 5643 O O . THR B 1 90 ? -40.75 -20.484 16.703 1 40.12 90 THR B O 1
ATOM 5646 N N . ALA B 1 91 ? -39.094 -21.75 17.375 1 43.03 91 ALA B N 1
ATOM 5647 C CA . ALA B 1 91 ? -39.781 -23.031 17.188 1 43.03 91 ALA B CA 1
ATOM 5648 C C . ALA B 1 91 ? -40.594 -23.391 18.422 1 43.03 91 ALA B C 1
ATOM 5650 O O . ALA B 1 91 ? -40.094 -23.438 19.531 1 43.03 91 ALA B O 1
ATOM 5651 N N . THR B 1 92 ? -41.906 -23.141 18.594 1 42.41 92 THR B N 1
ATOM 5652 C CA . THR B 1 92 ? -42.719 -23.516 19.734 1 42.41 92 THR B CA 1
ATOM 5653 C C . THR B 1 92 ? -43.469 -24.828 19.469 1 42.41 92 THR B C 1
ATOM 5655 O O . THR B 1 92 ? -43.938 -25.047 18.359 1 42.41 92 THR B O 1
ATOM 5658 N N . ALA B 1 93 ? -43.375 -25.797 20.266 1 41.62 93 ALA B N 1
ATOM 5659 C CA . ALA B 1 93 ? -44.094 -27.062 20.266 1 41.62 93 ALA B CA 1
ATOM 5660 C C . ALA B 1 93 ? -45.594 -26.812 20.516 1 41.62 93 ALA B C 1
ATOM 5662 O O . ALA B 1 93 ? -45.969 -26.219 21.531 1 41.62 93 ALA B O 1
ATOM 5663 N N . VAL B 1 94 ? -46.594 -26.594 19.688 1 37.72 94 VAL B N 1
ATOM 5664 C CA . VAL B 1 94 ? -48 -26.359 20 1 37.72 94 VAL B CA 1
ATOM 5665 C C . VAL B 1 94 ? -48.812 -27.641 19.812 1 37.72 94 VAL B C 1
ATOM 5667 O O . VAL B 1 94 ? -48.5 -28.453 18.938 1 37.72 94 VAL B O 1
ATOM 5670 N N . ASN B 1 95 ? -49.625 -28.156 20.797 1 34.81 95 ASN B N 1
ATOM 5671 C CA . ASN B 1 95 ? -50.688 -29.172 20.703 1 34.81 95 ASN B CA 1
ATOM 5672 C C . ASN B 1 95 ? -51.688 -28.828 19.594 1 34.81 95 ASN B C 1
ATOM 5674 O O . ASN B 1 95 ? -52.094 -27.672 19.453 1 34.81 95 ASN B O 1
ATOM 5678 N N . ARG B 1 96 ? -52.062 -29.688 18.656 1 37.16 96 ARG B N 1
ATOM 5679 C CA . ARG B 1 96 ? -52.781 -29.609 17.391 1 37.16 96 ARG B CA 1
ATOM 5680 C C . ARG B 1 96 ? -54.094 -28.859 17.562 1 37.16 96 ARG B C 1
ATOM 5682 O O . ARG B 1 96 ? -54.5 -28.094 16.688 1 37.16 96 ARG B O 1
ATOM 5689 N N . LYS B 1 97 ? -55.094 -29.406 18.547 1 38.69 97 LYS B N 1
ATOM 5690 C CA . LYS B 1 97 ? -56.469 -28.984 18.688 1 38.69 97 LYS B CA 1
ATOM 5691 C C . LYS B 1 97 ? -56.562 -27.516 19.109 1 38.69 97 LYS B C 1
ATOM 5693 O O . LYS B 1 97 ? -57.5 -26.812 18.688 1 38.69 97 LYS B O 1
ATOM 5698 N N . ARG B 1 98 ? -55.75 -27.047 20 1 36.06 98 ARG B N 1
ATOM 5699 C CA . ARG B 1 98 ? -55.844 -25.688 20.531 1 36.06 98 ARG B CA 1
ATOM 5700 C C . ARG B 1 98 ? -55.281 -24.672 19.531 1 36.06 98 ARG B C 1
ATOM 5702 O O . ARG B 1 98 ? -55.531 -23.469 19.656 1 36.06 98 ARG B O 1
ATOM 5709 N N . ALA B 1 99 ? -54.375 -25.141 18.656 1 33.81 99 ALA B N 1
ATOM 5710 C CA . ALA B 1 99 ? -53.812 -24.234 17.641 1 33.81 99 ALA B CA 1
ATOM 5711 C C . ALA B 1 99 ? -54.844 -23.875 16.594 1 33.81 99 ALA B C 1
ATOM 5713 O O . ALA B 1 99 ? -54.938 -22.734 16.141 1 33.81 99 ALA B O 1
ATOM 5714 N N . HIS B 1 100 ? -55.688 -24.859 16.188 1 34.06 100 HIS B N 1
ATOM 5715 C CA . HIS B 1 100 ? -56.812 -24.562 15.273 1 34.06 100 HIS B CA 1
ATOM 5716 C C . HIS B 1 100 ? -57.844 -23.656 15.938 1 34.06 100 HIS B C 1
ATOM 5718 O O . HIS B 1 100 ? -58.406 -22.781 15.281 1 34.06 100 HIS B O 1
ATOM 5724 N N . ALA B 1 101 ? -58.375 -23.969 17.203 1 35.91 101 ALA B N 1
ATOM 5725 C CA . ALA B 1 101 ? -59.438 -23.234 17.906 1 35.91 101 ALA B CA 1
ATOM 5726 C C . ALA B 1 101 ? -59 -21.812 18.234 1 35.91 101 ALA B C 1
ATOM 5728 O O . ALA B 1 101 ? -59.781 -20.891 18.219 1 35.91 101 ALA B O 1
ATOM 5729 N N . GLU B 1 102 ? -57.75 -21.703 18.797 1 34.69 102 GLU B N 1
ATOM 5730 C CA . GLU B 1 102 ? -57.25 -20.375 19.172 1 34.69 102 GLU B CA 1
ATOM 5731 C C . GLU B 1 102 ? -57.031 -19.5 17.953 1 34.69 102 GLU B C 1
ATOM 5733 O O . GLU B 1 102 ? -56.844 -18.297 18.078 1 34.69 102 GLU B O 1
ATOM 5738 N N . LEU B 1 103 ? -56.938 -20.094 16.781 1 33.81 103 LEU B N 1
ATOM 5739 C CA . LEU B 1 103 ? -56.906 -19.328 15.547 1 33.81 103 LEU B CA 1
ATOM 5740 C C . LEU B 1 103 ? -58.25 -18.734 15.234 1 33.81 103 LEU B C 1
ATOM 5742 O O . LEU B 1 103 ? -58.406 -17.969 14.281 1 33.81 103 LEU B O 1
ATOM 5746 N N . CYS B 1 104 ? -59.344 -19.297 15.664 1 29.53 104 CYS B N 1
ATOM 5747 C CA . CYS B 1 104 ? -60.656 -18.75 15.336 1 29.53 104 CYS B CA 1
ATOM 5748 C C . CYS B 1 104 ? -60.969 -17.516 16.172 1 29.53 104 CYS B C 1
ATOM 5750 O O . CYS B 1 104 ? -62.094 -17.031 16.203 1 29.53 104 CYS B O 1
ATOM 5752 N N . LYS B 1 105 ? -60.219 -17.266 17.359 1 33.91 105 LYS B N 1
ATOM 5753 C CA . LYS B 1 105 ? -60.719 -16.047 17.984 1 33.91 105 LYS B CA 1
ATOM 5754 C C . LYS B 1 105 ? -60.531 -14.836 17.078 1 33.91 105 LYS B C 1
ATOM 5756 O O . LYS B 1 105 ? -59.562 -14.742 16.344 1 33.91 105 LYS B O 1
ATOM 5761 N N . PRO B 1 106 ? -61.562 -13.852 17 1 29.23 106 PRO B N 1
ATOM 5762 C CA . PRO B 1 106 ? -61.812 -12.812 16 1 29.23 106 PRO B CA 1
ATOM 5763 C C . PRO B 1 106 ? -60.562 -12.109 15.523 1 29.23 106 PRO B C 1
ATOM 5765 O O . PRO B 1 106 ? -59.5 -12.289 16.109 1 29.23 106 PRO B O 1
ATOM 5768 N N . GLN B 1 107 ? -60.625 -10.664 15.32 1 28.62 107 GLN B N 1
ATOM 5769 C CA . GLN B 1 107 ? -60.25 -9.578 14.422 1 28.62 107 GLN B CA 1
ATOM 5770 C C . GLN B 1 107 ? -58.781 -9.211 14.609 1 28.62 107 GLN B C 1
ATOM 5772 O O . GLN B 1 107 ? -58.375 -8.055 14.406 1 28.62 107 GLN B O 1
ATOM 5777 N N . LEU B 1 108 ? -57.938 -9.93 15.25 1 31.28 108 LEU B N 1
ATOM 5778 C CA . LEU B 1 108 ? -56.719 -9.227 15.633 1 31.28 108 LEU B CA 1
ATOM 5779 C C . LEU B 1 108 ? -55.844 -8.922 14.406 1 31.28 108 LEU B C 1
ATOM 5781 O O . LEU B 1 108 ? -55.812 -9.711 13.461 1 31.28 108 LEU B O 1
ATOM 5785 N N . PRO B 1 109 ? -55.031 -7.676 14.188 1 35.53 109 PRO B N 1
ATOM 5786 C CA . PRO B 1 109 ? -54.344 -7.094 13.031 1 35.53 109 PRO B CA 1
ATOM 5787 C C . PRO B 1 109 ? -53.344 -8.055 12.406 1 35.53 109 PRO B C 1
ATOM 5789 O O . PRO B 1 109 ? -52.812 -8.93 13.086 1 35.53 109 PRO B O 1
ATOM 5792 N N . ALA B 1 110 ? -53.219 -8.445 11.047 1 39.81 110 ALA B N 1
ATOM 5793 C CA . ALA B 1 110 ? -52.656 -9.477 10.18 1 39.81 110 ALA B CA 1
ATOM 5794 C C . ALA B 1 110 ? -51.188 -9.695 10.469 1 39.81 110 ALA B C 1
ATOM 5796 O O . ALA B 1 110 ? -50.375 -8.766 10.359 1 39.81 110 ALA B O 1
ATOM 5797 N N . PRO B 1 111 ? -50.438 -10.617 11.148 1 45.66 111 PRO B N 1
ATOM 5798 C CA . PRO B 1 111 ? -49.125 -10.969 11.695 1 45.66 111 PRO B CA 1
ATOM 5799 C C . PRO B 1 111 ? -48.062 -11.117 10.625 1 45.66 111 PRO B C 1
ATOM 5801 O O . PRO B 1 111 ? -48.312 -11.727 9.578 1 45.66 111 PRO B O 1
ATOM 5804 N N . THR B 1 112 ? -46.875 -10.117 10.336 1 56.09 112 THR B N 1
ATOM 5805 C CA . THR B 1 112 ? -45.625 -10.07 9.547 1 56.09 112 THR B CA 1
ATOM 5806 C C . THR B 1 112 ? -44.906 -11.414 9.57 1 56.09 112 THR B C 1
ATOM 5808 O O . THR B 1 112 ? -43.969 -11.633 8.812 1 56.09 112 THR B O 1
ATOM 5811 N N . ASN B 1 113 ? -45.125 -12.281 10.242 1 62.28 113 ASN B N 1
ATOM 5812 C CA . ASN B 1 113 ? -44.5 -13.602 10.367 1 62.28 113 ASN B CA 1
ATOM 5813 C C . ASN B 1 113 ? -45.344 -14.688 9.719 1 62.28 113 ASN B C 1
ATOM 5815 O O . ASN B 1 113 ? -46.562 -14.539 9.617 1 62.28 113 ASN B O 1
ATOM 5819 N N . ALA B 1 114 ? -44.75 -15.43 8.938 1 66.69 114 ALA B N 1
ATOM 5820 C CA . ALA B 1 114 ? -45.406 -16.641 8.445 1 66.69 114 ALA B CA 1
ATOM 5821 C C . ALA B 1 114 ? -45 -17.844 9.289 1 66.69 114 ALA B C 1
ATOM 5823 O O . ALA B 1 114 ? -43.906 -17.922 9.828 1 66.69 114 ALA B O 1
ATOM 5824 N N . THR B 1 115 ? -46.031 -18.5 9.57 1 65.56 115 THR B N 1
ATOM 5825 C CA . THR B 1 115 ? -45.812 -19.719 10.336 1 65.56 115 THR B CA 1
ATOM 5826 C C . THR B 1 115 ? -45.688 -20.922 9.406 1 65.56 115 THR B C 1
ATOM 5828 O O . THR B 1 115 ? -46.531 -21.156 8.555 1 65.56 115 THR B O 1
ATOM 5831 N N . LEU B 1 116 ? -44.531 -21.5 9.406 1 68.56 116 LEU B N 1
ATOM 5832 C CA . LEU B 1 116 ? -44.281 -22.703 8.625 1 68.56 116 LEU B CA 1
ATOM 5833 C C . LEU B 1 116 ? -44.406 -23.953 9.492 1 68.56 116 LEU B C 1
ATOM 5835 O O . LEU B 1 116 ? -43.719 -24.047 10.523 1 68.56 116 LEU B O 1
ATOM 5839 N N . ILE B 1 117 ? -45.312 -24.75 9.125 1 60.56 117 ILE B N 1
ATOM 5840 C CA . ILE B 1 117 ? -45.469 -26.016 9.828 1 60.56 117 ILE B CA 1
ATOM 5841 C C . ILE B 1 117 ? -44.531 -27.062 9.211 1 60.56 117 ILE B C 1
ATOM 5843 O O . ILE B 1 117 ? -44.719 -27.438 8.047 1 60.56 117 ILE B O 1
ATOM 5847 N N . LEU B 1 118 ? -43.5 -27.391 9.68 1 62.66 118 LEU B N 1
ATOM 5848 C CA . LEU B 1 118 ? -42.5 -28.328 9.141 1 62.66 118 LEU B CA 1
ATOM 5849 C C . LEU B 1 118 ? -42.906 -29.781 9.438 1 62.66 118 LEU B C 1
ATOM 5851 O O . LEU B 1 118 ? -42.812 -30.641 8.57 1 62.66 118 LEU B O 1
ATOM 5855 N N . ASN B 1 119 ? -43.188 -30.125 10.68 1 57.78 119 ASN B N 1
ATOM 5856 C CA . ASN B 1 119 ? -43.719 -31.422 11.078 1 57.78 119 ASN B CA 1
ATOM 5857 C C . ASN B 1 119 ? -44.844 -31.266 12.125 1 57.78 119 ASN B C 1
ATOM 5859 O O . ASN B 1 119 ? -45.219 -30.141 12.445 1 57.78 119 ASN B O 1
ATOM 5863 N N . ARG B 1 120 ? -45.438 -32.469 12.508 1 56.19 120 ARG B N 1
ATOM 5864 C CA . ARG B 1 120 ? -46.562 -32.5 13.469 1 56.19 120 ARG B CA 1
ATOM 5865 C C . ARG B 1 120 ? -46.219 -31.688 14.719 1 56.19 120 ARG B C 1
ATOM 5867 O O . ARG B 1 120 ? -47.094 -31.109 15.352 1 56.19 120 ARG B O 1
ATOM 5874 N N . ASN B 1 121 ? -44.844 -31.547 14.93 1 57.62 121 ASN B N 1
ATOM 5875 C CA . ASN B 1 121 ? -44.5 -31.016 16.234 1 57.62 121 ASN B CA 1
ATOM 5876 C C . ASN B 1 121 ? -43.625 -29.766 16.109 1 57.62 121 ASN B C 1
ATOM 5878 O O . ASN B 1 121 ? -43.156 -29.219 17.125 1 57.62 121 ASN B O 1
ATOM 5882 N N . THR B 1 122 ? -43.344 -29.391 14.781 1 63.22 122 THR B N 1
ATOM 5883 C CA . THR B 1 122 ? -42.406 -28.281 14.703 1 63.22 122 THR B CA 1
ATOM 5884 C C . THR B 1 122 ? -42.969 -27.156 13.828 1 63.22 122 THR B C 1
ATOM 5886 O O . THR B 1 122 ? -43.344 -27.391 12.68 1 63.22 122 THR B O 1
ATOM 5889 N N . VAL B 1 123 ? -43.219 -25.984 14.469 1 64.75 123 VAL B N 1
ATOM 5890 C CA . VAL B 1 123 ? -43.688 -24.797 13.75 1 64.75 123 VAL B CA 1
ATOM 5891 C C . VAL B 1 123 ? -42.625 -23.703 13.852 1 64.75 123 VAL B C 1
ATOM 5893 O O . VAL B 1 123 ? -42.031 -23.484 14.914 1 64.75 123 VAL B O 1
ATOM 5896 N N . ILE B 1 124 ? -42.219 -23.281 12.586 1 69.19 124 ILE B N 1
ATOM 5897 C CA . ILE B 1 124 ? -41.281 -22.172 12.617 1 69.19 124 ILE B CA 1
ATOM 5898 C C . ILE B 1 124 ? -41.938 -20.906 12.078 1 69.19 124 ILE B C 1
ATOM 5900 O O . ILE B 1 124 ? -42.844 -20.984 11.258 1 69.19 124 ILE B O 1
ATOM 5904 N N . THR B 1 125 ? -41.5 -19.875 12.758 1 69 125 THR B N 1
ATOM 5905 C CA . THR B 1 125 ? -41.969 -18.594 12.281 1 69 125 THR B CA 1
ATOM 5906 C C . THR B 1 125 ? -40.875 -17.844 11.539 1 69 125 THR B C 1
ATOM 5908 O O . THR B 1 125 ? -39.75 -17.75 12.023 1 69 125 THR B O 1
ATOM 5911 N N . ILE B 1 126 ? -41.25 -17.641 10.297 1 73.12 126 ILE B N 1
ATOM 5912 C CA . ILE B 1 126 ? -40.25 -16.938 9.5 1 73.12 126 ILE B CA 1
ATOM 5913 C C . ILE B 1 126 ? -40.781 -15.555 9.109 1 73.12 126 ILE B C 1
ATOM 5915 O O . ILE B 1 126 ? -42 -15.328 9.125 1 73.12 126 ILE B O 1
ATOM 5919 N N . ASP B 1 127 ? -39.781 -14.742 8.836 1 67.81 127 ASP B N 1
ATOM 5920 C CA . ASP B 1 127 ? -40.156 -13.43 8.328 1 67.81 127 ASP B CA 1
ATOM 5921 C C . ASP B 1 127 ? -40.531 -13.492 6.848 1 67.81 127 ASP B C 1
ATOM 5923 O O . ASP B 1 127 ? -39.688 -13.867 6.012 1 67.81 127 ASP B O 1
ATOM 5927 N N . ARG B 1 128 ? -41.812 -13.289 6.562 1 70.62 128 ARG B N 1
ATOM 5928 C CA . ARG B 1 128 ? -42.312 -13.43 5.207 1 70.62 128 ARG B CA 1
ATOM 5929 C C . ARG B 1 128 ? -41.531 -12.555 4.23 1 70.62 128 ARG B C 1
ATOM 5931 O O . ARG B 1 128 ? -41.219 -12.992 3.127 1 70.62 128 ARG B O 1
ATOM 5938 N N . LYS B 1 129 ? -41.156 -11.406 4.688 1 61.62 129 LYS B N 1
ATOM 5939 C CA . LYS B 1 129 ? -40.469 -10.469 3.797 1 61.62 129 LYS B CA 1
ATOM 5940 C C . LYS B 1 129 ? -39.031 -10.906 3.514 1 61.62 129 LYS B C 1
ATOM 5942 O O . LYS B 1 129 ? -38.594 -10.867 2.367 1 61.62 129 LYS B O 1
ATOM 5947 N N . GLU B 1 130 ? -38.438 -11.281 4.523 1 72.12 130 GLU B N 1
ATOM 5948 C CA . GLU B 1 130 ? -37.031 -11.719 4.379 1 72.12 130 GLU B CA 1
ATOM 5949 C C . GLU B 1 130 ? -36.938 -12.93 3.455 1 72.12 130 GLU B C 1
ATOM 5951 O O . GLU B 1 130 ? -36.094 -12.969 2.568 1 72.12 130 GLU B O 1
ATOM 5956 N N . PHE B 1 131 ? -37.812 -13.766 3.568 1 76.38 131 PHE B N 1
ATOM 5957 C CA . PHE B 1 131 ? -37.719 -15 2.795 1 76.38 131 PHE B CA 1
ATOM 5958 C C . PHE B 1 131 ? -38.25 -14.781 1.373 1 76.38 131 PHE B C 1
ATOM 5960 O O . PHE B 1 131 ? -37.75 -15.422 0.433 1 76.38 131 PHE B O 1
ATOM 5967 N N . ALA B 1 132 ? -39.125 -13.852 1.294 1 72.56 132 ALA B N 1
ATOM 5968 C CA . ALA B 1 132 ? -39.625 -13.555 -0.05 1 72.56 132 ALA B CA 1
ATOM 5969 C C . ALA B 1 132 ? -38.531 -12.867 -0.885 1 72.56 132 ALA B C 1
ATOM 5971 O O . ALA B 1 132 ? -38.531 -13 -2.111 1 72.56 132 ALA B O 1
ATOM 5972 N N . GLN B 1 133 ? -37.656 -12.227 -0.174 1 70.62 133 GLN B N 1
ATOM 5973 C CA . GLN B 1 133 ? -36.562 -11.523 -0.863 1 70.62 133 GLN B CA 1
ATOM 5974 C C . GLN B 1 133 ? -35.531 -12.5 -1.398 1 70.62 133 GLN B C 1
ATOM 5976 O O . GLN B 1 133 ? -34.906 -12.25 -2.434 1 70.62 133 GLN B O 1
ATOM 5981 N N . ILE B 1 134 ? -35.406 -13.492 -0.754 1 77.75 134 ILE B N 1
ATOM 5982 C CA . ILE B 1 134 ? -34.281 -14.352 -1.101 1 77.75 134 ILE B CA 1
ATOM 5983 C C . ILE B 1 134 ? -34.781 -15.578 -1.857 1 77.75 134 ILE B C 1
ATOM 5985 O O . ILE B 1 134 ? -33.969 -16.359 -2.381 1 77.75 134 ILE B O 1
ATOM 5989 N N . SER B 1 135 ? -36.188 -15.758 -2.018 1 79.69 135 SER B N 1
ATOM 5990 C CA . SER B 1 135 ? -36.75 -16.969 -2.615 1 79.69 135 SER B CA 1
ATOM 5991 C C . SER B 1 135 ? -38 -16.641 -3.42 1 79.69 135 SER B C 1
ATOM 5993 O O . SER B 1 135 ? -39.031 -16.25 -2.855 1 79.69 135 SER B O 1
ATOM 5995 N N . PRO B 1 136 ? -37.875 -16.859 -4.684 1 72.69 136 PRO B N 1
ATOM 5996 C CA . PRO B 1 136 ? -39.094 -16.719 -5.488 1 72.69 136 PRO B CA 1
ATOM 5997 C C . PRO B 1 136 ? -40.219 -17.625 -5.02 1 72.69 136 PRO B C 1
ATOM 5999 O O . PRO B 1 136 ? -41.406 -17.281 -5.172 1 72.69 136 PRO B O 1
ATOM 6002 N N . TYR B 1 137 ? -39.906 -18.75 -4.547 1 75.62 137 TYR B N 1
ATOM 6003 C CA . TYR B 1 137 ? -40.938 -19.672 -4.012 1 75.62 137 TYR B CA 1
ATOM 6004 C C . TYR B 1 137 ? -41.719 -18.984 -2.908 1 75.62 137 TYR B C 1
ATOM 6006 O O . TYR B 1 137 ? -42.969 -18.969 -2.957 1 75.62 137 TYR B O 1
ATOM 6014 N N . PHE B 1 138 ? -41 -18.484 -2.031 1 75.88 138 PHE B N 1
ATOM 6015 C CA . PHE B 1 138 ? -41.688 -17.844 -0.911 1 75.88 138 PHE B CA 1
ATOM 6016 C C . PHE B 1 138 ? -42.375 -16.547 -1.356 1 75.88 138 PHE B C 1
ATOM 6018 O O . PHE B 1 138 ? -43.406 -16.172 -0.824 1 75.88 138 PHE B O 1
ATOM 6025 N N . ARG B 1 139 ? -41.75 -16.062 -2.258 1 71.25 139 ARG B N 1
ATOM 6026 C CA . ARG B 1 139 ? -42.375 -14.883 -2.824 1 71.25 139 ARG B CA 1
ATOM 6027 C C . ARG B 1 139 ? -43.75 -15.234 -3.441 1 71.25 139 ARG B C 1
ATOM 6029 O O . ARG B 1 139 ? -44.719 -14.516 -3.246 1 71.25 139 ARG B O 1
ATOM 6036 N N . ALA B 1 140 ? -43.75 -16.344 -4.137 1 67.88 140 ALA B N 1
ATOM 6037 C CA . ALA B 1 140 ? -45 -16.828 -4.738 1 67.88 140 ALA B CA 1
ATOM 6038 C C . ALA B 1 140 ? -45.969 -17.312 -3.672 1 67.88 140 ALA B C 1
ATOM 6040 O O . ALA B 1 140 ? -47.188 -17.078 -3.771 1 67.88 140 ALA B O 1
ATOM 6041 N N . ALA B 1 141 ? -45.438 -17.938 -2.699 1 71.06 141 ALA B N 1
ATOM 6042 C CA . ALA B 1 141 ? -46.281 -18.516 -1.654 1 71.06 141 ALA B CA 1
ATOM 6043 C C . ALA B 1 141 ? -46.969 -17.422 -0.825 1 71.06 141 ALA B C 1
ATOM 6045 O O . ALA B 1 141 ? -48.125 -17.562 -0.45 1 71.06 141 ALA B O 1
ATOM 6046 N N . PHE B 1 142 ? -46.188 -16.438 -0.627 1 69.31 142 PHE B N 1
ATOM 6047 C CA . PHE B 1 142 ? -46.719 -15.438 0.305 1 69.31 142 PHE B CA 1
ATOM 6048 C C . PHE B 1 142 ? -47.406 -14.305 -0.441 1 69.31 142 PHE B C 1
ATOM 6050 O O . PHE B 1 142 ? -48.312 -13.672 0.087 1 69.31 142 PHE B O 1
ATOM 6057 N N . TYR B 1 143 ? -46.844 -14.227 -1.597 1 58.25 143 TYR B N 1
ATOM 6058 C CA . TYR B 1 143 ? -47.344 -13.039 -2.273 1 58.25 143 TYR B CA 1
ATOM 6059 C C . TYR B 1 143 ? -47.969 -13.391 -3.627 1 58.25 143 TYR B C 1
ATOM 6061 O O . TYR B 1 143 ? -48.281 -12.508 -4.418 1 58.25 143 TYR B O 1
ATOM 6069 N N . GLY B 1 144 ? -47.938 -14.812 -3.936 1 54.78 144 GLY B N 1
ATOM 6070 C CA . GLY B 1 144 ? -48.469 -15.305 -5.188 1 54.78 144 GLY B CA 1
ATOM 6071 C C . GLY B 1 144 ? -49.969 -15.469 -5.156 1 54.78 144 GLY B C 1
ATOM 6072 O O . GLY B 1 144 ? -50.562 -15.656 -4.09 1 54.78 144 GLY B O 1
ATOM 6073 N N . GLY B 1 145 ? -50.969 -14.617 -5.617 1 48.09 145 GLY B N 1
ATOM 6074 C CA . GLY B 1 145 ? -52.406 -14.516 -5.852 1 48.09 145 GLY B CA 1
ATOM 6075 C C . GLY B 1 145 ? -53.125 -15.812 -5.598 1 48.09 145 GLY B C 1
ATOM 6076 O O . GLY B 1 145 ? -54.344 -15.914 -5.863 1 48.09 145 GLY B O 1
ATOM 6077 N N . PHE B 1 146 ? -52.469 -16.938 -5.359 1 44.56 146 PHE B N 1
ATOM 6078 C CA . PHE B 1 146 ? -53.25 -18.172 -5.324 1 44.56 146 PHE B CA 1
ATOM 6079 C C . PHE B 1 146 ? -53.938 -18.344 -3.977 1 44.56 146 PHE B C 1
ATOM 6081 O O . PHE B 1 146 ? -53.5 -17.766 -2.973 1 44.56 146 PHE B O 1
ATOM 6088 N N . SER B 1 147 ? -55.062 -18.938 -3.957 1 44.03 147 SER B N 1
ATOM 6089 C CA . SER B 1 147 ? -55.969 -19.188 -2.818 1 44.03 147 SER B CA 1
ATOM 6090 C C . SER B 1 147 ? -55.156 -19.703 -1.616 1 44.03 147 SER B C 1
ATOM 6092 O O . SER B 1 147 ? -55.5 -19.391 -0.47 1 44.03 147 SER B O 1
ATOM 6094 N N . GLU B 1 148 ? -54.25 -20.531 -1.889 1 42.5 148 GLU B N 1
ATOM 6095 C CA . GLU B 1 148 ? -53.438 -21.203 -0.882 1 42.5 148 GLU B CA 1
ATOM 6096 C C . GLU B 1 148 ? -52.438 -20.219 -0.242 1 42.5 148 GLU B C 1
ATOM 6098 O O . GLU B 1 148 ? -51.906 -20.5 0.829 1 42.5 148 GLU B O 1
ATOM 6103 N N . THR B 1 149 ? -52.219 -19.141 -0.978 1 43.62 149 THR B N 1
ATOM 6104 C CA . THR B 1 149 ? -51.344 -18.078 -0.489 1 43.62 149 THR B CA 1
ATOM 6105 C C . THR B 1 149 ? -51.938 -17.406 0.749 1 43.62 149 THR B C 1
ATOM 6107 O O . THR B 1 149 ? -51.219 -16.703 1.476 1 43.62 149 THR B O 1
ATOM 6110 N N . LYS B 1 150 ? -53.219 -17.516 0.818 1 43.16 150 LYS B N 1
ATOM 6111 C CA . LYS B 1 150 ? -53.938 -17 1.976 1 43.16 150 LYS B CA 1
ATOM 6112 C C . LYS B 1 150 ? -53.594 -17.781 3.24 1 43.16 150 LYS B C 1
ATOM 6114 O O . LYS B 1 150 ? -53.906 -17.359 4.348 1 43.16 150 LYS B O 1
ATOM 6119 N N . SER B 1 151 ? -53.156 -18.953 2.961 1 42.84 151 SER B N 1
ATOM 6120 C CA . SER B 1 151 ? -52.875 -19.719 4.168 1 42.84 151 SER B CA 1
ATOM 6121 C C . SER B 1 151 ? -51.469 -19.453 4.684 1 42.84 151 SER B C 1
ATOM 6123 O O . SER B 1 151 ? -50.531 -19.484 3.912 1 42.84 151 SER B O 1
ATOM 6125 N N . ARG B 1 152 ? -51.219 -18.609 5.594 1 49 152 ARG B N 1
ATOM 6126 C CA . ARG B 1 152 ? -50 -18.312 6.336 1 49 152 ARG B CA 1
ATOM 6127 C C . ARG B 1 152 ? -49.25 -19.594 6.695 1 49 152 ARG B C 1
ATOM 6129 O O . ARG B 1 152 ? -48.219 -19.547 7.379 1 49 152 ARG B O 1
ATOM 6136 N N . LEU B 1 153 ? -49.875 -20.688 6.301 1 47.78 153 LEU B N 1
ATOM 6137 C CA . LEU B 1 153 ? -49.281 -21.969 6.715 1 47.78 153 LEU B CA 1
ATOM 6138 C C . LEU B 1 153 ? -48.656 -22.688 5.535 1 47.78 153 LEU B C 1
ATOM 6140 O O . LEU B 1 153 ? -49.312 -22.922 4.516 1 47.78 153 LEU B O 1
ATOM 6144 N N . LEU B 1 154 ? -47.406 -22.625 5.355 1 56.06 154 LEU B N 1
ATOM 6145 C CA . LEU B 1 154 ? -46.688 -23.469 4.395 1 56.06 154 LEU B CA 1
ATOM 6146 C C . LEU B 1 154 ? -46.312 -24.812 5.027 1 56.06 154 LEU B C 1
ATOM 6148 O O . LEU B 1 154 ? -45.688 -24.828 6.102 1 56.06 154 LEU B O 1
ATOM 6152 N N . SER B 1 155 ? -46.906 -25.844 4.676 1 55.5 155 SER B N 1
ATOM 6153 C CA . SER B 1 155 ? -46.625 -27.156 5.234 1 55.5 155 SER B CA 1
ATOM 6154 C C . SER B 1 155 ? -45.625 -27.922 4.371 1 55.5 155 SER B C 1
ATOM 6156 O O . SER B 1 155 ? -45.75 -27.984 3.148 1 55.5 155 SER B O 1
ATOM 6158 N N . PHE B 1 156 ? -44.469 -28.156 4.836 1 58.72 156 PHE B N 1
ATOM 6159 C CA . PHE B 1 156 ? -43.469 -28.953 4.156 1 58.72 156 PHE B CA 1
ATOM 6160 C C . PHE B 1 156 ? -43.562 -30.422 4.562 1 58.72 156 PHE B C 1
ATOM 6162 O O . PHE B 1 156 ? -44 -30.734 5.672 1 58.72 156 PHE B O 1
ATOM 6169 N N . ASP B 1 157 ? -43.344 -31.312 3.66 1 55.78 157 ASP B N 1
ATOM 6170 C CA . ASP B 1 157 ? -43.25 -32.719 3.99 1 55.78 157 ASP B CA 1
ATOM 6171 C C . ASP B 1 157 ? -42.156 -33 5.008 1 55.78 157 ASP B C 1
ATOM 6173 O O . ASP B 1 157 ? -41.188 -32.25 5.07 1 55.78 157 ASP B O 1
ATOM 6177 N N . ARG B 1 158 ? -42.25 -33.969 5.949 1 51.12 158 ARG B N 1
ATOM 6178 C CA . ARG B 1 158 ? -41.438 -34.344 7.094 1 51.12 158 ARG B CA 1
ATOM 6179 C C . ARG B 1 158 ? -39.969 -34.344 6.711 1 51.12 158 ARG B C 1
ATOM 6181 O O . ARG B 1 158 ? -39.094 -33.875 7.469 1 51.12 158 ARG B O 1
ATOM 6188 N N . THR B 1 159 ? -39.594 -34.906 5.688 1 53.56 159 THR B N 1
ATOM 6189 C CA . THR B 1 159 ? -38.188 -35.094 5.309 1 53.56 159 THR B CA 1
ATOM 6190 C C . THR B 1 159 ? -37.531 -33.781 4.98 1 53.56 159 THR B C 1
ATOM 6192 O O . THR B 1 159 ? -36.344 -33.562 5.262 1 53.56 159 THR B O 1
ATOM 6195 N N . LYS B 1 160 ? -38.281 -32.875 4.684 1 63.06 160 LYS B N 1
ATOM 6196 C CA . LYS B 1 160 ? -37.781 -31.609 4.223 1 63.06 160 LYS B CA 1
ATOM 6197 C C . LYS B 1 160 ? -37.719 -30.594 5.355 1 63.06 160 LYS B C 1
ATOM 6199 O O . LYS B 1 160 ? -37.094 -29.547 5.234 1 63.06 160 LYS B O 1
ATOM 6204 N N . SER B 1 161 ? -38.281 -31.141 6.492 1 65 161 SER B N 1
ATOM 6205 C CA . SER B 1 161 ? -38.406 -30.203 7.598 1 65 161 SER B CA 1
ATOM 6206 C C . SER B 1 161 ? -37.062 -29.984 8.273 1 65 161 SER B C 1
ATOM 6208 O O . SER B 1 161 ? -36.688 -28.844 8.586 1 65 161 SER B O 1
ATOM 6210 N N . GLU B 1 162 ? -36.344 -31.141 8.484 1 68.81 162 GLU B N 1
ATOM 6211 C CA . GLU B 1 162 ? -35.031 -31 9.125 1 68.81 162 GLU B CA 1
ATOM 6212 C C . GLU B 1 162 ? -34.062 -30.203 8.242 1 68.81 162 GLU B C 1
ATOM 6214 O O . GLU B 1 162 ? -33.312 -29.359 8.734 1 68.81 162 GLU B O 1
ATOM 6219 N N . GLU B 1 163 ? -34.188 -30.516 6.977 1 73.94 163 GLU B N 1
ATOM 6220 C CA . GLU B 1 163 ? -33.281 -29.828 6.031 1 73.94 163 GLU B CA 1
ATOM 6221 C C . GLU B 1 163 ? -33.594 -28.328 5.98 1 73.94 163 GLU B C 1
ATOM 6223 O O . GLU B 1 163 ? -32.688 -27.5 5.879 1 73.94 163 GLU B O 1
ATOM 6228 N N . PHE B 1 164 ? -34.812 -28.078 6.148 1 79.75 164 PHE B N 1
ATOM 6229 C CA . PHE B 1 164 ? -35.219 -26.672 6.098 1 79.75 164 PHE B CA 1
ATOM 6230 C C . PHE B 1 164 ? -34.781 -25.938 7.355 1 79.75 164 PHE B C 1
ATOM 6232 O O . PHE B 1 164 ? -34.375 -24.781 7.297 1 79.75 164 PHE B O 1
ATOM 6239 N N . LEU B 1 165 ? -34.812 -26.672 8.43 1 75.5 165 LEU B N 1
ATOM 6240 C CA . LEU B 1 165 ? -34.312 -26.062 9.664 1 75.5 165 LEU B CA 1
ATOM 6241 C C . LEU B 1 165 ? -32.844 -25.703 9.547 1 75.5 165 LEU B C 1
ATOM 6243 O O . LEU B 1 165 ? -32.438 -24.641 10.016 1 75.5 165 LEU B O 1
ATOM 6247 N N . HIS B 1 166 ? -32.188 -26.562 8.945 1 76.56 166 HIS B N 1
ATOM 6248 C CA . HIS B 1 166 ? -30.766 -26.266 8.719 1 76.56 166 HIS B CA 1
ATOM 6249 C C . HIS B 1 166 ? -30.594 -25.062 7.801 1 76.56 166 HIS B C 1
ATOM 6251 O O . HIS B 1 166 ? -29.703 -24.234 8.016 1 76.56 166 HIS B O 1
ATOM 6257 N N . CYS B 1 167 ? -31.406 -24.984 6.836 1 79.94 167 CYS B N 1
ATOM 6258 C CA . CYS B 1 167 ? -31.375 -23.844 5.93 1 79.94 167 CYS B CA 1
ATOM 6259 C C . CYS B 1 167 ? -31.625 -22.547 6.68 1 79.94 167 CYS B C 1
ATOM 6261 O O . CYS B 1 167 ? -30.906 -21.562 6.469 1 79.94 167 CYS B O 1
ATOM 6263 N N . CYS B 1 168 ? -32.531 -22.656 7.547 1 77.88 168 CYS B N 1
ATOM 6264 C CA . CYS B 1 168 ? -32.906 -21.453 8.297 1 77.88 168 CYS B CA 1
ATOM 6265 C C . CYS B 1 168 ? -31.75 -21.016 9.211 1 77.88 168 CYS B C 1
ATOM 6267 O O . CYS B 1 168 ? -31.5 -19.812 9.367 1 77.88 168 CYS B O 1
ATOM 6269 N N . ALA B 1 169 ? -31.125 -21.984 9.711 1 76.75 169 ALA B N 1
ATOM 6270 C CA . ALA B 1 169 ? -29.984 -21.656 10.57 1 76.75 169 ALA B CA 1
ATOM 6271 C C . ALA B 1 169 ? -28.906 -20.922 9.797 1 76.75 169 ALA B C 1
ATOM 6273 O O . ALA B 1 169 ? -28.328 -19.953 10.289 1 76.75 169 ALA B O 1
ATOM 6274 N N . ILE B 1 170 ? -28.656 -21.344 8.641 1 81.62 170 ILE B N 1
ATOM 6275 C CA . ILE B 1 170 ? -27.609 -20.719 7.824 1 81.62 170 ILE B CA 1
ATOM 6276 C C . ILE B 1 170 ? -28.078 -19.344 7.359 1 81.62 170 ILE B C 1
ATOM 6278 O O . ILE B 1 170 ? -27.312 -18.391 7.375 1 81.62 170 ILE B O 1
ATOM 6282 N N . LEU B 1 171 ? -29.328 -19.266 7.039 1 79.31 171 LEU B N 1
ATOM 6283 C CA . LEU B 1 171 ? -29.875 -18.016 6.555 1 79.31 171 LEU B CA 1
ATOM 6284 C C . LEU B 1 171 ? -29.875 -16.953 7.656 1 79.31 171 LEU B C 1
ATOM 6286 O O . LEU B 1 171 ? -29.625 -15.781 7.395 1 79.31 171 LEU B O 1
ATOM 6290 N N . ASN B 1 172 ? -30.188 -17.375 8.82 1 73.12 172 ASN B N 1
ATOM 6291 C CA . ASN B 1 172 ? -30.141 -16.453 9.953 1 73.12 172 ASN B CA 1
ATOM 6292 C C . ASN B 1 172 ? -28.75 -15.875 10.141 1 73.12 172 ASN B C 1
ATOM 6294 O O . ASN B 1 172 ? -28.609 -14.695 10.469 1 73.12 172 ASN B O 1
ATOM 6298 N N . GLN B 1 173 ? -27.859 -16.719 9.922 1 71.81 173 GLN B N 1
ATOM 6299 C CA . GLN B 1 173 ? -26.484 -16.234 10.016 1 71.81 173 GLN B CA 1
ATOM 6300 C C . GLN B 1 173 ? -26.172 -15.258 8.891 1 71.81 173 GLN B C 1
ATOM 6302 O O . GLN B 1 173 ? -25.453 -14.266 9.094 1 71.81 173 GLN B O 1
ATOM 6307 N N . LEU B 1 174 ? -26.672 -15.57 7.758 1 70.38 174 LEU B N 1
ATOM 6308 C CA . LEU B 1 174 ? -26.422 -14.742 6.59 1 70.38 174 LEU B CA 1
ATOM 6309 C C . LEU B 1 174 ? -27.109 -13.391 6.715 1 70.38 174 LEU B C 1
ATOM 6311 O O . LEU B 1 174 ? -26.578 -12.367 6.281 1 70.38 174 LEU B O 1
ATOM 6315 N N . MET B 1 175 ? -28.359 -13.383 7.199 1 60.25 175 MET B N 1
ATOM 6316 C CA . MET B 1 175 ? -29.188 -12.188 7.199 1 60.25 175 MET B CA 1
ATOM 6317 C C . MET B 1 175 ? -28.922 -11.336 8.438 1 60.25 175 MET B C 1
ATOM 6319 O O . MET B 1 175 ? -29.375 -10.188 8.516 1 60.25 175 MET B O 1
ATOM 6323 N N . SER B 1 176 ? -28.422 -11.844 9.383 1 53.88 176 SER B N 1
ATOM 6324 C CA . SER B 1 176 ? -28.125 -11.016 10.547 1 53.88 176 SER B CA 1
ATOM 6325 C C . SER B 1 176 ? -27.234 -9.836 10.18 1 53.88 176 SER B C 1
ATOM 6327 O O . SER B 1 176 ? -26.438 -9.922 9.242 1 53.88 176 SER B O 1
ATOM 6329 N N . GLU B 1 177 ? -27.703 -8.523 10.352 1 45.19 177 GLU B N 1
ATOM 6330 C CA . GLU B 1 177 ? -27.312 -7.156 10.016 1 45.19 177 GLU B CA 1
ATOM 6331 C C . GLU B 1 177 ? -25.828 -7.082 9.672 1 45.19 177 GLU B C 1
ATOM 6333 O O . GLU B 1 177 ? -25.438 -6.379 8.734 1 45.19 177 GLU B O 1
ATOM 6338 N N . ASN B 1 178 ? -24.906 -6.941 10.727 1 43.88 178 ASN B N 1
ATOM 6339 C CA . ASN B 1 178 ? -23.656 -6.211 10.648 1 43.88 178 ASN B CA 1
ATOM 6340 C C . ASN B 1 178 ? -22.672 -6.879 9.688 1 43.88 178 ASN B C 1
ATOM 6342 O O . ASN B 1 178 ? -21.609 -6.324 9.391 1 43.88 178 ASN B O 1
ATOM 6346 N N . LYS B 1 179 ? -22.641 -8.266 9.445 1 45.16 179 LYS B N 1
ATOM 6347 C CA . LYS B 1 179 ? -21.375 -8.758 8.898 1 45.16 179 LYS B CA 1
ATOM 6348 C C . LYS B 1 179 ? -21.625 -9.766 7.781 1 45.16 179 LYS B C 1
ATOM 6350 O O . LYS B 1 179 ? -22.203 -10.828 8.016 1 45.16 179 LYS B O 1
ATOM 6355 N N . TRP B 1 180 ? -22.203 -9.414 6.766 1 44.5 180 TRP B N 1
ATOM 6356 C CA . TRP B 1 180 ? -22.234 -10.289 5.598 1 44.5 180 TRP B CA 1
ATOM 6357 C C . TRP B 1 180 ? -21 -11.195 5.57 1 44.5 180 TRP B C 1
ATOM 6359 O O . TRP B 1 180 ? -20.422 -11.43 4.508 1 44.5 180 TRP B O 1
ATOM 6369 N N . LYS B 1 181 ? -20.516 -11.297 6.695 1 56.91 181 LYS B N 1
ATOM 6370 C CA . LYS B 1 181 ? -19.422 -12.266 6.711 1 56.91 181 LYS B CA 1
ATOM 6371 C C . LYS B 1 181 ? -19.922 -13.664 6.332 1 56.91 181 LYS B C 1
ATOM 6373 O O . LYS B 1 181 ? -20.969 -14.109 6.812 1 56.91 181 LYS B O 1
ATOM 6378 N N . VAL B 1 182 ? -19.359 -14.156 5.32 1 60.72 182 VAL B N 1
ATOM 6379 C CA . VAL B 1 182 ? -19.625 -15.531 4.898 1 60.72 182 VAL B CA 1
ATOM 6380 C C . VAL B 1 182 ? -19.438 -16.484 6.082 1 60.72 182 VAL B C 1
ATOM 6382 O O . VAL B 1 182 ? -18.375 -16.484 6.715 1 60.72 182 VAL B O 1
ATOM 6385 N N . PRO B 1 183 ? -20.609 -16.969 6.59 1 68 183 PRO B N 1
ATOM 6386 C CA . PRO B 1 183 ? -20.5 -17.906 7.715 1 68 183 PRO B CA 1
ATOM 6387 C C . PRO B 1 183 ? -19.484 -19.016 7.465 1 68 183 PRO B C 1
ATOM 6389 O O . PRO B 1 183 ? -19.266 -19.422 6.316 1 68 183 PRO B O 1
ATOM 6392 N N . ASN B 1 184 ? -18.812 -19.312 8.5 1 71.94 184 ASN B N 1
ATOM 6393 C CA . ASN B 1 184 ? -17.891 -20.453 8.422 1 71.94 184 ASN B CA 1
ATOM 6394 C C . ASN B 1 184 ? -18.641 -21.781 8.32 1 71.94 184 ASN B C 1
ATOM 6396 O O . ASN B 1 184 ? -19.266 -22.219 9.289 1 71.94 184 ASN B O 1
ATOM 6400 N N . LEU B 1 185 ? -18.719 -22.297 7.207 1 79.88 185 LEU B N 1
ATOM 6401 C CA . LEU B 1 185 ? -19.469 -23.531 6.949 1 79.88 185 LEU B CA 1
ATOM 6402 C C . LEU B 1 185 ? -18.516 -24.719 6.824 1 79.88 185 LEU B C 1
ATOM 6404 O O . LEU B 1 185 ? -18.828 -25.703 6.152 1 79.88 185 LEU B O 1
ATOM 6408 N N . GLU B 1 186 ? -17.391 -24.672 7.383 1 76.38 186 GLU B N 1
ATOM 6409 C CA . GLU B 1 186 ? -16.391 -25.734 7.309 1 76.38 186 GLU B CA 1
ATOM 6410 C C . GLU B 1 186 ? -16.891 -27 7.984 1 76.38 186 GLU B C 1
ATOM 6412 O O . GLU B 1 186 ? -16.5 -28.109 7.609 1 76.38 186 GLU B O 1
ATOM 6417 N N . TRP B 1 187 ? -17.875 -26.812 8.891 1 78.06 187 TRP B N 1
ATOM 6418 C CA . TRP B 1 187 ? -18.391 -27.953 9.656 1 78.06 187 TRP B CA 1
ATOM 6419 C C . TRP B 1 187 ? -19.312 -28.797 8.797 1 78.06 187 TRP B C 1
ATOM 6421 O O . TRP B 1 187 ? -19.578 -29.969 9.125 1 78.06 187 TRP B O 1
ATOM 6431 N N . MET B 1 188 ? -19.734 -28.297 7.785 1 83.5 188 MET B N 1
ATOM 6432 C CA . MET B 1 188 ? -20.75 -28.969 6.965 1 83.5 188 MET B CA 1
ATOM 6433 C C . MET B 1 188 ? -20.109 -30.031 6.078 1 83.5 188 MET B C 1
ATOM 6435 O O . MET B 1 188 ? -19.172 -29.734 5.332 1 83.5 188 MET B O 1
ATOM 6439 N N . ASN B 1 189 ? -20.562 -31.328 6.238 1 86.62 189 ASN B N 1
ATOM 6440 C CA . ASN B 1 189 ? -20.094 -32.375 5.328 1 86.62 189 ASN B CA 1
ATOM 6441 C C . ASN B 1 189 ? -20.859 -32.344 4.008 1 86.62 189 ASN B C 1
ATOM 6443 O O . ASN B 1 189 ? -21.797 -31.578 3.842 1 86.62 189 ASN B O 1
ATOM 6447 N N . LEU B 1 190 ? -20.469 -33.188 3.094 1 90.44 190 LEU B N 1
ATOM 6448 C CA . LEU B 1 190 ? -20.984 -33.156 1.733 1 90.44 190 LEU B CA 1
ATOM 6449 C C . LEU B 1 190 ? -22.453 -33.594 1.701 1 90.44 190 LEU B C 1
ATOM 6451 O O . LEU B 1 190 ? -23.25 -33.062 0.945 1 90.44 190 LEU B O 1
ATOM 6455 N N . GLN B 1 191 ? -22.828 -34.594 2.479 1 87.75 191 GLN B N 1
ATOM 6456 C CA . GLN B 1 191 ? -24.188 -35.094 2.521 1 87.75 191 GLN B CA 1
ATOM 6457 C C . GLN B 1 191 ? -25.156 -34 2.986 1 87.75 191 GLN B C 1
ATOM 6459 O O . GLN B 1 191 ? -26.219 -33.812 2.393 1 87.75 191 GLN B O 1
ATOM 6464 N N . LYS B 1 192 ? -24.688 -33.375 4.031 1 87.25 192 LYS B N 1
ATOM 6465 C CA . LYS B 1 192 ? -25.516 -32.281 4.543 1 87.25 192 LYS B CA 1
ATOM 6466 C C . LYS B 1 192 ? -25.625 -31.141 3.527 1 87.25 192 LYS B C 1
ATOM 6468 O O . LYS B 1 192 ? -26.672 -30.516 3.402 1 87.25 192 LYS B O 1
ATOM 6473 N N . ALA B 1 193 ? -24.531 -30.938 2.861 1 90.94 193 ALA B N 1
ATOM 6474 C CA . ALA B 1 193 ? -24.547 -29.891 1.841 1 90.94 193 ALA B CA 1
ATOM 6475 C C . ALA B 1 193 ? -25.547 -30.219 0.731 1 90.94 193 ALA B C 1
ATOM 6477 O O . ALA B 1 193 ? -26.25 -29.328 0.249 1 90.94 193 ALA B O 1
ATOM 6478 N N . PHE B 1 194 ? -25.656 -31.453 0.387 1 89.69 194 PHE B N 1
ATOM 6479 C CA . PHE B 1 194 ? -26.594 -31.859 -0.657 1 89.69 194 PHE B CA 1
ATOM 6480 C C . PHE B 1 194 ? -28.031 -31.734 -0.178 1 89.69 194 PHE B C 1
ATOM 6482 O O . PHE B 1 194 ? -28.922 -31.375 -0.954 1 89.69 194 PHE B O 1
ATOM 6489 N N . GLU B 1 195 ? -28.219 -32 1.029 1 86.5 195 GLU B N 1
ATOM 6490 C CA . GLU B 1 195 ? -29.547 -31.844 1.602 1 86.5 195 GLU B CA 1
ATOM 6491 C C . GLU B 1 195 ? -30 -30.391 1.554 1 86.5 195 GLU B C 1
ATOM 6493 O O . GLU B 1 195 ? -31.141 -30.094 1.194 1 86.5 195 GLU B O 1
ATOM 6498 N N . ILE B 1 196 ? -29.094 -29.672 1.898 1 87.75 196 ILE B N 1
ATOM 6499 C CA . ILE B 1 196 ? -29.406 -28.25 1.89 1 87.75 196 ILE B CA 1
ATOM 6500 C C . ILE B 1 196 ? -29.578 -27.766 0.451 1 87.75 196 ILE B C 1
ATOM 6502 O O . ILE B 1 196 ? -30.453 -26.953 0.169 1 87.75 196 ILE B O 1
ATOM 6506 N N . LEU B 1 197 ? -28.75 -28.25 -0.431 1 90.31 197 LEU B N 1
ATOM 6507 C CA . LEU B 1 197 ? -28.891 -27.906 -1.843 1 90.31 197 LEU B CA 1
ATOM 6508 C C . LEU B 1 197 ? -30.281 -28.281 -2.355 1 90.31 197 LEU B C 1
ATOM 6510 O O . LEU B 1 197 ? -30.891 -27.5 -3.088 1 90.31 197 LEU B O 1
ATOM 6514 N N . ASP B 1 198 ? -30.781 -29.406 -1.979 1 86.56 198 ASP B N 1
ATOM 6515 C CA . ASP B 1 198 ? -32.094 -29.891 -2.424 1 86.56 198 ASP B CA 1
ATOM 6516 C C . ASP B 1 198 ? -33.188 -28.938 -1.979 1 86.56 198 ASP B C 1
ATOM 6518 O O . ASP B 1 198 ? -34.031 -28.516 -2.789 1 86.56 198 ASP B O 1
ATOM 6522 N N . ILE B 1 199 ? -33.094 -28.594 -0.763 1 83.62 199 ILE B N 1
ATOM 6523 C CA . ILE B 1 199 ? -34.156 -27.766 -0.218 1 83.62 199 ILE B CA 1
ATOM 6524 C C . ILE B 1 199 ? -34.031 -26.344 -0.756 1 83.62 199 ILE B C 1
ATOM 6526 O O . ILE B 1 199 ? -35.031 -25.688 -1.054 1 83.62 199 ILE B O 1
ATOM 6530 N N . ALA B 1 200 ? -32.844 -25.906 -0.793 1 87.12 200 ALA B N 1
ATOM 6531 C CA . ALA B 1 200 ? -32.625 -24.562 -1.314 1 87.12 200 ALA B CA 1
ATOM 6532 C C . ALA B 1 200 ? -33.062 -24.469 -2.768 1 87.12 200 ALA B C 1
ATOM 6534 O O . ALA B 1 200 ? -33.625 -23.438 -3.184 1 87.12 200 ALA B O 1
ATOM 6535 N N . SER B 1 201 ? -32.781 -25.484 -3.523 1 86.62 201 SER B N 1
ATOM 6536 C CA . SER B 1 201 ? -33.219 -25.5 -4.918 1 86.62 201 SER B CA 1
ATOM 6537 C C . SER B 1 201 ? -34.719 -25.578 -5.02 1 86.62 201 SER B C 1
ATOM 6539 O O . SER B 1 201 ? -35.344 -24.891 -5.84 1 86.62 201 SER B O 1
ATOM 6541 N N . TYR B 1 202 ? -35.281 -26.359 -4.145 1 79.56 202 TYR B N 1
ATOM 6542 C CA . TYR B 1 202 ? -36.719 -26.531 -4.125 1 79.56 202 TYR B CA 1
ATOM 6543 C C . TYR B 1 202 ? -37.406 -25.219 -3.785 1 79.56 202 TYR B C 1
ATOM 6545 O O . TYR B 1 202 ? -38.406 -24.859 -4.41 1 79.56 202 TYR B O 1
ATOM 6553 N N . LEU B 1 203 ? -36.844 -24.562 -2.865 1 78.81 203 LEU B N 1
ATOM 6554 C CA . LEU B 1 203 ? -37.438 -23.328 -2.396 1 78.81 203 LEU B CA 1
ATOM 6555 C C . LEU B 1 203 ? -36.906 -22.125 -3.154 1 78.81 203 LEU B C 1
ATOM 6557 O O . LEU B 1 203 ? -37.312 -20.984 -2.895 1 78.81 203 LEU B O 1
ATOM 6561 N N . LEU B 1 204 ? -35.969 -22.359 -3.963 1 80.75 204 LEU B N 1
ATOM 6562 C CA . LEU B 1 204 ? -35.375 -21.359 -4.824 1 80.75 204 LEU B CA 1
ATOM 6563 C C . LEU B 1 204 ? -34.75 -20.234 -3.996 1 80.75 204 LEU B C 1
ATOM 6565 O O . LEU B 1 204 ? -35.031 -19.062 -4.215 1 80.75 204 LEU B O 1
ATOM 6569 N N . ILE B 1 205 ? -34 -20.578 -3.061 1 84.88 205 ILE B N 1
ATOM 6570 C CA . ILE B 1 205 ? -33.281 -19.609 -2.232 1 84.88 205 ILE B CA 1
ATOM 6571 C C . ILE B 1 205 ? -31.906 -19.328 -2.836 1 84.88 205 ILE B C 1
ATOM 6573 O O . ILE B 1 205 ? -30.922 -20 -2.496 1 84.88 205 ILE B O 1
ATOM 6577 N N . ASP B 1 206 ? -31.75 -18.281 -3.475 1 82 206 ASP B N 1
ATOM 6578 C CA . ASP B 1 206 ? -30.609 -18.031 -4.344 1 82 206 ASP B CA 1
ATOM 6579 C C . ASP B 1 206 ? -29.344 -17.812 -3.527 1 82 206 ASP B C 1
ATOM 6581 O O . ASP B 1 206 ? -28.297 -18.406 -3.807 1 82 206 ASP B O 1
ATOM 6585 N N . PRO B 1 207 ? -29.391 -16.938 -2.488 1 81.81 207 PRO B N 1
ATOM 6586 C CA . PRO B 1 207 ? -28.156 -16.703 -1.732 1 81.81 207 PRO B CA 1
ATOM 6587 C C . PRO B 1 207 ? -27.609 -17.969 -1.085 1 81.81 207 PRO B C 1
ATOM 6589 O O . PRO B 1 207 ? -26.391 -18.141 -0.979 1 81.81 207 PRO B O 1
ATOM 6592 N N . LEU B 1 208 ? -28.484 -18.75 -0.732 1 86.12 208 LEU B N 1
ATOM 6593 C CA . LEU B 1 208 ? -28.078 -20 -0.101 1 86.12 208 LEU B CA 1
ATOM 6594 C C . LEU B 1 208 ? -27.531 -20.969 -1.137 1 86.12 208 LEU B C 1
ATOM 6596 O O . LEU B 1 208 ? -26.625 -21.75 -0.847 1 86.12 208 LEU B O 1
ATOM 6600 N N . LEU B 1 209 ? -28.078 -20.922 -2.275 1 88.62 209 LEU B N 1
ATOM 6601 C CA . LEU B 1 209 ? -27.594 -21.797 -3.348 1 88.62 209 LEU B CA 1
ATOM 6602 C C . LEU B 1 209 ? -26.156 -21.453 -3.713 1 88.62 209 LEU B C 1
ATOM 6604 O O . LEU B 1 209 ? -25.328 -22.359 -3.889 1 88.62 209 LEU B O 1
ATOM 6608 N N . THR B 1 210 ? -25.906 -20.25 -3.74 1 88.25 210 THR B N 1
ATOM 6609 C CA . THR B 1 210 ? -24.562 -19.812 -4.074 1 88.25 210 THR B CA 1
ATOM 6610 C C . THR B 1 210 ? -23.578 -20.219 -2.98 1 88.25 210 THR B C 1
ATOM 6612 O O . THR B 1 210 ? -22.484 -20.734 -3.27 1 88.25 210 THR B O 1
ATOM 6615 N N . LEU B 1 211 ? -24 -20 -1.797 1 87.88 211 LEU B N 1
ATOM 6616 C CA . LEU B 1 211 ? -23.141 -20.312 -0.659 1 87.88 211 LEU B CA 1
ATOM 6617 C C . LEU B 1 211 ? -22.875 -21.812 -0.58 1 87.88 211 LEU B C 1
ATOM 6619 O O . LEU B 1 211 ? -21.734 -22.234 -0.375 1 87.88 211 LEU B O 1
ATOM 6623 N N . ILE B 1 212 ? -23.875 -22.531 -0.716 1 89.38 212 ILE B N 1
ATOM 6624 C CA . ILE B 1 212 ? -23.75 -23.969 -0.584 1 89.38 212 ILE B CA 1
ATOM 6625 C C . ILE B 1 212 ? -22.984 -24.531 -1.775 1 89.38 212 ILE B C 1
ATOM 6627 O O . ILE B 1 212 ? -22.25 -25.531 -1.645 1 89.38 212 ILE B O 1
ATOM 6631 N N . SER B 1 213 ? -23.188 -23.953 -2.885 1 91.56 213 SER B N 1
ATOM 6632 C CA . SER B 1 213 ? -22.406 -24.344 -4.059 1 91.56 213 SER B CA 1
ATOM 6633 C C . SER B 1 213 ? -20.922 -24.234 -3.795 1 91.56 213 SER B C 1
ATOM 6635 O O . SER B 1 213 ? -20.156 -25.141 -4.141 1 91.56 213 SER B O 1
ATOM 6637 N N . ASP B 1 214 ? -20.531 -23.234 -3.154 1 90.12 214 ASP B N 1
ATOM 6638 C CA . ASP B 1 214 ? -19.125 -23.031 -2.848 1 90.12 214 ASP B CA 1
ATOM 6639 C C . ASP B 1 214 ? -18.609 -24.062 -1.852 1 90.12 214 ASP B C 1
ATOM 6641 O O . ASP B 1 214 ? -17.469 -24.516 -1.949 1 90.12 214 ASP B O 1
ATOM 6645 N N . VAL B 1 215 ? -19.469 -24.375 -0.974 1 89.75 215 VAL B N 1
ATOM 6646 C CA . VAL B 1 215 ? -19.109 -25.391 0.005 1 89.75 215 VAL B CA 1
ATOM 6647 C C . VAL B 1 215 ? -18.922 -26.734 -0.695 1 89.75 215 VAL B C 1
ATOM 6649 O O . VAL B 1 215 ? -17.969 -27.453 -0.413 1 89.75 215 VAL B O 1
ATOM 6652 N N . ILE B 1 216 ? -19.797 -27.047 -1.531 1 92.5 216 ILE B N 1
ATOM 6653 C CA . ILE B 1 216 ? -19.734 -28.312 -2.246 1 92.5 216 ILE B CA 1
ATOM 6654 C C . ILE B 1 216 ? -18.453 -28.375 -3.08 1 92.5 216 ILE B C 1
ATOM 6656 O O . ILE B 1 216 ? -17.734 -29.375 -3.045 1 92.5 216 ILE B O 1
ATOM 6660 N N . VAL B 1 217 ? -18.172 -27.359 -3.73 1 92.38 217 VAL B N 1
ATOM 6661 C CA . VAL B 1 217 ? -17 -27.328 -4.594 1 92.38 217 VAL B CA 1
ATOM 6662 C C . VAL B 1 217 ? -15.734 -27.453 -3.752 1 92.38 217 VAL B C 1
ATOM 6664 O O . VAL B 1 217 ? -14.773 -28.109 -4.164 1 92.38 217 VAL B O 1
ATOM 6667 N N . SER B 1 218 ? -15.797 -26.891 -2.598 1 87.88 218 SER B N 1
ATOM 6668 C CA . SER B 1 218 ? -14.617 -26.906 -1.745 1 87.88 218 SER B CA 1
ATOM 6669 C C . SER B 1 218 ? -14.406 -28.297 -1.13 1 87.88 218 SER B C 1
ATOM 6671 O O . SER B 1 218 ? -13.281 -28.672 -0.797 1 87.88 218 SER B O 1
ATOM 6673 N N . LYS B 1 219 ? -15.422 -29.109 -1.033 1 89.69 219 LYS B N 1
ATOM 6674 C CA . LYS B 1 219 ? -15.32 -30.359 -0.29 1 89.69 219 LYS B CA 1
ATOM 6675 C C . LYS B 1 219 ? -15.367 -31.562 -1.229 1 89.69 219 LYS B C 1
ATOM 6677 O O . LYS B 1 219 ? -15.039 -32.688 -0.83 1 89.69 219 LYS B O 1
ATOM 6682 N N . ILE B 1 220 ? -15.578 -31.328 -2.396 1 91.06 220 ILE B N 1
ATOM 6683 C CA . ILE B 1 220 ? -15.805 -32.438 -3.328 1 91.06 220 ILE B CA 1
ATOM 6684 C C . ILE B 1 220 ? -14.477 -33.094 -3.701 1 91.06 220 ILE B C 1
ATOM 6686 O O . ILE B 1 220 ? -13.438 -32.406 -3.734 1 91.06 220 ILE B O 1
ATOM 6690 N N . ASN B 1 221 ? -14.523 -34.438 -3.838 1 90.12 221 ASN B N 1
ATOM 6691 C CA . ASN B 1 221 ? -13.375 -35.188 -4.324 1 90.12 221 ASN B CA 1
ATOM 6692 C C . ASN B 1 221 ? -13.719 -35.969 -5.582 1 90.12 221 ASN B C 1
ATOM 6694 O O . ASN B 1 221 ? -14.867 -35.969 -6.039 1 90.12 221 ASN B O 1
ATOM 6698 N N . ALA B 1 222 ? -12.766 -36.656 -6.133 1 90.31 222 ALA B N 1
ATOM 6699 C CA . ALA B 1 222 ? -12.93 -37.344 -7.41 1 90.31 222 ALA B CA 1
ATOM 6700 C C . ALA B 1 222 ? -13.961 -38.469 -7.301 1 90.31 222 ALA B C 1
ATOM 6702 O O . ALA B 1 222 ? -14.664 -38.781 -8.266 1 90.31 222 ALA B O 1
ATOM 6703 N N . ASP B 1 223 ? -14.109 -39 -6.102 1 92.44 223 ASP B N 1
ATOM 6704 C CA . ASP B 1 223 ? -15.023 -40.125 -5.91 1 92.44 223 ASP B CA 1
ATOM 6705 C C . ASP B 1 223 ? -16.484 -39.656 -5.93 1 92.44 223 ASP B C 1
ATOM 6707 O O . ASP B 1 223 ? -17.375 -40.438 -6.309 1 92.44 223 ASP B O 1
ATOM 6711 N N . SER B 1 224 ? -16.625 -38.5 -5.5 1 93 224 SER B N 1
ATOM 6712 C CA . SER B 1 224 ? -18 -38.031 -5.367 1 93 224 SER B CA 1
ATOM 6713 C C . SER B 1 224 ? -18.344 -37.031 -6.465 1 93 224 SER B C 1
ATOM 6715 O O . SER B 1 224 ? -19.453 -36.5 -6.504 1 93 224 SER B O 1
ATOM 6717 N N . LEU B 1 225 ? -17.484 -36.781 -7.352 1 95.12 225 LEU B N 1
ATOM 6718 C CA . LEU B 1 225 ? -17.609 -35.719 -8.32 1 95.12 225 LEU B CA 1
ATOM 6719 C C . LEU B 1 225 ? -18.766 -35.969 -9.281 1 95.12 225 LEU B C 1
ATOM 6721 O O . LEU B 1 225 ? -19.578 -35.062 -9.523 1 95.12 225 LEU B O 1
ATOM 6725 N N . VAL B 1 226 ? -18.859 -37.156 -9.875 1 95.62 226 VAL B N 1
ATOM 6726 C CA . VAL B 1 226 ? -19.891 -37.469 -10.859 1 95.62 226 VAL B CA 1
ATOM 6727 C C . VAL B 1 226 ? -21.266 -37.469 -10.195 1 95.62 226 VAL B C 1
ATOM 6729 O O . VAL B 1 226 ? -22.234 -36.938 -10.75 1 95.62 226 VAL B O 1
ATOM 6732 N N . LEU B 1 227 ? -21.312 -38 -9.039 1 92.44 227 LEU B N 1
ATOM 6733 C CA . LEU B 1 227 ? -22.562 -38 -8.289 1 92.44 227 LEU B CA 1
ATOM 6734 C C . LEU B 1 227 ? -23 -36.562 -7.988 1 92.44 227 LEU B C 1
ATOM 6736 O O . LEU B 1 227 ? -24.188 -36.25 -8.125 1 92.44 227 LEU B O 1
ATOM 6740 N N . ALA B 1 228 ? -22.078 -35.781 -7.527 1 94.88 228 ALA B N 1
ATOM 6741 C CA . ALA B 1 228 ? -22.375 -34.406 -7.223 1 94.88 228 ALA B CA 1
ATOM 6742 C C . ALA B 1 228 ? -22.859 -33.656 -8.469 1 94.88 228 ALA B C 1
ATOM 6744 O O . ALA B 1 228 ? -23.781 -32.844 -8.391 1 94.88 228 ALA B O 1
ATOM 6745 N N . TYR B 1 229 ? -22.25 -33.906 -9.594 1 95.56 229 TYR B N 1
ATOM 6746 C CA . TYR B 1 229 ? -22.625 -33.281 -10.852 1 95.56 229 TYR B CA 1
ATOM 6747 C C . TYR B 1 229 ? -24.062 -33.625 -11.227 1 95.56 229 TYR B C 1
ATOM 6749 O O . TYR B 1 229 ? -24.859 -32.75 -11.539 1 95.56 229 TYR B O 1
ATOM 6757 N N . HIS B 1 230 ? -24.359 -34.875 -11.172 1 93.38 230 HIS B N 1
ATOM 6758 C CA . HIS B 1 230 ? -25.688 -35.312 -11.539 1 93.38 230 HIS B CA 1
ATOM 6759 C C . HIS B 1 230 ? -26.75 -34.75 -10.594 1 93.38 230 HIS B C 1
ATOM 6761 O O . HIS B 1 230 ? -27.859 -34.438 -11.023 1 93.38 230 HIS B O 1
ATOM 6767 N N . LYS B 1 231 ? -26.375 -34.625 -9.375 1 89.56 231 LYS B N 1
ATOM 6768 C CA . LYS B 1 231 ? -27.297 -34.031 -8.406 1 89.56 231 LYS B CA 1
ATOM 6769 C C . LYS B 1 231 ? -27.5 -32.562 -8.688 1 89.56 231 LYS B C 1
ATOM 6771 O O . LYS B 1 231 ? -28.609 -32.031 -8.547 1 89.56 231 LYS B O 1
ATOM 6776 N N . ALA B 1 232 ? -26.484 -31.922 -9.094 1 93.31 232 ALA B N 1
ATOM 6777 C CA . ALA B 1 232 ? -26.531 -30.484 -9.312 1 93.31 232 ALA B CA 1
ATOM 6778 C C . ALA B 1 232 ? -27.266 -30.141 -10.602 1 93.31 232 ALA B C 1
ATOM 6780 O O . ALA B 1 232 ? -27.875 -29.078 -10.719 1 93.31 232 ALA B O 1
ATOM 6781 N N . GLU B 1 233 ? -27.188 -30.984 -11.602 1 89.44 233 GLU B N 1
ATOM 6782 C CA . GLU B 1 233 ? -27.781 -30.719 -12.914 1 89.44 233 GLU B CA 1
ATOM 6783 C C . GLU B 1 233 ? -29.25 -30.344 -12.789 1 89.44 233 GLU B C 1
ATOM 6785 O O . GLU B 1 233 ? -29.734 -29.469 -13.516 1 89.44 233 GLU B O 1
ATOM 6790 N N . ASN B 1 234 ? -29.938 -30.922 -11.805 1 82.56 234 ASN B N 1
ATOM 6791 C CA . ASN B 1 234 ? -31.359 -30.688 -11.672 1 82.56 234 ASN B CA 1
ATOM 6792 C C . ASN B 1 234 ? -31.672 -29.703 -10.547 1 82.56 234 ASN B C 1
ATOM 6794 O O . ASN B 1 234 ? -32.812 -29.344 -10.312 1 82.56 234 ASN B O 1
ATOM 6798 N N . ARG B 1 235 ? -30.656 -29.266 -9.914 1 86.75 235 ARG B N 1
ATOM 6799 C CA . ARG B 1 235 ? -30.891 -28.438 -8.734 1 86.75 235 ARG B CA 1
ATOM 6800 C C . ARG B 1 235 ? -30.328 -27.031 -8.922 1 86.75 235 ARG B C 1
ATOM 6802 O O . ARG B 1 235 ? -30.969 -26.062 -8.516 1 86.75 235 ARG B O 1
ATOM 6809 N N . HIS B 1 236 ? -29.188 -26.938 -9.453 1 90.62 236 HIS B N 1
ATOM 6810 C CA . HIS B 1 236 ? -28.5 -25.672 -9.617 1 90.62 236 HIS B CA 1
ATOM 6811 C C . HIS B 1 236 ? -27.547 -25.703 -10.797 1 90.62 236 HIS B C 1
ATOM 6813 O O . HIS B 1 236 ? -26.391 -26.141 -10.664 1 90.62 236 HIS B O 1
ATOM 6819 N N . VAL B 1 237 ? -27.891 -25.031 -11.797 1 88.19 237 VAL B N 1
ATOM 6820 C CA . VAL B 1 237 ? -27.203 -25.141 -13.078 1 88.19 237 VAL B CA 1
ATOM 6821 C C . VAL B 1 237 ? -25.797 -24.547 -12.969 1 88.19 237 VAL B C 1
ATOM 6823 O O . VAL B 1 237 ? -24.828 -25.156 -13.414 1 88.19 237 VAL B O 1
ATOM 6826 N N . PRO B 1 238 ? -25.656 -23.453 -12.312 1 89.94 238 PRO B N 1
ATOM 6827 C CA . PRO B 1 238 ? -24.297 -22.906 -12.203 1 89.94 238 PRO B CA 1
ATOM 6828 C C . PRO B 1 238 ? -23.344 -23.859 -11.469 1 89.94 238 PRO B C 1
ATOM 6830 O O . PRO B 1 238 ? -22.188 -23.984 -11.852 1 89.94 238 PRO B O 1
ATOM 6833 N N . LEU B 1 239 ? -23.828 -24.469 -10.5 1 92.94 239 LEU B N 1
ATOM 6834 C CA . LEU B 1 239 ? -23.016 -25.453 -9.789 1 92.94 239 LEU B CA 1
ATOM 6835 C C . LEU B 1 239 ? -22.656 -26.625 -10.695 1 92.94 239 LEU B C 1
ATOM 6837 O O . LEU B 1 239 ? -21.516 -27.094 -10.695 1 92.94 239 LEU B O 1
ATOM 6841 N N . ALA B 1 240 ? -23.609 -27.078 -11.422 1 93.31 240 ALA B N 1
ATOM 6842 C CA . ALA B 1 240 ? -23.391 -28.188 -12.352 1 93.31 240 ALA B CA 1
ATOM 6843 C C . ALA B 1 240 ? -22.297 -27.828 -13.367 1 93.31 240 ALA B C 1
ATOM 6845 O O . ALA B 1 240 ? -21.469 -28.672 -13.703 1 93.31 240 ALA B O 1
ATOM 6846 N N . GLN B 1 241 ? -22.375 -26.688 -13.758 1 93.31 241 GLN B N 1
ATOM 6847 C CA . GLN B 1 241 ? -21.375 -26.234 -14.727 1 93.31 241 GLN B CA 1
ATOM 6848 C C . GLN B 1 241 ? -19.984 -26.219 -14.109 1 93.31 241 GLN B C 1
ATOM 6850 O O . GLN B 1 241 ? -19.016 -26.641 -14.75 1 93.31 241 GLN B O 1
ATOM 6855 N N . LYS B 1 242 ? -19.891 -25.797 -12.922 1 92.5 242 LYS B N 1
ATOM 6856 C CA . LYS B 1 242 ? -18.625 -25.781 -12.219 1 92.5 242 LYS B CA 1
ATOM 6857 C C . LYS B 1 242 ? -18.094 -27.203 -12.016 1 92.5 242 LYS B C 1
ATOM 6859 O O . LYS B 1 242 ? -16.906 -27.469 -12.211 1 92.5 242 LYS B O 1
ATOM 6864 N N . LEU B 1 243 ? -18.953 -28.016 -11.648 1 94.75 243 LEU B N 1
ATOM 6865 C CA . LEU B 1 243 ? -18.578 -29.406 -11.391 1 94.75 243 LEU B CA 1
ATOM 6866 C C . LEU B 1 243 ? -18.172 -30.094 -12.68 1 94.75 243 LEU B C 1
ATOM 6868 O O . LEU B 1 243 ? -17.25 -30.922 -12.68 1 94.75 243 LEU B O 1
ATOM 6872 N N . TRP B 1 244 ? -18.828 -29.781 -13.75 1 94.38 244 TRP B N 1
ATOM 6873 C CA . TRP B 1 244 ? -18.453 -30.359 -15.031 1 94.38 244 TRP B CA 1
ATOM 6874 C C . TRP B 1 244 ? -17.031 -29.953 -15.422 1 94.38 244 TRP B C 1
ATOM 6876 O O . TRP B 1 244 ? -16.25 -30.781 -15.898 1 94.38 244 TRP B O 1
ATOM 6886 N N . LYS B 1 245 ? -16.781 -28.75 -15.211 1 91.69 245 LYS B N 1
ATOM 6887 C CA . LYS B 1 245 ? -15.43 -28.297 -15.5 1 91.69 245 LYS B CA 1
ATOM 6888 C C . LYS B 1 245 ? -14.398 -29.062 -14.68 1 91.69 245 LYS B C 1
ATOM 6890 O O . LYS B 1 245 ? -13.32 -29.391 -15.172 1 91.69 245 LYS B O 1
ATOM 6895 N N . ILE B 1 246 ? -14.789 -29.359 -13.508 1 91.88 246 ILE B N 1
ATOM 6896 C CA . ILE B 1 246 ? -13.891 -30.109 -12.641 1 91.88 246 ILE B CA 1
ATOM 6897 C C . ILE B 1 246 ? -13.758 -31.547 -13.156 1 91.88 246 ILE B C 1
ATOM 6899 O O . ILE B 1 246 ? -12.664 -32.125 -13.141 1 91.88 246 ILE B O 1
ATOM 6903 N N . ILE B 1 247 ? -14.797 -32.062 -13.57 1 94.69 247 ILE B N 1
ATOM 6904 C CA . ILE B 1 247 ? -14.781 -33.406 -14.133 1 94.69 247 ILE B CA 1
ATOM 6905 C C . ILE B 1 247 ? -13.82 -33.469 -15.32 1 94.69 247 ILE B C 1
ATOM 6907 O O . ILE B 1 247 ? -12.992 -34.375 -15.414 1 94.69 247 ILE B O 1
ATOM 6911 N N . VAL B 1 248 ? -13.938 -32.5 -16.141 1 93.12 248 VAL B N 1
ATOM 6912 C CA . VAL B 1 248 ? -13.086 -32.438 -17.328 1 93.12 248 VAL B CA 1
ATOM 6913 C C . VAL B 1 248 ? -11.625 -32.344 -16.906 1 93.12 248 VAL B C 1
ATOM 6915 O O . VAL B 1 248 ? -10.773 -33.062 -17.422 1 93.12 248 VAL B O 1
ATOM 6918 N N . ARG B 1 249 ? -11.375 -31.547 -15.914 1 88.38 249 ARG B N 1
ATOM 6919 C CA . ARG B 1 249 ? -10.008 -31.219 -15.516 1 88.38 249 ARG B CA 1
ATOM 6920 C C . ARG B 1 249 ? -9.391 -32.375 -14.711 1 88.38 249 ARG B C 1
ATOM 6922 O O . ARG B 1 249 ? -8.172 -32.562 -14.75 1 88.38 249 ARG B O 1
ATOM 6929 N N . GLN B 1 250 ? -10.227 -33.062 -14.023 1 89.19 250 GLN B N 1
ATOM 6930 C CA . GLN B 1 250 ? -9.719 -34.125 -13.164 1 89.19 250 GLN B CA 1
ATOM 6931 C C . GLN B 1 250 ? -10.141 -35.5 -13.688 1 89.19 250 GLN B C 1
ATOM 6933 O O . GLN B 1 250 ? -10.312 -36.438 -12.906 1 89.19 250 GLN B O 1
ATOM 6938 N N . PHE B 1 251 ? -10.281 -35.562 -14.93 1 93.5 251 PHE B N 1
ATOM 6939 C CA . PHE B 1 251 ? -10.797 -36.812 -15.477 1 93.5 251 PHE B CA 1
ATOM 6940 C C . PHE B 1 251 ? -9.805 -37.969 -15.25 1 93.5 251 PHE B C 1
ATOM 6942 O O . PHE B 1 251 ? -10.195 -39.125 -15.164 1 93.5 251 PHE B O 1
ATOM 6949 N N . ASP B 1 252 ? -8.531 -37.719 -15.242 1 88.88 252 ASP B N 1
ATOM 6950 C CA . ASP B 1 252 ? -7.523 -38.719 -14.961 1 88.88 252 ASP B CA 1
ATOM 6951 C C . ASP B 1 252 ? -7.797 -39.438 -13.633 1 88.88 252 ASP B C 1
ATOM 6953 O O . ASP B 1 252 ? -7.574 -40.625 -13.508 1 88.88 252 ASP B O 1
ATOM 6957 N N . ARG B 1 253 ? -8.305 -38.688 -12.695 1 91.19 253 ARG B N 1
ATOM 6958 C CA . ARG B 1 253 ? -8.641 -39.281 -11.406 1 91.19 253 ARG B CA 1
ATOM 6959 C C . ARG B 1 253 ? -9.898 -40.125 -11.508 1 91.19 253 ARG B C 1
ATOM 6961 O O . ARG B 1 253 ? -10 -41.156 -10.859 1 91.19 253 ARG B O 1
ATOM 6968 N N . LEU B 1 254 ? -10.82 -39.688 -12.305 1 94.19 254 LEU B N 1
ATOM 6969 C CA . LEU B 1 254 ? -12.047 -40.438 -12.508 1 94.19 254 LEU B CA 1
ATOM 6970 C C . LEU B 1 254 ? -11.758 -41.75 -13.234 1 94.19 254 LEU B C 1
ATOM 6972 O O . LEU B 1 254 ? -12.445 -42.75 -13.023 1 94.19 254 LEU B O 1
ATOM 6976 N N . LEU B 1 255 ? -10.766 -41.719 -14.086 1 93.69 255 LEU B N 1
ATOM 6977 C CA . LEU B 1 255 ? -10.344 -42.938 -14.789 1 93.69 255 LEU B CA 1
ATOM 6978 C C . LEU B 1 255 ? -9.797 -43.969 -13.812 1 93.69 255 LEU B C 1
ATOM 6980 O O . LEU B 1 255 ? -10.07 -45.156 -13.953 1 93.69 255 LEU B O 1
ATOM 6984 N N . ILE B 1 256 ? -9.086 -43.5 -12.883 1 91.44 256 ILE B N 1
ATOM 6985 C CA . ILE B 1 256 ? -8.453 -44.375 -11.906 1 91.44 256 ILE B CA 1
ATOM 6986 C C . ILE B 1 256 ? -9.516 -44.969 -10.984 1 91.44 256 ILE B C 1
ATOM 6988 O O . ILE B 1 256 ? -9.492 -46.188 -10.711 1 91.44 256 ILE B O 1
ATOM 6992 N N . ASN B 1 257 ? -10.422 -44.188 -10.555 1 93.31 257 ASN B N 1
ATOM 6993 C CA . ASN B 1 257 ? -11.414 -44.656 -9.609 1 93.31 257 ASN B CA 1
ATOM 6994 C C . ASN B 1 257 ? -12.641 -45.219 -10.32 1 93.31 257 ASN B C 1
ATOM 6996 O O . ASN B 1 257 ? -13.594 -45.688 -9.672 1 93.31 257 ASN B O 1
ATOM 7000 N N . ASN B 1 258 ? -12.781 -45.188 -11.609 1 94.44 258 ASN B N 1
ATOM 7001 C CA . ASN B 1 258 ? -13.797 -45.75 -12.492 1 94.44 258 ASN B CA 1
ATOM 7002 C C . ASN B 1 258 ? -15.156 -45.062 -12.273 1 94.44 258 ASN B C 1
ATOM 7004 O O . ASN B 1 258 ? -16.188 -45.625 -12.648 1 94.44 258 ASN B O 1
ATOM 7008 N N . THR B 1 259 ? -15.086 -43.906 -11.664 1 95.44 259 THR B N 1
ATOM 7009 C CA . THR B 1 259 ? -16.344 -43.219 -11.43 1 95.44 259 THR B CA 1
ATOM 7010 C C . THR B 1 259 ? -16.922 -42.656 -12.742 1 95.44 259 THR B C 1
ATOM 7012 O O . THR B 1 259 ? -18.109 -42.344 -12.82 1 95.44 259 THR B O 1
ATOM 7015 N N . PHE B 1 260 ? -16.125 -42.562 -13.758 1 96.31 260 PHE B N 1
ATOM 7016 C CA . PHE B 1 260 ? -16.578 -42.094 -15.047 1 96.31 260 PHE B CA 1
ATOM 7017 C C . PHE B 1 260 ? -17.625 -43 -15.648 1 96.31 260 PHE B C 1
ATOM 7019 O O . PHE B 1 260 ? -18.359 -42.625 -16.547 1 96.31 260 PHE B O 1
ATOM 7026 N N . LEU B 1 261 ? -17.719 -44.219 -15.234 1 95.19 261 LEU B N 1
ATOM 7027 C CA . LEU B 1 261 ? -18.656 -45.219 -15.758 1 95.19 261 LEU B CA 1
ATOM 7028 C C . LEU B 1 261 ? -20.094 -44.812 -15.46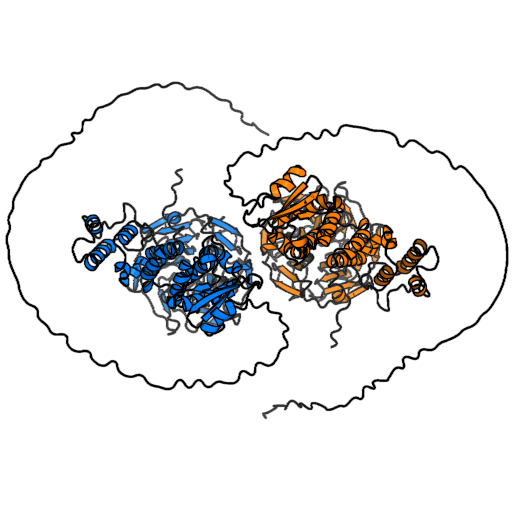1 1 95.19 261 LEU B C 1
ATOM 7030 O O . LEU B 1 261 ? -21.016 -45.281 -16.109 1 95.19 261 LEU B O 1
ATOM 7034 N N . ALA B 1 262 ? -20.25 -43.938 -14.453 1 94.5 262 ALA B N 1
ATOM 7035 C CA . ALA B 1 262 ? -21.578 -43.469 -14.078 1 94.5 262 ALA B CA 1
ATOM 7036 C C . ALA B 1 262 ? -22.078 -42.375 -15.016 1 94.5 262 ALA B C 1
ATOM 7038 O O . ALA B 1 262 ? -23.25 -42 -14.977 1 94.5 262 ALA B O 1
ATOM 7039 N N . LEU B 1 263 ? -21.281 -41.906 -15.914 1 94.81 263 LEU B N 1
ATOM 7040 C CA . LEU B 1 263 ? -21.688 -40.875 -16.875 1 94.81 263 LEU B CA 1
ATOM 7041 C C . LEU B 1 263 ? -22.531 -41.5 -17.984 1 94.81 263 LEU B C 1
ATOM 7043 O O . LEU B 1 263 ? -22.391 -42.688 -18.312 1 94.81 263 LEU B O 1
ATOM 7047 N N . SER B 1 264 ? -23.359 -40.656 -18.562 1 91.56 264 SER B N 1
ATOM 7048 C CA . SER B 1 264 ? -24.188 -41.094 -19.688 1 91.56 264 SER B CA 1
ATOM 7049 C C . SER B 1 264 ? -23.406 -41.094 -21 1 91.56 264 SER B C 1
ATOM 7051 O O . SER B 1 264 ? -22.297 -40.562 -21.047 1 91.56 264 SER B O 1
ATOM 7053 N N . GLU B 1 265 ? -23.953 -41.75 -21.969 1 91 265 GLU B N 1
ATOM 7054 C CA . GLU B 1 265 ? -23.297 -41.781 -23.281 1 91 265 GLU B CA 1
ATOM 7055 C C . GLU B 1 265 ? -23.094 -40.344 -23.828 1 91 265 GLU B C 1
ATOM 7057 O O . GLU B 1 265 ? -22.047 -40.062 -24.391 1 91 265 GLU B O 1
ATOM 7062 N N . ILE B 1 266 ? -24.109 -39.562 -23.672 1 91.75 266 ILE B N 1
ATOM 7063 C CA . ILE B 1 266 ? -24.062 -38.188 -24.156 1 91.75 266 ILE B CA 1
ATOM 7064 C C . ILE B 1 266 ? -22.953 -37.406 -23.438 1 91.75 266 ILE B C 1
ATOM 7066 O O . ILE B 1 266 ? -22.25 -36.594 -24.062 1 91.75 266 ILE B O 1
ATOM 7070 N N . GLU B 1 267 ? -22.797 -37.688 -22.203 1 94.38 267 GLU B N 1
ATOM 7071 C CA . GLU B 1 267 ? -21.766 -37 -21.422 1 94.38 267 GLU B CA 1
ATOM 7072 C C . GLU B 1 267 ? -20.375 -37.469 -21.828 1 94.38 267 GLU B C 1
ATOM 7074 O O . GLU B 1 267 ? -19.438 -36.656 -21.875 1 94.38 267 GLU B O 1
ATOM 7079 N N . ILE B 1 268 ? -20.25 -38.719 -22.062 1 94.69 268 ILE B N 1
ATOM 7080 C CA . ILE B 1 268 ? -18.969 -39.25 -22.531 1 94.69 268 ILE B CA 1
ATOM 7081 C C . ILE B 1 268 ? -18.609 -38.625 -23.875 1 94.69 268 ILE B C 1
ATOM 7083 O O . ILE B 1 268 ? -17.453 -38.25 -24.109 1 94.69 268 ILE B O 1
ATOM 7087 N N . LEU B 1 269 ? -19.531 -38.531 -24.766 1 92.12 269 LEU B N 1
ATOM 7088 C CA . LEU B 1 269 ? -19.297 -37.938 -26.078 1 92.12 269 LEU B CA 1
ATOM 7089 C C . LEU B 1 269 ? -18.906 -36.469 -25.922 1 92.12 269 LEU B C 1
ATOM 7091 O O . LEU B 1 269 ? -18.031 -35.969 -26.625 1 92.12 269 LEU B O 1
ATOM 7095 N N . LYS B 1 270 ? -19.562 -35.844 -25 1 92.94 270 LYS B N 1
ATOM 7096 C CA . LYS B 1 270 ? -19.25 -34.438 -24.703 1 92.94 270 LYS B CA 1
ATOM 7097 C C . LYS B 1 270 ? -17.812 -34.281 -24.188 1 92.94 270 LYS B C 1
ATOM 7099 O O . LYS B 1 270 ? -17.109 -33.344 -24.562 1 92.94 270 LYS B O 1
ATOM 7104 N N . LEU B 1 271 ? -17.391 -35.188 -23.359 1 93.94 271 LEU B N 1
ATOM 7105 C CA . LEU B 1 271 ? -16.031 -35.188 -22.812 1 93.94 271 LEU B CA 1
ATOM 7106 C C . LEU B 1 271 ? -15.008 -35.375 -23.938 1 93.94 271 LEU B C 1
ATOM 7108 O O . LEU B 1 271 ? -14 -34.656 -23.953 1 93.94 271 LEU B O 1
ATOM 7112 N N . LEU B 1 272 ? -15.305 -36.281 -24.812 1 90.81 272 LEU B N 1
ATOM 7113 C CA . LEU B 1 272 ? -14.344 -36.625 -25.859 1 90.81 272 LEU B CA 1
ATOM 7114 C C . LEU B 1 272 ? -14.141 -35.469 -26.812 1 90.81 272 LEU B C 1
ATOM 7116 O O . LEU B 1 272 ? -13.102 -35.375 -27.469 1 90.81 272 LEU B O 1
ATOM 7120 N N . CYS B 1 273 ? -15.078 -34.562 -26.812 1 88.94 273 CYS B N 1
ATOM 7121 C CA . CYS B 1 273 ? -14.984 -33.406 -27.703 1 88.94 273 CYS B CA 1
ATOM 7122 C C . CYS B 1 273 ? -14.352 -32.219 -27 1 88.94 273 CYS B C 1
ATOM 7124 O O . CYS B 1 273 ? -14.008 -31.219 -27.625 1 88.94 273 CYS B O 1
ATOM 7126 N N . ASP B 1 274 ? -14.188 -32.312 -25.766 1 90.31 274 ASP B N 1
ATOM 7127 C CA . ASP B 1 274 ? -13.672 -31.188 -25 1 90.31 274 ASP B CA 1
ATOM 7128 C C . ASP B 1 274 ? -12.156 -31.094 -25.109 1 90.31 274 ASP B C 1
ATOM 7130 O O . ASP B 1 274 ? -11.445 -32.062 -24.781 1 90.31 274 ASP B O 1
ATOM 7134 N N . ARG B 1 275 ? -11.625 -29.938 -25.469 1 87.06 275 ARG B N 1
ATOM 7135 C CA . ARG B 1 275 ? -10.195 -29.734 -25.656 1 87.06 275 ARG B CA 1
ATOM 7136 C C . ARG B 1 275 ? -9.453 -29.734 -24.328 1 87.06 275 ARG B C 1
ATOM 7138 O O . ARG B 1 275 ? -8.234 -29.891 -24.297 1 87.06 275 ARG B O 1
ATOM 7145 N N . HIS B 1 276 ? -10.195 -29.609 -23.203 1 88.62 276 HIS B N 1
ATOM 7146 C CA . HIS B 1 276 ? -9.57 -29.516 -21.891 1 88.62 276 HIS B CA 1
ATOM 7147 C C . HIS B 1 276 ? -9.586 -30.859 -21.172 1 88.62 276 HIS B C 1
ATOM 7149 O O . HIS B 1 276 ? -9.117 -30.969 -20.047 1 88.62 276 HIS B O 1
ATOM 7155 N N . LEU B 1 277 ? -10.047 -31.859 -21.828 1 91.25 277 LEU B N 1
ATOM 7156 C CA . LEU B 1 277 ? -10.172 -33.156 -21.172 1 91.25 277 LEU B CA 1
ATOM 7157 C C . LEU B 1 277 ? -8.812 -33.688 -20.734 1 91.25 277 LEU B C 1
ATOM 7159 O O . LEU B 1 277 ? -7.906 -33.844 -21.562 1 91.25 277 LEU B O 1
ATOM 7163 N N . ASN B 1 278 ? -8.766 -33.938 -19.453 1 88.88 278 ASN B N 1
ATOM 7164 C CA . ASN B 1 278 ? -7.492 -34.406 -18.891 1 88.88 278 ASN B CA 1
ATOM 7165 C C . ASN B 1 278 ? -7.352 -35.938 -19 1 88.88 278 ASN B C 1
ATOM 7167 O O . ASN B 1 278 ? -7.52 -36.625 -18.016 1 88.88 278 ASN B O 1
ATOM 7171 N N . ILE B 1 279 ? -6.973 -36.344 -20.156 1 89.25 279 ILE B N 1
ATOM 7172 C CA . ILE B 1 279 ? -6.762 -37.75 -20.438 1 89.25 279 ILE B CA 1
ATOM 7173 C C . ILE B 1 279 ? -5.645 -37.906 -21.469 1 89.25 279 ILE B C 1
ATOM 7175 O O . ILE B 1 279 ? -5.477 -37.062 -22.344 1 89.25 279 ILE B O 1
ATOM 7179 N N . ASN B 1 280 ? -4.832 -38.938 -21.312 1 82.81 280 ASN B N 1
ATOM 7180 C CA . ASN B 1 280 ? -3.822 -39.25 -22.328 1 82.81 280 ASN B CA 1
ATOM 7181 C C . ASN B 1 280 ? -4.453 -39.812 -23.594 1 82.81 280 ASN B C 1
ATOM 7183 O O . ASN B 1 280 ? -5.395 -40.594 -23.516 1 82.81 280 ASN B O 1
ATOM 7187 N N . LYS B 1 281 ? -3.885 -39.438 -24.672 1 82.94 281 LYS B N 1
ATOM 7188 C CA . LYS B 1 281 ? -4.422 -39.844 -25.969 1 82.94 281 LYS B CA 1
ATOM 7189 C C . LYS B 1 281 ? -4.492 -41.375 -26.062 1 82.94 281 LYS B C 1
ATOM 7191 O O . LYS B 1 281 ? -5.469 -41.938 -26.594 1 82.94 281 LYS B O 1
ATOM 7196 N N . ASN B 1 282 ? -3.533 -42.062 -25.531 1 85.62 282 ASN B N 1
ATOM 7197 C CA . ASN B 1 282 ? -3.461 -43.531 -25.672 1 85.62 282 ASN B CA 1
ATOM 7198 C C . ASN B 1 282 ? -4.457 -44.219 -24.75 1 85.62 282 ASN B C 1
ATOM 7200 O O . ASN B 1 282 ? -4.672 -45.438 -24.859 1 85.62 282 ASN B O 1
ATOM 7204 N N . GLU B 1 283 ? -5.109 -43.438 -23.906 1 89.44 283 GLU B N 1
ATOM 7205 C CA . GLU B 1 283 ? -6.051 -44.031 -22.953 1 89.44 283 GLU B CA 1
ATOM 7206 C C . GLU B 1 283 ? -7.496 -43.812 -23.391 1 89.44 283 GLU B C 1
ATOM 7208 O O . GLU B 1 283 ? -8.422 -44.406 -22.844 1 89.44 283 GLU B O 1
ATOM 7213 N N . GLU B 1 284 ? -7.691 -43.031 -24.344 1 91.31 284 GLU B N 1
ATOM 7214 C CA . GLU B 1 284 ? -9.039 -42.594 -24.734 1 91.31 284 GLU B CA 1
ATOM 7215 C C . GLU B 1 284 ? -9.859 -43.781 -25.234 1 91.31 284 GLU B C 1
ATOM 7217 O O . GLU B 1 284 ? -11 -43.969 -24.812 1 91.31 284 GLU B O 1
ATOM 7222 N N . THR B 1 285 ? -9.273 -44.531 -26.172 1 92 285 THR B N 1
ATOM 7223 C CA . THR B 1 285 ? -10 -45.656 -26.766 1 92 285 THR B CA 1
ATOM 7224 C C . THR B 1 285 ? -10.297 -46.719 -25.703 1 92 285 THR B C 1
ATOM 7226 O O . THR B 1 285 ? -11.383 -47.312 -25.703 1 92 285 THR B O 1
ATOM 7229 N N . THR B 1 286 ? -9.336 -46.938 -24.906 1 92.75 286 THR B N 1
ATOM 7230 C CA . THR B 1 286 ? -9.523 -47.906 -23.828 1 92.75 286 THR B CA 1
ATOM 7231 C C . THR B 1 286 ? -10.633 -47.438 -22.891 1 92.75 286 THR B C 1
ATOM 7233 O O . THR B 1 286 ? -11.43 -48.25 -22.438 1 92.75 286 THR B O 1
ATOM 7236 N N . MET B 1 287 ? -10.633 -46.25 -22.625 1 94.19 287 MET B N 1
ATOM 7237 C CA . MET B 1 287 ? -11.656 -45.688 -21.734 1 94.19 287 MET B CA 1
ATOM 7238 C C . MET B 1 287 ? -13.047 -45.844 -22.344 1 94.19 287 MET B C 1
ATOM 7240 O O . MET B 1 287 ? -13.984 -46.25 -21.641 1 94.19 287 MET B O 1
ATOM 7244 N N . VAL B 1 288 ? -13.203 -45.594 -23.578 1 93.75 288 VAL B N 1
ATOM 7245 C CA . VAL B 1 288 ? -14.484 -45.719 -24.266 1 93.75 288 VAL B CA 1
ATOM 7246 C C . VAL B 1 288 ? -14.914 -47.188 -24.281 1 93.75 288 VAL B C 1
ATOM 7248 O O . VAL B 1 288 ? -16.078 -47.531 -24.047 1 93.75 288 VAL B O 1
ATOM 7251 N N . ARG B 1 289 ? -14.031 -48.094 -24.594 1 92.62 289 ARG B N 1
ATOM 7252 C CA . ARG B 1 289 ? -14.328 -49.5 -24.609 1 92.62 289 ARG B CA 1
ATOM 7253 C C . ARG B 1 289 ? -14.789 -50 -23.234 1 92.62 289 ARG B C 1
ATOM 7255 O O . ARG B 1 289 ? -15.727 -50.781 -23.125 1 92.62 289 ARG B O 1
ATOM 7262 N N . LYS B 1 290 ? -14.094 -49.5 -22.281 1 94.12 290 LYS B N 1
ATOM 7263 C CA . LYS B 1 290 ? -14.461 -49.875 -20.922 1 94.12 290 LYS B CA 1
ATOM 7264 C C . LYS B 1 290 ? -15.859 -49.375 -20.578 1 94.12 290 LYS B C 1
ATOM 7266 O O . LYS B 1 290 ? -16.641 -50.094 -19.922 1 94.12 290 LYS B O 1
ATOM 7271 N N . TRP B 1 291 ? -16.109 -48.188 -20.969 1 94.75 291 TRP B N 1
ATOM 7272 C CA . TRP B 1 291 ? -17.438 -47.656 -20.719 1 94.75 291 TRP B CA 1
ATOM 7273 C C . TRP B 1 291 ? -18.5 -48.469 -21.438 1 94.75 291 TRP B C 1
ATOM 7275 O O . TRP B 1 291 ? -19.547 -48.75 -20.859 1 94.75 291 TRP B O 1
ATOM 7285 N N . ILE B 1 292 ? -18.312 -48.844 -22.672 1 92.5 292 ILE B N 1
ATOM 7286 C CA . ILE B 1 292 ? -19.266 -49.625 -23.453 1 92.5 292 ILE B CA 1
ATOM 7287 C C . ILE B 1 292 ? -19.5 -50.969 -22.812 1 92.5 292 ILE B C 1
ATOM 7289 O O . ILE B 1 292 ? -20.641 -51.438 -22.688 1 92.5 292 ILE B O 1
ATOM 7293 N N . THR B 1 293 ? -18.484 -51.594 -22.406 1 91.5 293 THR B N 1
ATOM 7294 C CA . THR B 1 293 ? -18.578 -52.906 -21.766 1 91.5 293 THR B CA 1
ATOM 7295 C C . THR B 1 293 ? -19.406 -52.844 -20.5 1 91.5 293 THR B C 1
ATOM 7297 O O . THR B 1 293 ? -20.203 -53.719 -20.203 1 91.5 293 THR B O 1
ATOM 7300 N N . ALA B 1 294 ? -19.281 -51.75 -19.797 1 92 294 ALA B N 1
ATOM 7301 C CA . ALA B 1 294 ? -19.938 -51.594 -18.5 1 92 294 ALA B CA 1
ATOM 7302 C C . ALA B 1 294 ? -21.406 -51.188 -18.672 1 92 294 ALA B C 1
ATOM 7304 O O . ALA B 1 294 ? -22.25 -51.5 -17.844 1 92 294 ALA B O 1
ATOM 7305 N N . ASN B 1 295 ? -21.75 -50.469 -19.719 1 89 295 ASN B N 1
ATOM 7306 C CA . ASN B 1 295 ? -23.062 -49.844 -19.797 1 89 295 ASN B CA 1
ATOM 7307 C C . ASN B 1 295 ? -23.906 -50.438 -20.938 1 89 295 ASN B C 1
ATOM 7309 O O . ASN B 1 295 ? -25.109 -50.156 -21.016 1 89 295 ASN B O 1
ATOM 7313 N N . ASP B 1 296 ? -23.359 -51.031 -21.828 1 80.31 296 ASP B N 1
ATOM 7314 C CA . ASP B 1 296 ? -24.109 -51.562 -22.969 1 80.31 296 ASP B CA 1
ATOM 7315 C C . ASP B 1 296 ? -24.438 -53.031 -22.797 1 80.31 296 ASP B C 1
ATOM 7317 O O . ASP B 1 296 ? -23.766 -53.906 -23.359 1 80.31 296 ASP B O 1
ATOM 7321 N N . TYR B 1 297 ? -25.344 -53.406 -21.891 1 66.88 297 TYR B N 1
ATOM 7322 C CA . TYR B 1 297 ? -25.703 -54.781 -21.609 1 66.88 297 TYR B CA 1
ATOM 7323 C C . TYR B 1 297 ? -26.469 -55.406 -22.781 1 66.88 297 TYR B C 1
ATOM 7325 O O . TYR B 1 297 ? -26.297 -56.594 -23.078 1 66.88 297 TYR B O 1
ATOM 7333 N N . ASP B 1 298 ? -27.328 -54.594 -23.359 1 63.25 298 ASP B N 1
ATOM 7334 C CA . ASP B 1 298 ? -28.203 -55.219 -24.344 1 63.25 298 ASP B CA 1
ATOM 7335 C C . ASP B 1 298 ? -27.812 -54.812 -25.766 1 63.25 298 ASP B C 1
ATOM 7337 O O . ASP B 1 298 ? -28.531 -55.125 -26.719 1 63.25 298 ASP B O 1
ATOM 7341 N N . GLY B 1 299 ? -26.578 -54.281 -26.062 1 61.66 299 GLY B N 1
ATOM 7342 C CA . GLY B 1 299 ? -26.094 -53.906 -27.391 1 61.66 299 GLY B CA 1
ATOM 7343 C C . GLY B 1 299 ? -26.734 -52.656 -27.922 1 61.66 299 GLY B C 1
ATOM 7344 O O . GLY B 1 299 ? -26.344 -52.156 -28.984 1 61.66 299 GLY B O 1
ATOM 7345 N N . SER B 1 300 ? -27.734 -52.094 -27.297 1 61.56 300 SER B N 1
ATOM 7346 C CA . SER B 1 300 ? -28.5 -51 -27.859 1 61.56 300 SER B CA 1
ATOM 7347 C C . SER B 1 300 ? -28.125 -49.656 -27.203 1 61.56 300 SER B C 1
ATOM 7349 O O . SER B 1 300 ? -28.5 -48.594 -27.703 1 61.56 300 SER B O 1
ATOM 7351 N N . GLY B 1 301 ? -27.375 -49.625 -26.188 1 69.06 301 GLY B N 1
ATOM 7352 C CA . GLY B 1 301 ? -27.297 -48.406 -25.422 1 69.06 301 GLY B CA 1
ATOM 7353 C C . GLY B 1 301 ? -26.094 -47.531 -25.781 1 69.06 301 GLY B C 1
ATOM 7354 O O . GLY B 1 301 ? -26.078 -46.344 -25.516 1 69.06 301 GLY B O 1
ATOM 7355 N N . ALA B 1 302 ? -25.109 -48.062 -26.531 1 85.44 302 ALA B N 1
ATOM 7356 C CA . ALA B 1 302 ? -23.891 -47.312 -26.797 1 85.44 302 ALA B CA 1
ATOM 7357 C C . ALA B 1 302 ? -23.656 -47.156 -28.297 1 85.44 302 ALA B C 1
ATOM 7359 O O . ALA B 1 302 ? -22.547 -47.312 -28.781 1 85.44 302 ALA B O 1
ATOM 7360 N N . ILE B 1 303 ? -24.75 -46.906 -28.953 1 84.25 303 ILE B N 1
ATOM 7361 C CA . ILE B 1 303 ? -24.703 -46.938 -30.406 1 84.25 303 ILE B CA 1
ATOM 7362 C C . ILE B 1 303 ? -23.781 -45.844 -30.906 1 84.25 303 ILE B C 1
ATOM 7364 O O . ILE B 1 303 ? -22.906 -46.062 -31.75 1 84.25 303 ILE B O 1
ATOM 7368 N N . GLN B 1 304 ? -23.969 -44.719 -30.406 1 88.06 304 GLN B N 1
ATOM 7369 C CA . GLN B 1 304 ? -23.188 -43.562 -30.875 1 88.06 304 GLN B CA 1
ATOM 7370 C C . GLN B 1 304 ? -21.703 -43.75 -30.547 1 88.06 304 GLN B C 1
ATOM 7372 O O . GLN B 1 304 ? -20.844 -43.438 -31.375 1 88.06 304 GLN B O 1
ATOM 7377 N N . LEU B 1 305 ? -21.406 -44.25 -29.438 1 90.12 305 LEU B N 1
ATOM 7378 C CA . LEU B 1 305 ? -20.031 -44.406 -29.031 1 90.12 305 LEU B CA 1
ATOM 7379 C C . LEU B 1 305 ? -19.344 -45.5 -29.844 1 90.12 305 LEU B C 1
ATOM 7381 O O . LEU B 1 305 ? -18.156 -45.406 -30.156 1 90.12 305 LEU B O 1
ATOM 7385 N N . ARG B 1 306 ? -20.078 -46.562 -30.125 1 88.31 306 ARG B N 1
ATOM 7386 C CA . ARG B 1 306 ? -19.531 -47.625 -30.969 1 88.31 306 ARG B CA 1
ATOM 7387 C C . ARG B 1 306 ? -19.203 -47.125 -32.344 1 88.31 306 ARG B C 1
ATOM 7389 O O . ARG B 1 306 ? -18.188 -47.5 -32.938 1 88.31 306 ARG B O 1
ATOM 7396 N N . GLN B 1 307 ? -20.109 -46.312 -32.75 1 87.75 307 GLN B N 1
ATOM 7397 C CA . GLN B 1 307 ? -19.875 -45.719 -34.062 1 87.75 307 GLN B CA 1
ATOM 7398 C C . GLN B 1 307 ? -18.625 -44.844 -34.031 1 87.75 307 GLN B C 1
ATOM 7400 O O . GLN B 1 307 ? -17.812 -44.875 -34.969 1 87.75 307 GLN B O 1
ATOM 7405 N N . GLU B 1 308 ? -18.438 -44.031 -33.062 1 87.69 308 GLU B N 1
ATOM 7406 C CA . GLU B 1 308 ? -17.297 -43.125 -32.938 1 87.69 308 GLU B CA 1
ATOM 7407 C C . GLU B 1 308 ? -16 -43.906 -32.75 1 87.69 308 GLU B C 1
ATOM 7409 O O . GLU B 1 308 ? -14.93 -43.469 -33.156 1 87.69 308 GLU B O 1
ATOM 7414 N N . LEU B 1 309 ? -16.125 -45.031 -32.094 1 88.88 309 LEU B N 1
ATOM 7415 C CA . LEU B 1 309 ? -14.969 -45.875 -31.797 1 88.88 309 LEU B CA 1
ATOM 7416 C C . LEU B 1 309 ? -14.453 -46.562 -33.062 1 88.88 309 LEU B C 1
ATOM 7418 O O . LEU B 1 309 ? -13.273 -46.906 -33.125 1 88.88 309 LEU B O 1
ATOM 7422 N N . CYS B 1 310 ? -15.344 -46.594 -33.969 1 86.69 310 CYS B N 1
ATOM 7423 C CA . CYS B 1 310 ? -14.969 -47.312 -35.188 1 86.69 310 CYS B CA 1
ATOM 7424 C C . CYS B 1 310 ? -13.828 -46.625 -35.906 1 86.69 310 CYS B C 1
ATOM 7426 O O . CYS B 1 310 ? -13.914 -45.406 -36.219 1 86.69 310 CYS B O 1
ATOM 7428 N N . GLY B 1 311 ? -12.812 -47.25 -36.219 1 82.88 311 GLY B N 1
ATOM 7429 C CA . GLY B 1 311 ? -11.68 -46.719 -36.969 1 82.88 311 GLY B CA 1
ATOM 7430 C C . GLY B 1 311 ? -10.672 -46 -36.094 1 82.88 311 GLY B C 1
ATOM 7431 O O . GLY B 1 311 ? -9.688 -45.469 -36.594 1 82.88 311 GLY B O 1
ATOM 7432 N N . ARG B 1 312 ? -10.938 -45.938 -34.844 1 86.88 312 ARG B N 1
ATOM 7433 C CA . ARG B 1 312 ? -10.023 -45.219 -33.938 1 86.88 312 ARG B CA 1
ATOM 7434 C C . ARG B 1 312 ? -9.172 -46.188 -33.125 1 86.88 312 ARG B C 1
ATOM 7436 O O . ARG B 1 312 ? -9.609 -47.312 -32.812 1 86.88 312 ARG B O 1
ATOM 7443 N N . ASN B 1 313 ? -7.922 -45.844 -33 1 83.06 313 ASN B N 1
ATOM 7444 C CA . ASN B 1 313 ? -6.996 -46.594 -32.188 1 83.06 313 ASN B CA 1
ATOM 7445 C C . ASN B 1 313 ? -6.246 -45.688 -31.203 1 83.06 313 ASN B C 1
ATOM 7447 O O . ASN B 1 313 ? -6.543 -44.5 -31.109 1 83.06 313 ASN B O 1
ATOM 7451 N N . ASP B 1 314 ? -5.418 -46.312 -30.391 1 80.69 314 ASP B N 1
ATOM 7452 C CA . ASP B 1 314 ? -4.73 -45.625 -29.312 1 80.69 314 ASP B CA 1
ATOM 7453 C C . ASP B 1 314 ? -3.84 -44.5 -29.859 1 80.69 314 ASP B C 1
ATOM 7455 O O . ASP B 1 314 ? -3.486 -43.562 -29.141 1 80.69 314 ASP B O 1
ATOM 7459 N N . THR B 1 315 ? -3.498 -44.531 -31.094 1 80.06 315 THR B N 1
ATOM 7460 C CA . THR B 1 315 ? -2.625 -43.562 -31.719 1 80.06 315 THR B CA 1
ATOM 7461 C C . THR B 1 315 ? -3.43 -42.344 -32.25 1 80.06 315 THR B C 1
ATOM 7463 O O . THR B 1 315 ? -2.973 -41.219 -32.156 1 80.06 315 THR B O 1
ATOM 7466 N N . VAL B 1 316 ? -4.555 -42.688 -32.781 1 79.69 316 VAL B N 1
ATOM 7467 C CA . VAL B 1 316 ? -5.375 -41.625 -33.406 1 79.69 316 VAL B CA 1
ATOM 7468 C C . VAL B 1 316 ? -6.184 -40.906 -32.312 1 79.69 316 VAL B C 1
ATOM 7470 O O . VAL B 1 316 ? -6.258 -39.688 -32.312 1 79.69 316 VAL B O 1
ATOM 7473 N N . GLY B 1 317 ? -6.707 -41.656 -31.359 1 83.12 317 GLY B N 1
ATOM 7474 C CA . GLY B 1 317 ? -7.539 -41.125 -30.297 1 83.12 317 GLY B CA 1
ATOM 7475 C C . GLY B 1 317 ? -8.781 -40.406 -30.812 1 83.12 317 GLY B C 1
ATOM 7476 O O . GLY B 1 317 ? -9.344 -40.812 -31.844 1 83.12 317 GLY B O 1
ATOM 7477 N N . PHE B 1 318 ? -9.359 -39.531 -30 1 84.81 318 PHE B N 1
ATOM 7478 C CA . PHE B 1 318 ? -10.594 -38.844 -30.375 1 84.81 318 PHE B CA 1
ATOM 7479 C C . PHE B 1 318 ? -10.336 -37.375 -30.641 1 84.81 318 PHE B C 1
ATOM 7481 O O . PHE B 1 318 ? -11.211 -36.656 -31.125 1 84.81 318 PHE B O 1
ATOM 7488 N N . SER B 1 319 ? -9.141 -36.969 -30.219 1 75.5 319 SER B N 1
ATOM 7489 C CA . SER B 1 319 ? -8.836 -35.531 -30.406 1 75.5 319 SER B CA 1
ATOM 7490 C C . SER B 1 319 ? -8.555 -35.219 -31.875 1 75.5 319 SER B C 1
ATOM 7492 O O . SER B 1 319 ? -8 -36.062 -32.594 1 75.5 319 SER B O 1
ATOM 7494 N N . GLU B 1 320 ? -9.195 -34.188 -32.375 1 68 320 GLU B N 1
ATOM 7495 C CA . GLU B 1 320 ? -9.023 -33.781 -33.75 1 68 320 GLU B CA 1
ATOM 7496 C C . GLU B 1 320 ? -7.555 -33.531 -34.094 1 68 320 GLU B C 1
ATOM 7498 O O . GLU B 1 320 ? -6.668 -33.969 -33.344 1 68 320 GLU B O 1
ATOM 7503 N N . ASN B 1 321 ? -7.234 -32.719 -35.094 1 69.19 321 ASN B N 1
ATOM 7504 C CA . ASN B 1 321 ? -5.965 -32.406 -35.75 1 69.19 321 ASN B CA 1
ATOM 7505 C C . ASN B 1 321 ? -4.992 -31.734 -34.781 1 69.19 321 ASN B C 1
ATOM 7507 O O . ASN B 1 321 ? -3.805 -31.594 -35.094 1 69.19 321 ASN B O 1
ATOM 7511 N N . GLU B 1 322 ? -5.516 -31.391 -33.469 1 77.25 322 GLU B N 1
ATOM 7512 C CA . GLU B 1 322 ? -4.613 -30.734 -32.531 1 77.25 322 GLU B CA 1
ATOM 7513 C C . GLU B 1 322 ? -4.641 -31.422 -31.172 1 77.25 322 GLU B C 1
ATOM 7515 O O . GLU B 1 322 ? -5.688 -31.906 -30.734 1 77.25 322 GLU B O 1
ATOM 7520 N N . PRO B 1 323 ? -3.465 -31.516 -30.594 1 82.19 323 PRO B N 1
ATOM 7521 C CA . PRO B 1 323 ? -3.449 -32.094 -29.25 1 82.19 323 PRO B CA 1
ATOM 7522 C C . PRO B 1 323 ? -4.332 -31.312 -28.266 1 82.19 323 PRO B C 1
ATOM 7524 O O . PRO B 1 323 ? -4.504 -30.094 -28.406 1 82.19 323 PRO B O 1
ATOM 7527 N N . ARG B 1 324 ? -4.828 -32.062 -27.312 1 88 324 ARG B N 1
ATOM 7528 C CA . ARG B 1 324 ? -5.621 -31.422 -26.266 1 88 324 ARG B CA 1
ATOM 7529 C C . ARG B 1 324 ? -4.773 -30.438 -25.469 1 88 324 ARG B C 1
ATOM 7531 O O . ARG B 1 324 ? -3.549 -30.562 -25.406 1 88 324 ARG B O 1
ATOM 7538 N N . LEU B 1 325 ? -5.438 -29.5 -24.891 1 88.62 325 LEU B N 1
ATOM 7539 C CA . LEU B 1 325 ? -4.754 -28.5 -24.094 1 88.62 325 LEU B CA 1
ATOM 7540 C C . LEU B 1 325 ? -4.227 -29.094 -22.797 1 88.62 325 LEU B C 1
ATOM 7542 O O . LEU B 1 325 ? -4.871 -29.953 -22.203 1 88.62 325 LEU B O 1
ATOM 7546 N N . PRO B 1 326 ? -3.061 -28.719 -22.469 1 89.38 326 PRO B N 1
ATOM 7547 C CA . PRO B 1 326 ? -2.564 -29.172 -21.156 1 89.38 326 PRO B CA 1
ATOM 7548 C C . PRO B 1 326 ? -3.316 -28.547 -19.984 1 89.38 326 PRO B C 1
ATOM 7550 O O . PRO B 1 326 ? -3.879 -27.453 -20.125 1 89.38 326 PRO B O 1
ATOM 7553 N N . ASN B 1 327 ? -3.309 -29.266 -18.844 1 87.12 327 ASN B N 1
ATOM 7554 C CA . ASN B 1 327 ? -3.973 -28.734 -17.656 1 87.12 327 ASN B CA 1
ATOM 7555 C C . ASN B 1 327 ? -3.094 -27.734 -16.922 1 87.12 327 ASN B C 1
ATOM 7557 O O . ASN B 1 327 ? -3.592 -26.922 -16.125 1 87.12 327 ASN B O 1
ATOM 7561 N N . SER B 1 328 ? -1.834 -27.859 -17.109 1 91.75 328 SER B N 1
ATOM 7562 C CA . SER B 1 328 ? -0.865 -26.922 -16.547 1 91.75 328 SER B CA 1
ATOM 7563 C C . SER B 1 328 ? 0.299 -26.688 -17.5 1 91.75 328 SER B C 1
ATOM 7565 O O . SER B 1 328 ? 0.609 -27.531 -18.328 1 91.75 328 SER B O 1
ATOM 7567 N N . VAL B 1 329 ? 0.81 -25.531 -17.391 1 94.56 329 VAL B N 1
ATOM 7568 C CA . VAL B 1 329 ? 1.958 -25.203 -18.234 1 94.56 329 VAL B CA 1
ATOM 7569 C C . VAL B 1 329 ? 3.076 -24.625 -17.375 1 94.56 329 VAL B C 1
ATOM 7571 O O . VAL B 1 329 ? 2.852 -24.25 -16.234 1 94.56 329 VAL B O 1
ATOM 7574 N N . LEU B 1 330 ? 4.254 -24.625 -17.891 1 97.12 330 LEU B N 1
ATOM 7575 C CA . LEU B 1 330 ? 5.402 -24.016 -17.234 1 97.12 330 LEU B CA 1
ATOM 7576 C C . LEU B 1 330 ? 5.859 -22.766 -18 1 97.12 330 LEU B C 1
ATOM 7578 O O . LEU B 1 330 ? 6.109 -22.844 -19.203 1 97.12 330 LEU B O 1
ATOM 7582 N N . LEU B 1 331 ? 5.957 -21.703 -17.312 1 97.44 331 LEU B N 1
ATOM 7583 C CA . LEU B 1 331 ? 6.504 -20.469 -17.875 1 97.44 331 LEU B CA 1
ATOM 7584 C C . LEU B 1 331 ? 7.977 -20.312 -17.5 1 97.44 331 LEU B C 1
ATOM 7586 O O . LEU B 1 331 ? 8.336 -20.375 -16.328 1 97.44 331 LEU B O 1
ATOM 7590 N N . ALA B 1 332 ? 8.797 -20.203 -18.438 1 98.56 332 ALA B N 1
ATOM 7591 C CA . ALA B 1 332 ? 10.18 -19.766 -18.219 1 98.56 332 ALA B CA 1
ATOM 7592 C C . ALA B 1 332 ? 10.312 -18.266 -18.469 1 98.56 332 ALA B C 1
ATOM 7594 O O . ALA B 1 332 ? 10.117 -17.781 -19.578 1 98.56 332 ALA B O 1
ATOM 7595 N N . SER B 1 333 ? 10.68 -17.562 -17.469 1 98.5 333 SER B N 1
ATOM 7596 C CA . SER B 1 333 ? 10.68 -16.109 -17.609 1 98.5 333 SER B CA 1
ATOM 7597 C C . SER B 1 333 ? 12.07 -15.531 -17.328 1 98.5 333 SER B C 1
ATOM 7599 O O . SER B 1 333 ? 12.75 -15.953 -16.391 1 98.5 333 SER B O 1
ATOM 7601 N N . GLY B 1 334 ? 12.453 -14.578 -18.172 1 98.5 334 GLY B N 1
ATOM 7602 C CA . GLY B 1 334 ? 13.711 -13.852 -17.984 1 98.5 334 GLY B CA 1
ATOM 7603 C C . GLY B 1 334 ? 14.922 -14.758 -18.016 1 98.5 334 GLY B C 1
ATOM 7604 O O . GLY B 1 334 ? 14.93 -15.781 -18.703 1 98.5 334 GLY B O 1
ATOM 7605 N N . GLY B 1 335 ? 16 -14.258 -17.359 1 98.69 335 GLY B N 1
ATOM 7606 C CA . GLY B 1 335 ? 17.25 -15.008 -17.297 1 98.69 335 GLY B CA 1
ATOM 7607 C C . GLY B 1 335 ? 18.406 -14.289 -17.953 1 98.69 335 GLY B C 1
ATOM 7608 O O . GLY B 1 335 ? 18.25 -13.164 -18.422 1 98.69 335 GLY B O 1
ATOM 7609 N N . TRP B 1 336 ? 19.484 -14.906 -17.828 1 98.5 336 TRP B N 1
ATOM 7610 C CA . TRP B 1 336 ? 20.734 -14.398 -18.391 1 98.5 336 TRP B CA 1
ATOM 7611 C C . TRP B 1 336 ? 21.156 -15.219 -19.594 1 98.5 336 TRP B C 1
ATOM 7613 O O . TRP B 1 336 ? 21.562 -16.375 -19.469 1 98.5 336 TRP B O 1
ATOM 7623 N N . SER B 1 337 ? 21.125 -14.625 -20.734 1 97.88 337 SER B N 1
ATOM 7624 C CA . SER B 1 337 ? 21.547 -15.266 -21.969 1 97.88 337 SER B CA 1
ATOM 7625 C C . SER B 1 337 ? 23 -14.922 -22.281 1 97.88 337 SER B C 1
ATOM 7627 O O . SER B 1 337 ? 23.672 -14.25 -21.5 1 97.88 337 SER B O 1
ATOM 7629 N N . ASN B 1 338 ? 23.469 -15.414 -23.406 1 94.69 338 ASN B N 1
ATOM 7630 C CA . ASN B 1 338 ? 24.828 -15.094 -23.828 1 94.69 338 ASN B CA 1
ATOM 7631 C C . ASN B 1 338 ? 25 -13.602 -24.078 1 94.69 338 ASN B C 1
ATOM 7633 O O . ASN B 1 338 ? 26.109 -13.078 -24 1 94.69 338 ASN B O 1
ATOM 7637 N N . LEU B 1 339 ? 23.922 -12.938 -24.328 1 95 339 LEU B N 1
ATOM 7638 C CA . LEU B 1 339 ? 23.969 -11.516 -24.641 1 95 339 LEU B CA 1
ATOM 7639 C C . LEU B 1 339 ? 23.625 -10.68 -23.406 1 95 339 LEU B C 1
ATOM 7641 O O . LEU B 1 339 ? 23.562 -9.445 -23.484 1 95 339 LEU B O 1
ATOM 7645 N N . GLY B 1 340 ? 23.375 -11.344 -22.359 1 96.75 340 GLY B N 1
ATOM 7646 C CA . GLY B 1 340 ? 22.969 -10.633 -21.156 1 96.75 340 GLY B CA 1
ATOM 7647 C C . GLY B 1 340 ? 21.562 -10.977 -20.703 1 96.75 340 GLY B C 1
ATOM 7648 O O . GLY B 1 340 ? 20.984 -11.977 -21.141 1 96.75 340 GLY B O 1
ATOM 7649 N N . PRO B 1 341 ? 21.062 -10.086 -19.781 1 98.12 341 PRO B N 1
ATOM 7650 C CA . PRO B 1 341 ? 19.703 -10.359 -19.297 1 98.12 341 PRO B CA 1
ATOM 7651 C C . PRO B 1 341 ? 18.656 -10.258 -20.406 1 98.12 341 PRO B C 1
ATOM 7653 O O . PRO B 1 341 ? 18.812 -9.453 -21.328 1 98.12 341 PRO B O 1
ATOM 7656 N N . THR B 1 342 ? 17.578 -11.039 -20.297 1 97.88 342 THR B N 1
ATOM 7657 C CA . THR B 1 342 ? 16.531 -11.055 -21.312 1 97.88 342 THR B CA 1
ATOM 7658 C C . THR B 1 342 ? 15.156 -10.914 -20.656 1 97.88 342 THR B C 1
ATOM 7660 O O . THR B 1 342 ? 14.992 -11.195 -19.469 1 97.88 342 THR B O 1
ATOM 7663 N N . MET B 1 343 ? 14.211 -10.453 -21.453 1 96.94 343 MET B N 1
ATOM 7664 C CA . MET B 1 343 ? 12.828 -10.344 -20.984 1 96.94 343 MET B CA 1
ATOM 7665 C C . MET B 1 343 ? 11.977 -11.477 -21.547 1 96.94 343 MET B C 1
ATOM 7667 O O . MET B 1 343 ? 10.758 -11.492 -21.375 1 96.94 343 MET B O 1
ATOM 7671 N N . LEU B 1 344 ? 12.539 -12.383 -22.234 1 96.81 344 LEU B N 1
ATOM 7672 C CA . LEU B 1 344 ? 11.836 -13.445 -22.953 1 96.81 344 LEU B CA 1
ATOM 7673 C C . LEU B 1 344 ? 11.062 -14.336 -21.984 1 96.81 344 LEU B C 1
ATOM 7675 O O . LEU B 1 344 ? 11.57 -14.695 -20.922 1 96.81 344 LEU B O 1
ATOM 7679 N N . VAL B 1 345 ? 9.805 -14.633 -22.391 1 97.06 345 VAL B N 1
ATOM 7680 C CA . VAL B 1 345 ? 8.977 -15.609 -21.688 1 97.06 345 VAL B CA 1
ATOM 7681 C C . VAL B 1 345 ? 8.578 -16.734 -22.656 1 97.06 345 VAL B C 1
ATOM 7683 O O . VAL B 1 345 ? 8.117 -16.453 -23.766 1 97.06 345 VAL B O 1
ATOM 7686 N N . GLU B 1 346 ? 8.852 -17.953 -22.25 1 97.31 346 GLU B N 1
ATOM 7687 C CA . GLU B 1 346 ? 8.438 -19.125 -23.016 1 97.31 346 GLU B CA 1
ATOM 7688 C C . GLU B 1 346 ? 7.559 -20.047 -22.172 1 97.31 346 GLU B C 1
ATOM 7690 O O . GLU B 1 346 ? 7.727 -20.141 -20.953 1 97.31 346 GLU B O 1
ATOM 7695 N N . THR B 1 347 ? 6.684 -20.672 -22.875 1 96.94 347 THR B N 1
ATOM 7696 C CA . THR B 1 347 ? 5.773 -21.609 -22.219 1 96.94 347 THR B CA 1
ATOM 7697 C C . THR B 1 347 ? 6.027 -23.031 -22.688 1 96.94 347 THR B C 1
ATOM 7699 O O . THR B 1 347 ? 6.082 -23.297 -23.891 1 96.94 347 THR B O 1
ATOM 7702 N N . LEU B 1 348 ? 6.18 -23.906 -21.766 1 97.38 348 LEU B N 1
ATOM 7703 C CA . LEU B 1 348 ? 6.305 -25.328 -22.109 1 97.38 348 LEU B CA 1
ATOM 7704 C C . LEU B 1 348 ? 4.938 -26 -22.141 1 97.38 348 LEU B C 1
ATOM 7706 O O . LEU B 1 348 ? 4.25 -26.062 -21.109 1 97.38 348 LEU B O 1
ATOM 7710 N N . ASP B 1 349 ? 4.59 -26.406 -23.281 1 93.31 349 ASP B N 1
ATOM 7711 C CA . ASP B 1 349 ? 3.455 -27.312 -23.453 1 93.31 349 ASP B CA 1
ATOM 7712 C C . ASP B 1 349 ? 3.906 -28.766 -23.453 1 93.31 349 ASP B C 1
ATOM 7714 O O . ASP B 1 349 ? 4.375 -29.281 -24.469 1 93.31 349 ASP B O 1
ATOM 7718 N N . SER B 1 350 ? 3.689 -29.375 -22.328 1 88.06 350 SER B N 1
ATOM 7719 C CA . SER B 1 350 ? 4.207 -30.734 -22.156 1 88.06 350 SER B CA 1
ATOM 7720 C C . SER B 1 350 ? 3.428 -31.719 -23.016 1 88.06 350 SER B C 1
ATOM 7722 O O . SER B 1 350 ? 3.949 -32.781 -23.391 1 88.06 350 SER B O 1
ATOM 7724 N N . ARG B 1 351 ? 2.254 -31.438 -23.297 1 85.31 351 ARG B N 1
ATOM 7725 C CA . ARG B 1 351 ? 1.456 -32.344 -24.125 1 85.31 351 ARG B CA 1
ATOM 7726 C C . ARG B 1 351 ? 1.908 -32.25 -25.578 1 85.31 351 ARG B C 1
ATOM 7728 O O . ARG B 1 351 ? 2.012 -33.281 -26.266 1 85.31 351 ARG B O 1
ATOM 7735 N N . ALA B 1 352 ? 2.082 -31.062 -26.047 1 87.5 352 ALA B N 1
ATOM 7736 C CA . ALA B 1 352 ? 2.574 -30.875 -27.406 1 87.5 352 ALA B CA 1
ATOM 7737 C C . ALA B 1 352 ? 4.09 -31.031 -27.469 1 87.5 352 ALA B C 1
ATOM 7739 O O . ALA B 1 352 ? 4.676 -31.047 -28.562 1 87.5 352 ALA B O 1
ATOM 7740 N N . GLN B 1 353 ? 4.805 -31.156 -26.391 1 90.88 353 GLN B N 1
ATOM 7741 C CA . GLN B 1 353 ? 6.246 -31.328 -26.266 1 90.88 353 GLN B CA 1
ATOM 7742 C C . GLN B 1 353 ? 7 -30.234 -27 1 90.88 353 GLN B C 1
ATOM 7744 O O . GLN B 1 353 ? 7.852 -30.516 -27.859 1 90.88 353 GLN B O 1
ATOM 7749 N N . ARG B 1 354 ? 6.742 -29.047 -26.578 1 94.62 354 ARG B N 1
ATOM 7750 C CA . ARG B 1 354 ? 7.43 -27.922 -27.203 1 94.62 354 ARG B CA 1
ATOM 7751 C C . ARG B 1 354 ? 7.402 -26.688 -26.312 1 94.62 354 ARG B C 1
ATOM 7753 O O . ARG B 1 354 ? 6.484 -26.516 -25.5 1 94.62 354 ARG B O 1
ATOM 7760 N N . TRP B 1 355 ? 8.43 -25.844 -26.5 1 97.12 355 TRP B N 1
ATOM 7761 C CA . TRP B 1 355 ? 8.43 -24.5 -25.938 1 97.12 355 TRP B CA 1
ATOM 7762 C C . TRP B 1 355 ? 7.852 -23.5 -26.922 1 97.12 355 TRP B C 1
ATOM 7764 O O . TRP B 1 355 ? 8.141 -23.562 -28.125 1 97.12 355 TRP B O 1
ATOM 7774 N N . ILE B 1 356 ? 7.012 -22.656 -26.406 1 95.19 356 ILE B N 1
ATOM 7775 C CA . ILE B 1 356 ? 6.398 -21.625 -27.234 1 95.19 356 ILE B CA 1
ATOM 7776 C C . ILE B 1 356 ? 6.742 -20.25 -26.688 1 95.19 356 ILE B C 1
ATOM 7778 O O . ILE B 1 356 ? 6.598 -20 -25.484 1 95.19 356 ILE B O 1
ATOM 7782 N N . ARG B 1 357 ? 7.188 -19.375 -27.594 1 94.12 357 ARG B N 1
ATOM 7783 C CA . ARG B 1 357 ? 7.418 -18 -27.156 1 94.12 357 ARG B CA 1
ATOM 7784 C C . ARG B 1 357 ? 6.109 -17.344 -26.734 1 94.12 357 ARG B C 1
ATOM 7786 O O . ARG B 1 357 ? 5.133 -17.359 -27.5 1 94.12 357 ARG B O 1
ATOM 7793 N N . SER B 1 358 ? 6.133 -16.828 -25.562 1 90.25 358 SER B N 1
ATOM 7794 C CA . SER B 1 358 ? 4.934 -16.188 -25.031 1 90.25 358 SER B CA 1
ATOM 7795 C C . SER B 1 358 ? 4.918 -14.695 -25.328 1 90.25 358 SER B C 1
ATOM 7797 O O . SER B 1 358 ? 5.973 -14.062 -25.391 1 90.25 358 SER B O 1
ATOM 7799 N N . GLU B 1 359 ? 3.73 -14.117 -25.406 1 83.62 359 GLU B N 1
ATOM 7800 C CA . GLU B 1 359 ? 3.572 -12.68 -25.641 1 83.62 359 GLU B CA 1
ATOM 7801 C C . GLU B 1 359 ? 3.352 -11.938 -24.328 1 83.62 359 GLU B C 1
ATOM 7803 O O . GLU B 1 359 ? 3.115 -10.727 -24.328 1 83.62 359 GLU B O 1
ATOM 7808 N N . LEU B 1 360 ? 3.465 -12.688 -23.344 1 86.56 360 LEU B N 1
ATOM 7809 C CA . LEU B 1 360 ? 3.252 -12.07 -22.031 1 86.56 360 LEU B CA 1
ATOM 7810 C C . LEU B 1 360 ? 4.32 -11.016 -21.75 1 86.56 360 LEU B C 1
ATOM 7812 O O . LEU B 1 360 ? 5.516 -11.281 -21.891 1 86.56 360 LEU B O 1
ATOM 7816 N N . LYS B 1 361 ? 3.861 -9.859 -21.344 1 86.88 361 LYS B N 1
ATOM 7817 C CA . LYS B 1 361 ? 4.777 -8.789 -20.969 1 86.88 361 LYS B CA 1
ATOM 7818 C C . LYS B 1 361 ? 4.965 -8.727 -19.453 1 86.88 361 LYS B C 1
ATOM 7820 O O . LYS B 1 361 ? 4.527 -7.781 -18.797 1 86.88 361 LYS B O 1
ATOM 7825 N N . LEU B 1 362 ? 5.727 -9.641 -18.969 1 92.06 362 LEU B N 1
ATOM 7826 C CA . LEU B 1 362 ? 5.938 -9.742 -17.531 1 92.06 362 LEU B CA 1
ATOM 7827 C C . LEU B 1 362 ? 6.941 -8.695 -17.062 1 92.06 362 LEU B C 1
ATOM 7829 O O . LEU B 1 362 ? 6.926 -8.305 -15.891 1 92.06 362 LEU B O 1
ATOM 7833 N N . PHE B 1 363 ? 7.836 -8.328 -18 1 92.75 363 PHE B N 1
ATOM 7834 C CA . PHE B 1 363 ? 8.922 -7.422 -17.656 1 92.75 363 PHE B CA 1
ATOM 7835 C C . PHE B 1 363 ? 8.898 -6.184 -18.547 1 92.75 363 PHE B C 1
ATOM 7837 O O . PHE B 1 363 ? 8.609 -6.277 -19.734 1 92.75 363 PHE B O 1
ATOM 7844 N N . GLU B 1 364 ? 9.242 -5 -17.984 1 90.31 364 GLU B N 1
ATOM 7845 C CA . GLU B 1 364 ? 9.461 -3.795 -18.781 1 90.31 364 GLU B CA 1
ATOM 7846 C C . GLU B 1 364 ? 10.883 -3.74 -19.312 1 90.31 364 GLU B C 1
ATOM 7848 O O . GLU B 1 364 ? 11.133 -3.152 -20.375 1 90.31 364 GLU B O 1
ATOM 7853 N N . LEU B 1 365 ? 11.766 -4.301 -18.594 1 94.62 365 LEU B N 1
ATOM 7854 C CA . LEU B 1 365 ? 13.188 -4.371 -18.938 1 94.62 365 LEU B CA 1
ATOM 7855 C C . LEU B 1 365 ? 13.727 -5.777 -18.703 1 94.62 365 LEU B C 1
ATOM 7857 O O . LEU B 1 365 ? 13.148 -6.555 -17.953 1 94.62 365 LEU B O 1
ATOM 7861 N N . PRO B 1 366 ? 14.867 -6.102 -19.406 1 97.31 366 PRO B N 1
ATOM 7862 C CA . PRO B 1 366 ? 15.469 -7.418 -19.156 1 97.31 366 PRO B CA 1
ATOM 7863 C C . PRO B 1 366 ? 15.734 -7.672 -17.688 1 97.31 366 PRO B C 1
ATOM 7865 O O . PRO B 1 366 ? 16.031 -6.738 -16.938 1 97.31 366 PRO B O 1
ATOM 7868 N N . ARG B 1 367 ? 15.664 -8.93 -17.297 1 98.38 367 ARG B N 1
ATOM 7869 C CA . ARG B 1 367 ? 15.773 -9.242 -15.867 1 98.38 367 ARG B CA 1
ATOM 7870 C C . ARG B 1 367 ? 16.312 -10.656 -15.664 1 98.38 367 ARG B C 1
ATOM 7872 O O . ARG B 1 367 ? 15.883 -11.594 -16.344 1 98.38 367 ARG B O 1
ATOM 7879 N N . ALA B 1 368 ? 17.25 -10.789 -14.797 1 98.75 368 ALA B N 1
ATOM 7880 C CA . ALA B 1 368 ? 17.812 -12.07 -14.375 1 98.75 368 ALA B CA 1
ATOM 7881 C C . ALA B 1 368 ? 17.953 -12.141 -12.852 1 98.75 368 ALA B C 1
ATOM 7883 O O . ALA B 1 368 ? 17.891 -11.109 -12.172 1 98.75 368 ALA B O 1
ATOM 7884 N N . TYR B 1 369 ? 18.062 -13.383 -12.305 1 98.75 369 TYR B N 1
ATOM 7885 C CA . TYR B 1 369 ? 18.297 -13.586 -10.883 1 98.75 369 TYR B CA 1
ATOM 7886 C C . TYR B 1 369 ? 17.141 -13.055 -10.055 1 98.75 369 TYR B C 1
ATOM 7888 O O . TYR B 1 369 ? 17.344 -12.5 -8.969 1 98.75 369 TYR B O 1
ATOM 7896 N N . HIS B 1 370 ? 15.953 -13.109 -10.656 1 98.81 370 HIS B N 1
ATOM 7897 C CA . HIS B 1 370 ? 14.703 -12.688 -10.031 1 98.81 370 HIS B CA 1
ATOM 7898 C C . HIS B 1 370 ? 13.852 -13.891 -9.633 1 98.81 370 HIS B C 1
ATOM 7900 O O . HIS B 1 370 ? 14.25 -15.039 -9.844 1 98.81 370 HIS B O 1
ATOM 7906 N N . ALA B 1 371 ? 12.758 -13.586 -8.969 1 98.75 371 ALA B N 1
ATOM 7907 C CA . ALA B 1 371 ? 11.742 -14.602 -8.688 1 98.75 371 ALA B CA 1
ATOM 7908 C C . ALA B 1 371 ? 10.391 -14.188 -9.273 1 98.75 371 ALA B C 1
ATOM 7910 O O . ALA B 1 371 ? 10.094 -13 -9.398 1 98.75 371 ALA B O 1
ATOM 7911 N N . VAL B 1 372 ? 9.633 -15.18 -9.672 1 98.75 372 VAL B N 1
ATOM 7912 C CA . VAL B 1 372 ? 8.258 -14.992 -10.117 1 98.75 372 VAL B CA 1
ATOM 7913 C C . VAL B 1 372 ? 7.336 -15.945 -9.359 1 98.75 372 VAL B C 1
ATOM 7915 O O . VAL B 1 372 ? 7.316 -17.141 -9.625 1 98.75 372 VAL B O 1
ATOM 7918 N N . ILE B 1 373 ? 6.512 -15.383 -8.5 1 98.56 373 ILE B N 1
ATOM 7919 C CA . ILE B 1 373 ? 5.672 -16.188 -7.613 1 98.56 373 ILE B CA 1
ATOM 7920 C C . ILE B 1 373 ? 4.227 -16.141 -8.102 1 98.56 373 ILE B C 1
ATOM 7922 O O . ILE B 1 373 ? 3.672 -15.07 -8.336 1 98.56 373 ILE B O 1
ATOM 7926 N N . ASN B 1 374 ? 3.672 -17.328 -8.258 1 97.62 374 ASN B N 1
ATOM 7927 C CA . ASN B 1 374 ? 2.281 -17.469 -8.672 1 97.62 374 ASN B CA 1
ATOM 7928 C C . ASN B 1 374 ? 1.345 -17.562 -7.473 1 97.62 374 ASN B C 1
ATOM 7930 O O . ASN B 1 374 ? 1.458 -18.484 -6.664 1 97.62 374 ASN B O 1
ATOM 7934 N N . THR B 1 375 ? 0.387 -16.609 -7.379 1 96.56 375 THR B N 1
ATOM 7935 C CA . THR B 1 375 ? -0.579 -16.641 -6.285 1 96.56 375 THR B CA 1
ATOM 7936 C C . THR B 1 375 ? -1.93 -17.156 -6.77 1 96.56 375 THR B C 1
ATOM 7938 O O . THR B 1 375 ? -2.939 -17.031 -6.078 1 96.56 375 THR B O 1
ATOM 7941 N N . GLY B 1 376 ? -1.991 -17.734 -7.926 1 93.06 376 GLY B N 1
ATOM 7942 C CA . GLY B 1 376 ? -3.229 -18.188 -8.539 1 93.06 376 GLY B CA 1
ATOM 7943 C C . GLY B 1 376 ? -3.803 -17.188 -9.531 1 93.06 376 GLY B C 1
ATOM 7944 O O . GLY B 1 376 ? -3.891 -17.469 -10.727 1 93.06 376 GLY B O 1
ATOM 7945 N N . GLU B 1 377 ? -4.062 -15.969 -9.109 1 92.06 377 GLU B N 1
ATOM 7946 C CA . GLU B 1 377 ? -4.629 -14.914 -9.953 1 92.06 377 GLU B CA 1
ATOM 7947 C C . GLU B 1 377 ? -3.535 -14 -10.5 1 92.06 377 GLU B C 1
ATOM 7949 O O . GLU B 1 377 ? -3.703 -13.391 -11.555 1 92.06 377 GLU B O 1
ATOM 7954 N N . TYR B 1 378 ? -2.447 -14 -9.742 1 96.38 378 TYR B N 1
ATOM 7955 C CA . TYR B 1 378 ? -1.41 -13.039 -10.086 1 96.38 378 TYR B CA 1
ATOM 7956 C C . TYR B 1 378 ? -0.035 -13.695 -10.094 1 96.38 378 TYR B C 1
ATOM 7958 O O . TYR B 1 378 ? 0.191 -14.688 -9.398 1 96.38 378 TYR B O 1
ATOM 7966 N N . LEU B 1 379 ? 0.848 -13.094 -10.953 1 97.5 379 LEU B N 1
ATOM 7967 C CA . LEU B 1 379 ? 2.279 -13.367 -10.898 1 97.5 379 LEU B CA 1
ATOM 7968 C C . LEU B 1 379 ? 3.037 -12.18 -10.312 1 97.5 379 LEU B C 1
ATOM 7970 O O . LEU B 1 379 ? 2.898 -11.055 -10.789 1 97.5 379 LEU B O 1
ATOM 7974 N N . PHE B 1 380 ? 3.812 -12.438 -9.25 1 98.5 380 PHE B N 1
ATOM 7975 C CA . PHE B 1 380 ? 4.629 -11.391 -8.648 1 98.5 380 PHE B CA 1
ATOM 7976 C C . PHE B 1 380 ? 6.09 -11.531 -9.062 1 98.5 380 PHE B C 1
ATOM 7978 O O . PHE B 1 380 ? 6.73 -12.539 -8.758 1 98.5 380 PHE B O 1
ATOM 7985 N N . THR B 1 381 ? 6.621 -10.531 -9.766 1 98.56 381 THR B N 1
ATOM 7986 C CA . THR B 1 381 ? 8.047 -10.477 -10.094 1 98.56 381 THR B CA 1
ATOM 7987 C C . THR B 1 381 ? 8.82 -9.727 -9.008 1 98.56 381 THR B C 1
ATOM 7989 O O . THR B 1 381 ? 8.492 -8.586 -8.68 1 98.56 381 THR B O 1
ATOM 7992 N N . ILE B 1 382 ? 9.883 -10.375 -8.492 1 98.69 382 ILE B N 1
ATOM 7993 C CA . ILE B 1 382 ? 10.539 -9.82 -7.312 1 98.69 382 ILE B CA 1
ATOM 7994 C C . ILE B 1 382 ? 12.047 -9.789 -7.523 1 98.69 382 ILE B C 1
ATOM 7996 O O . ILE B 1 382 ? 12.664 -10.812 -7.82 1 98.69 382 ILE B O 1
ATOM 8000 N N . GLY B 1 383 ? 12.633 -8.586 -7.32 1 98.56 383 GLY B N 1
ATOM 8001 C CA . GLY B 1 383 ? 14.078 -8.422 -7.352 1 98.56 383 GLY B CA 1
ATOM 8002 C C . GLY B 1 383 ? 14.68 -8.688 -8.719 1 98.56 383 GLY B C 1
ATOM 8003 O O . GLY B 1 383 ? 14.016 -8.508 -9.742 1 98.56 383 GLY B O 1
ATOM 8004 N N . GLY B 1 384 ? 16.031 -8.969 -8.695 1 98.56 384 GLY B N 1
ATOM 8005 C CA . GLY B 1 384 ? 16.734 -9.273 -9.938 1 98.56 384 GLY B CA 1
ATOM 8006 C C . GLY B 1 384 ? 17.703 -8.18 -10.367 1 98.56 384 GLY B C 1
ATOM 8007 O O . GLY B 1 384 ? 18.078 -7.324 -9.555 1 98.56 384 GLY B O 1
ATOM 8008 N N . PHE B 1 385 ? 18.125 -8.422 -11.586 1 98.31 385 PHE B N 1
ATOM 8009 C CA . PHE B 1 385 ? 19.172 -7.582 -12.164 1 98.31 385 PHE B CA 1
ATOM 8010 C C . PHE B 1 385 ? 19 -7.461 -13.672 1 98.31 385 PHE B C 1
ATOM 8012 O O . PHE B 1 385 ? 18.703 -8.445 -14.352 1 98.31 385 PHE B O 1
ATOM 8019 N N . ASN B 1 386 ? 19.156 -6.215 -14.164 1 97.31 386 ASN B N 1
ATOM 8020 C CA . ASN B 1 386 ? 18.953 -6.031 -15.602 1 97.31 386 ASN B CA 1
ATOM 8021 C C . ASN B 1 386 ? 20.281 -5.812 -16.328 1 97.31 386 ASN B C 1
ATOM 8023 O O . ASN B 1 386 ? 20.297 -5.469 -17.516 1 97.31 386 ASN B O 1
ATOM 8027 N N . GLY B 1 387 ? 21.344 -5.922 -15.68 1 95.88 387 GLY B N 1
ATOM 8028 C CA . GLY B 1 387 ? 22.656 -5.68 -16.266 1 95.88 387 GLY B CA 1
ATOM 8029 C C . GLY B 1 387 ? 23.266 -4.355 -15.828 1 95.88 387 GLY B C 1
ATOM 8030 O O . GLY B 1 387 ? 24.484 -4.172 -15.898 1 95.88 387 GLY B O 1
ATOM 8031 N N . ALA B 1 388 ? 22.406 -3.502 -15.281 1 94.06 388 ALA B N 1
ATOM 8032 C CA . ALA B 1 388 ? 22.859 -2.17 -14.883 1 94.06 388 ALA B CA 1
ATOM 8033 C C . ALA B 1 388 ? 22.375 -1.816 -13.484 1 94.06 388 ALA B C 1
ATOM 8035 O O . ALA B 1 388 ? 23.109 -1.209 -12.703 1 94.06 388 ALA B O 1
ATOM 8036 N N . GLU B 1 389 ? 21.188 -2.211 -13.242 1 93.94 389 GLU B N 1
ATOM 8037 C CA . GLU B 1 389 ? 20.578 -1.852 -11.969 1 93.94 389 GLU B CA 1
ATOM 8038 C C . GLU B 1 389 ? 20.109 -3.092 -11.203 1 93.94 389 GLU B C 1
ATOM 8040 O O . GLU B 1 389 ? 19.547 -4.016 -11.797 1 93.94 389 GLU B O 1
ATOM 8045 N N . TYR B 1 390 ? 20.484 -3.088 -9.852 1 96.5 390 TYR B N 1
ATOM 8046 C CA . TYR B 1 390 ? 19.953 -4.109 -8.953 1 96.5 390 TYR B CA 1
ATOM 8047 C C . TYR B 1 390 ? 18.578 -3.703 -8.406 1 96.5 390 TYR B C 1
ATOM 8049 O O . TYR B 1 390 ? 18.391 -2.564 -7.973 1 96.5 390 TYR B O 1
ATOM 8057 N N . TYR B 1 391 ? 17.641 -4.645 -8.43 1 96.31 391 TYR B N 1
ATOM 8058 C CA . TYR B 1 391 ? 16.25 -4.246 -8.195 1 96.31 391 TYR B CA 1
ATOM 8059 C C . TYR B 1 391 ? 15.82 -4.559 -6.77 1 96.31 391 TYR B C 1
ATOM 8061 O O . TYR B 1 391 ? 16.188 -5.605 -6.223 1 96.31 391 TYR B O 1
ATOM 8069 N N . ARG B 1 392 ? 15.109 -3.635 -6.172 1 96.5 392 ARG B N 1
ATOM 8070 C CA . ARG B 1 392 ? 14.266 -3.898 -5.008 1 96.5 392 ARG B CA 1
ATOM 8071 C C . ARG B 1 392 ? 12.789 -3.922 -5.398 1 96.5 392 ARG B C 1
ATOM 8073 O O . ARG B 1 392 ? 11.93 -4.18 -4.555 1 96.5 392 ARG B O 1
ATOM 8080 N N . SER B 1 393 ? 12.484 -3.775 -6.648 1 95.56 393 SER B N 1
ATOM 8081 C CA . SER B 1 393 ? 11.125 -3.588 -7.137 1 95.56 393 SER B CA 1
ATOM 8082 C C . SER B 1 393 ? 10.336 -4.895 -7.098 1 95.56 393 SER B C 1
ATOM 8084 O O . SER B 1 393 ? 10.922 -5.977 -7.203 1 95.56 393 SER B O 1
ATOM 8086 N N . THR B 1 394 ? 9.125 -4.816 -6.91 1 97.69 394 THR B N 1
ATOM 8087 C CA . THR B 1 394 ? 8.117 -5.863 -7.047 1 97.69 394 THR B CA 1
ATOM 8088 C C . THR B 1 394 ? 7.008 -5.422 -7.992 1 97.69 394 THR B C 1
ATOM 8090 O O . THR B 1 394 ? 6.582 -4.266 -7.961 1 97.69 394 THR B O 1
ATOM 8093 N N . ARG B 1 395 ? 6.609 -6.297 -8.852 1 97.12 395 ARG B N 1
ATOM 8094 C CA . ARG B 1 395 ? 5.492 -6.043 -9.75 1 97.12 395 ARG B CA 1
ATOM 8095 C C . ARG B 1 395 ? 4.492 -7.191 -9.727 1 97.12 395 ARG B C 1
ATOM 8097 O O . ARG B 1 395 ? 4.863 -8.344 -9.477 1 97.12 395 ARG B O 1
ATOM 8104 N N . ARG B 1 396 ? 3.273 -6.859 -9.945 1 97.25 396 ARG B N 1
ATOM 8105 C CA . ARG B 1 396 ? 2.189 -7.836 -9.984 1 97.25 396 ARG B CA 1
ATOM 8106 C C . ARG B 1 396 ? 1.529 -7.875 -11.359 1 97.25 396 ARG B C 1
ATOM 8108 O O . ARG B 1 396 ? 1.125 -6.836 -11.883 1 97.25 396 ARG B O 1
ATOM 8115 N N . PHE B 1 397 ? 1.451 -9.039 -12.008 1 96.69 397 PHE B N 1
ATOM 8116 C CA . PHE B 1 397 ? 0.837 -9.289 -13.312 1 96.69 397 PHE B CA 1
ATOM 8117 C C . PHE B 1 397 ? -0.448 -10.094 -13.156 1 96.69 397 PHE B C 1
ATOM 8119 O O . PHE B 1 397 ? -0.428 -11.211 -12.625 1 96.69 397 PHE B O 1
ATOM 8126 N N . SER B 1 398 ? -1.546 -9.516 -13.648 1 95.06 398 SER B N 1
ATOM 8127 C CA . SER B 1 398 ? -2.82 -10.227 -13.609 1 95.06 398 SER B CA 1
ATOM 8128 C C . SER B 1 398 ? -2.93 -11.227 -14.758 1 95.06 398 SER B C 1
ATOM 8130 O O . SER B 1 398 ? -2.869 -10.852 -15.93 1 95.06 398 SER B O 1
ATOM 8132 N N . LEU B 1 399 ? -3.117 -12.422 -14.422 1 92.44 399 LEU B N 1
ATOM 8133 C CA . LEU B 1 399 ? -3.24 -13.461 -15.445 1 92.44 399 LEU B CA 1
ATOM 8134 C C . LEU B 1 399 ? -4.516 -13.266 -16.266 1 92.44 399 LEU B C 1
ATOM 8136 O O . LEU B 1 399 ? -4.539 -13.555 -17.453 1 92.44 399 LEU B O 1
ATOM 8140 N N . ASN B 1 400 ? -5.516 -12.719 -15.695 1 87.94 400 ASN B N 1
ATOM 8141 C CA . ASN B 1 400 ? -6.805 -12.547 -16.359 1 87.94 400 ASN B CA 1
ATOM 8142 C C . ASN B 1 400 ? -6.809 -11.336 -17.281 1 87.94 400 ASN B C 1
ATOM 8144 O O . ASN B 1 400 ? -7.266 -11.414 -18.422 1 87.94 400 ASN B O 1
ATOM 8148 N N . ASN B 1 401 ? -6.273 -10.25 -16.781 1 88.38 401 ASN B N 1
ATOM 8149 C CA . ASN B 1 401 ? -6.336 -9.016 -17.562 1 88.38 401 ASN B CA 1
ATOM 8150 C C . ASN B 1 401 ? -5.004 -8.719 -18.25 1 88.38 401 ASN B C 1
ATOM 8152 O O . ASN B 1 401 ? -4.926 -7.832 -19.109 1 88.38 401 ASN B O 1
ATOM 8156 N N . GLN B 1 402 ? -3.967 -9.43 -17.922 1 88.44 402 GLN B N 1
ATOM 8157 C CA . GLN B 1 402 ? -2.633 -9.328 -18.5 1 88.44 402 GLN B CA 1
ATOM 8158 C C . GLN B 1 402 ? -2.066 -7.918 -18.328 1 88.44 402 GLN B C 1
ATOM 8160 O O . GLN B 1 402 ? -1.529 -7.34 -19.281 1 88.44 402 GLN B O 1
ATOM 8165 N N . GLU B 1 403 ? -2.342 -7.391 -17.203 1 91.44 403 GLU B N 1
ATOM 8166 C CA . GLU B 1 403 ? -1.819 -6.07 -16.859 1 91.44 403 GLU B CA 1
ATOM 8167 C C . GLU B 1 403 ? -0.811 -6.16 -15.719 1 91.44 403 GLU B C 1
ATOM 8169 O O . GLU B 1 403 ? -0.995 -6.938 -14.773 1 91.44 403 GLU B O 1
ATOM 8174 N N . CYS B 1 404 ? 0.203 -5.34 -15.914 1 93.62 404 CYS B N 1
ATOM 8175 C CA . CYS B 1 404 ? 1.255 -5.281 -14.906 1 93.62 404 CYS B CA 1
ATOM 8176 C C . CYS B 1 404 ? 1.168 -3.986 -14.102 1 93.62 404 CYS B C 1
ATOM 8178 O O . CYS B 1 404 ? 1.066 -2.9 -14.68 1 93.62 404 CYS B O 1
ATOM 8180 N N . VAL B 1 405 ? 1.171 -4.145 -12.766 1 93.56 405 VAL B N 1
ATOM 8181 C CA . VAL B 1 405 ? 1.12 -2.963 -11.914 1 93.56 405 VAL B CA 1
ATOM 8182 C C . VAL B 1 405 ? 2.275 -3 -10.914 1 93.56 405 VAL B C 1
ATOM 8184 O O . VAL B 1 405 ? 2.781 -4.074 -10.578 1 93.56 405 VAL B O 1
ATOM 8187 N N . GLU B 1 406 ? 2.654 -1.779 -10.43 1 93.56 406 GLU B N 1
ATOM 8188 C CA . GLU B 1 406 ? 3.713 -1.662 -9.43 1 93.56 406 GLU B CA 1
ATOM 8189 C C . GLU B 1 406 ? 3.203 -2.021 -8.039 1 93.56 406 GLU B C 1
ATOM 8191 O O . GLU B 1 406 ? 2.061 -1.716 -7.691 1 93.56 406 GLU B O 1
ATOM 8196 N N . VAL B 1 407 ? 4.074 -2.715 -7.297 1 96.25 407 VAL B N 1
ATOM 8197 C CA . VAL B 1 407 ? 3.873 -3.066 -5.895 1 96.25 407 VAL B CA 1
ATOM 8198 C C . VAL B 1 407 ? 4.957 -2.414 -5.039 1 96.25 407 VAL B C 1
ATOM 8200 O O . VAL B 1 407 ? 6.012 -2.031 -5.547 1 96.25 407 VAL B O 1
ATOM 8203 N N . ALA B 1 408 ? 4.586 -2.188 -3.709 1 96 408 ALA B N 1
ATOM 8204 C CA . ALA B 1 408 ? 5.566 -1.592 -2.805 1 96 408 ALA B CA 1
ATOM 8205 C C . ALA B 1 408 ? 6.93 -2.26 -2.957 1 96 408 ALA B C 1
ATOM 8207 O O . ALA B 1 408 ? 7.02 -3.484 -3.074 1 96 408 ALA B O 1
ATOM 8208 N N . PRO B 1 409 ? 8.008 -1.476 -3.016 1 96.25 409 PRO B N 1
ATOM 8209 C CA . PRO B 1 409 ? 9.344 -2.066 -3.152 1 96.25 409 PRO B CA 1
ATOM 8210 C C . PRO B 1 409 ? 9.836 -2.709 -1.859 1 96.25 409 PRO B C 1
ATOM 8212 O O . PRO B 1 409 ? 9.375 -2.352 -0.772 1 96.25 409 PRO B O 1
ATOM 8215 N N . MET B 1 410 ? 10.734 -3.629 -1.983 1 97.69 410 MET B N 1
ATOM 8216 C CA . MET B 1 410 ? 11.422 -4.191 -0.824 1 97.69 410 MET B CA 1
ATOM 8217 C C . MET B 1 410 ? 12.336 -3.158 -0.18 1 97.69 410 MET B C 1
ATOM 8219 O O . MET B 1 410 ? 12.664 -2.141 -0.795 1 97.69 410 MET B O 1
ATOM 8223 N N . TYR B 1 411 ? 12.719 -3.422 1.048 1 95.75 411 TYR B N 1
ATOM 8224 C CA . TYR B 1 411 ? 13.688 -2.566 1.726 1 95.75 411 TYR B CA 1
ATOM 8225 C C . TYR B 1 411 ? 15.078 -2.732 1.122 1 95.75 411 TYR B C 1
ATOM 8227 O O . TYR B 1 411 ? 15.812 -1.755 0.965 1 95.75 411 TYR B O 1
ATOM 8235 N N . ASP B 1 412 ? 15.383 -3.969 0.77 1 96.38 412 ASP B N 1
ATOM 8236 C CA . ASP B 1 412 ? 16.703 -4.238 0.213 1 96.38 412 ASP B CA 1
ATOM 8237 C C . ASP B 1 412 ? 16.625 -4.57 -1.274 1 96.38 412 ASP B C 1
ATOM 8239 O O . ASP B 1 412 ? 15.656 -5.199 -1.72 1 96.38 412 ASP B O 1
ATOM 8243 N N . GLN B 1 413 ? 17.656 -4.109 -2.012 1 97.12 413 GLN B N 1
ATOM 8244 C CA . GLN B 1 413 ? 17.844 -4.684 -3.34 1 97.12 413 GLN B CA 1
ATOM 8245 C C . GLN B 1 413 ? 18.219 -6.156 -3.256 1 97.12 413 GLN B C 1
ATOM 8247 O O . GLN B 1 413 ? 19.016 -6.547 -2.402 1 97.12 413 GLN B O 1
ATOM 8252 N N . ARG B 1 414 ? 17.562 -6.965 -4.102 1 98.56 414 ARG B N 1
ATOM 8253 C CA . ARG B 1 414 ? 17.844 -8.391 -3.99 1 98.56 414 ARG B CA 1
ATOM 8254 C C . ARG B 1 414 ? 18.031 -9.023 -5.367 1 98.56 414 ARG B C 1
ATOM 8256 O O . ARG B 1 414 ? 17.109 -9.633 -5.91 1 98.56 414 ARG B O 1
ATOM 8263 N N . CYS B 1 415 ? 19.297 -8.992 -5.805 1 98.44 415 CYS B N 1
ATOM 8264 C CA . CYS B 1 415 ? 19.734 -9.883 -6.871 1 98.44 415 CYS B CA 1
ATOM 8265 C C . CYS B 1 415 ? 20.047 -11.273 -6.328 1 98.44 415 CYS B C 1
ATOM 8267 O O . CYS B 1 415 ? 20.594 -11.406 -5.227 1 98.44 415 CYS B O 1
ATOM 8269 N N . TYR B 1 416 ? 19.703 -12.43 -7.055 1 98.38 416 TYR B N 1
ATOM 8270 C CA . TYR B 1 416 ? 19.922 -13.789 -6.562 1 98.38 416 TYR B CA 1
ATOM 8271 C C . TYR B 1 416 ? 18.969 -14.117 -5.426 1 98.38 416 TYR B C 1
ATOM 8273 O O . TYR B 1 416 ? 19.344 -14.797 -4.469 1 98.38 416 TYR B O 1
ATOM 8281 N N . VAL B 1 417 ? 17.766 -13.633 -5.512 1 98.81 417 VAL B N 1
ATOM 8282 C CA . VAL B 1 417 ? 16.797 -13.711 -4.414 1 98.81 417 VAL B CA 1
ATOM 8283 C C . VAL B 1 417 ? 16.141 -15.086 -4.41 1 98.81 417 VAL B C 1
ATOM 8285 O O . VAL B 1 417 ? 15.93 -15.688 -5.469 1 98.81 417 VAL B O 1
ATOM 8288 N N . GLY B 1 418 ? 15.859 -15.672 -3.227 1 98.75 418 GLY B N 1
ATOM 8289 C CA . GLY B 1 418 ? 14.93 -16.766 -3.035 1 98.75 418 GLY B CA 1
ATOM 8290 C C . GLY B 1 418 ? 13.57 -16.312 -2.52 1 98.75 418 GLY B C 1
ATOM 8291 O O . GLY B 1 418 ? 13.492 -15.516 -1.588 1 98.75 418 GLY B O 1
ATOM 8292 N N . CYS B 1 419 ? 12.516 -16.812 -3.18 1 98.81 419 CYS B N 1
ATOM 8293 C CA . CYS B 1 419 ? 11.18 -16.391 -2.768 1 98.81 419 CYS B CA 1
ATOM 8294 C C . CYS B 1 419 ? 10.234 -17.594 -2.697 1 98.81 419 CYS B C 1
ATOM 8296 O O . CYS B 1 419 ? 10.516 -18.641 -3.277 1 98.81 419 CYS B O 1
ATOM 8298 N N . GLY B 1 420 ? 9.141 -17.406 -1.964 1 98.25 420 GLY B N 1
ATOM 8299 C CA . GLY B 1 420 ? 8.078 -18.391 -1.892 1 98.25 420 GLY B CA 1
ATOM 8300 C C . GLY B 1 420 ? 6.77 -17.844 -1.374 1 98.25 420 GLY B C 1
ATOM 8301 O O . GLY B 1 420 ? 6.754 -16.812 -0.683 1 98.25 420 GLY B O 1
ATOM 8302 N N . LEU B 1 421 ? 5.746 -18.5 -1.753 1 97.94 421 LEU B N 1
ATOM 8303 C CA . LEU B 1 421 ? 4.418 -18.172 -1.255 1 97.94 421 LEU B CA 1
ATOM 8304 C C . LEU B 1 421 ? 4.141 -18.875 0.066 1 97.94 421 LEU B C 1
ATOM 8306 O O . LEU B 1 421 ? 3.883 -20.094 0.085 1 97.94 421 LEU B O 1
ATOM 8310 N N . LEU B 1 422 ? 4.145 -18.125 1.131 1 96.69 422 LEU B N 1
ATOM 8311 C CA . LEU B 1 422 ? 3.938 -18.703 2.453 1 96.69 422 LEU B CA 1
ATOM 8312 C C . LEU B 1 422 ? 2.496 -19.172 2.615 1 96.69 422 LEU B C 1
ATOM 8314 O O . LEU B 1 422 ? 2.254 -20.25 3.162 1 96.69 422 LEU B O 1
ATOM 8318 N N . ASP B 1 423 ? 1.615 -18.312 2.275 1 94.69 423 ASP B N 1
ATOM 8319 C CA . ASP B 1 423 ? 0.175 -18.547 2.256 1 94.69 423 ASP B CA 1
ATOM 8320 C C . ASP B 1 423 ? -0.521 -17.625 1.266 1 94.69 423 ASP B C 1
ATOM 8322 O O . ASP B 1 423 ? 0.134 -16.984 0.432 1 94.69 423 ASP B O 1
ATOM 8326 N N . SER B 1 424 ? -1.836 -17.578 1.347 1 93.5 424 SER B N 1
ATOM 8327 C CA . SER B 1 424 ? -2.594 -16.875 0.32 1 93.5 424 SER B CA 1
ATOM 8328 C C . SER B 1 424 ? -2.338 -15.375 0.382 1 93.5 424 SER B C 1
ATOM 8330 O O . SER B 1 424 ? -2.633 -14.648 -0.571 1 93.5 424 SER B O 1
ATOM 8332 N N . GLU B 1 425 ? -1.772 -14.875 1.469 1 96.19 425 GLU B N 1
ATOM 8333 C CA . GLU B 1 425 ? -1.678 -13.422 1.635 1 96.19 425 GLU B CA 1
ATOM 8334 C C . GLU B 1 425 ? -0.225 -12.977 1.771 1 96.19 425 GLU B C 1
ATOM 8336 O O . GLU B 1 425 ? 0.057 -11.781 1.847 1 96.19 425 GLU B O 1
ATOM 8341 N N . ARG B 1 426 ? 0.697 -13.922 1.846 1 97.69 426 ARG B N 1
ATOM 8342 C CA . ARG B 1 426 ? 2.053 -13.516 2.205 1 97.69 426 ARG B CA 1
ATOM 8343 C C . ARG B 1 426 ? 3.078 -14.156 1.273 1 97.69 426 ARG B C 1
ATOM 8345 O O . ARG B 1 426 ? 3.027 -15.359 1.021 1 97.69 426 ARG B O 1
ATOM 8352 N N . ILE B 1 427 ? 4.07 -13.391 0.783 1 98.69 427 ILE B N 1
ATOM 8353 C CA . ILE B 1 427 ? 5.23 -13.836 0.018 1 98.69 427 ILE B CA 1
ATOM 8354 C C . ILE B 1 427 ? 6.508 -13.523 0.791 1 98.69 427 ILE B C 1
ATOM 8356 O O . ILE B 1 427 ? 6.656 -12.43 1.339 1 98.69 427 ILE B O 1
ATOM 8360 N N . ILE B 1 428 ? 7.41 -14.461 0.875 1 98.75 428 ILE B N 1
ATOM 8361 C CA . ILE B 1 428 ? 8.672 -14.25 1.566 1 98.75 428 ILE B CA 1
ATOM 8362 C C . ILE B 1 428 ? 9.805 -14.102 0.547 1 98.75 428 ILE B C 1
ATOM 8364 O O . ILE B 1 428 ? 9.82 -14.797 -0.473 1 98.75 428 ILE B O 1
ATOM 8368 N N . ALA B 1 429 ? 10.703 -13.188 0.694 1 98.88 429 ALA B N 1
ATOM 8369 C CA . ALA B 1 429 ? 11.938 -13 -0.063 1 98.88 429 ALA B CA 1
ATOM 8370 C C . ALA B 1 429 ? 13.156 -13.086 0.849 1 98.88 429 ALA B C 1
ATOM 8372 O O . ALA B 1 429 ? 13.227 -12.398 1.872 1 98.88 429 ALA B O 1
ATOM 8373 N N . ILE B 1 430 ? 14.141 -13.898 0.515 1 98.81 430 ILE B N 1
ATOM 8374 C CA . ILE B 1 430 ? 15.266 -14.125 1.419 1 98.81 430 ILE B CA 1
ATOM 8375 C C . ILE B 1 430 ? 16.578 -13.93 0.669 1 98.81 430 ILE B C 1
ATOM 8377 O O . ILE B 1 430 ? 16.688 -14.281 -0.509 1 98.81 430 ILE B O 1
ATOM 8381 N N . GLY B 1 431 ? 17.562 -13.383 1.358 1 98.81 431 GLY B N 1
ATOM 8382 C CA . GLY B 1 431 ? 18.922 -13.32 0.864 1 98.81 431 GLY B CA 1
ATOM 8383 C C . GLY B 1 431 ? 19.078 -12.453 -0.373 1 98.81 431 GLY B C 1
ATOM 8384 O O . GLY B 1 431 ? 18.391 -11.43 -0.509 1 98.81 431 GLY B O 1
ATOM 8385 N N . GLY B 1 432 ? 20.062 -12.805 -1.181 1 98.69 432 GLY B N 1
ATOM 8386 C CA . GLY B 1 432 ? 20.344 -12.031 -2.373 1 98.69 432 GLY B CA 1
ATOM 8387 C C . GLY B 1 432 ? 21.578 -11.156 -2.23 1 98.69 432 GLY B C 1
ATOM 8388 O O . GLY B 1 432 ? 22.438 -11.414 -1.379 1 98.69 432 GLY B O 1
ATOM 8389 N N . TYR B 1 433 ? 21.656 -10.281 -3.156 1 98.5 433 TYR B N 1
ATOM 8390 C CA . TYR B 1 433 ? 22.781 -9.367 -3.26 1 98.5 433 TYR B CA 1
ATOM 8391 C C . TYR B 1 433 ? 22.297 -7.949 -3.574 1 98.5 433 TYR B C 1
ATOM 8393 O O . TYR B 1 433 ? 21.5 -7.75 -4.484 1 98.5 433 TYR B O 1
ATOM 8401 N N . ASN B 1 434 ? 22.812 -6.93 -2.77 1 94.31 434 ASN B N 1
ATOM 8402 C CA . ASN B 1 434 ? 22.281 -5.574 -2.895 1 94.31 434 ASN B CA 1
ATOM 8403 C C . ASN B 1 434 ? 23.281 -4.641 -3.568 1 94.31 434 ASN B C 1
ATOM 8405 O O . ASN B 1 434 ? 23.312 -3.445 -3.27 1 94.31 434 ASN B O 1
ATOM 8409 N N . ASN B 1 435 ? 24.156 -5.125 -4.414 1 89.5 435 ASN B N 1
ATOM 8410 C CA . ASN B 1 435 ? 25.188 -4.367 -5.133 1 89.5 435 ASN B CA 1
ATOM 8411 C C . ASN B 1 435 ? 26.422 -4.129 -4.27 1 89.5 435 ASN B C 1
ATOM 8413 O O . ASN B 1 435 ? 27.469 -3.738 -4.773 1 89.5 435 ASN B O 1
ATOM 8417 N N . HIS B 1 436 ? 26.266 -4.297 -2.949 1 91.06 436 HIS B N 1
ATOM 8418 C CA . HIS B 1 436 ? 27.391 -4.078 -2.037 1 91.06 436 HIS B CA 1
ATOM 8419 C C . HIS B 1 436 ? 27.641 -5.312 -1.18 1 91.06 436 HIS B C 1
ATOM 8421 O O . HIS B 1 436 ? 28.797 -5.738 -1.03 1 91.06 436 HIS B O 1
ATOM 8427 N N . ASP B 1 437 ? 26.578 -5.859 -0.644 1 94.12 437 ASP B N 1
ATOM 8428 C CA . ASP B 1 437 ? 26.719 -6.973 0.291 1 94.12 437 ASP B CA 1
ATOM 8429 C C . ASP B 1 437 ? 25.797 -8.133 -0.097 1 94.12 437 ASP B C 1
ATOM 8431 O O . ASP B 1 437 ? 24.703 -7.914 -0.612 1 94.12 437 ASP B O 1
ATOM 8435 N N . ARG B 1 438 ? 26.391 -9.383 0.205 1 98.06 438 ARG B N 1
ATOM 8436 C CA . ARG B 1 438 ? 25.469 -10.516 0.265 1 98.06 438 ARG B CA 1
ATOM 8437 C C . ARG B 1 438 ? 24.562 -10.422 1.494 1 98.06 438 ARG B C 1
ATOM 8439 O O . ARG B 1 438 ? 25 -9.969 2.555 1 98.06 438 ARG B O 1
ATOM 8446 N N . LEU B 1 439 ? 23.375 -10.859 1.366 1 98.44 439 LEU B N 1
ATOM 8447 C CA . LEU B 1 439 ? 22.406 -10.531 2.398 1 98.44 439 LEU B CA 1
ATOM 8448 C C . LEU B 1 439 ? 22.047 -11.758 3.227 1 98.44 439 LEU B C 1
ATOM 8450 O O . LEU B 1 439 ? 21.953 -12.867 2.693 1 98.44 439 LEU B O 1
ATOM 8454 N N . ARG B 1 440 ? 21.844 -11.578 4.496 1 98.38 440 ARG B N 1
ATOM 8455 C CA . ARG B 1 440 ? 21.203 -12.555 5.359 1 98.38 440 ARG B CA 1
ATOM 8456 C C . ARG B 1 440 ? 19.797 -12.094 5.754 1 98.38 440 ARG B C 1
ATOM 8458 O O . ARG B 1 440 ? 19.078 -12.797 6.461 1 98.38 440 ARG B O 1
ATOM 8465 N N . SER B 1 441 ? 19.406 -10.883 5.27 1 98.06 441 SER B N 1
ATOM 8466 C CA . SER B 1 441 ? 18.094 -10.328 5.598 1 98.06 441 SER B CA 1
ATOM 8467 C C . SER B 1 441 ? 16.984 -11.047 4.836 1 98.06 441 SER B C 1
ATOM 8469 O O . SER B 1 441 ? 17.25 -11.734 3.844 1 98.06 441 SER B O 1
ATOM 8471 N N . ALA B 1 442 ? 15.805 -10.953 5.367 1 98.75 442 ALA B N 1
ATOM 8472 C CA . ALA B 1 442 ? 14.586 -11.492 4.773 1 98.75 442 ALA B CA 1
ATOM 8473 C C . ALA B 1 442 ? 13.398 -10.562 5.023 1 98.75 442 ALA B C 1
ATOM 8475 O O . ALA B 1 442 ? 13.383 -9.812 6 1 98.75 442 ALA B O 1
ATOM 8476 N N . GLU B 1 443 ? 12.5 -10.602 4.098 1 98.44 443 GLU B N 1
ATOM 8477 C CA . GLU B 1 443 ? 11.305 -9.766 4.188 1 98.44 443 GLU B CA 1
ATOM 8478 C C . GLU B 1 443 ? 10.062 -10.539 3.764 1 98.44 443 GLU B C 1
ATOM 8480 O O . GLU B 1 443 ? 10.148 -11.484 2.977 1 98.44 443 GLU B O 1
ATOM 8485 N N . ILE B 1 444 ? 8.953 -10.109 4.293 1 98.5 444 ILE B N 1
ATOM 8486 C CA . ILE B 1 444 ? 7.668 -10.68 3.916 1 98.5 444 ILE B CA 1
ATOM 8487 C C . ILE B 1 444 ? 6.75 -9.586 3.371 1 98.5 444 ILE B C 1
ATOM 8489 O O . ILE B 1 444 ? 6.613 -8.523 3.982 1 98.5 444 ILE B O 1
ATOM 8493 N N . LEU B 1 445 ? 6.211 -9.844 2.236 1 98.56 445 LEU B N 1
ATOM 8494 C CA . LEU B 1 445 ? 5.164 -8.992 1.682 1 98.56 445 LEU B CA 1
ATOM 8495 C C . LEU B 1 445 ? 3.789 -9.422 2.182 1 98.56 445 LEU B C 1
ATOM 8497 O O . LEU B 1 445 ? 3.387 -10.578 1.988 1 98.56 445 LEU B O 1
ATOM 8501 N N . HIS B 1 446 ? 3.113 -8.547 2.861 1 97.94 446 HIS B N 1
ATOM 8502 C CA . HIS B 1 446 ? 1.684 -8.719 3.09 1 97.94 446 HIS B CA 1
ATOM 8503 C C . HIS B 1 446 ? 0.868 -8.156 1.93 1 97.94 446 HIS B C 1
ATOM 8505 O O . HIS B 1 446 ? 0.686 -6.938 1.824 1 97.94 446 HIS B O 1
ATOM 8511 N N . ILE B 1 447 ? 0.3 -9.023 1.098 1 97.44 447 ILE B N 1
ATOM 8512 C CA . ILE B 1 447 ? -0.26 -8.68 -0.204 1 97.44 447 ILE B CA 1
ATOM 8513 C C . ILE B 1 447 ? -1.443 -7.73 -0.02 1 97.44 447 ILE B C 1
ATOM 8515 O O . ILE B 1 447 ? -1.521 -6.691 -0.677 1 97.44 447 ILE B O 1
ATOM 8519 N N . PRO B 1 448 ? -2.379 -7.957 0.925 1 94 448 PRO B N 1
ATOM 8520 C CA . PRO B 1 448 ? -3.566 -7.109 1.024 1 94 448 PRO B CA 1
ATOM 8521 C C . PRO B 1 448 ? -3.232 -5.664 1.394 1 94 448 PRO B C 1
ATOM 8523 O O . PRO B 1 448 ? -3.893 -4.734 0.925 1 94 448 PRO B O 1
ATOM 8526 N N . THR B 1 449 ? -2.221 -5.43 2.152 1 94.69 449 THR B N 1
ATOM 8527 C CA . THR B 1 449 ? -1.885 -4.078 2.592 1 94.69 449 THR B CA 1
ATOM 8528 C C . THR B 1 449 ? -0.776 -3.486 1.727 1 94.69 449 THR B C 1
ATOM 8530 O O . THR B 1 449 ? -0.397 -2.328 1.901 1 94.69 449 THR B O 1
ATOM 8533 N N . ASN B 1 450 ? -0.209 -4.246 0.781 1 96.88 450 ASN B N 1
ATOM 8534 C CA . ASN B 1 450 ? 0.88 -3.811 -0.087 1 96.88 450 ASN B CA 1
ATOM 8535 C C . ASN B 1 450 ? 2.08 -3.322 0.721 1 96.88 450 ASN B C 1
ATOM 8537 O O . ASN B 1 450 ? 2.562 -2.209 0.51 1 96.88 450 ASN B O 1
ATOM 8541 N N . GLN B 1 451 ? 2.541 -4.25 1.64 1 96.12 451 GLN B N 1
ATOM 8542 C CA . GLN B 1 451 ? 3.553 -3.822 2.598 1 96.12 451 GLN B CA 1
ATOM 8543 C C . GLN B 1 451 ? 4.602 -4.91 2.816 1 96.12 451 GLN B C 1
ATOM 8545 O O . GLN B 1 451 ? 4.266 -6.027 3.223 1 96.12 451 GLN B O 1
ATOM 8550 N N . TRP B 1 452 ? 5.859 -4.578 2.484 1 97.75 452 TRP B N 1
ATOM 8551 C CA . TRP B 1 452 ? 6.969 -5.438 2.891 1 97.75 452 TRP B CA 1
ATOM 8552 C C . TRP B 1 452 ? 7.379 -5.148 4.328 1 97.75 452 TRP B C 1
ATOM 8554 O O . TRP B 1 452 ? 7.426 -3.992 4.75 1 97.75 452 TRP B O 1
ATOM 8564 N N . HIS B 1 453 ? 7.727 -6.207 5.07 1 95.75 453 HIS B N 1
ATOM 8565 C CA . HIS B 1 453 ? 8.242 -6.109 6.434 1 95.75 453 HIS B CA 1
ATOM 8566 C C . HIS B 1 453 ? 9.531 -6.906 6.594 1 95.75 453 HIS B C 1
ATOM 8568 O O . HIS B 1 453 ? 9.625 -8.047 6.129 1 95.75 453 HIS B O 1
ATOM 8574 N N . ARG B 1 454 ? 10.461 -6.246 7.281 1 96.06 454 ARG B N 1
ATOM 8575 C CA . ARG B 1 454 ? 11.672 -6.996 7.602 1 96.06 454 ARG B CA 1
ATOM 8576 C C . ARG B 1 454 ? 11.406 -8.016 8.703 1 96.06 454 ARG B C 1
ATOM 8578 O O . ARG B 1 454 ? 10.664 -7.746 9.648 1 96.06 454 ARG B O 1
ATOM 8585 N N . ILE B 1 455 ? 11.984 -9.172 8.562 1 97.94 455 ILE B N 1
ATOM 8586 C CA . ILE B 1 455 ? 11.891 -10.203 9.594 1 97.94 455 ILE B CA 1
ATOM 8587 C C . ILE B 1 455 ? 13.289 -10.555 10.094 1 97.94 455 ILE B C 1
ATOM 8589 O O . ILE B 1 455 ? 14.281 -9.969 9.641 1 97.94 455 ILE B O 1
ATOM 8593 N N . ALA B 1 456 ? 13.336 -11.461 11.016 1 98 456 ALA B N 1
ATOM 8594 C CA . ALA B 1 456 ? 14.617 -11.867 11.586 1 98 456 ALA B CA 1
ATOM 8595 C C . ALA B 1 456 ? 15.594 -12.273 10.492 1 98 456 ALA B C 1
ATOM 8597 O O . ALA B 1 456 ? 15.203 -12.898 9.5 1 98 456 ALA B O 1
ATOM 8598 N N . GLU B 1 457 ? 16.812 -11.984 10.672 1 98.19 457 GLU B N 1
ATOM 8599 C CA . GLU B 1 457 ? 17.859 -12.32 9.711 1 98.19 457 GLU B CA 1
ATOM 8600 C C . GLU B 1 457 ? 18.234 -13.797 9.797 1 98.19 457 GLU B C 1
ATOM 8602 O O . GLU B 1 457 ? 18.188 -14.391 10.875 1 98.19 457 GLU B O 1
ATOM 8607 N N . MET B 1 458 ? 18.562 -14.344 8.695 1 98.5 458 MET B N 1
ATOM 8608 C CA . MET B 1 458 ? 19.078 -15.711 8.648 1 98.5 458 MET B CA 1
ATOM 8609 C C . MET B 1 458 ? 20.422 -15.805 9.375 1 98.5 458 MET B C 1
ATOM 8611 O O . MET B 1 458 ? 21.031 -14.781 9.68 1 98.5 458 MET B O 1
ATOM 8615 N N . SER B 1 459 ? 20.828 -17.031 9.609 1 97.81 459 SER B N 1
ATOM 8616 C CA . SER B 1 459 ? 22.062 -17.25 10.352 1 97.81 459 SER B CA 1
ATOM 8617 C C . SER B 1 459 ? 23.281 -16.891 9.516 1 97.81 459 SER B C 1
ATOM 8619 O O . SER B 1 459 ? 24.328 -16.547 10.062 1 97.81 459 SER B O 1
ATOM 8621 N N . VAL B 1 460 ? 23.188 -17.016 8.219 1 97.88 460 VAL B N 1
ATOM 8622 C CA . VAL B 1 460 ? 24.281 -16.703 7.32 1 97.88 460 VAL B CA 1
ATOM 8623 C C . VAL B 1 460 ? 23.766 -15.945 6.102 1 97.88 460 VAL B C 1
ATOM 8625 O O . VAL B 1 460 ? 22.562 -15.953 5.824 1 97.88 460 VAL B O 1
ATOM 8628 N N . ARG B 1 461 ? 24.688 -15.297 5.438 1 98.56 461 ARG B N 1
ATOM 8629 C CA . ARG B 1 461 ? 24.344 -14.648 4.176 1 98.56 461 ARG B CA 1
ATOM 8630 C C . ARG B 1 461 ? 24.094 -15.68 3.078 1 98.56 461 ARG B C 1
ATOM 8632 O O . ARG B 1 461 ? 24.844 -16.656 2.957 1 98.56 461 ARG B O 1
ATOM 8639 N N . ARG B 1 462 ? 23.047 -15.531 2.334 1 98.69 462 ARG B N 1
ATOM 8640 C CA . ARG B 1 462 ? 22.703 -16.5 1.293 1 98.69 462 ARG B CA 1
ATOM 8641 C C . ARG B 1 462 ? 22.328 -15.789 -0.006 1 98.69 462 ARG B C 1
ATOM 8643 O O . ARG B 1 462 ? 21.141 -15.594 -0.292 1 98.69 462 ARG B O 1
ATOM 8650 N N . SER B 1 463 ? 23.312 -15.516 -0.763 1 98.44 463 SER B N 1
ATOM 8651 C CA . SER B 1 463 ? 23.047 -15.203 -2.162 1 98.44 463 SER B CA 1
ATOM 8652 C C . SER B 1 463 ? 23 -16.469 -3.016 1 98.44 463 SER B C 1
ATOM 8654 O O . SER B 1 463 ? 23.734 -17.422 -2.754 1 98.44 463 SER B O 1
ATOM 8656 N N . ASP B 1 464 ? 22.094 -16.531 -4.039 1 97.62 464 ASP B N 1
ATOM 8657 C CA . ASP B 1 464 ? 22.016 -17.688 -4.941 1 97.62 464 ASP B CA 1
ATOM 8658 C C . ASP B 1 464 ? 21.562 -18.938 -4.195 1 97.62 464 ASP B C 1
ATOM 8660 O O . ASP B 1 464 ? 22 -20.047 -4.508 1 97.62 464 ASP B O 1
ATOM 8664 N N . GLY B 1 465 ? 20.906 -18.703 -3.115 1 98.25 465 GLY B N 1
ATOM 8665 C CA . GLY B 1 465 ? 20.172 -19.797 -2.479 1 98.25 465 GLY B CA 1
ATOM 8666 C C . GLY B 1 465 ? 18.797 -20.016 -3.068 1 98.25 465 GLY B C 1
ATOM 8667 O O . GLY B 1 465 ? 18.391 -19.328 -4.004 1 98.25 465 GLY B O 1
ATOM 8668 N N . HIS B 1 466 ? 18.109 -21 -2.531 1 98.75 466 HIS B N 1
ATOM 8669 C CA . HIS B 1 466 ? 16.75 -21.281 -2.957 1 98.75 466 HIS B CA 1
ATOM 8670 C C . HIS B 1 466 ? 15.789 -21.266 -1.771 1 98.75 466 HIS B C 1
ATOM 8672 O O . HIS B 1 466 ? 16.203 -21.438 -0.625 1 98.75 466 HIS B O 1
ATOM 8678 N N . CYS B 1 467 ? 14.594 -20.922 -2.053 1 98.62 467 CYS B N 1
ATOM 8679 C CA . CYS B 1 467 ? 13.547 -20.906 -1.035 1 98.62 467 CYS B CA 1
ATOM 8680 C C . CYS B 1 467 ? 12.406 -21.844 -1.423 1 98.62 467 CYS B C 1
ATOM 8682 O O . CYS B 1 467 ? 11.883 -21.75 -2.537 1 98.62 467 CYS B O 1
ATOM 8684 N N . VAL B 1 468 ? 12.023 -22.719 -0.538 1 97.44 468 VAL B N 1
ATOM 8685 C CA . VAL B 1 468 ? 10.852 -23.562 -0.748 1 97.44 468 VAL B CA 1
ATOM 8686 C C . VAL B 1 468 ? 9.914 -23.469 0.453 1 97.44 468 VAL B C 1
ATOM 8688 O O . VAL B 1 468 ? 10.359 -23.203 1.573 1 97.44 468 VAL B O 1
ATOM 8691 N N . ILE B 1 469 ? 8.695 -23.594 0.167 1 96.62 469 ILE B N 1
ATOM 8692 C CA . ILE B 1 469 ? 7.676 -23.562 1.207 1 96.62 469 ILE B CA 1
ATOM 8693 C C . ILE B 1 469 ? 7.098 -24.953 1.415 1 96.62 469 ILE B C 1
ATOM 8695 O O . ILE B 1 469 ? 6.617 -25.594 0.468 1 96.62 469 ILE B O 1
ATOM 8699 N N . MET B 1 470 ? 7.227 -25.406 2.598 1 92.56 470 MET B N 1
ATOM 8700 C CA . MET B 1 470 ? 6.602 -26.656 2.982 1 92.56 470 MET B CA 1
ATOM 8701 C C . MET B 1 470 ? 5.684 -26.469 4.184 1 92.56 470 MET B C 1
ATOM 8703 O O . MET B 1 470 ? 6.137 -26.109 5.27 1 92.56 470 MET B O 1
ATOM 8707 N N . LYS B 1 471 ? 4.352 -26.688 4.02 1 87.62 471 LYS B N 1
ATOM 8708 C CA . LYS B 1 471 ? 3.348 -26.5 5.062 1 87.62 471 LYS B CA 1
ATOM 8709 C C . LYS B 1 471 ? 3.467 -25.109 5.688 1 87.62 471 LYS B C 1
ATOM 8711 O O . LYS B 1 471 ? 3.592 -24.984 6.906 1 87.62 471 LYS B O 1
ATOM 8716 N N . ASN B 1 472 ? 3.596 -24.078 4.918 1 90.31 472 ASN B N 1
ATOM 8717 C CA . ASN B 1 472 ? 3.611 -22.656 5.27 1 90.31 472 ASN B CA 1
ATOM 8718 C C . ASN B 1 472 ? 4.891 -22.281 6.012 1 90.31 472 ASN B C 1
ATOM 8720 O O . ASN B 1 472 ? 4.926 -21.266 6.719 1 90.31 472 ASN B O 1
ATOM 8724 N N . VAL B 1 473 ? 5.859 -23.203 5.883 1 94.44 473 VAL B N 1
ATOM 8725 C CA . VAL B 1 473 ? 7.164 -22.922 6.461 1 94.44 473 VAL B CA 1
ATOM 8726 C C . VAL B 1 473 ? 8.188 -22.688 5.348 1 94.44 473 VAL B C 1
ATOM 8728 O O . VAL B 1 473 ? 8.273 -23.484 4.41 1 94.44 473 VAL B O 1
ATOM 8731 N N . ALA B 1 474 ? 8.922 -21.641 5.473 1 97.62 474 ALA B N 1
ATOM 8732 C CA . ALA B 1 474 ? 9.93 -21.328 4.465 1 97.62 474 ALA B CA 1
ATOM 8733 C C . ALA B 1 474 ? 11.273 -21.969 4.809 1 97.62 474 ALA B C 1
ATOM 8735 O O . ALA B 1 474 ? 11.75 -21.859 5.941 1 97.62 474 ALA B O 1
ATOM 8736 N N . TYR B 1 475 ? 11.867 -22.594 3.883 1 97.06 475 TYR B N 1
ATOM 8737 C CA . TYR B 1 475 ? 13.203 -23.172 4.008 1 97.06 475 TYR B CA 1
ATOM 8738 C C . TYR B 1 475 ? 14.195 -22.469 3.098 1 97.06 475 TYR B C 1
ATOM 8740 O O . TYR B 1 475 ? 13.961 -22.344 1.892 1 97.06 475 TYR B O 1
ATOM 8748 N N . ALA B 1 476 ? 15.219 -21.984 3.672 1 98.56 476 ALA B N 1
ATOM 8749 C CA . ALA B 1 476 ? 16.328 -21.422 2.924 1 98.56 476 ALA B CA 1
ATOM 8750 C C . ALA B 1 476 ? 17.422 -22.453 2.674 1 98.56 476 ALA B C 1
ATOM 8752 O O . ALA B 1 476 ? 17.953 -23.047 3.615 1 98.56 476 ALA B O 1
ATOM 8753 N N . ILE B 1 477 ? 17.797 -22.609 1.448 1 98.44 477 ILE B N 1
ATOM 8754 C CA . ILE B 1 477 ? 18.625 -23.75 1.069 1 98.44 477 ILE B CA 1
ATOM 8755 C C . ILE B 1 477 ? 19.906 -23.25 0.381 1 98.44 477 ILE B C 1
ATOM 8757 O O . ILE B 1 477 ? 19.828 -22.578 -0.65 1 98.44 477 ILE B O 1
ATOM 8761 N N . GLY B 1 478 ? 21.031 -23.672 0.901 1 98.75 478 GLY B N 1
ATOM 8762 C CA . GLY B 1 478 ? 22.297 -23.359 0.269 1 98.75 478 GLY B CA 1
ATOM 8763 C C . GLY B 1 478 ? 22.562 -21.875 0.145 1 98.75 478 GLY B C 1
ATOM 8764 O O . GLY B 1 478 ? 22.219 -21.094 1.041 1 98.75 478 GLY B O 1
ATOM 8765 N N . GLY B 1 479 ? 23.312 -21.516 -0.9 1 98.75 479 GLY B N 1
ATOM 8766 C CA . GLY B 1 479 ? 23.641 -20.125 -1.143 1 98.75 479 GLY B CA 1
ATOM 8767 C C . GLY B 1 479 ? 25.125 -19.828 -1.023 1 98.75 479 GLY B C 1
ATOM 8768 O O . GLY B 1 479 ? 25.938 -20.734 -0.91 1 98.75 479 GLY B O 1
ATOM 8769 N N . PHE B 1 480 ? 25.406 -18.578 -1.179 1 98.69 480 PHE B N 1
ATOM 8770 C CA . PHE B 1 480 ? 26.766 -18.078 -1.203 1 98.69 480 PHE B CA 1
ATOM 8771 C C . PHE B 1 480 ? 26.906 -16.812 -0.344 1 98.69 480 PHE B C 1
ATOM 8773 O O . PHE B 1 480 ? 26.078 -15.906 -0.436 1 98.69 480 PHE B O 1
ATOM 8780 N N . ASP B 1 481 ? 27.891 -16.734 0.468 1 97.94 481 ASP B N 1
ATOM 8781 C CA . ASP B 1 481 ? 28 -15.617 1.39 1 97.94 481 ASP B CA 1
ATOM 8782 C C . ASP B 1 481 ? 29.078 -14.633 0.928 1 97.94 481 ASP B C 1
ATOM 8784 O O . ASP B 1 481 ? 29.406 -13.68 1.644 1 97.94 481 ASP B O 1
ATOM 8788 N N . GLY B 1 482 ? 29.625 -14.836 -0.238 1 96.31 482 GLY B N 1
ATOM 8789 C CA . GLY B 1 482 ? 30.703 -13.992 -0.738 1 96.31 482 GLY B CA 1
ATOM 8790 C C . GLY B 1 482 ? 32.062 -14.664 -0.665 1 96.31 482 GLY B C 1
ATOM 8791 O O . GLY B 1 482 ? 32.969 -14.289 -1.393 1 96.31 482 GLY B O 1
ATOM 8792 N N . MET B 1 483 ? 32.125 -15.656 0.189 1 96.62 483 MET B N 1
ATOM 8793 C CA . MET B 1 483 ? 33.375 -16.391 0.373 1 96.62 483 MET B CA 1
ATOM 8794 C C . MET B 1 483 ? 33.156 -17.891 0.2 1 96.62 483 MET B C 1
ATOM 8796 O O . MET B 1 483 ? 34 -18.578 -0.401 1 96.62 483 MET B O 1
ATOM 8800 N N . ASN B 1 484 ? 32.062 -18.344 0.792 1 96.88 484 ASN B N 1
ATOM 8801 C CA . ASN B 1 484 ? 31.812 -19.766 0.786 1 96.88 484 ASN B CA 1
ATOM 8802 C C . ASN B 1 484 ? 30.391 -20.078 0.309 1 96.88 484 ASN B C 1
ATOM 8804 O O . ASN B 1 484 ? 29.453 -19.344 0.607 1 96.88 484 ASN B O 1
ATOM 8808 N N . CYS B 1 485 ? 30.312 -21.297 -0.401 1 98.44 485 CYS B N 1
ATOM 8809 C CA . CYS B 1 485 ? 29 -21.891 -0.641 1 98.44 485 CYS B CA 1
ATOM 8810 C C . CYS B 1 485 ? 28.516 -22.672 0.581 1 98.44 485 CYS B C 1
ATOM 8812 O O . CYS B 1 485 ? 29.328 -23.156 1.373 1 98.44 485 CYS B O 1
ATOM 8814 N N . HIS B 1 486 ? 27.219 -22.812 0.7 1 98.44 486 HIS B N 1
ATOM 8815 C CA . HIS B 1 486 ? 26.688 -23.422 1.913 1 98.44 486 HIS B CA 1
ATOM 8816 C C . HIS B 1 486 ? 26.078 -24.781 1.619 1 98.44 486 HIS B C 1
ATOM 8818 O O . HIS B 1 486 ? 25.453 -24.969 0.575 1 98.44 486 HIS B O 1
ATOM 8824 N N . ALA B 1 487 ? 26.203 -25.703 2.594 1 98.19 487 ALA B N 1
ATOM 8825 C CA . ALA B 1 487 ? 25.453 -26.969 2.582 1 98.19 487 ALA B CA 1
ATOM 8826 C C . ALA B 1 487 ? 24.297 -26.922 3.57 1 98.19 487 ALA B C 1
ATOM 8828 O O . ALA B 1 487 ? 23.469 -27.828 3.596 1 98.19 487 ALA B O 1
ATOM 8829 N N . SER B 1 488 ? 24.203 -25.859 4.262 1 97.62 488 SER B N 1
ATOM 8830 C CA . SER B 1 488 ? 23.234 -25.766 5.352 1 97.62 488 SER B CA 1
ATOM 8831 C C . SER B 1 488 ? 21.859 -25.359 4.84 1 97.62 488 SER B C 1
ATOM 8833 O O . SER B 1 488 ? 21.734 -24.781 3.754 1 97.62 488 SER B O 1
ATOM 8835 N N . ILE B 1 489 ? 20.891 -25.75 5.605 1 97.06 489 ILE B N 1
ATOM 8836 C CA . ILE B 1 489 ? 19.484 -25.359 5.426 1 97.06 489 ILE B CA 1
ATOM 8837 C C . ILE B 1 489 ? 18.938 -24.766 6.723 1 97.06 489 ILE B C 1
ATOM 8839 O O . ILE B 1 489 ? 19.281 -25.234 7.812 1 97.06 489 ILE B O 1
ATOM 8843 N N . GLU B 1 490 ? 18.188 -23.75 6.613 1 97.62 490 GLU B N 1
ATOM 8844 C CA . GLU B 1 490 ? 17.484 -23.219 7.781 1 97.62 490 GLU B CA 1
ATOM 8845 C C . GLU B 1 490 ? 16.031 -22.922 7.461 1 97.62 490 GLU B C 1
ATOM 8847 O O . GLU B 1 490 ? 15.664 -22.75 6.293 1 97.62 490 GLU B O 1
ATOM 8852 N N . TYR B 1 491 ? 15.203 -23 8.406 1 96.69 491 TYR B N 1
ATOM 8853 C CA . TYR B 1 491 ? 13.781 -22.734 8.219 1 96.69 491 TYR B CA 1
ATOM 8854 C C . TYR B 1 491 ? 13.305 -21.625 9.148 1 96.69 491 TYR B C 1
ATOM 8856 O O . TYR B 1 491 ? 13.859 -21.438 10.234 1 96.69 491 TYR B O 1
ATOM 8864 N N . TYR B 1 492 ? 12.305 -20.953 8.656 1 97.75 492 TYR B N 1
ATOM 8865 C CA . TYR B 1 492 ? 11.789 -19.797 9.359 1 97.75 492 TYR B CA 1
ATOM 8866 C C . TYR B 1 492 ? 10.547 -20.141 10.164 1 97.75 492 TYR B C 1
ATOM 8868 O O . TYR B 1 492 ? 9.625 -20.781 9.648 1 97.75 492 TYR B O 1
ATOM 8876 N N . GLU B 1 493 ? 10.539 -19.625 11.477 1 92.88 493 GLU B N 1
ATOM 8877 C CA . GLU B 1 493 ? 9.367 -19.734 12.344 1 92.88 493 GLU B CA 1
ATOM 8878 C C . GLU B 1 493 ? 8.711 -18.375 12.562 1 92.88 493 GLU B C 1
ATOM 8880 O O . GLU B 1 493 ? 9.164 -17.594 13.406 1 92.88 493 GLU B O 1
ATOM 8885 N N . PRO B 1 494 ? 7.543 -18.172 11.875 1 89.81 494 PRO B N 1
ATOM 8886 C CA . PRO B 1 494 ? 6.934 -16.844 11.93 1 89.81 494 PRO B CA 1
ATOM 8887 C C . PRO B 1 494 ? 6.473 -16.453 13.336 1 89.81 494 PRO B C 1
ATOM 8889 O O . PRO B 1 494 ? 6.484 -15.281 13.688 1 89.81 494 PRO B O 1
ATOM 8892 N N . GLN B 1 495 ? 6.035 -17.391 14.109 1 87.31 495 GLN B N 1
ATOM 8893 C CA . GLN B 1 495 ? 5.516 -17.109 15.445 1 87.31 495 GLN B CA 1
ATOM 8894 C C . GLN B 1 495 ? 6.602 -16.5 16.328 1 87.31 495 GLN B C 1
ATOM 8896 O O . GLN B 1 495 ? 6.336 -15.57 17.094 1 87.31 495 GLN B O 1
ATOM 8901 N N . ARG B 1 496 ? 7.809 -16.922 16.203 1 91 496 ARG B N 1
ATOM 8902 C CA . ARG B 1 496 ? 8.914 -16.438 17.031 1 91 496 ARG B CA 1
ATOM 8903 C C . ARG B 1 496 ? 9.789 -15.469 16.25 1 91 496 ARG B C 1
ATOM 8905 O O . ARG B 1 496 ? 10.719 -14.875 16.812 1 91 496 ARG B O 1
ATOM 8912 N N . ASP B 1 497 ? 9.469 -15.328 14.977 1 95.06 497 ASP B N 1
ATOM 8913 C CA . ASP B 1 497 ? 10.305 -14.508 14.102 1 95.06 497 ASP B CA 1
ATOM 8914 C C . ASP B 1 497 ? 11.773 -14.883 14.234 1 95.06 497 ASP B C 1
ATOM 8916 O O . ASP B 1 497 ? 12.617 -14.031 14.539 1 95.06 497 ASP B O 1
ATOM 8920 N N . ARG B 1 498 ? 12.023 -16.125 13.922 1 96.94 498 ARG B N 1
ATOM 8921 C CA . ARG B 1 498 ? 13.375 -16.656 14.055 1 96.94 498 ARG B CA 1
ATOM 8922 C C . ARG B 1 498 ? 13.648 -17.734 13 1 96.94 498 ARG B C 1
ATOM 8924 O O . ARG B 1 498 ? 12.734 -18.438 12.586 1 96.94 498 ARG B O 1
ATOM 8931 N N . TRP B 1 499 ? 14.961 -17.859 12.633 1 98.06 499 TRP B N 1
ATOM 8932 C CA . TRP B 1 499 ? 15.414 -18.938 11.75 1 98.06 499 TRP B CA 1
ATOM 8933 C C . TRP B 1 499 ? 16.109 -20.031 12.539 1 98.06 499 TRP B C 1
ATOM 8935 O O . TRP B 1 499 ? 16.859 -19.766 13.469 1 98.06 499 TRP B O 1
ATOM 8945 N N . PHE B 1 500 ? 15.852 -21.219 12.164 1 96.44 500 PHE B N 1
ATOM 8946 C CA . PHE B 1 500 ? 16.469 -22.391 12.797 1 96.44 500 PHE B CA 1
ATOM 8947 C C . PHE B 1 500 ? 17.266 -23.188 11.781 1 96.44 500 PHE B C 1
ATOM 8949 O O . PHE B 1 500 ? 16.797 -23.453 10.68 1 96.44 500 PHE B O 1
ATOM 8956 N N . ILE B 1 501 ? 18.422 -23.609 12.18 1 95.25 501 ILE B N 1
ATOM 8957 C CA . ILE B 1 501 ? 19.281 -24.406 11.305 1 95.25 501 ILE B CA 1
ATOM 8958 C C . ILE B 1 501 ? 18.844 -25.859 11.336 1 95.25 501 ILE B C 1
ATOM 8960 O O . ILE B 1 501 ? 18.625 -26.422 12.414 1 95.25 501 ILE B O 1
ATOM 8964 N N . VAL B 1 502 ? 18.656 -26.406 10.156 1 92.44 502 VAL B N 1
ATOM 8965 C CA . VAL B 1 502 ? 18.375 -27.828 10.07 1 92.44 502 VAL B CA 1
ATOM 8966 C C . VAL B 1 502 ? 19.625 -28.641 10.43 1 92.44 502 VAL B C 1
ATOM 8968 O O . VAL B 1 502 ? 20.719 -28.328 9.969 1 92.44 502 VAL B O 1
ATOM 8971 N N . SER B 1 503 ? 19.484 -29.578 11.25 1 87.31 503 SER B N 1
ATOM 8972 C CA . SER B 1 503 ? 20.609 -30.297 11.836 1 87.31 503 SER B CA 1
ATOM 8973 C C . SER B 1 503 ? 21.422 -31 10.766 1 87.31 503 SER B C 1
ATOM 8975 O O . SER B 1 503 ? 22.656 -31.078 10.867 1 87.31 503 SER B O 1
ATOM 8977 N N . ASN B 1 504 ? 20.859 -31.547 9.75 1 90.25 504 ASN B N 1
ATOM 8978 C CA . ASN B 1 504 ? 21.594 -32.281 8.734 1 90.25 504 ASN B CA 1
ATOM 8979 C C . ASN B 1 504 ? 21.844 -31.422 7.5 1 90.25 504 ASN B C 1
ATOM 8981 O O . ASN B 1 504 ? 20.906 -31.031 6.805 1 90.25 504 ASN B O 1
ATOM 8985 N N . ASN B 1 505 ? 23.109 -31.344 7.23 1 94.38 505 ASN B N 1
ATOM 8986 C CA . ASN B 1 505 ? 23.516 -30.609 6.031 1 94.38 505 ASN B CA 1
ATOM 8987 C C . ASN B 1 505 ? 23.312 -31.453 4.77 1 94.38 505 ASN B C 1
ATOM 8989 O O . ASN B 1 505 ? 23.266 -32.688 4.84 1 94.38 505 ASN B O 1
ATOM 8993 N N . MET B 1 506 ? 23.172 -30.766 3.68 1 96.5 506 MET B N 1
ATOM 8994 C CA . MET B 1 506 ? 23.234 -31.453 2.395 1 96.5 506 MET B CA 1
ATOM 8995 C C . MET B 1 506 ? 24.594 -32.125 2.217 1 96.5 506 MET B C 1
ATOM 8997 O O . MET B 1 506 ? 25.562 -31.781 2.895 1 96.5 506 MET B O 1
ATOM 9001 N N . SER B 1 507 ? 24.656 -33 1.271 1 95.5 507 SER B N 1
ATOM 9002 C CA . SER B 1 507 ? 25.891 -33.75 1.026 1 95.5 507 SER B CA 1
ATOM 9003 C C . SER B 1 507 ? 26.953 -32.844 0.402 1 95.5 507 SER B C 1
ATOM 9005 O O . SER B 1 507 ? 28.156 -33.125 0.502 1 95.5 507 SER B O 1
ATOM 9007 N N . SER B 1 508 ? 26.531 -31.812 -0.302 1 96.94 508 SER B N 1
ATOM 9008 C CA . SER B 1 508 ? 27.438 -30.875 -0.949 1 96.94 508 SER B CA 1
ATOM 9009 C C . SER B 1 508 ? 27.016 -29.438 -0.669 1 96.94 508 SER B C 1
ATOM 9011 O O . SER B 1 508 ? 25.844 -29.156 -0.431 1 96.94 508 SER B O 1
ATOM 9013 N N . ARG B 1 509 ? 28.062 -28.578 -0.672 1 98.31 509 ARG B N 1
ATOM 9014 C CA . ARG B 1 509 ? 27.75 -27.156 -0.706 1 98.31 509 ARG B CA 1
ATOM 9015 C C . ARG B 1 509 ? 27.172 -26.75 -2.055 1 98.31 509 ARG B C 1
ATOM 9017 O O . ARG B 1 509 ? 27.609 -27.234 -3.098 1 98.31 509 ARG B O 1
ATOM 9024 N N . ARG B 1 510 ? 26.234 -25.906 -2.02 1 98.75 510 ARG B N 1
ATOM 9025 C CA . ARG B 1 510 ? 25.562 -25.594 -3.277 1 98.75 510 ARG B CA 1
ATOM 9026 C C . ARG B 1 510 ? 25.188 -24.125 -3.35 1 98.75 510 ARG B C 1
ATOM 9028 O O . ARG B 1 510 ? 24.422 -23.625 -2.512 1 98.75 510 ARG B O 1
ATOM 9035 N N . SER B 1 511 ? 25.688 -23.391 -4.273 1 98.69 511 SER B N 1
ATOM 9036 C CA . SER B 1 511 ? 25.188 -22.094 -4.715 1 98.69 511 SER B CA 1
ATOM 9037 C C . SER B 1 511 ? 24.516 -22.203 -6.082 1 98.69 511 SER B C 1
ATOM 9039 O O . SER B 1 511 ? 24.922 -23.016 -6.918 1 98.69 511 SER B O 1
ATOM 9041 N N . GLY B 1 512 ? 23.469 -21.359 -6.348 1 98.69 512 GLY B N 1
ATOM 9042 C CA . GLY B 1 512 ? 22.688 -21.547 -7.559 1 98.69 512 GLY B CA 1
ATOM 9043 C C . GLY B 1 512 ? 21.938 -22.875 -7.578 1 98.69 512 GLY B C 1
ATOM 9044 O O . GLY B 1 512 ? 21.828 -23.516 -8.625 1 98.69 512 GLY B O 1
ATOM 9045 N N . VAL B 1 513 ? 21.516 -23.328 -6.449 1 98.62 513 VAL B N 1
ATOM 9046 C CA . VAL B 1 513 ? 20.891 -24.625 -6.223 1 98.62 513 VAL B CA 1
ATOM 9047 C C . VAL B 1 513 ? 19.406 -24.562 -6.59 1 98.62 513 VAL B C 1
ATOM 9049 O O . VAL B 1 513 ? 18.797 -23.484 -6.551 1 98.62 513 VAL B O 1
ATOM 9052 N N . GLY B 1 514 ? 18.875 -25.719 -7.012 1 98.5 514 GLY B N 1
ATOM 9053 C CA . GLY B 1 514 ? 17.438 -25.875 -7.184 1 98.5 514 GLY B CA 1
ATOM 9054 C C . GLY B 1 514 ? 16.812 -26.812 -6.16 1 98.5 514 GLY B C 1
ATOM 9055 O O . GLY B 1 514 ? 17.422 -27.812 -5.785 1 98.5 514 GLY B O 1
ATOM 9056 N N . ALA B 1 515 ? 15.656 -26.375 -5.684 1 98.25 515 ALA B N 1
ATOM 9057 C CA . ALA B 1 515 ? 14.938 -27.203 -4.715 1 98.25 515 ALA B CA 1
ATOM 9058 C C . ALA B 1 515 ? 13.438 -27.188 -4.992 1 98.25 515 ALA B C 1
ATOM 9060 O O . ALA B 1 515 ? 12.906 -26.219 -5.539 1 98.25 515 ALA B O 1
ATOM 9061 N N . ALA B 1 516 ? 12.781 -28.281 -4.676 1 97.25 516 ALA B N 1
ATOM 9062 C CA . ALA B 1 516 ? 11.336 -28.406 -4.832 1 97.25 516 ALA B CA 1
ATOM 9063 C C . ALA B 1 516 ? 10.758 -29.391 -3.812 1 97.25 516 ALA B C 1
ATOM 9065 O O . ALA B 1 516 ? 11.492 -30.188 -3.238 1 97.25 516 ALA B O 1
ATOM 9066 N N . ILE B 1 517 ? 9.492 -29.219 -3.553 1 93.69 517 ILE B N 1
ATOM 9067 C CA . ILE B 1 517 ? 8.781 -30.156 -2.709 1 93.69 517 ILE B CA 1
ATOM 9068 C C . ILE B 1 517 ? 7.965 -31.109 -3.58 1 93.69 517 ILE B C 1
ATOM 9070 O O . ILE B 1 517 ? 7.145 -30.672 -4.391 1 93.69 517 ILE B O 1
ATOM 9074 N N . LEU B 1 518 ? 8.219 -32.281 -3.492 1 87.12 518 LEU B N 1
ATOM 9075 C CA . LEU B 1 518 ? 7.48 -33.312 -4.219 1 87.12 518 LEU B CA 1
ATOM 9076 C C . LEU B 1 518 ? 7.078 -34.469 -3.293 1 87.12 518 LEU B C 1
ATOM 9078 O O . LEU B 1 518 ? 7.93 -35.031 -2.615 1 87.12 518 LEU B O 1
ATOM 9082 N N . GLU B 1 519 ? 5.863 -34.812 -3.26 1 80.56 519 GLU B N 1
ATOM 9083 C CA . GLU B 1 519 ? 5.332 -35.875 -2.432 1 80.56 519 GLU B CA 1
ATOM 9084 C C . GLU B 1 519 ? 5.738 -35.719 -0.972 1 80.56 519 GLU B C 1
ATOM 9086 O O . GLU B 1 519 ? 6.184 -36.656 -0.33 1 80.56 519 GLU B O 1
ATOM 9091 N N . GLY B 1 520 ? 5.875 -34.5 -0.536 1 83.31 520 GLY B N 1
ATOM 9092 C CA . GLY B 1 520 ? 6.105 -34.156 0.862 1 83.31 520 GLY B CA 1
ATOM 9093 C C . GLY B 1 520 ? 7.574 -34.156 1.242 1 83.31 520 GLY B C 1
ATOM 9094 O O . GLY B 1 520 ? 7.918 -33.938 2.402 1 83.31 520 GLY B O 1
ATOM 9095 N N . VAL B 1 521 ? 8.406 -34.438 0.318 1 90.12 521 VAL B N 1
ATOM 9096 C CA . VAL B 1 521 ? 9.828 -34.469 0.637 1 90.12 521 VAL B CA 1
ATOM 9097 C C . VAL B 1 521 ? 10.508 -33.281 -0.023 1 90.12 521 VAL B C 1
ATOM 9099 O O . VAL B 1 521 ? 10.039 -32.75 -1.039 1 90.12 521 VAL B O 1
ATOM 9102 N N . LEU B 1 522 ? 11.594 -32.906 0.597 1 94.5 522 LEU B N 1
ATOM 9103 C CA . LEU B 1 522 ? 12.422 -31.828 0.048 1 94.5 522 LEU B CA 1
ATOM 9104 C C . LEU B 1 522 ? 13.438 -32.375 -0.944 1 94.5 522 LEU B C 1
ATOM 9106 O O . LEU B 1 522 ? 14.32 -33.156 -0.569 1 94.5 522 LEU B O 1
ATOM 9110 N N . PHE B 1 523 ? 13.273 -32.094 -2.232 1 96.38 523 PHE B N 1
ATOM 9111 C CA . PHE B 1 523 ? 14.133 -32.5 -3.338 1 96.38 523 PHE B CA 1
ATOM 9112 C C . PHE B 1 523 ? 15.133 -31.391 -3.676 1 96.38 523 PHE B C 1
ATOM 9114 O O . PHE B 1 523 ? 14.758 -30.219 -3.818 1 96.38 523 PHE B O 1
ATOM 9121 N N . ILE B 1 524 ? 16.438 -31.703 -3.732 1 97.75 524 ILE B N 1
ATOM 9122 C CA . ILE B 1 524 ? 17.484 -30.75 -4.055 1 97.75 524 ILE B CA 1
ATOM 9123 C C . ILE B 1 524 ? 18.312 -31.266 -5.238 1 97.75 524 ILE B C 1
ATOM 9125 O O . ILE B 1 524 ? 18.578 -32.469 -5.336 1 97.75 524 ILE B O 1
ATOM 9129 N N . CYS B 1 525 ? 18.766 -30.375 -6.137 1 98.12 525 CYS B N 1
ATOM 9130 C CA . CYS B 1 525 ? 19.641 -30.797 -7.223 1 98.12 525 CYS B CA 1
ATOM 9131 C C . CYS B 1 525 ? 20.5 -29.641 -7.727 1 98.12 525 CYS B C 1
ATOM 9133 O O . CYS B 1 525 ? 20.156 -28.484 -7.512 1 98.12 525 CYS B O 1
ATOM 9135 N N . GLY B 1 526 ? 21.609 -29.969 -8.328 1 98.69 526 GLY B N 1
ATOM 9136 C CA . GLY B 1 526 ? 22.469 -29.016 -9.016 1 98.69 526 GLY B CA 1
ATOM 9137 C C . GLY B 1 526 ? 23.141 -28.031 -8.078 1 98.69 526 GLY B C 1
ATOM 9138 O O . GLY B 1 526 ? 23.328 -28.328 -6.895 1 98.69 526 GLY B O 1
ATOM 9139 N N . GLY B 1 527 ? 23.641 -26.969 -8.664 1 98.75 527 GLY B N 1
ATOM 9140 C CA . GLY B 1 527 ? 24.359 -25.953 -7.91 1 98.75 527 GLY B CA 1
ATOM 9141 C C . GLY B 1 527 ? 25.844 -25.938 -8.195 1 98.75 527 GLY B C 1
ATOM 9142 O O . GLY B 1 527 ? 26.328 -26.688 -9.055 1 98.75 527 GLY B O 1
ATOM 9143 N N . PHE B 1 528 ? 26.453 -25.031 -7.578 1 98.62 528 PHE B N 1
ATOM 9144 C CA . PHE B 1 528 ? 27.891 -24.859 -7.625 1 98.62 528 PHE B CA 1
ATOM 9145 C C . PHE B 1 528 ? 28.516 -25.078 -6.246 1 98.62 528 PHE B C 1
ATOM 9147 O O . PHE B 1 528 ? 28.062 -24.484 -5.262 1 98.62 528 PHE B O 1
ATOM 9154 N N . ASP B 1 529 ? 29.484 -25.875 -6.156 1 97.94 529 ASP B N 1
ATOM 9155 C CA . ASP B 1 529 ? 30.016 -26.234 -4.848 1 97.94 529 ASP B CA 1
ATOM 9156 C C . ASP B 1 529 ? 31.266 -25.406 -4.516 1 97.94 529 ASP B C 1
ATOM 9158 O O . ASP B 1 529 ? 31.938 -25.672 -3.52 1 97.94 529 ASP B O 1
ATOM 9162 N N . GLY B 1 530 ? 31.547 -24.469 -5.309 1 96.31 530 GLY B N 1
ATOM 9163 C CA . GLY B 1 530 ? 32.75 -23.688 -5.152 1 96.31 530 GLY B CA 1
ATOM 9164 C C . GLY B 1 530 ? 33.844 -24.047 -6.152 1 96.31 530 GLY B C 1
ATOM 9165 O O . GLY B 1 530 ? 34.719 -23.234 -6.441 1 96.31 530 GLY B O 1
ATOM 9166 N N . THR B 1 531 ? 33.75 -25.219 -6.68 1 95.81 531 THR B N 1
ATOM 9167 C CA . THR B 1 531 ? 34.781 -25.703 -7.617 1 95.81 531 THR B CA 1
ATOM 9168 C C . THR B 1 531 ? 34.125 -26.141 -8.93 1 95.81 531 THR B C 1
ATOM 9170 O O . THR B 1 531 ? 34.625 -25.812 -10.008 1 95.81 531 THR B O 1
ATOM 9173 N N . SER B 1 532 ? 33.031 -26.859 -8.781 1 96 532 SER B N 1
ATOM 9174 C CA . SER B 1 532 ? 32.375 -27.406 -9.969 1 96 532 SER B CA 1
ATOM 9175 C C . SER B 1 532 ? 30.875 -27.25 -9.906 1 96 532 SER B C 1
ATOM 9177 O O . SER B 1 532 ? 30.297 -27.141 -8.812 1 96 532 SER B O 1
ATOM 9179 N N . ARG B 1 533 ? 30.328 -27.203 -11.109 1 98.06 533 ARG B N 1
ATOM 9180 C CA . ARG B 1 533 ? 28.875 -27.297 -11.195 1 98.06 533 ARG B CA 1
ATOM 9181 C C . ARG B 1 533 ? 28.406 -28.734 -10.992 1 98.06 533 ARG B C 1
ATOM 9183 O O . ARG B 1 533 ? 29.047 -29.672 -11.484 1 98.06 533 ARG B O 1
ATOM 9190 N N . LEU B 1 534 ? 27.328 -28.922 -10.336 1 98.31 534 LEU B N 1
ATOM 9191 C CA . LEU B 1 534 ? 26.891 -30.25 -9.914 1 98.31 534 LEU B CA 1
ATOM 9192 C C . LEU B 1 534 ? 25.719 -30.734 -10.75 1 98.31 534 LEU B C 1
ATOM 9194 O O . LEU B 1 534 ? 24.922 -29.922 -11.227 1 98.31 534 LEU B O 1
ATOM 9198 N N . GLN B 1 535 ? 25.625 -32 -10.914 1 98 535 GLN B N 1
ATOM 9199 C CA . GLN B 1 535 ? 24.453 -32.656 -11.492 1 98 535 GLN B CA 1
ATOM 9200 C C . GLN B 1 535 ? 23.75 -33.531 -10.469 1 98 535 GLN B C 1
ATOM 9202 O O . GLN B 1 535 ? 22.672 -34.094 -10.742 1 98 535 GLN B O 1
ATOM 9207 N N . THR B 1 536 ? 24.312 -33.656 -9.312 1 98.12 536 THR B N 1
ATOM 9208 C CA . THR B 1 536 ? 23.812 -34.562 -8.289 1 98.12 536 THR B CA 1
ATOM 9209 C C . THR B 1 536 ? 22.484 -34.094 -7.723 1 98.12 536 THR B C 1
ATOM 9211 O O . THR B 1 536 ? 22.219 -32.875 -7.715 1 98.12 536 THR B O 1
ATOM 9214 N N . CYS B 1 537 ? 21.672 -35.031 -7.262 1 97.88 537 CYS B N 1
ATOM 9215 C CA . CYS B 1 537 ? 20.375 -34.781 -6.656 1 97.88 537 CYS B CA 1
ATOM 9216 C C . CYS B 1 537 ? 20.219 -35.594 -5.371 1 97.88 537 CYS B C 1
ATOM 9218 O O . CYS B 1 537 ? 20.766 -36.688 -5.242 1 97.88 537 CYS B O 1
ATOM 9220 N N . GLU B 1 538 ? 19.562 -35.062 -4.43 1 96.56 538 GLU B N 1
ATOM 9221 C CA . GLU B 1 538 ? 19.266 -35.75 -3.17 1 96.56 538 GLU B CA 1
ATOM 9222 C C . GLU B 1 538 ? 17.953 -35.25 -2.572 1 96.56 538 GLU B C 1
ATOM 9224 O O . GLU B 1 538 ? 17.406 -34.25 -3 1 96.56 538 GLU B O 1
ATOM 9229 N N . PHE B 1 539 ? 17.375 -36.062 -1.748 1 95.19 539 PHE B N 1
ATOM 9230 C CA . PHE B 1 539 ? 16.156 -35.656 -1.048 1 95.19 539 PHE B CA 1
ATOM 9231 C C . PHE B 1 539 ? 16.25 -36 0.433 1 95.19 539 PHE B C 1
ATOM 9233 O O . PHE B 1 539 ? 17.078 -36.812 0.834 1 95.19 539 PHE B O 1
ATOM 9240 N N . ILE B 1 540 ? 15.484 -35.281 1.218 1 91.69 540 ILE B N 1
ATOM 9241 C CA . ILE B 1 540 ? 15.383 -35.562 2.645 1 91.69 540 ILE B CA 1
ATOM 9242 C C . ILE B 1 540 ? 13.914 -35.625 3.055 1 91.69 540 ILE B C 1
ATOM 9244 O O . ILE B 1 540 ? 13.109 -34.781 2.625 1 91.69 540 ILE B O 1
ATOM 9248 N N . ASP B 1 541 ? 13.602 -36.719 3.67 1 81.62 541 ASP B N 1
ATOM 9249 C CA . ASP B 1 541 ? 12.328 -36.781 4.379 1 81.62 541 ASP B CA 1
ATOM 9250 C C . ASP B 1 541 ? 12.445 -36.125 5.766 1 81.62 541 ASP B C 1
ATOM 9252 O O . ASP B 1 541 ? 13.164 -36.656 6.625 1 81.62 541 ASP B O 1
ATOM 9256 N N . THR B 1 542 ? 11.773 -35.062 5.977 1 73.5 542 THR B N 1
ATOM 9257 C CA . THR B 1 542 ? 11.938 -34.281 7.199 1 73.5 542 THR B CA 1
ATOM 9258 C C . THR B 1 542 ? 11.594 -35.125 8.43 1 73.5 542 THR B C 1
ATOM 9260 O O . THR B 1 542 ? 12.07 -34.844 9.531 1 73.5 542 THR B O 1
ATOM 9263 N N . ARG B 1 543 ? 10.789 -36.156 8.25 1 74.62 543 ARG B N 1
ATOM 9264 C CA . ARG B 1 543 ? 10.438 -37.031 9.359 1 74.62 543 ARG B CA 1
ATOM 9265 C C . ARG B 1 543 ? 11.609 -37.938 9.727 1 74.62 543 ARG B C 1
ATOM 9267 O O . ARG B 1 543 ? 11.875 -38.188 10.906 1 74.62 543 ARG B O 1
ATOM 9274 N N . GLU B 1 544 ? 12.32 -38.375 8.75 1 78.88 544 GLU B N 1
ATOM 9275 C CA . GLU B 1 544 ? 13.461 -39.281 8.945 1 78.88 544 GLU B CA 1
ATOM 9276 C C . GLU B 1 544 ? 14.727 -38.5 9.266 1 78.88 544 GLU B C 1
ATOM 9278 O O . GLU B 1 544 ? 15.555 -38.938 10.07 1 78.88 544 GLU B O 1
ATOM 9283 N N . GLY B 1 545 ? 14.898 -37.406 8.656 1 78.38 545 GLY B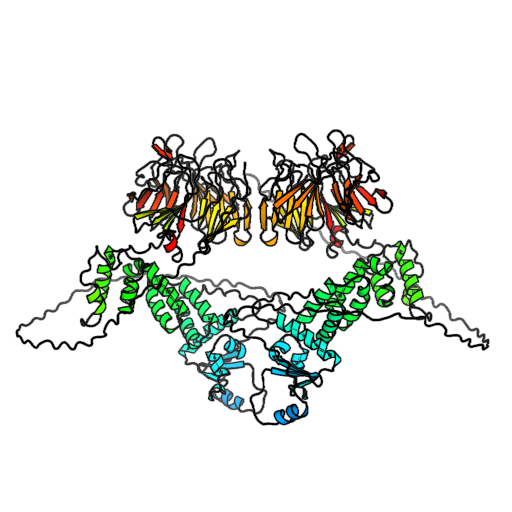 N 1
ATOM 9284 C CA . GLY B 1 545 ? 16.031 -36.531 8.891 1 78.38 545 GLY B CA 1
ATOM 9285 C C . GLY B 1 545 ? 17.297 -36.969 8.195 1 78.38 545 GLY B C 1
ATOM 9286 O O . GLY B 1 545 ? 18.406 -36.656 8.625 1 78.38 545 GLY B O 1
ATOM 9287 N N . LYS B 1 546 ? 17.203 -37.875 7.238 1 87.44 546 LYS B N 1
ATOM 9288 C CA . LYS B 1 546 ? 18.375 -38.344 6.52 1 87.44 546 LYS B CA 1
ATOM 9289 C C . LYS B 1 546 ? 18.281 -38.031 5.031 1 87.44 546 LYS B C 1
ATOM 9291 O O . LYS B 1 546 ? 17.203 -38.125 4.438 1 87.44 546 LYS B O 1
ATOM 9296 N N . TRP B 1 547 ? 19.469 -37.75 4.461 1 92.56 547 TRP B N 1
ATOM 9297 C CA . TRP B 1 547 ? 19.531 -37.438 3.033 1 92.56 547 TRP B CA 1
ATOM 9298 C C . TRP B 1 547 ? 19.719 -38.719 2.219 1 92.56 547 TRP B C 1
ATOM 9300 O O . TRP B 1 547 ? 20.484 -39.625 2.617 1 92.56 547 TRP B O 1
ATOM 9310 N N . HIS B 1 548 ? 19.094 -38.781 1.154 1 93.81 548 HIS B N 1
ATOM 9311 C CA . HIS B 1 548 ? 19.203 -39.875 0.204 1 93.81 548 HIS B CA 1
ATOM 9312 C C . HIS B 1 548 ? 19.609 -39.375 -1.178 1 93.81 548 HIS B C 1
ATOM 9314 O O . HIS B 1 548 ? 19.047 -38.375 -1.667 1 93.81 548 HIS B O 1
ATOM 9320 N N . ARG B 1 549 ? 20.5 -40.125 -1.773 1 95 549 ARG B N 1
ATOM 9321 C CA . ARG B 1 549 ? 20.953 -39.719 -3.111 1 95 549 ARG B CA 1
ATOM 9322 C C . ARG B 1 549 ? 19.984 -40.25 -4.172 1 95 549 ARG B C 1
ATOM 9324 O O . ARG B 1 549 ? 19.406 -41.312 -4.035 1 95 549 ARG B O 1
ATOM 9331 N N . LEU B 1 550 ? 19.828 -39.469 -5.195 1 96.38 550 LEU B N 1
ATOM 9332 C CA . LEU B 1 550 ? 19.016 -39.812 -6.355 1 96.38 550 LEU B CA 1
ATOM 9333 C C . LEU B 1 550 ? 19.859 -39.812 -7.625 1 96.38 550 LEU B C 1
ATOM 9335 O O . LEU B 1 550 ? 21.031 -39.406 -7.609 1 96.38 550 LEU B O 1
ATOM 9339 N N . ARG B 1 551 ? 19.25 -40.375 -8.703 1 97.44 551 ARG B N 1
ATOM 9340 C CA . ARG B 1 551 ? 19.922 -40.344 -9.992 1 97.44 551 ARG B CA 1
ATOM 9341 C C . ARG B 1 551 ? 20.297 -38.906 -10.383 1 97.44 551 ARG B C 1
ATOM 9343 O O . ARG B 1 551 ? 19.5 -37.969 -10.18 1 97.44 551 ARG B O 1
ATOM 9350 N N . SER B 1 552 ? 21.5 -38.719 -10.914 1 98.06 552 SER B N 1
ATOM 9351 C CA . SER B 1 552 ? 21.984 -37.406 -11.289 1 98.06 552 SER B CA 1
ATOM 9352 C C . SER B 1 552 ? 21.312 -36.906 -12.57 1 98.06 552 SER B C 1
ATOM 9354 O O . SER B 1 552 ? 20.906 -37.688 -13.406 1 98.06 552 SER B O 1
ATOM 9356 N N . MET B 1 553 ? 21.219 -35.625 -12.625 1 98.19 553 MET B N 1
ATOM 9357 C CA . MET B 1 553 ? 20.766 -35.031 -13.875 1 98.19 553 MET B CA 1
ATOM 9358 C C . MET B 1 553 ? 21.703 -35.406 -15.023 1 98.19 553 MET B C 1
ATOM 9360 O O . MET B 1 553 ? 22.844 -35.812 -14.805 1 98.19 553 MET B O 1
ATOM 9364 N N . ASN B 1 554 ? 21.172 -35.219 -16.234 1 96.81 554 ASN B N 1
ATOM 9365 C CA . ASN B 1 554 ? 21.984 -35.5 -17.422 1 96.81 554 ASN B CA 1
ATOM 9366 C C . ASN B 1 554 ? 23.094 -34.5 -17.609 1 96.81 554 ASN B C 1
ATOM 9368 O O . ASN B 1 554 ? 24.094 -34.781 -18.281 1 96.81 554 ASN B O 1
ATOM 9372 N N . ARG B 1 555 ? 22.906 -33.25 -17.109 1 95.62 555 ARG B N 1
ATOM 9373 C CA . ARG B 1 555 ? 23.875 -32.156 -17.266 1 95.62 555 ARG B CA 1
ATOM 9374 C C . ARG B 1 555 ? 24.047 -31.406 -15.953 1 95.62 555 ARG B C 1
ATOM 9376 O O . ARG B 1 555 ? 23.078 -31.172 -15.227 1 95.62 555 ARG B O 1
ATOM 9383 N N . PRO B 1 556 ? 25.375 -31.062 -15.688 1 97.75 556 PRO B N 1
ATOM 9384 C CA . PRO B 1 556 ? 25.562 -30.172 -14.539 1 97.75 556 PRO B CA 1
ATOM 9385 C C . PRO B 1 556 ? 25.016 -28.766 -14.781 1 97.75 556 PRO B C 1
ATOM 9387 O O . PRO B 1 556 ? 25.078 -28.266 -15.906 1 97.75 556 PRO B O 1
ATOM 9390 N N . ARG B 1 557 ? 24.531 -28.156 -13.789 1 98.5 557 ARG B N 1
ATOM 9391 C CA . ARG B 1 557 ? 23.984 -26.812 -13.977 1 98.5 557 ARG B CA 1
ATOM 9392 C C . ARG B 1 557 ? 23.844 -26.078 -12.641 1 98.5 557 ARG B C 1
ATOM 9394 O O . ARG B 1 557 ? 23.531 -26.703 -11.625 1 98.5 557 ARG B O 1
ATOM 9401 N N . SER B 1 558 ? 24.109 -24.875 -12.625 1 98.69 558 SER B N 1
ATOM 9402 C CA . SER B 1 558 ? 23.766 -23.938 -11.57 1 98.69 558 SER B CA 1
ATOM 9403 C C . SER B 1 558 ? 22.891 -22.812 -12.094 1 98.69 558 SER B C 1
ATOM 9405 O O . SER B 1 558 ? 22.812 -22.578 -13.305 1 98.69 558 SER B O 1
ATOM 9407 N N . ASN B 1 559 ? 22.094 -22.125 -11.18 1 98.69 559 ASN B N 1
ATOM 9408 C CA . ASN B 1 559 ? 21.266 -20.969 -11.531 1 98.69 559 ASN B CA 1
ATOM 9409 C C . ASN B 1 559 ? 20.312 -21.312 -12.68 1 98.69 559 ASN B C 1
ATOM 9411 O O . ASN B 1 559 ? 20.266 -20.594 -13.68 1 98.69 559 ASN B O 1
ATOM 9415 N N . PHE B 1 560 ? 19.562 -22.375 -12.539 1 98.81 560 PHE B N 1
ATOM 9416 C CA . PHE B 1 560 ? 18.578 -22.859 -13.5 1 98.81 560 PHE B CA 1
ATOM 9417 C C . PHE B 1 560 ? 17.172 -22.703 -12.945 1 98.81 560 PHE B C 1
ATOM 9419 O O . PHE B 1 560 ? 16.984 -22.375 -11.773 1 98.81 560 PHE B O 1
ATOM 9426 N N . GLY B 1 561 ? 16.188 -22.828 -13.844 1 98.81 561 GLY B N 1
ATOM 9427 C CA . GLY B 1 561 ? 14.805 -22.875 -13.383 1 98.81 561 GLY B CA 1
ATOM 9428 C C . GLY B 1 561 ? 14.406 -24.25 -12.875 1 98.81 561 GLY B C 1
ATOM 9429 O O . GLY B 1 561 ? 14.844 -25.266 -13.398 1 98.81 561 GLY B O 1
ATOM 9430 N N . ILE B 1 562 ? 13.555 -24.297 -11.891 1 98.81 562 ILE B N 1
ATOM 9431 C CA . ILE B 1 562 ? 13.062 -25.562 -11.352 1 98.81 562 ILE B CA 1
ATOM 9432 C C . ILE B 1 562 ? 11.609 -25.391 -10.906 1 98.81 562 ILE B C 1
ATOM 9434 O O . ILE B 1 562 ? 11.242 -24.359 -10.344 1 98.81 562 ILE B O 1
ATOM 9438 N N . GLU B 1 563 ? 10.797 -26.328 -11.219 1 98.25 563 GLU B N 1
ATOM 9439 C CA . GLU B 1 563 ? 9.391 -26.344 -10.828 1 98.25 563 GLU B CA 1
ATOM 9440 C C . GLU B 1 563 ? 8.797 -27.75 -10.93 1 98.25 563 GLU B C 1
ATOM 9442 O O . GLU B 1 563 ? 9.352 -28.609 -11.617 1 98.25 563 GLU B O 1
ATOM 9447 N N . VAL B 1 564 ? 7.785 -27.953 -10.18 1 96.56 564 VAL B N 1
ATOM 9448 C CA . VAL B 1 564 ? 7.082 -29.219 -10.266 1 96.56 564 VAL B CA 1
ATOM 9449 C C . VAL B 1 564 ? 5.961 -29.125 -11.297 1 96.56 564 VAL B C 1
ATOM 9451 O O . VAL B 1 564 ? 5.152 -28.203 -11.266 1 96.56 564 VAL B O 1
ATOM 9454 N N . LEU B 1 565 ? 5.949 -30 -12.227 1 93.94 565 LEU B N 1
ATOM 9455 C CA . LEU B 1 565 ? 4.914 -30.109 -13.25 1 93.94 565 LEU B CA 1
ATOM 9456 C C . LEU B 1 565 ? 4.5 -31.562 -13.445 1 93.94 565 LEU B C 1
ATOM 9458 O O . LEU B 1 565 ? 5.344 -32.438 -13.672 1 93.94 565 LEU B O 1
ATOM 9462 N N . ASN B 1 566 ? 3.201 -31.891 -13.406 1 85.62 566 ASN B N 1
ATOM 9463 C CA . ASN B 1 566 ? 2.666 -33.25 -13.594 1 85.62 566 ASN B CA 1
ATOM 9464 C C . ASN B 1 566 ? 3.371 -34.25 -12.703 1 85.62 566 ASN B C 1
ATOM 9466 O O . ASN B 1 566 ? 3.809 -35.312 -13.18 1 85.62 566 ASN B O 1
ATOM 9470 N N . ASN B 1 567 ? 3.645 -33.875 -11.477 1 86.31 567 ASN B N 1
ATOM 9471 C CA . ASN B 1 567 ? 4.238 -34.719 -10.43 1 86.31 567 ASN B CA 1
ATOM 9472 C C . ASN B 1 567 ? 5.676 -35.094 -10.758 1 86.31 567 ASN B C 1
ATOM 9474 O O . ASN B 1 567 ? 6.152 -36.156 -10.359 1 86.31 567 ASN B O 1
ATOM 9478 N N . GLN B 1 568 ? 6.281 -34.312 -11.578 1 94.25 568 GLN B N 1
ATOM 9479 C CA . GLN B 1 568 ? 7.707 -34.438 -11.867 1 94.25 568 GLN B CA 1
ATOM 9480 C C . GLN B 1 568 ? 8.438 -33.125 -11.555 1 94.25 568 GLN B C 1
ATOM 9482 O O . GLN B 1 568 ? 7.836 -32.062 -11.586 1 94.25 568 GLN B O 1
ATOM 9487 N N . VAL B 1 569 ? 9.703 -33.25 -11.211 1 97.38 569 VAL B N 1
ATOM 9488 C CA . VAL B 1 569 ? 10.531 -32.062 -11.062 1 97.38 569 VAL B CA 1
ATOM 9489 C C . VAL B 1 569 ? 11.156 -31.688 -12.406 1 97.38 569 VAL B C 1
ATOM 9491 O O . VAL B 1 569 ? 11.922 -32.469 -12.977 1 97.38 569 VAL B O 1
ATOM 9494 N N . VAL B 1 570 ? 10.82 -30.547 -12.906 1 98.25 570 VAL B N 1
ATOM 9495 C CA . VAL B 1 570 ? 11.344 -30.078 -14.195 1 98.25 570 VAL B CA 1
ATOM 9496 C C . VAL B 1 570 ? 12.422 -29.031 -13.961 1 98.25 570 VAL B C 1
ATOM 9498 O O . VAL B 1 570 ? 12.234 -28.094 -13.18 1 98.25 570 VAL B O 1
ATOM 9501 N N . VAL B 1 571 ? 13.562 -29.172 -14.562 1 98.75 571 VAL B N 1
ATOM 9502 C CA . VAL B 1 571 ? 14.633 -28.172 -14.531 1 98.75 571 VAL B CA 1
ATOM 9503 C C . VAL B 1 571 ? 14.906 -27.672 -15.945 1 98.75 571 VAL B C 1
ATOM 9505 O O . VAL B 1 571 ? 14.82 -28.438 -16.906 1 98.75 571 VAL B O 1
ATOM 9508 N N . ALA B 1 572 ? 15.18 -26.422 -16.125 1 98.81 572 ALA B N 1
ATOM 9509 C CA . ALA B 1 572 ? 15.414 -25.828 -17.438 1 98.81 572 ALA B CA 1
ATOM 9510 C C . ALA B 1 572 ? 16.547 -24.812 -17.391 1 98.81 572 ALA B C 1
ATOM 9512 O O . ALA B 1 572 ? 16.609 -23.984 -16.484 1 98.81 572 ALA B O 1
ATOM 9513 N N . GLY B 1 573 ? 17.406 -24.891 -18.391 1 98.75 573 GLY B N 1
ATOM 9514 C CA . GLY B 1 573 ? 18.484 -23.938 -18.516 1 98.75 573 GLY B CA 1
ATOM 9515 C C . GLY B 1 573 ? 19.516 -24.031 -17.406 1 98.75 573 GLY B C 1
ATOM 9516 O O . GLY B 1 573 ? 19.719 -25.109 -16.828 1 98.75 573 GLY B O 1
ATOM 9517 N N . GLY B 1 574 ? 20.266 -22.953 -17.25 1 98.69 574 GLY B N 1
ATOM 9518 C CA . GLY B 1 574 ? 21.312 -22.906 -16.234 1 98.69 574 GLY B CA 1
ATOM 9519 C C . GLY B 1 574 ? 22.703 -22.703 -16.812 1 98.69 574 GLY B C 1
ATOM 9520 O O . GLY B 1 574 ? 22.859 -22.562 -18.031 1 98.69 574 GLY B O 1
ATOM 9521 N N . TYR B 1 575 ? 23.594 -22.625 -15.906 1 98.44 575 TYR B N 1
ATOM 9522 C CA . TYR B 1 575 ? 25 -22.5 -16.266 1 98.44 575 TYR B CA 1
ATOM 9523 C C . TYR B 1 575 ? 25.734 -23.812 -16.031 1 98.44 575 TYR B C 1
ATOM 9525 O O . TYR B 1 575 ? 25.781 -24.297 -14.891 1 98.44 575 TYR B O 1
ATOM 9533 N N . GLY B 1 576 ? 26.359 -24.312 -17.094 1 96.56 576 GLY B N 1
ATOM 9534 C CA . GLY B 1 576 ? 26.953 -25.641 -17.047 1 96.56 576 GLY B CA 1
ATOM 9535 C C . GLY B 1 576 ? 28.453 -25.625 -16.828 1 96.56 576 GLY B C 1
ATOM 9536 O O . GLY B 1 576 ? 29.125 -26.641 -17.031 1 96.56 576 GLY B O 1
ATOM 9537 N N . GLY B 1 577 ? 29 -24.5 -16.438 1 93.44 577 GLY B N 1
ATOM 9538 C CA . GLY B 1 577 ? 30.438 -24.422 -16.266 1 93.44 577 GLY B CA 1
ATOM 9539 C C . GLY B 1 577 ? 31.188 -24.25 -17.578 1 93.44 577 GLY B C 1
ATOM 9540 O O . GLY B 1 577 ? 30.969 -23.281 -18.297 1 93.44 577 GLY B O 1
ATOM 9541 N N . MET B 1 578 ? 31.859 -25.344 -17.938 1 90.38 578 MET B N 1
ATOM 9542 C CA . MET B 1 578 ? 32.719 -25.281 -19.109 1 90.38 578 MET B CA 1
ATOM 9543 C C . MET B 1 578 ? 31.891 -25.125 -20.375 1 90.38 578 MET B C 1
ATOM 9545 O O . MET B 1 578 ? 32.312 -24.453 -21.328 1 90.38 578 MET B O 1
ATOM 9549 N N . VAL B 1 579 ? 30.703 -25.641 -20.391 1 92.81 579 VAL B N 1
ATOM 9550 C CA . VAL B 1 579 ? 29.875 -25.594 -21.594 1 92.81 579 VAL B CA 1
ATOM 9551 C C . VAL B 1 579 ? 29.109 -24.281 -21.656 1 92.81 579 VAL B C 1
ATOM 9553 O O . VAL B 1 579 ? 28.516 -23.938 -22.688 1 92.81 579 VAL B O 1
ATOM 9556 N N . GLY B 1 580 ? 29.219 -23.5 -20.594 1 95.5 580 GLY B N 1
ATOM 9557 C CA . GLY B 1 580 ? 28.547 -22.219 -20.562 1 95.5 580 GLY B CA 1
ATOM 9558 C C . GLY B 1 580 ? 27.062 -22.328 -20.281 1 95.5 580 GLY B C 1
ATOM 9559 O O . GLY B 1 580 ? 26.625 -23.25 -19.578 1 95.5 580 GLY B O 1
ATOM 9560 N N . THR B 1 581 ? 26.312 -21.328 -20.75 1 98 581 THR B N 1
ATOM 9561 C CA . THR B 1 581 ? 24.859 -21.281 -20.562 1 98 581 THR B CA 1
ATOM 9562 C C . THR B 1 581 ? 24.156 -22.312 -21.422 1 98 581 THR B C 1
ATOM 9564 O O . THR B 1 581 ? 24.484 -22.453 -22.609 1 98 581 THR B O 1
ATOM 9567 N N . ILE B 1 582 ? 23.219 -23.062 -20.875 1 97.94 582 ILE B N 1
ATOM 9568 C CA . ILE B 1 582 ? 22.562 -24.125 -21.625 1 97.94 582 ILE B CA 1
ATOM 9569 C C . ILE B 1 582 ? 21.062 -23.844 -21.719 1 97.94 582 ILE B C 1
ATOM 9571 O O . ILE B 1 582 ? 20.547 -23 -20.984 1 97.94 582 ILE B O 1
ATOM 9575 N N . GLY B 1 583 ? 20.344 -24.484 -22.641 1 98.19 583 GLY B N 1
ATOM 9576 C CA . GLY B 1 583 ? 18.922 -24.328 -22.844 1 98.19 583 GLY B CA 1
ATOM 9577 C C . GLY B 1 583 ? 18.141 -25.609 -22.625 1 98.19 583 GLY B C 1
ATOM 9578 O O . GLY B 1 583 ? 16.906 -25.609 -22.703 1 98.19 583 GLY B O 1
ATOM 9579 N N . GLU B 1 584 ? 18.844 -26.703 -22.281 1 98.19 584 GLU B N 1
ATOM 9580 C CA . GLU B 1 584 ? 18.25 -28.031 -22.172 1 98.19 584 GLU B CA 1
ATOM 9581 C C . GLU B 1 584 ? 17.297 -28.094 -20.984 1 98.19 584 GLU B C 1
ATOM 9583 O O . GLU B 1 584 ? 17.547 -27.484 -19.938 1 98.19 584 GLU B O 1
ATOM 9588 N N . THR B 1 585 ? 16.25 -28.812 -21.156 1 98.62 585 THR B N 1
ATOM 9589 C CA . THR B 1 585 ? 15.227 -29.078 -20.156 1 98.62 585 THR B CA 1
ATOM 9590 C C . THR B 1 585 ? 15.102 -30.578 -19.891 1 98.62 585 THR B C 1
ATOM 9592 O O . THR B 1 585 ? 15.164 -31.375 -20.812 1 98.62 585 THR B O 1
ATOM 9595 N N . GLU B 1 586 ? 15 -30.984 -18.656 1 98.12 586 GLU B N 1
ATOM 9596 C CA . GLU B 1 586 ? 14.781 -32.375 -18.297 1 98.12 586 GLU B CA 1
ATOM 9597 C C . GLU B 1 586 ? 13.867 -32.5 -17.078 1 98.12 586 GLU B C 1
ATOM 9599 O O . GLU B 1 586 ? 13.68 -31.531 -16.344 1 98.12 586 GLU B O 1
ATOM 9604 N N . ALA B 1 587 ? 13.234 -33.594 -16.938 1 97.81 587 ALA B N 1
ATOM 9605 C CA . ALA B 1 587 ? 12.281 -33.875 -15.859 1 97.81 587 ALA B CA 1
ATOM 9606 C C . ALA B 1 587 ? 12.641 -35.125 -15.102 1 97.81 587 ALA B C 1
ATOM 9608 O O . ALA B 1 587 ? 13.047 -36.125 -15.703 1 97.81 587 ALA B O 1
ATOM 9609 N N . TYR B 1 588 ? 12.508 -35.062 -13.836 1 96.88 588 TYR B N 1
ATOM 9610 C CA . TYR B 1 588 ? 12.773 -36.219 -12.977 1 96.88 588 TYR B CA 1
ATOM 9611 C C . TYR B 1 588 ? 11.477 -36.938 -12.617 1 96.88 588 TYR B C 1
ATOM 9613 O O . TYR B 1 588 ? 10.531 -36.312 -12.125 1 96.88 588 TYR B O 1
ATOM 9621 N N . ASP B 1 589 ? 11.492 -38.156 -12.844 1 90.75 589 ASP B N 1
ATOM 9622 C CA . ASP B 1 589 ? 10.391 -39.031 -12.43 1 90.75 589 ASP B CA 1
ATOM 9623 C C . ASP B 1 589 ? 10.758 -39.812 -11.18 1 90.75 589 ASP B C 1
ATOM 9625 O O . ASP B 1 589 ? 11.594 -40.719 -11.242 1 90.75 589 ASP B O 1
ATOM 9629 N N . PHE B 1 590 ? 10.086 -39.656 -10.117 1 87.38 590 PHE B N 1
ATOM 9630 C CA . PHE B 1 590 ? 10.398 -40.312 -8.844 1 87.38 590 PHE B CA 1
ATOM 9631 C C . PHE B 1 590 ? 10.141 -41.812 -8.906 1 87.38 590 PHE B C 1
ATOM 9633 O O . PHE B 1 590 ? 10.844 -42.594 -8.266 1 87.38 590 PHE B O 1
ATOM 9640 N N . ARG B 1 591 ? 9.117 -42.188 -9.594 1 85.5 591 ARG B N 1
ATOM 9641 C CA . ARG B 1 591 ? 8.75 -43.594 -9.656 1 85.5 591 ARG B CA 1
ATOM 9642 C C . ARG B 1 591 ? 9.836 -44.406 -10.344 1 85.5 591 ARG B C 1
ATOM 9644 O O . ARG B 1 591 ? 10.203 -45.5 -9.859 1 85.5 591 ARG B O 1
ATOM 9651 N N . SER B 1 592 ? 10.359 -43.875 -11.391 1 90.44 592 SER B N 1
ATOM 9652 C CA . SER B 1 592 ? 11.375 -44.594 -12.148 1 90.44 592 SER B CA 1
ATOM 9653 C C . SER B 1 592 ? 12.781 -44.156 -11.727 1 90.44 592 SER B C 1
ATOM 9655 O O . SER B 1 592 ? 13.773 -44.75 -12.164 1 90.44 592 SER B O 1
ATOM 9657 N N . ASN B 1 593 ? 12.922 -43.156 -10.828 1 92.88 593 ASN B N 1
ATOM 9658 C CA . ASN B 1 593 ? 14.211 -42.594 -10.445 1 92.88 593 ASN B CA 1
ATOM 9659 C C . ASN B 1 593 ? 15.086 -42.312 -11.664 1 92.88 593 ASN B C 1
ATOM 9661 O O . ASN B 1 593 ? 16.219 -42.781 -11.742 1 92.88 593 ASN B O 1
ATOM 9665 N N . SER B 1 594 ? 14.555 -41.625 -12.547 1 95.81 594 SER B N 1
ATOM 9666 C CA . SER B 1 594 ? 15.273 -41.312 -13.781 1 95.81 594 SER B CA 1
ATOM 9667 C C . SER B 1 594 ? 14.93 -39.938 -14.297 1 95.81 594 SER B C 1
ATOM 9669 O O . SER B 1 594 ? 13.891 -39.375 -13.945 1 95.81 594 SER B O 1
ATOM 9671 N N . TRP B 1 595 ? 15.852 -39.406 -15.062 1 97.62 595 TRP B N 1
ATOM 9672 C CA . TRP B 1 595 ? 15.641 -38.125 -15.734 1 97.62 595 TRP B CA 1
ATOM 9673 C C . TRP B 1 595 ? 15.266 -38.312 -17.203 1 97.62 595 TRP B C 1
ATOM 9675 O O . TRP B 1 595 ? 15.906 -39.125 -17.906 1 97.62 595 TRP B O 1
ATOM 9685 N N . ILE B 1 596 ? 14.203 -37.688 -17.609 1 95.5 596 ILE B N 1
ATOM 9686 C CA . ILE B 1 596 ? 13.766 -37.719 -19 1 95.5 596 ILE B CA 1
ATOM 9687 C C . ILE B 1 596 ? 14.039 -36.375 -19.672 1 95.5 596 ILE B C 1
ATOM 9689 O O . ILE B 1 596 ? 13.773 -35.312 -19.078 1 95.5 596 ILE B O 1
ATOM 9693 N N . GLU B 1 597 ? 14.539 -36.438 -20.906 1 96.62 597 GLU B N 1
ATOM 9694 C CA . GLU B 1 597 ? 14.812 -35.188 -21.641 1 96.62 597 GLU B CA 1
ATOM 9695 C C . GLU B 1 597 ? 13.531 -34.594 -22.188 1 96.62 597 GLU B C 1
ATOM 9697 O O . GLU B 1 597 ? 12.68 -35.312 -22.719 1 96.62 597 GLU B O 1
ATOM 9702 N N . LEU B 1 598 ? 13.375 -33.344 -21.984 1 97.25 598 LEU B N 1
ATOM 9703 C CA . LEU B 1 598 ? 12.297 -32.562 -22.562 1 97.25 598 LEU B CA 1
ATOM 9704 C C . LEU B 1 598 ? 12.82 -31.641 -23.656 1 97.25 598 LEU B C 1
ATOM 9706 O O . LEU B 1 598 ? 14.031 -31.5 -23.828 1 97.25 598 LEU B O 1
ATOM 9710 N N . PRO B 1 599 ? 11.867 -31.031 -24.438 1 97.31 599 PRO B N 1
ATOM 9711 C CA . PRO B 1 599 ? 12.336 -30.125 -25.484 1 97.31 599 PRO B CA 1
ATOM 9712 C C . PRO B 1 599 ? 13.203 -29 -24.938 1 97.31 599 PRO B C 1
ATOM 9714 O O . PRO B 1 599 ? 12.938 -28.484 -23.844 1 97.31 599 PRO B O 1
ATOM 9717 N N . THR B 1 600 ? 14.188 -28.594 -25.719 1 98 600 THR B N 1
ATOM 9718 C CA . THR B 1 600 ? 15.102 -27.531 -25.344 1 98 600 THR B CA 1
ATOM 9719 C C . THR B 1 600 ? 14.461 -26.156 -25.562 1 98 600 THR B C 1
ATOM 9721 O O . THR B 1 600 ? 13.75 -25.969 -26.562 1 98 600 THR B O 1
ATOM 9724 N N . MET B 1 601 ? 14.75 -25.234 -24.672 1 98.06 601 MET B N 1
ATOM 9725 C CA . MET B 1 601 ? 14.234 -23.891 -24.844 1 98.06 601 MET B CA 1
ATOM 9726 C C . MET B 1 601 ? 14.805 -23.25 -26.109 1 98.06 601 MET B C 1
ATOM 9728 O O . MET B 1 601 ? 15.844 -23.672 -26.609 1 98.06 601 MET B O 1
ATOM 9732 N N . SER B 1 602 ? 14.109 -22.203 -26.578 1 96.69 602 SER B N 1
ATOM 9733 C CA . SER B 1 602 ? 14.555 -21.531 -27.781 1 96.69 602 SER B CA 1
ATOM 9734 C C . SER B 1 602 ? 15.805 -20.703 -27.531 1 96.69 602 SER B C 1
ATOM 9736 O O . SER B 1 602 ? 16.594 -20.469 -28.453 1 96.69 602 SER B O 1
ATOM 9738 N N . LEU B 1 603 ? 15.945 -20.234 -26.344 1 97.25 603 LEU B N 1
ATOM 9739 C CA . LEU B 1 603 ? 17.078 -19.406 -25.953 1 97.25 603 LEU B CA 1
ATOM 9740 C C . LEU B 1 603 ? 17.828 -20.031 -24.781 1 97.25 603 LEU B C 1
ATOM 9742 O O . LEU B 1 603 ? 17.234 -20.406 -23.766 1 97.25 603 LEU B O 1
ATOM 9746 N N . ARG B 1 604 ? 19.141 -20.188 -24.984 1 98.12 604 ARG B N 1
ATOM 9747 C CA . ARG B 1 604 ? 19.984 -20.594 -23.859 1 98.12 604 ARG B CA 1
ATOM 9748 C C . ARG B 1 604 ? 20.062 -19.5 -22.812 1 98.12 604 ARG B C 1
ATOM 9750 O O . ARG B 1 604 ? 20.391 -18.344 -23.109 1 98.12 604 ARG B O 1
ATOM 9757 N N . ARG B 1 605 ? 19.781 -19.844 -21.594 1 97.94 605 ARG B N 1
ATOM 9758 C CA . ARG B 1 605 ? 19.812 -18.812 -20.562 1 97.94 605 ARG B CA 1
ATOM 9759 C C . ARG B 1 605 ? 19.922 -19.438 -19.172 1 97.94 605 ARG B C 1
ATOM 9761 O O . ARG B 1 605 ? 19.422 -20.547 -18.938 1 97.94 605 ARG B O 1
ATOM 9768 N N . SER B 1 606 ? 20.578 -18.781 -18.281 1 98.62 606 SER B N 1
ATOM 9769 C CA . SER B 1 606 ? 20.688 -19.078 -16.859 1 98.62 606 SER B CA 1
ATOM 9770 C C . SER B 1 606 ? 19.938 -18.031 -16.031 1 98.62 606 SER B C 1
ATOM 9772 O O . SER B 1 606 ? 19.469 -17.031 -16.562 1 98.62 606 SER B O 1
ATOM 9774 N N . ALA B 1 607 ? 19.75 -18.328 -14.773 1 98.75 607 ALA B N 1
ATOM 9775 C CA . ALA B 1 607 ? 19.172 -17.375 -13.836 1 98.75 607 ALA B CA 1
ATOM 9776 C C . ALA B 1 607 ? 17.75 -17 -14.242 1 98.75 607 ALA B C 1
ATOM 9778 O O . ALA B 1 607 ? 17.328 -15.852 -14.055 1 98.75 607 ALA B O 1
ATOM 9779 N N . LEU B 1 608 ? 17.062 -17.922 -14.953 1 98.69 608 LEU B N 1
ATOM 9780 C CA . LEU B 1 608 ? 15.648 -17.766 -15.273 1 98.69 608 LEU B CA 1
ATOM 9781 C C . LEU B 1 608 ? 14.766 -18.281 -14.141 1 98.69 608 LEU B C 1
ATOM 9783 O O . LEU B 1 608 ? 15.266 -18.875 -13.18 1 98.69 608 LEU B O 1
ATOM 9787 N N . TYR B 1 609 ? 13.477 -18.016 -14.227 1 98.75 609 TYR B N 1
ATOM 9788 C CA . TYR B 1 609 ? 12.539 -18.516 -13.227 1 98.75 609 TYR B CA 1
ATOM 9789 C C . TYR B 1 609 ? 11.438 -19.344 -13.883 1 98.75 609 TYR B C 1
ATOM 9791 O O . TYR B 1 609 ? 10.898 -18.953 -14.922 1 98.75 609 TYR B O 1
ATOM 9799 N N . LEU B 1 610 ? 11.18 -20.5 -13.375 1 98.69 610 LEU B N 1
ATOM 9800 C CA . LEU B 1 610 ? 10.078 -21.328 -13.836 1 98.69 610 LEU B CA 1
ATOM 9801 C C . LEU B 1 610 ? 8.859 -21.156 -12.93 1 98.69 610 LEU B C 1
ATOM 9803 O O . LEU B 1 610 ? 8.977 -21.234 -11.703 1 98.69 610 LEU B O 1
ATOM 9807 N N . THR B 1 611 ? 7.766 -20.938 -13.562 1 98.06 611 THR B N 1
ATOM 9808 C CA . THR B 1 611 ? 6.508 -20.781 -12.836 1 98.06 611 THR B CA 1
ATOM 9809 C C . THR B 1 611 ? 5.418 -21.656 -13.438 1 98.06 611 THR B C 1
ATOM 9811 O O . THR B 1 611 ? 5.18 -21.625 -14.648 1 98.06 611 THR B O 1
ATOM 9814 N N . ARG B 1 612 ? 4.762 -22.422 -12.609 1 97.06 612 ARG B N 1
ATOM 9815 C CA . ARG B 1 612 ? 3.65 -23.25 -13.062 1 97.06 612 ARG B CA 1
ATOM 9816 C C . ARG B 1 612 ? 2.346 -22.469 -13.07 1 97.06 612 ARG B C 1
ATOM 9818 O O . ARG B 1 612 ? 2.033 -21.766 -12.102 1 97.06 612 ARG B O 1
ATOM 9825 N N . VAL B 1 613 ? 1.674 -22.547 -14.164 1 95.06 613 VAL B N 1
ATOM 9826 C CA . VAL B 1 613 ? 0.368 -21.906 -14.297 1 95.06 613 VAL B CA 1
ATOM 9827 C C . VAL B 1 613 ? -0.695 -22.969 -14.586 1 95.06 613 VAL B C 1
ATOM 9829 O O . VAL B 1 613 ? -0.562 -23.75 -15.531 1 95.06 613 VAL B O 1
ATOM 9832 N N . GLU B 1 614 ? -1.756 -23 -13.828 1 88.88 614 GLU B N 1
ATOM 9833 C CA . GLU B 1 614 ? -2.828 -23.984 -13.969 1 88.88 614 GLU B CA 1
ATOM 9834 C C . GLU B 1 614 ? -4.172 -23.312 -14.211 1 88.88 614 GLU B C 1
ATOM 9836 O O . GLU B 1 614 ? -5.219 -23.953 -14.188 1 88.88 614 GLU B O 1
ATOM 9841 N N . ASN B 1 615 ? -4.199 -22.219 -14.688 1 79.88 615 ASN B N 1
ATOM 9842 C CA . ASN B 1 615 ? -5.43 -21.5 -15 1 79.88 615 ASN B CA 1
ATOM 9843 C C . ASN B 1 615 ? -5.984 -21.906 -16.359 1 79.88 615 ASN B C 1
ATOM 9845 O O . ASN B 1 615 ? -5.508 -21.438 -17.391 1 79.88 615 ASN B O 1
ATOM 9849 N N . HIS B 1 616 ? -7.098 -22.641 -16.422 1 78.69 616 HIS B N 1
ATOM 9850 C CA . HIS B 1 616 ? -7.641 -23.234 -17.641 1 78.69 616 HIS B CA 1
ATOM 9851 C C . HIS B 1 616 ? -8.211 -22.172 -18.562 1 78.69 616 HIS B C 1
ATOM 9853 O O . HIS B 1 616 ? -8.305 -22.375 -19.766 1 78.69 616 HIS B O 1
ATOM 9859 N N . GLU B 1 617 ? -8.516 -21.094 -17.953 1 78.75 617 GLU B N 1
ATOM 9860 C CA . GLU B 1 617 ? -9.109 -20.031 -18.75 1 78.75 617 GLU B CA 1
ATOM 9861 C C . GLU B 1 617 ? -8.047 -19.344 -19.609 1 78.75 617 GLU B C 1
ATOM 9863 O O . GLU B 1 617 ? -8.359 -18.781 -20.656 1 78.75 617 GLU B O 1
ATOM 9868 N N . ILE B 1 618 ? -6.863 -19.5 -19.203 1 86.88 618 ILE B N 1
ATOM 9869 C CA . ILE B 1 618 ? -5.859 -18.672 -19.859 1 86.88 618 ILE B CA 1
ATOM 9870 C C . ILE B 1 618 ? -4.84 -19.562 -20.562 1 86.88 618 ILE B C 1
ATOM 9872 O O . ILE B 1 618 ? -4.078 -19.094 -21.422 1 86.88 618 ILE B O 1
ATOM 9876 N N . ILE B 1 619 ? -4.781 -20.797 -20.297 1 88.62 619 ILE B N 1
ATOM 9877 C CA . ILE B 1 619 ? -3.762 -21.719 -20.797 1 88.62 619 ILE B CA 1
ATOM 9878 C C . ILE B 1 619 ? -3.807 -21.75 -22.312 1 88.62 619 ILE B C 1
ATOM 9880 O O . ILE B 1 619 ? -2.768 -21.844 -22.969 1 88.62 619 ILE B O 1
ATOM 9884 N N . ASP B 1 620 ? -5 -21.656 -22.859 1 86.25 620 ASP B N 1
ATOM 9885 C CA . ASP B 1 620 ? -5.125 -21.672 -24.312 1 86.25 620 ASP B CA 1
ATOM 9886 C C . ASP B 1 620 ? -4.324 -20.547 -24.953 1 86.25 620 ASP B C 1
ATOM 9888 O O . ASP B 1 620 ? -3.625 -20.75 -25.938 1 86.25 620 ASP B O 1
ATOM 9892 N N . ALA B 1 621 ? -4.367 -19.438 -24.344 1 84.94 621 ALA B N 1
ATOM 9893 C CA . ALA B 1 621 ? -3.664 -18.266 -24.875 1 84.94 621 ALA B CA 1
ATOM 9894 C C . ALA B 1 621 ? -2.152 -18.438 -24.766 1 84.94 621 ALA B C 1
ATOM 9896 O O . ALA B 1 621 ? -1.396 -17.875 -25.562 1 84.94 621 ALA B O 1
ATOM 9897 N N . PHE B 1 622 ? -1.697 -19.234 -23.828 1 87.94 622 PHE B N 1
ATOM 9898 C CA . PHE B 1 622 ? -0.272 -19.438 -23.594 1 87.94 622 PHE B CA 1
ATOM 9899 C C . PHE B 1 622 ? 0.308 -20.469 -24.547 1 87.94 622 PHE B C 1
ATOM 9901 O O . PHE B 1 622 ? 1.487 -20.391 -24.906 1 87.94 622 PHE B O 1
ATOM 9908 N N . VAL B 1 623 ? -0.552 -21.328 -25 1 89 623 VAL B N 1
ATOM 9909 C CA . VAL B 1 623 ? -0.002 -22.438 -25.766 1 89 623 VAL B CA 1
ATOM 9910 C C . VAL B 1 623 ? -0.355 -22.266 -27.25 1 89 623 VAL B C 1
ATOM 9912 O O . VAL B 1 623 ? 0.262 -22.875 -28.125 1 89 623 VAL B O 1
ATOM 9915 N N . ARG B 1 624 ? -1.31 -21.5 -27.516 1 85.44 624 ARG B N 1
ATOM 9916 C CA . ARG B 1 624 ? -1.702 -21.203 -28.891 1 85.44 624 ARG B CA 1
ATOM 9917 C C . ARG B 1 624 ? -1.836 -19.703 -29.109 1 85.44 624 ARG B C 1
ATOM 9919 O O . ARG B 1 624 ? -2.943 -19.188 -29.281 1 85.44 624 ARG B O 1
ATOM 9926 N N . PRO B 1 625 ? -0.673 -19.016 -29.016 1 78.25 625 PRO B N 1
ATOM 9927 C CA . PRO B 1 625 ? -0.744 -17.562 -29.188 1 78.25 625 PRO B CA 1
ATOM 9928 C C . PRO B 1 625 ? -1.319 -17.156 -30.531 1 78.25 625 PRO B C 1
ATOM 9930 O O . PRO B 1 625 ? -1.161 -17.875 -31.531 1 78.25 625 PRO B O 1
ATOM 9933 N N . LYS B 1 626 ? -2.307 -16.141 -30.484 1 66.81 626 LYS B N 1
ATOM 9934 C CA . LYS B 1 626 ? -2.949 -15.648 -31.688 1 66.81 626 LYS B CA 1
ATOM 9935 C C . LYS B 1 626 ? -1.925 -15.07 -32.656 1 66.81 626 LYS B C 1
ATOM 9937 O O . LYS B 1 626 ? -0.979 -14.398 -32.25 1 66.81 626 LYS B O 1
ATOM 9942 N N . CYS B 1 627 ? -1.548 -15.789 -33.625 1 55.5 627 CYS B N 1
ATOM 9943 C CA . CYS B 1 627 ? -0.651 -15.305 -34.656 1 55.5 627 CYS B CA 1
ATOM 9944 C C . CYS B 1 627 ? -0.99 -13.875 -35.062 1 55.5 627 CYS B C 1
ATOM 9946 O O . CYS B 1 627 ? -2.092 -13.602 -35.531 1 55.5 627 CYS B O 1
ATOM 9948 N N . THR B 1 628 ? -0.751 -12.828 -34.312 1 42.97 628 THR B N 1
ATOM 9949 C CA . THR B 1 628 ? -0.826 -11.57 -35.062 1 42.97 628 THR B CA 1
ATOM 9950 C C . THR B 1 628 ? -0.003 -11.648 -36.344 1 42.97 628 THR B C 1
ATOM 9952 O O . THR B 1 628 ? 1.19 -11.953 -36.312 1 42.97 628 THR B O 1
ATOM 9955 N N . THR B 1 629 ? -0.613 -12.109 -37.375 1 35.34 629 THR B N 1
ATOM 9956 C CA . THR B 1 629 ? -0.079 -11.883 -38.719 1 35.34 629 THR B CA 1
ATOM 9957 C C . THR B 1 629 ? 0.624 -10.531 -38.781 1 35.34 629 THR B C 1
ATOM 9959 O O . THR B 1 629 ? -0.005 -9.492 -38.594 1 35.34 629 THR B O 1
ATOM 9962 N N . THR B 1 630 ? 1.868 -10.477 -38.438 1 29.69 630 THR B N 1
ATOM 9963 C CA . THR B 1 630 ? 2.521 -9.469 -39.281 1 29.69 630 THR B CA 1
ATOM 9964 C C . THR B 1 630 ? 2.396 -9.812 -40.75 1 29.69 630 THR B C 1
ATOM 9966 O O . THR B 1 630 ? 2.57 -10.969 -41.156 1 29.69 630 THR B O 1
#

Foldseek 3Di:
DDDPDDDDDDDDDDDDDDDDDDDDDDPDPDDDDDDDDDDDDDDDDDDDDDDDDDDDDDPDDDDDDPPPPDPDPCPDDDPPPPVPPPPDFDWAFDQDVCVVVVVPDDDPDDDQWQWEAADNGTITTDRLVLLLVQFVLSVCLCVNPDPNSPHSYHYHDNLLSVLVVVVVVLVSVCPRPDPVPLDDPVVDAQVSLLSNLQNCLVRVRPVSNVSSLVVNVVHDDLQCLVVVLVSCVVRPPVSNVVSLVVCQQVVVVCLVVVVCLVDALVSLVVSLAALSRPDQLLCQLVNLVVSCVSPVPPVPRNVPSVVQSPPDHSVRGSYPPDHRFDLKKKKWAWFAFPVGIDGWIWIAGVRVQDIDTAPQRPDPAGFFQWEWEDLQQWTKIAWTDRPPDTAQWIWIAGLVVSDIDTFDGHPARFRQWAKYDLDNFKIKIAWHDRPPFTFQWIWMAGRVVSDIDTFDGHPARFRQWYWEHANSKIKTAWHDGPPFIFQWIWIADPVVRDIGTQPDGHPAGFGLKDWDAFPRKIKIAWGDRPPAIGQWIWIDRVVVSDIDTFDGHPAGFGQWEWDADPRWIKTAWGQRPPVGTFFWIWIADPVVRDIGTGDGDPGGGGRIYMDMHSDPVNSCCNVPPDPPPD/DDDDPVPDDCPVVDDDDDDPPPPPPDPDPDDDDDDDDDDDDDDDDDDDDDDDDDDDDDPDDDDDDPDPPPPDPPPDDPPPVPVQPPPDFDWAFDDDVCVVVVVPPDDDDDDQWQWEAADPGTITTDRLVLLLVQFVLSVCLCVNPDPNNVRSYHYDDNLLSVLVVVVVVLVSVCPRPDPVPLDDPVVDALVSLLSNLQNCLVRVRPVSNVSSLVVNVVHDDLQCLVVVLVSCVVRPPVSNVVSLVVCQQVVVVCLVVVVCLPDALVSLVVSLAALSRPDQLLCQLVNLVVSCVSPVPPVPRNVPSVVQSPPDHSVRGSYPPDHRFDLKKKKWAWFAFPVGIDGWIWIAGVRVQDIDTAPQRPDPAGFFQWEWEDLQQWTKIAWTDRPPDTAQWIWIAGLVVSDIDTFDGHPARFRQWAKYDLDNFKIKIAWHDRPPFTFQWIWMARRVVSDIDTFDGHPARFHQWYWDYANSKIKTAWHDGPPFIFQWIWIADPVVRDIGTQPDGHPAGFGLKDWDAFPRKIKIAWGDRPPATGQWIWIDRVVVSDIDTFDGHPAGFGQWEWDDDPRWIKTAWGQRPPVGTFFWIWIADPVVRDIGTGDGDPGGGGRIYMDMHRDPVNSCCNVPPDPPPD

Nearest PDB structures (foldseek):
  4ch9-assembly1_B  TM=9.459E-01  e=5.928E-29  Homo sapiens
  7ona-assembly1_A  TM=9.444E-01  e=3.047E-27  synthetic construct
  5yq4-assembly1_A  TM=9.180E-01  e=1.826E-24  Homo sapiens
  4zgc-assembly1_B  TM=8.821E-01  e=7.648E-22  Plasmodium falciparum
  4yy8-assembly2_B  TM=7.277E-01  e=6.906E-24  Plasmodium falciparum

InterPro domains:
  IPR006652 Kelch repeat type 1 [PF01344] (366-410)
  IPR006652 Kelch repeat type 1 [SM00612] (378-424)
  IPR006652 Kelch repeat type 1 [SM00612] (426-472)
  IPR006652 Kelch repeat type 1 [SM00612] (473-520)
  IPR006652 Kelch repeat type 1 [SM00612] (521-567)
  IPR006652 Kelch repeat type 1 [SM00612] (568-615)
  IPR011333 SKP1/BTB/POZ domain superfamily [G3DSA:3.30.710.10] (112-257)
  IPR015915 Kelch-type beta-propeller [G3DSA:2.120.10.80] (325-615)
  IPR015915 Kelch-type beta-propeller [SSF117281] (328-607)
  IPR017096 BTB-kelch protein [PIRSF037037] (70-614)

Radius of gyration: 42.42 Å; Cα contacts (8 Å, |Δi|>4): 2466; chains: 2; bounding box: 99×146×126 Å

pLDDT: mean 76.38, std 28.54, range [13.82, 98.88]

Organism: Onchocerca volvulus (NCBI:txid6282)

Secondary structure (DSSP, 8-state):
-------------------------------------------------------------------------------------------B---HHHHHHTTSS------SEEEEEEETTEEEEEEHHHHHHH-HHHHHHHHSSSGGGG-SEEE--HHHHHHHHHHHHHHHHHHSTT-------TT--HHHHHHHHHHHHHHT-HHHHHHHHHHHHHH--HHHHHHHHHHHHTT-HHHHHHHHHHHHHTHHHHHHHTGGGGS-HHHHHHHHH-TT----HHHHHHHHHHHHHHH-SSSSTTHHHHHHHTT--TTT-S--SSPPPPS-EEEEE--EETTEE---EEEEETTTTEEEE------SS--BS-EEEE-SSEEEEE--B-SS-B---EEEEETTT--EEEEPPPSS--BT-EEEEEETTEEEEE--B-SS-B---EEEEEGGGTEEEEEPPPSS--BT-EEEEETTEEEEE--B-SS-B---EEEEETTTTEEEE-SSPPSS--BS-EEEEETTEEEEE--B-SSSB---EEEEETTTTEEEEEPPPSS--BS-EEEEETTEEEEE--B-GGG-B---EEEEETTTTEEEEEPPPSS--BS-EEEEE--HHHHHHHHS------/-------------------------------------------------------------------------------------------B---HHHHHHGGGS------SEEEEEEETTEEEEEEHHHHHHH-HHHHHHHHSSSGGGG-SEEE--HHHHHHHHHHHHHHHHHHSTT-------TT--HHHHHHHHHHHHHHT-HHHHHHHHHHHHHH--TTTHHHHHHHHHTT-HHHHHHHHHHHHHTHHHHHHHTGGGGS-HHHHHHHHH-TT----HHHHHHHHHHHHHHH-SSSSTTHHHHHHHTT--TTT-S--SSPPPPS-EEEEE--EETTEE---EEEEETTTTEEEE------SS--BS-EEEE-SSEEEEE--B-SS-B---EEEEETTT--EEEE---SS--BT-EEEEEETTEEEEE--B-SS-B---EEEEEGGGTEEEEEPPPSS--BT-EEEEETTEEEEE--B-SS-B---EEEEETTTTEEEE-SSPPSS--BS-EEEEETTEEEEE--B-SSSB---EEEEETTTTEEEEEPPPSS--BS-EEEEETTEEEEE--B-GGG-B---EEEEETTTTEEEEEPPPSS--BS-EEEEE--HHHHHHHHS------

Sequence (1260 aa):
MSEAKSSAVKVSRKSRTSKNCRQPVEASITTIAAESSSTSESTTPLSTRSTEFNDYGSLAILSSALSLSSASLIVGSAAKFTTQRHFNITATAVNRKRAHAELCKPQLPAPTNATLILNRNTVITIDRKEFAQISPYFRAAFYGGFSETKSRLLSFDRTKSEEFLHCCAILNQLMSENKWKVPNLEWMNLQKAFEILDIASYLLIDPLLTLISDVIVSKINADSLVLAYHKAENRHVPLAQKLWKIIVRQFDRLLINNTFLALSEIEILKLLCDRHLNINKNEETTMVRKWITANDYDGSGAIQLRQELCGRNDTVGFSENEPRLPNSVLLASGGWSNLGPTMLVETLDSRAQRWIRSELKLFELPRAYHAVINTGEYLFTIGGFNGAEYYRSTRRFSLNNQECVEVAPMYDQRCYVGCGLLDSERIIAIGGYNNHDRLRSAEILHIPTNQWHRIAEMSVRRSDGHCVIMKNVAYAIGGFDGMNCHASIEYYEPQRDRWFIVSNNMSSRRSGVGAAILEGVLFICGGFDGTSRLQTCEFIDTREGKWHRLRSMNRPRSNFGIEVLNNQVVVAGGYGGMVGTIGETEAYDFRSNSWIELPTMSLRRSALYLTRVENHEIIDAFVRPKCTTTMSEAKSSAVKVSRKSRTSKNCRQPVEASITTIAAESSSTSESTTPLSTRSTEFNDYGSLAILSSALSLSSASLIVGSAAKFTTQRHFNITATAVNRKRAHAELCKPQLPAPTNATLILNRNTVITIDRKEFAQISPYFRAAFYGGFSETKSRLLSFDRTKSEEFLHCCAILNQLMSENKWKVPNLEWMNLQKAFEILDIASYLLIDPLLTLISDVIVSKINADSLVLAYHKAENRHVPLAQKLWKIIVRQFDRLLINNTFLALSEIEILKLLCDRHLNINKNEETTMVRKWITANDYDGSGAIQLRQELCGRNDTVGFSENEPRLPNSVLLASGGWSNLGPTMLVETLDSRAQRWIRSELKLFELPRAYHAVINTGEYLFTIGGFNGAEYYRSTRRFSLNNQECVEVAPMYDQRCYVGCGLLDSERIIAIGGYNNHDRLRSAEILHIPTNQWHRIAEMSVRRSDGHCVIMKNVAYAIGGFDGMNCHASIEYYEPQRDRWFIVSNNMSSRRSGVGAAILEGVLFICGGFDGTSRLQTCEFIDTREGKWHRLRSMNRPRSNFGIEVLNNQVVVAGGYGGMVGTIGETEAYDFRSNSWIELPTMSLRRSALYLTRVENHEIIDAFVRPKCTTT

Solvent-accessible surface area (backbone atoms only — not comparable to full-atom values): 70610 Å² total; per-residue (Å²): 143,80,83,79,83,73,86,80,83,89,80,79,86,84,79,86,79,87,82,88,81,86,84,80,83,72,87,76,80,77,74,81,83,80,80,88,80,89,77,90,81,87,84,86,90,82,87,89,81,87,85,91,82,80,91,79,84,85,82,83,94,85,81,93,88,84,84,78,84,77,86,84,78,82,77,79,85,78,88,71,84,65,86,65,87,66,85,70,67,56,70,51,75,55,67,68,71,60,54,58,57,66,61,64,57,80,86,70,81,86,70,72,50,26,42,31,36,25,45,90,55,38,34,37,43,38,52,46,64,65,43,29,71,44,8,63,44,42,28,40,43,66,68,30,92,50,80,67,21,70,43,55,57,51,72,45,61,63,78,52,25,63,38,44,51,52,46,49,56,53,45,50,54,50,64,45,80,91,47,78,51,77,72,85,61,82,83,60,51,68,70,58,45,48,45,38,45,52,48,28,40,71,39,37,26,53,70,56,44,55,53,46,41,52,51,45,64,71,67,60,47,65,84,48,40,59,60,50,26,62,57,22,58,81,48,36,57,72,50,19,52,54,41,46,53,46,47,35,58,45,32,54,53,19,62,73,70,52,46,58,63,76,53,50,70,68,53,50,56,52,47,54,69,41,53,56,36,35,65,59,54,63,47,46,46,58,50,51,52,52,39,40,69,74,63,29,84,82,72,69,69,42,53,68,57,53,57,64,48,58,94,48,40,46,84,61,28,71,53,66,102,52,80,53,49,61,72,54,36,37,35,42,37,37,5,33,32,94,89,35,42,28,52,56,30,31,26,38,36,74,72,76,56,39,64,32,82,39,86,65,73,88,51,96,55,36,29,17,28,32,33,55,46,70,73,84,58,37,38,36,40,38,36,4,30,43,86,81,52,71,24,28,47,28,33,40,31,30,67,84,78,69,42,73,46,86,45,35,32,41,94,56,37,15,23,27,32,14,45,35,66,43,51,100,49,33,39,38,42,36,27,2,29,52,92,80,47,54,22,27,48,28,33,36,32,36,56,90,66,29,33,58,41,81,52,53,52,45,95,56,37,18,18,28,21,27,38,43,56,57,94,62,28,46,34,43,37,31,2,25,46,88,82,51,45,27,31,46,33,31,34,47,40,77,92,76,48,41,60,43,74,48,87,64,55,51,96,55,36,14,20,25,34,39,62,47,74,56,95,84,22,47,38,37,34,32,2,25,48,80,83,49,50,26,27,49,26,33,33,32,40,79,87,77,62,50,78,42,81,50,63,51,50,96,58,39,22,18,29,37,16,46,42,69,55,95,88,19,48,34,38,37,30,3,32,36,59,91,77,33,58,32,23,55,22,37,31,36,35,72,90,75,54,40,70,42,83,48,60,51,46,95,60,45,22,14,28,25,30,38,33,68,46,61,52,75,88,48,43,56,57,50,72,53,59,76,74,72,78,122,139,93,83,85,82,74,81,76,82,81,79,74,82,81,83,84,78,82,72,85,74,76,75,73,84,77,80,82,79,82,75,84,74,82,88,80,88,81,86,89,81,90,84,88,87,83,90,85,90,87,88,75,88,85,79,85,88,81,85,83,84,94,83,91,86,85,82,78,83,81,81,82,80,80,78,78,80,80,84,68,84,63,85,63,87,65,84,68,61,56,70,51,76,60,69,71,73,60,55,59,57,65,62,63,56,79,87,72,84,87,72,76,53,26,44,31,36,24,45,96,60,39,34,38,39,39,53,47,64,64,44,28,70,43,7,62,45,42,28,39,42,65,68,32,91,49,80,66,25,72,43,57,56,51,74,46,61,63,81,51,26,62,40,44,50,52,44,48,55,52,45,51,54,51,63,46,82,91,48,77,51,79,73,86,61,80,83,60,52,69,69,58,44,48,45,36,43,51,49,29,41,71,39,38,25,52,70,56,43,56,53,47,42,52,50,46,66,71,68,59,47,66,84,48,40,59,61,51,26,62,56,21,59,80,49,36,56,72,50,18,52,53,40,45,52,46,46,34,59,44,30,53,54,19,61,73,70,52,47,59,62,77,54,50,68,68,52,51,55,52,46,54,69,39,52,58,35,35,64,56,54,62,46,45,46,55,49,51,52,52,41,41,67,73,62,29,83,82,73,70,68,42,53,68,59,53,58,65,48,54,93,48,42,47,83,61,29,71,54,66,104,53,81,54,50,61,72,53,36,39,36,41,38,37,4,32,32,94,90,35,42,30,52,56,31,33,25,36,35,72,73,77,56,40,62,33,82,39,85,63,74,86,50,95,54,36,29,16,28,34,34,56,47,69,74,84,59,36,38,36,41,38,35,4,30,44,83,83,52,70,25,28,47,28,33,40,32,31,68,86,76,70,45,73,44,87,44,35,32,43,95,56,36,15,24,29,32,17,45,36,66,45,50,99,51,33,38,37,43,36,27,2,29,52,91,80,46,55,23,28,49,27,34,36,33,36,57,89,66,29,32,58,40,80,51,52,50,44,94,54,38,19,18,27,21,27,38,42,56,58,94,61,28,44,33,43,38,34,2,24,46,85,84,50,46,26,32,48,32,31,35,48,39,78,91,75,48,41,60,42,72,49,87,64,56,52,96,54,35,14,20,22,33,37,62,46,75,55,96,85,23,47,37,39,34,34,2,26,48,80,85,49,50,28,28,52,26,34,33,32,41,79,90,77,62,50,79,41,81,50,64,49,50,96,59,40,20,18,30,39,17,47,42,71,53,96,86,20,48,35,38,37,30,3,32,36,59,90,77,33,60,33,24,56,21,35,29,35,36,74,92,74,54,40,70,43,84,46,60,52,46,94,61,43,21,15,27,25,30,37,34,69,46,62,53,73,88,49,45,56,57,50,72,53,60,78,73,73,78,122